Protein 9GIZ (pdb70)

Nearest PDB structures (foldseek):
  8s7z-assembly2_C  TM=9.845E-01  e=3.405E-65  metagenome
  8wdw-assembly2_B  TM=9.007E-01  e=4.351E-43  uncultured bacterium
  8xac-assembly1_C  TM=8.085E-01  e=4.305E-26  Pseudonocardia acaciae
  5h6t-assembly1_A  TM=8.087E-01  e=1.088E-25  Microbacterium sp. HM58-2
  4wj3-assembly2_D  TM=8.099E-01  e=4.637E-25  Pseudomonas aeruginosa PAO1

Structure (mmCIF, N/CA/C/O backbone):
data_9GIZ
#
_entry.id   9GIZ
#
_cell.length_a   69.873
_cell.length_b   108.335
_cell.length_c   114.218
_cell.angle_alpha   90.00
_cell.angle_beta   90.00
_cell.angle_gamma   90.00
#
_symmetry.space_group_name_H-M   'P 21 21 21'
#
loop_
_entity.id
_entity.type
_entity.pdbx_description
1 polymer UMG-SP-1
2 non-polymer GLYCEROL
3 non-polymer 'HEXAETHYLENE GLYCOL'
4 water water
#
loop_
_atom_site.group_PDB
_atom_site.id
_atom_site.type_symbol
_atom_site.label_atom_id
_atom_site.label_alt_id
_atom_site.label_comp_id
_atom_site.label_asym_id
_atom_site.label_entity_id
_atom_site.label_seq_id
_atom_site.pdbx_PDB_ins_code
_atom_site.Cartn_x
_atom_site.Cartn_y
_atom_site.Cartn_z
_atom_site.occupancy
_atom_site.B_iso_or_equiv
_atom_site.auth_seq_id
_atom_site.auth_comp_id
_atom_site.auth_asym_id
_atom_site.auth_atom_id
_atom_site.pdbx_PDB_model_num
ATOM 1 N N . ARG A 1 3 ? 51.444 14.973 14.033 1.00 57.24 3 ARG A N 1
ATOM 2 C CA . ARG A 1 3 ? 50.474 15.699 13.177 1.00 55.61 3 ARG A CA 1
ATOM 3 C C . ARG A 1 3 ? 50.511 17.182 13.564 1.00 49.09 3 ARG A C 1
ATOM 4 O O . ARG A 1 3 ? 51.388 17.640 14.293 1.00 49.64 3 ARG A O 1
ATOM 12 N N . GLU A 1 4 ? 49.589 17.949 12.983 1.00 40.98 4 GLU A N 1
ATOM 13 C CA . GLU A 1 4 ? 49.420 19.352 13.304 1.00 34.86 4 GLU A CA 1
ATOM 14 C C . GLU A 1 4 ? 48.861 19.450 14.714 1.00 33.35 4 GLU A C 1
ATOM 15 O O . GLU A 1 4 ? 48.248 18.505 15.196 1.00 32.96 4 GLU A O 1
ATOM 21 N N . PRO A 1 5 ? 49.011 20.595 15.408 1.00 31.99 5 PRO A N 1
ATOM 22 C CA . PRO A 1 5 ? 48.459 20.742 16.757 1.00 29.73 5 PRO A CA 1
ATOM 23 C C . PRO A 1 5 ? 46.928 20.695 16.784 1.00 27.92 5 PRO A C 1
ATOM 24 O O . PRO A 1 5 ? 46.280 20.893 15.759 1.00 28.09 5 PRO A O 1
ATOM 28 N N . THR A 1 6 ? 46.367 20.442 17.973 1.00 25.77 6 THR A N 1
ATOM 29 C CA . THR A 1 6 ? 44.928 20.438 18.175 1.00 25.69 6 THR A CA 1
ATOM 30 C C . THR A 1 6 ? 44.453 21.883 18.213 1.00 24.23 6 THR A C 1
ATOM 31 O O . THR A 1 6 ? 45.247 22.813 18.354 1.00 21.65 6 THR A O 1
ATOM 35 N N . ALA A 1 7 ? 43.136 22.043 18.147 1.00 23.89 7 ALA A N 1
ATOM 36 C CA . ALA A 1 7 ? 42.504 23.348 18.263 1.00 23.11 7 ALA A CA 1
ATOM 37 C C . ALA A 1 7 ? 42.800 23.986 19.620 1.00 22.23 7 ALA A C 1
ATOM 38 O O . ALA A 1 7 ? 43.143 25.160 19.695 1.00 23.10 7 ALA A O 1
ATOM 40 N N . LEU A 1 8 ? 42.610 23.246 20.716 1.00 21.10 8 LEU A N 1
ATOM 41 C CA . LEU A 1 8 ? 42.881 23.837 22.022 1.00 21.98 8 LEU A CA 1
ATOM 42 C C . LEU A 1 8 ? 44.370 24.186 22.155 1.00 21.39 8 LEU A C 1
ATOM 43 O O . LEU A 1 8 ? 44.694 25.180 22.788 1.00 22.64 8 LEU A O 1
ATOM 48 N N . ALA A 1 9 ? 45.269 23.392 21.557 1.00 24.29 9 ALA A N 1
ATOM 49 C CA . ALA A 1 9 ? 46.702 23.717 21.588 1.00 26.94 9 ALA A CA 1
ATOM 50 C C . ALA A 1 9 ? 46.961 25.021 20.825 1.00 27.31 9 ALA A C 1
ATOM 51 O O . ALA A 1 9 ? 47.648 25.908 21.335 1.00 26.16 9 ALA A O 1
ATOM 53 N N . THR A 1 10 ? 46.346 25.159 19.641 1.00 24.59 10 THR A N 1
ATOM 54 C CA . THR A 1 10 ? 46.447 26.379 18.855 1.00 25.63 10 THR A CA 1
ATOM 55 C C . THR A 1 10 ? 45.938 27.575 19.653 1.00 28.55 10 THR A C 1
ATOM 56 O O . THR A 1 10 ? 46.549 28.651 19.605 1.00 26.34 10 THR A O 1
ATOM 60 N N . ALA A 1 11 ? 44.791 27.414 20.342 1.00 29.80 11 ALA A N 1
ATOM 61 C CA . ALA A 1 11 ? 44.186 28.543 21.032 1.00 26.96 11 ALA A CA 1
ATOM 62 C C . ALA A 1 11 ? 45.071 29.011 22.184 1.00 25.86 11 ALA A C 1
ATOM 63 O O . ALA A 1 11 ? 45.172 30.215 22.425 1.00 25.48 11 ALA A O 1
ATOM 65 N N . ALA A 1 12 ? 45.667 28.065 22.915 1.00 27.01 12 ALA A N 1
ATOM 66 C CA . ALA A 1 12 ? 46.542 28.402 24.029 1.00 25.48 12 ALA A CA 1
ATOM 67 C C . ALA A 1 12 ? 47.820 29.067 23.528 1.00 27.21 12 ALA A C 1
ATOM 68 O O . ALA A 1 12 ? 48.378 29.927 24.198 1.00 27.96 12 ALA A O 1
ATOM 70 N N . ALA A 1 13 ? 48.290 28.674 22.339 1.00 30.17 13 ALA A N 1
ATOM 71 C CA . ALA A 1 13 ? 49.493 29.263 21.771 1.00 29.34 13 ALA A CA 1
ATOM 72 C C . ALA A 1 13 ? 49.245 30.708 21.341 1.00 31.28 13 ALA A C 1
ATOM 73 O O . ALA A 1 13 ? 50.150 31.546 21.452 1.00 28.42 13 ALA A O 1
ATOM 75 N N . ILE A 1 14 ? 48.031 30.980 20.827 1.00 26.64 14 ILE A N 1
ATOM 76 C CA . ILE A 1 14 ? 47.634 32.332 20.480 1.00 28.29 14 ILE A CA 1
ATOM 77 C C . ILE A 1 14 ? 47.492 33.167 21.753 1.00 28.74 14 ILE A C 1
ATOM 78 O O . ILE A 1 14 ? 47.991 34.285 21.808 1.00 28.51 14 ILE A O 1
ATOM 83 N N . ARG A 1 15 ? 46.826 32.622 22.778 1.00 29.20 15 ARG A N 1
ATOM 84 C CA . ARG A 1 15 ? 46.663 33.330 24.039 1.00 29.92 15 ARG A CA 1
ATOM 85 C C . ARG A 1 15 ? 48.008 33.647 24.698 1.00 31.38 15 ARG A C 1
ATOM 86 O O . ARG A 1 15 ? 48.152 34.712 25.298 1.00 32.12 15 ARG A O 1
ATOM 94 N N . SER A 1 16 ? 48.986 32.740 24.594 1.00 32.89 16 SER A N 1
ATOM 95 C CA . SER A 1 16 ? 50.268 32.907 25.264 1.00 34.47 16 SER A CA 1
ATOM 96 C C . SER A 1 16 ? 51.212 33.797 24.454 1.00 34.81 16 SER A C 1
ATOM 97 O O . SER A 1 16 ? 52.279 34.146 24.936 1.00 37.95 16 SER A O 1
ATOM 100 N N . GLY A 1 17 ? 50.849 34.129 23.216 1.00 33.94 17 GLY A N 1
ATOM 101 C CA . GLY A 1 17 ? 51.660 35.001 22.382 1.00 31.74 17 GLY A CA 1
ATOM 102 C C . GLY A 1 17 ? 52.706 34.254 21.564 1.00 32.03 17 GLY A C 1
ATOM 103 O O . GLY A 1 17 ? 53.546 34.899 20.934 1.00 31.10 17 GLY A O 1
ATOM 104 N N . ALA A 1 18 ? 52.630 32.914 21.549 1.00 32.56 18 ALA A N 1
ATOM 105 C CA . ALA A 1 18 ? 53.546 32.083 20.790 1.00 33.69 18 ALA A CA 1
ATOM 106 C C . ALA A 1 18 ? 53.251 32.173 19.297 1.00 37.30 18 ALA A C 1
ATOM 107 O O . ALA A 1 18 ? 54.116 31.860 18.482 1.00 37.21 18 ALA A O 1
ATOM 109 N N . THR A 1 19 ? 52.005 32.519 18.950 1.00 36.42 19 THR A N 1
ATOM 110 C CA . THR A 1 19 ? 51.628 32.757 17.566 1.00 31.66 19 THR A CA 1
ATOM 111 C C . THR A 1 19 ? 50.435 33.703 17.596 1.00 30.08 19 THR A C 1
ATOM 112 O O . THR A 1 19 ? 50.050 34.168 18.665 1.00 34.57 19 THR A O 1
ATOM 116 N N . THR A 1 20 ? 49.899 34.004 16.409 1.00 28.60 20 THR A N 1
ATOM 117 C CA . THR A 1 20 ? 48.735 34.849 16.234 1.00 30.52 20 THR A CA 1
ATOM 118 C C . THR A 1 20 ? 47.704 34.105 15.381 1.00 28.85 20 THR A C 1
ATOM 119 O O . THR A 1 20 ? 48.024 33.152 14.686 1.00 27.96 20 THR A O 1
ATOM 123 N N . ALA A 1 21 ? 46.468 34.588 15.409 1.00 26.11 21 ALA A N 1
ATOM 124 C CA . ALA A 1 21 ? 45.418 34.080 14.547 1.00 28.38 21 ALA A CA 1
ATOM 125 C C . ALA A 1 21 ? 45.801 34.260 13.084 1.00 28.61 21 ALA A C 1
ATOM 126 O O . ALA A 1 21 ? 45.598 33.354 12.287 1.00 29.62 21 ALA A O 1
ATOM 128 N N . ARG A 1 22 ? 46.361 35.432 12.747 1.00 30.99 22 ARG A N 1
ATOM 129 C CA . ARG A 1 22 ? 46.799 35.717 11.389 1.00 32.07 22 ARG A CA 1
ATOM 130 C C . ARG A 1 22 ? 47.801 34.665 10.918 1.00 29.06 22 ARG A C 1
ATOM 131 O O . ARG A 1 22 ? 47.685 34.144 9.807 1.00 29.89 22 ARG A O 1
ATOM 139 N N . ALA A 1 23 ? 48.799 34.361 11.753 1.00 30.77 23 ALA A N 1
ATOM 140 C CA . ALA A 1 23 ? 49.796 33.378 11.366 1.00 30.47 23 ALA A CA 1
ATOM 141 C C . ALA A 1 23 ? 49.139 32.016 11.145 1.00 29.51 23 ALA A C 1
ATOM 142 O O . ALA A 1 23 ? 49.441 31.310 10.178 1.00 30.43 23 ALA A O 1
ATOM 144 N N . GLU A 1 24 ? 48.252 31.624 12.068 1.00 29.12 24 GLU A N 1
ATOM 145 C CA . GLU A 1 24 ? 47.612 30.313 11.997 1.00 26.74 24 GLU A CA 1
ATOM 146 C C . GLU A 1 24 ? 46.759 30.180 10.743 1.00 23.28 24 GLU A C 1
ATOM 147 O O . GLU A 1 24 ? 46.724 29.107 10.150 1.00 25.02 24 GLU A O 1
ATOM 153 N N . THR A 1 25 ? 46.067 31.261 10.373 1.00 23.71 25 THR A N 1
ATOM 154 C CA . THR A 1 25 ? 45.245 31.288 9.179 1.00 27.09 25 THR A CA 1
ATOM 155 C C . THR A 1 25 ? 46.119 31.256 7.914 1.00 28.63 25 THR A C 1
ATOM 156 O O . THR A 1 25 ? 45.777 30.590 6.927 1.00 24.27 25 THR A O 1
ATOM 160 N N . GLU A 1 26 ? 47.259 31.959 7.959 1.00 29.15 26 GLU A N 1
ATOM 161 C CA . GLU A 1 26 ? 48.205 31.964 6.843 1.00 30.83 26 GLU A CA 1
ATOM 162 C C . GLU A 1 26 ? 48.745 30.554 6.618 1.00 26.55 26 GLU A C 1
ATOM 163 O O . GLU A 1 26 ? 48.771 30.064 5.483 1.00 25.28 26 GLU A O 1
ATOM 169 N N . ALA A 1 27 ? 49.119 29.899 7.722 1.00 25.54 27 ALA A N 1
ATOM 170 C CA . ALA A 1 27 ? 49.643 28.541 7.664 1.00 24.65 27 ALA A CA 1
ATOM 171 C C . ALA A 1 27 ? 48.609 27.552 7.133 1.00 25.89 27 ALA A C 1
ATOM 172 O O . ALA A 1 27 ? 48.950 26.645 6.370 1.00 25.63 27 ALA A O 1
ATOM 174 N N . ALA A 1 28 ? 47.347 27.684 7.578 1.00 25.28 28 ALA A N 1
ATOM 175 C CA . ALA A 1 28 ? 46.304 26.759 7.168 1.00 23.88 28 ALA A CA 1
ATOM 176 C C . ALA A 1 28 ? 46.020 26.923 5.673 1.00 23.50 28 ALA A C 1
ATOM 177 O O . ALA A 1 28 ? 45.833 25.930 4.975 1.00 23.24 28 ALA A O 1
ATOM 179 N N . ILE A 1 29 ? 45.997 28.175 5.198 1.00 25.60 29 ILE A N 1
ATOM 180 C CA . ILE A 1 29 ? 45.838 28.450 3.772 1.00 26.62 29 ILE A CA 1
ATOM 181 C C . ILE A 1 29 ? 46.946 27.742 2.995 1.00 27.36 29 ILE A C 1
ATOM 182 O O . ILE A 1 29 ? 46.678 27.061 2.011 1.00 28.07 29 ILE A O 1
ATOM 187 N N . ALA A 1 30 ? 48.185 27.863 3.483 1.00 28.10 30 ALA A N 1
ATOM 188 C CA . ALA A 1 30 ? 49.327 27.275 2.815 1.00 28.48 30 ALA A CA 1
ATOM 189 C C . ALA A 1 30 ? 49.179 25.758 2.757 1.00 28.44 30 ALA A C 1
ATOM 190 O O . ALA A 1 30 ? 49.443 25.159 1.724 1.00 28.45 30 ALA A O 1
ATOM 192 N N . ARG A 1 31 ? 48.752 25.132 3.869 1.00 29.20 31 ARG A N 1
ATOM 193 C CA . ARG A 1 31 ? 48.566 23.688 3.913 1.00 25.36 31 ARG A CA 1
ATOM 194 C C . ARG A 1 31 ? 47.493 23.246 2.929 1.00 26.55 31 ARG A C 1
ATOM 195 O O . ARG A 1 31 ? 47.644 22.210 2.281 1.00 25.89 31 ARG A O 1
ATOM 203 N N . ILE A 1 32 ? 46.405 24.018 2.824 1.00 26.59 32 ILE A N 1
ATOM 204 C CA . ILE A 1 32 ? 45.354 23.664 1.882 1.00 26.98 32 ILE A CA 1
ATOM 205 C C . ILE A 1 32 ? 45.906 23.758 0.456 1.00 28.02 32 ILE A C 1
ATOM 206 O O . ILE A 1 32 ? 45.701 22.846 -0.354 1.00 30.96 32 ILE A O 1
ATOM 211 N N . GLU A 1 33 ? 46.563 24.884 0.139 1.00 28.67 33 GLU A N 1
ATOM 212 C CA . GLU A 1 33 ? 47.127 25.102 -1.195 1.00 30.44 33 GLU A CA 1
ATOM 213 C C . GLU A 1 33 ? 48.182 24.046 -1.514 1.00 30.29 33 GLU A C 1
ATOM 214 O O . GLU A 1 33 ? 48.153 23.505 -2.601 1.00 30.18 33 GLU A O 1
ATOM 220 N N . ALA A 1 34 ? 49.037 23.713 -0.537 1.00 31.52 34 ALA A N 1
ATOM 221 C CA . ALA A 1 34 ? 50.020 22.641 -0.662 1.00 34.47 34 ALA A CA 1
ATOM 222 C C . ALA A 1 34 ? 49.402 21.329 -1.136 1.00 32.00 34 ALA A C 1
ATOM 223 O O . ALA A 1 34 ? 50.044 20.616 -1.889 1.00 32.04 34 ALA A O 1
ATOM 225 N N . LEU A 1 35 ? 48.179 20.999 -0.717 1.00 32.32 35 LEU A N 1
ATOM 226 C CA . LEU A 1 35 ? 47.609 19.696 -1.020 1.00 32.76 35 LEU A CA 1
ATOM 227 C C . LEU A 1 35 ? 46.669 19.733 -2.217 1.00 36.61 35 LEU A C 1
ATOM 228 O O . LEU A 1 35 ? 46.017 18.725 -2.487 1.00 37.01 35 LEU A O 1
ATOM 233 N N . ASP A 1 36 ? 46.656 20.843 -2.966 1.00 37.44 36 ASP A N 1
ATOM 234 C CA . ASP A 1 36 ? 45.719 20.994 -4.072 1.00 42.20 36 ASP A CA 1
ATOM 235 C C . ASP A 1 36 ? 45.889 19.868 -5.101 1.00 47.89 36 ASP A C 1
ATOM 236 O O . ASP A 1 36 ? 44.886 19.355 -5.611 1.00 49.76 36 ASP A O 1
ATOM 241 N N . GLY A 1 37 ? 47.135 19.445 -5.351 1.00 49.46 37 GLY A N 1
ATOM 242 C CA . GLY A 1 37 ? 47.372 18.259 -6.165 1.00 55.32 37 GLY A CA 1
ATOM 243 C C . GLY A 1 37 ? 46.434 17.109 -5.781 1.00 57.42 37 GLY A C 1
ATOM 244 O O . GLY A 1 37 ? 45.706 16.579 -6.611 1.00 61.96 37 GLY A O 1
ATOM 245 N N . ALA A 1 38 ? 46.497 16.682 -4.522 1.00 60.15 38 ALA A N 1
ATOM 246 C CA . ALA A 1 38 ? 45.858 15.409 -4.118 1.00 58.61 38 ALA A CA 1
ATOM 247 C C . ALA A 1 38 ? 44.505 15.495 -3.409 1.00 63.50 38 ALA A C 1
ATOM 248 O O . ALA A 1 38 ? 43.696 14.569 -3.613 1.00 58.58 38 ALA A O 1
ATOM 250 N N . ILE A 1 39 ? 44.293 16.477 -2.538 1.00 61.04 39 ILE A N 1
ATOM 251 C CA . ILE A 1 39 ? 43.017 16.485 -1.766 1.00 61.14 39 ILE A CA 1
ATOM 252 C C . ILE A 1 39 ? 42.254 17.777 -2.074 1.00 61.53 39 ILE A C 1
ATOM 253 O O . ILE A 1 39 ? 42.668 18.825 -1.563 1.00 76.01 39 ILE A O 1
ATOM 258 N N . ASN A 1 40 ? 41.188 17.706 -2.862 1.00 62.52 40 ASN A N 1
ATOM 259 C CA . ASN A 1 40 ? 40.387 18.941 -3.071 1.00 62.01 40 ASN A CA 1
ATOM 260 C C . ASN A 1 40 ? 39.172 18.920 -2.141 1.00 48.15 40 ASN A C 1
ATOM 261 O O . ASN A 1 40 ? 38.048 18.858 -2.658 1.00 51.82 40 ASN A O 1
ATOM 266 N N . ALA A 1 41 ? 39.383 18.952 -0.825 1.00 37.52 41 ALA A N 1
ATOM 267 C CA . ALA A 1 41 ? 38.199 18.890 0.018 1.00 31.30 41 ALA A CA 1
ATOM 268 C C . ALA A 1 41 ? 37.603 20.292 0.202 1.00 27.23 41 ALA A C 1
ATOM 269 O O . ALA A 1 41 ? 36.394 20.456 0.315 1.00 26.57 41 ALA A O 1
ATOM 271 N N . VAL A 1 42 ? 38.452 21.316 0.177 1.00 27.53 42 VAL A N 1
ATOM 272 C CA . VAL A 1 42 ? 37.995 22.680 0.386 1.00 26.85 42 VAL A CA 1
ATOM 273 C C . VAL A 1 42 ? 37.519 23.274 -0.940 1.00 27.08 42 VAL A C 1
ATOM 274 O O . VAL A 1 42 ? 38.292 23.894 -1.652 1.00 27.22 42 VAL A O 1
ATOM 278 N N . VAL A 1 43 ? 36.219 23.143 -1.212 1.00 27.46 43 VAL A N 1
ATOM 279 C CA . VAL A 1 43 ? 35.644 23.432 -2.511 1.00 24.91 43 VAL A CA 1
ATOM 280 C C . VAL A 1 43 ? 35.101 24.856 -2.537 1.00 25.74 43 VAL A C 1
ATOM 281 O O . VAL A 1 43 ? 34.848 25.370 -3.613 1.00 26.68 43 VAL A O 1
ATOM 285 N N . VAL A 1 44 ? 34.927 25.506 -1.374 1.00 26.11 44 VAL A N 1
ATOM 286 C CA . VAL A 1 44 ? 34.568 26.917 -1.347 1.00 26.93 44 VAL A CA 1
ATOM 287 C C . VAL A 1 44 ? 35.551 27.646 -0.430 1.00 29.00 44 VAL A C 1
ATOM 288 O O . VAL A 1 44 ? 35.664 27.298 0.753 1.00 34.02 44 VAL A O 1
ATOM 292 N N . ARG A 1 45 ? 36.291 28.607 -0.981 1.00 26.91 45 ARG A N 1
ATOM 293 C CA . ARG A 1 45 ? 37.384 29.228 -0.251 1.00 27.28 45 ARG A CA 1
ATOM 294 C C . ARG A 1 45 ? 37.064 30.696 0.024 1.00 27.01 45 ARG A C 1
ATOM 295 O O . ARG A 1 45 ? 36.548 31.405 -0.837 1.00 27.30 45 ARG A O 1
ATOM 303 N N . ASP A 1 46 ? 37.429 31.143 1.232 1.00 24.92 46 ASP A N 1
ATOM 304 C CA . ASP A 1 46 ? 37.088 32.471 1.697 1.00 24.99 46 ASP A CA 1
ATOM 305 C C . ASP A 1 46 ? 38.306 33.046 2.415 1.00 23.93 46 ASP A C 1
ATOM 306 O O . ASP A 1 46 ? 38.175 33.609 3.503 1.00 23.93 46 ASP A O 1
ATOM 311 N N . PHE A 1 47 ? 39.474 32.899 1.770 1.00 22.25 47 PHE A N 1
ATOM 312 C CA . PHE A 1 47 ? 40.762 33.127 2.413 1.00 24.64 47 PHE A CA 1
ATOM 313 C C . PHE A 1 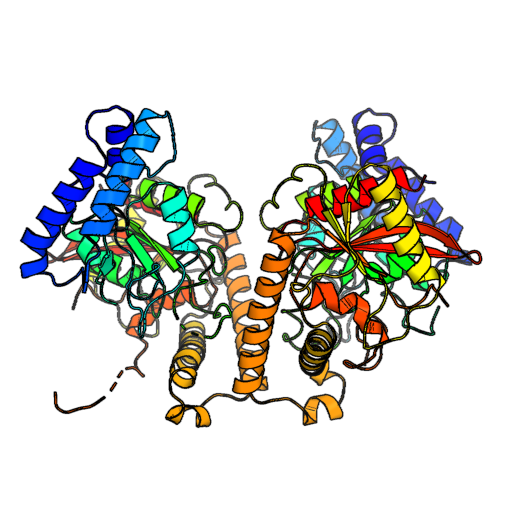47 ? 41.000 34.595 2.775 1.00 23.71 47 PHE A C 1
ATOM 314 O O . PHE A 1 47 ? 41.602 34.885 3.816 1.00 25.29 47 PHE A O 1
ATOM 322 N N . ASP A 1 48 ? 40.548 35.515 1.921 1.00 22.71 48 ASP A N 1
ATOM 323 C CA . ASP A 1 48 ? 40.789 36.937 2.146 1.00 24.87 48 ASP A CA 1
ATOM 324 C C . ASP A 1 48 ? 39.981 37.398 3.359 1.00 22.97 48 ASP A C 1
ATOM 325 O O . ASP A 1 48 ? 40.532 37.994 4.287 1.00 25.18 48 ASP A O 1
ATOM 330 N N . ARG A 1 49 ? 38.680 37.090 3.381 1.00 23.31 49 ARG A N 1
ATOM 331 C CA . ARG A 1 49 ? 37.846 37.488 4.506 1.00 22.93 49 ARG A CA 1
ATOM 332 C C . ARG A 1 49 ? 38.315 36.781 5.770 1.00 21.96 49 ARG A C 1
ATOM 333 O O . ARG A 1 49 ? 38.257 37.361 6.839 1.00 23.28 49 ARG A O 1
ATOM 341 N N . ALA A 1 50 ? 38.813 35.545 5.635 1.00 23.00 50 ALA A N 1
ATOM 342 C CA . ALA A 1 50 ? 39.318 34.808 6.778 1.00 23.69 50 ALA A CA 1
ATOM 343 C C . ALA A 1 50 ? 40.503 35.523 7.425 1.00 28.41 50 ALA A C 1
ATOM 344 O O . ALA A 1 50 ? 40.629 35.550 8.663 1.00 25.72 50 ALA A O 1
ATOM 346 N N . LEU A 1 51 ? 41.408 36.059 6.597 1.00 27.59 51 LEU A N 1
ATOM 347 C CA . LEU A 1 51 ? 42.574 36.737 7.149 1.00 28.21 51 LEU A CA 1
ATOM 348 C C . LEU A 1 51 ? 42.147 38.005 7.896 1.00 24.88 51 LEU A C 1
ATOM 349 O O . LEU A 1 51 ? 42.679 38.326 8.955 1.00 24.47 51 LEU A O 1
ATOM 354 N N . ALA A 1 52 ? 41.156 38.704 7.364 1.00 24.76 52 ALA A N 1
ATOM 355 C CA . ALA A 1 52 ? 40.602 39.868 8.043 1.00 27.70 52 ALA A CA 1
ATOM 356 C C . ALA A 1 52 ? 39.910 39.458 9.350 1.00 27.29 52 ALA A C 1
ATOM 357 O O . ALA A 1 52 ? 39.985 40.154 10.352 1.00 28.78 52 ALA A O 1
ATOM 359 N N . ALA A 1 53 ? 39.242 38.302 9.358 1.00 27.01 53 ALA A N 1
ATOM 360 C CA . ALA A 1 53 ? 38.618 37.816 10.586 1.00 25.14 53 ALA A CA 1
ATOM 361 C C . ALA A 1 53 ? 39.689 37.393 11.595 1.00 24.40 53 ALA A C 1
ATOM 362 O O . ALA A 1 53 ? 39.530 37.571 12.800 1.00 24.84 53 ALA A O 1
ATOM 364 N N . ALA A 1 54 ? 40.781 36.806 11.102 1.00 23.63 54 ALA A N 1
ATOM 365 C CA . ALA A 1 54 ? 41.928 36.499 11.939 1.00 26.97 54 ALA A CA 1
ATOM 366 C C . ALA A 1 54 ? 42.478 37.767 12.598 1.00 30.03 54 ALA A C 1
ATOM 367 O O . ALA A 1 54 ? 42.854 37.744 13.772 1.00 27.97 54 ALA A O 1
ATOM 369 N N . ASP A 1 55 ? 42.526 38.864 11.824 1.00 28.64 55 ASP A N 1
ATOM 370 C CA . ASP A 1 55 ? 42.946 40.151 12.350 1.00 30.69 55 ASP A CA 1
ATOM 371 C C . ASP A 1 55 ? 41.995 40.573 13.463 1.00 28.59 55 ASP A C 1
ATOM 372 O O . ASP A 1 55 ? 42.441 40.959 14.533 1.00 28.66 55 ASP A O 1
ATOM 377 N N . ALA A 1 56 ? 40.691 40.441 13.232 1.00 31.29 56 ALA A N 1
ATOM 378 C CA . ALA A 1 56 ? 39.701 40.728 14.262 1.00 29.01 56 ALA A CA 1
ATOM 379 C C . ALA A 1 56 ? 39.937 39.893 15.521 1.00 29.07 56 ALA A C 1
ATOM 380 O O . ALA A 1 56 ? 39.782 40.385 16.632 1.00 28.59 56 ALA A O 1
ATOM 382 N N . ALA A 1 57 ? 40.277 38.615 15.357 1.00 27.31 57 ALA A N 1
ATOM 383 C CA . ALA A 1 57 ? 40.459 37.734 16.496 1.00 26.70 57 ALA A CA 1
ATOM 384 C C . ALA A 1 57 ? 41.701 38.157 17.280 1.00 27.13 57 ALA A C 1
ATOM 385 O O . ALA A 1 57 ? 41.730 38.099 18.511 1.00 26.25 57 ALA A O 1
ATOM 387 N N . ASP A 1 58 ? 42.741 38.551 16.545 1.00 25.79 58 ASP A N 1
ATOM 388 C CA . ASP A 1 58 ? 43.958 39.039 17.176 1.00 29.40 58 ASP A CA 1
ATOM 389 C C . ASP A 1 58 ? 43.648 40.279 18.021 1.00 26.55 58 ASP A C 1
ATOM 390 O O . ASP A 1 58 ? 44.124 40.402 19.142 1.00 30.19 58 ASP A O 1
ATOM 395 N N . ALA A 1 59 ? 42.829 41.181 17.496 1.00 26.79 59 ALA A N 1
ATOM 396 C CA . ALA A 1 59 ? 42.415 42.351 18.255 1.00 28.55 59 ALA A CA 1
ATOM 397 C C . ALA A 1 59 ? 41.712 41.904 19.540 1.00 32.11 59 ALA A C 1
ATOM 398 O O . ALA A 1 59 ? 41.999 42.407 20.631 1.00 31.59 59 ALA A O 1
ATOM 400 N N . ARG A 1 60 ? 40.820 40.909 19.417 1.00 28.40 60 ARG A N 1
ATOM 401 C CA . ARG A 1 60 ? 40.093 40.407 20.574 1.00 26.10 60 ARG A CA 1
ATOM 402 C C . ARG A 1 60 ? 41.082 39.908 21.627 1.00 26.38 60 ARG A C 1
ATOM 403 O O . ARG A 1 60 ? 40.915 40.191 22.810 1.00 28.69 60 ARG A O 1
ATOM 411 N N . ILE A 1 61 ? 42.098 39.152 21.192 1.00 26.05 61 ILE A N 1
ATOM 412 C CA . ILE A 1 61 ? 43.095 38.598 22.094 1.00 27.67 61 ILE A CA 1
ATOM 413 C C . ILE A 1 61 ? 43.797 39.744 22.831 1.00 34.88 61 ILE A C 1
ATOM 414 O O . ILE A 1 61 ? 43.891 39.722 24.055 1.00 33.91 61 ILE A O 1
ATOM 419 N N . GLN A 1 62 ? 44.247 40.755 22.075 1.00 37.51 62 GLN A N 1
ATOM 420 C CA . GLN A 1 62 ? 44.907 41.924 22.640 1.00 39.18 62 GLN A CA 1
ATOM 421 C C . GLN A 1 62 ? 44.003 42.634 23.641 1.00 33.65 62 GLN A C 1
ATOM 422 O O . GLN A 1 62 ? 44.504 43.154 24.620 1.00 39.00 62 GLN A O 1
ATOM 428 N N . ALA A 1 63 ? 42.689 42.648 23.396 1.00 34.17 63 ALA A N 1
ATOM 429 C CA . ALA A 1 63 ? 41.741 43.268 24.302 1.00 34.30 63 ALA A CA 1
ATOM 430 C C . ALA A 1 63 ? 41.454 42.390 25.522 1.00 36.08 63 ALA A C 1
ATOM 431 O O . ALA A 1 63 ? 40.630 42.769 26.351 1.00 36.09 63 ALA A O 1
ATOM 433 N N . GLY A 1 64 ? 42.129 41.238 25.645 1.00 37.15 64 GLY A N 1
ATOM 434 C CA . GLY A 1 64 ? 42.023 40.399 26.832 1.00 35.62 64 GLY A CA 1
ATOM 435 C C . GLY A 1 64 ? 40.954 39.303 26.730 1.00 38.70 64 GLY A C 1
ATOM 436 O O . GLY A 1 64 ? 40.687 38.620 27.712 1.00 37.29 64 GLY A O 1
ATOM 437 N N . ASP A 1 65 ? 40.354 39.101 25.547 1.00 36.31 65 ASP A N 1
ATOM 438 C CA . ASP A 1 65 ? 39.318 38.085 25.367 1.00 35.21 65 ASP A CA 1
ATOM 439 C C . ASP A 1 65 ? 39.966 36.700 25.404 1.00 30.59 65 ASP A C 1
ATOM 440 O O . ASP A 1 65 ? 41.088 36.529 24.926 1.00 30.92 65 ASP A O 1
ATOM 445 N N . THR A 1 66 ? 39.276 35.712 25.982 1.00 31.92 66 THR A N 1
ATOM 446 C CA . THR A 1 66 ? 39.816 34.354 26.038 1.00 31.89 66 THR A CA 1
ATOM 447 C C . THR A 1 66 ? 38.781 33.335 25.562 1.00 29.13 66 THR A C 1
ATOM 448 O O . THR A 1 66 ? 38.812 32.193 26.008 1.00 28.76 66 THR A O 1
ATOM 452 N N . ALA A 1 67 ? 37.883 33.723 24.645 1.00 30.44 67 ALA A N 1
ATOM 453 C CA . ALA A 1 67 ? 36.948 32.766 24.074 1.00 27.94 67 ALA A CA 1
ATOM 454 C C . ALA A 1 67 ? 37.757 31.583 23.551 1.00 27.29 67 ALA A C 1
ATOM 455 O O . ALA A 1 67 ? 38.844 31.768 22.998 1.00 30.64 67 ALA A O 1
ATOM 457 N N . PRO A 1 68 ? 37.290 30.333 23.763 1.00 27.21 68 PRO A N 1
ATOM 458 C CA . PRO A 1 68 ? 38.182 29.172 23.698 1.00 28.97 68 PRO A CA 1
ATOM 459 C C . PRO A 1 68 ? 38.692 28.747 22.318 1.00 26.02 68 PRO A C 1
ATOM 460 O O . PRO A 1 68 ? 39.603 27.941 22.253 1.00 26.02 68 PRO A O 1
ATOM 464 N N . LEU A 1 69 ? 38.132 29.290 21.231 1.00 24.41 69 LEU A N 1
ATOM 465 C CA . LEU A 1 69 ? 38.612 28.953 19.894 1.00 27.38 69 LEU A CA 1
ATOM 466 C C . LEU A 1 69 ? 39.219 30.150 19.167 1.00 25.50 69 LEU A C 1
ATOM 467 O O . LEU A 1 69 ? 39.332 30.124 17.949 1.00 23.93 69 LEU A O 1
ATOM 472 N N . LEU A 1 70 ? 39.606 31.190 19.906 1.00 25.51 70 LEU A N 1
ATOM 473 C CA . LEU A 1 70 ? 40.040 32.430 19.294 1.00 27.51 70 LEU A CA 1
ATOM 474 C C . LEU A 1 70 ? 41.255 32.200 18.398 1.00 26.76 70 LEU A C 1
ATOM 475 O O . LEU A 1 70 ? 42.320 31.803 18.867 1.00 27.47 70 LEU A O 1
ATOM 480 N N . GLY A 1 71 ? 41.082 32.482 17.105 1.00 24.04 71 GLY A N 1
ATOM 481 C CA . GLY A 1 71 ? 42.163 32.397 16.140 1.00 25.01 71 GLY A CA 1
ATOM 482 C C . GLY A 1 71 ? 42.345 31.009 15.541 1.00 24.75 71 GLY A C 1
ATOM 483 O O . GLY A 1 71 ? 43.241 30.802 14.737 1.00 26.07 71 GLY A O 1
ATOM 484 N N . VAL A 1 72 ? 41.487 30.054 15.911 1.00 23.79 72 VAL A N 1
ATOM 485 C CA . VAL A 1 72 ? 41.651 28.689 15.427 1.00 23.40 72 VAL A CA 1
ATOM 486 C C . VAL A 1 72 ? 40.987 28.578 14.054 1.00 23.91 72 VAL A C 1
ATOM 487 O O . VAL A 1 72 ? 39.768 28.770 13.918 1.00 20.91 72 VAL A O 1
ATOM 491 N N . PRO A 1 73 ? 41.755 28.200 13.015 1.00 23.80 73 PRO A N 1
ATOM 492 C CA . PRO A 1 73 ? 41.197 28.022 11.678 1.00 24.99 73 PRO A CA 1
ATOM 493 C C . PRO A 1 73 ? 40.366 26.753 11.543 1.00 24.08 73 PRO A C 1
ATOM 494 O O . PRO A 1 73 ? 40.631 25.749 12.203 1.00 24.29 73 PRO A O 1
ATOM 498 N N . MET A 1 74 ? 39.379 26.787 10.648 1.00 23.43 74 MET A N 1
ATOM 499 C CA . MET A 1 74 ? 38.557 25.607 10.443 1.00 23.75 74 MET A CA 1
ATOM 500 C C . MET A 1 74 ? 37.811 25.729 9.134 1.00 19.80 74 MET A C 1
ATOM 501 O O . MET A 1 74 ? 37.739 26.812 8.568 1.00 18.90 74 MET A O 1
ATOM 506 N N . THR A 1 75 ? 37.263 24.597 8.688 1.00 19.78 75 THR A N 1
ATOM 507 C CA . THR A 1 75 ? 36.274 24.583 7.631 1.00 21.06 75 THR A CA 1
ATOM 508 C C . THR A 1 75 ? 34.996 23.928 8.142 1.00 20.62 75 THR A C 1
ATOM 509 O O . THR A 1 75 ? 34.983 23.327 9.205 1.00 19.74 75 THR A O 1
ATOM 513 N N . VAL A 1 76 ? 33.918 24.049 7.356 1.00 20.12 76 VAL A N 1
ATOM 514 C CA . VAL A 1 76 ? 32.648 23.423 7.703 1.00 20.30 76 VAL A CA 1
ATOM 515 C C . VAL A 1 76 ? 32.066 22.795 6.437 1.00 19.06 76 VAL A C 1
ATOM 516 O O . VAL A 1 76 ? 32.366 23.200 5.311 1.00 19.11 76 VAL A O 1
ATOM 520 N N . LYS A 1 77 ? 31.242 21.778 6.619 1.00 18.24 77 LYS A N 1
ATOM 521 C CA . LYS A 1 77 ? 30.609 21.101 5.503 1.00 19.04 77 LYS A CA 1
ATOM 522 C C . LYS A 1 77 ? 29.826 22.110 4.671 1.00 19.31 77 LYS A C 1
ATOM 523 O O . LYS A 1 77 ? 29.227 23.041 5.211 1.00 20.58 77 LYS A O 1
ATOM 529 N N . GLU A 1 78 ? 29.805 21.903 3.352 1.00 22.13 78 GLU A N 1
ATOM 530 C CA . GLU A 1 78 ? 29.246 22.882 2.428 1.00 25.93 78 GLU A CA 1
ATOM 531 C C . GLU A 1 78 ? 27.744 23.021 2.620 1.00 26.62 78 GLU A C 1
ATOM 532 O O . GLU A 1 78 ? 27.167 23.994 2.141 1.00 28.70 78 GLU A O 1
ATOM 538 N N . ALA A 1 79 ? 27.136 22.093 3.374 1.00 24.89 79 ALA A N 1
ATOM 539 C CA . ALA A 1 79 ? 25.703 22.111 3.637 1.00 24.86 79 ALA A CA 1
ATOM 540 C C . ALA A 1 79 ? 25.311 23.213 4.621 1.00 22.51 79 ALA A C 1
ATOM 541 O O . ALA A 1 79 ? 24.117 23.469 4.795 1.00 23.95 79 ALA A O 1
ATOM 543 N N . PHE A 1 80 ? 26.292 23.825 5.304 1.00 20.03 80 PHE A N 1
ATOM 544 C CA . PHE A 1 80 ? 26.009 24.898 6.258 1.00 19.99 80 PHE A CA 1
ATOM 545 C C . PHE A 1 80 ? 26.043 26.260 5.574 1.00 21.47 80 PHE A C 1
ATOM 546 O O . PHE A 1 80 ? 27.009 26.565 4.882 1.00 24.47 80 PHE A O 1
ATOM 554 N N . ASP A 1 81 ? 25.062 27.109 5.854 1.00 22.17 81 ASP A N 1
ATOM 555 C CA . ASP A 1 81 ? 25.137 28.520 5.475 1.00 24.51 81 ASP A CA 1
ATOM 556 C C . ASP A 1 81 ? 26.283 29.233 6.197 1.00 24.52 81 ASP A C 1
ATOM 557 O O . ASP A 1 81 ? 26.427 29.164 7.423 1.00 23.00 81 ASP A O 1
ATOM 562 N N . VAL A 1 82 ? 27.092 29.945 5.416 1.00 24.60 82 VAL A N 1
ATOM 563 C CA . VAL A 1 82 ? 28.066 30.890 5.944 1.00 23.94 82 VAL A CA 1
ATOM 564 C C . VAL A 1 82 ? 27.799 32.210 5.234 1.00 25.05 82 VAL A C 1
ATOM 565 O O . VAL A 1 82 ? 27.774 32.237 3.997 1.00 24.99 82 VAL A O 1
ATOM 569 N N . GLU A 1 83 ? 27.572 33.264 6.026 1.00 24.33 83 GLU A N 1
ATOM 570 C CA . GLU A 1 83 ? 27.250 34.593 5.528 1.00 28.02 83 GLU A CA 1
ATOM 571 C C . GLU A 1 83 ? 28.213 34.980 4.407 1.00 29.44 83 GLU A C 1
ATOM 572 O O . GLU A 1 83 ? 29.430 34.943 4.588 1.00 25.74 83 GLU A O 1
ATOM 578 N N . GLY A 1 84 ? 27.657 35.287 3.227 1.00 29.98 84 GLY A N 1
ATOM 579 C CA . GLY A 1 84 ? 28.444 35.803 2.120 1.00 28.67 84 GLY A CA 1
ATOM 580 C C . GLY A 1 84 ? 29.002 34.718 1.204 1.00 28.39 84 GLY A C 1
ATOM 581 O O . GLY A 1 84 ? 29.616 35.049 0.202 1.00 28.69 84 GLY A O 1
ATOM 582 N N . LEU A 1 85 ? 28.813 33.438 1.551 1.00 25.32 85 LEU A N 1
ATOM 583 C CA . LEU A 1 85 ? 29.196 32.335 0.692 1.00 26.50 85 LEU A CA 1
ATOM 584 C C . LEU A 1 85 ? 27.953 31.705 0.090 1.0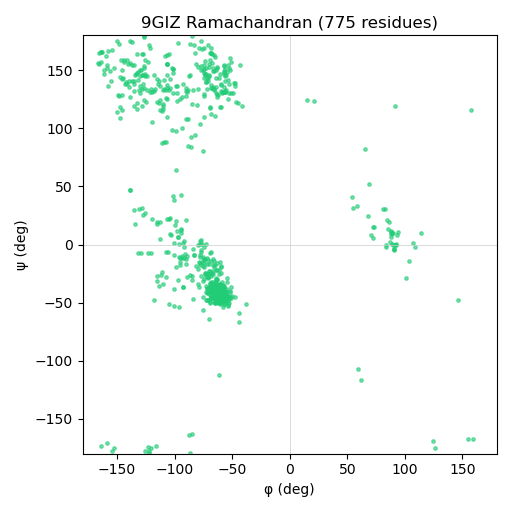0 28.13 85 LEU A C 1
ATOM 585 O O . LEU A 1 85 ? 26.850 31.878 0.605 1.00 27.87 85 LEU A O 1
ATOM 590 N N . PRO A 1 86 ? 28.096 31.037 -1.068 1.00 31.59 86 PRO A N 1
ATOM 591 C CA . PRO A 1 86 ? 26.964 30.423 -1.751 1.00 37.39 86 PRO A CA 1
ATOM 592 C C . PRO A 1 86 ? 26.297 29.318 -0.945 1.00 37.12 86 PRO A C 1
ATOM 593 O O . PRO A 1 86 ? 26.956 28.459 -0.370 1.00 33.03 86 PRO A O 1
ATOM 597 N N . THR A 1 87 ? 24.978 29.457 -0.858 1.00 43.59 87 THR A N 1
ATOM 598 C CA . THR A 1 87 ? 24.040 28.393 -0.536 1.00 46.75 87 THR A CA 1
ATOM 599 C C . THR A 1 87 ? 23.083 28.324 -1.727 1.00 47.98 87 THR A C 1
ATOM 600 O O . THR A 1 87 ? 22.654 29.363 -2.230 1.00 48.64 87 THR A O 1
ATOM 604 N N . HIS A 1 88 ? 22.838 27.125 -2.264 1.00 50.13 88 HIS A N 1
ATOM 605 C CA . HIS A 1 88 ? 22.017 27.054 -3.462 1.00 58.65 88 HIS A CA 1
ATOM 606 C C . HIS A 1 88 ? 20.550 27.216 -3.046 1.00 55.56 88 HIS A C 1
ATOM 607 O O . HIS A 1 88 ? 19.958 26.295 -2.472 1.00 50.12 88 HIS A O 1
ATOM 614 N N . TRP A 1 89 ? 20.034 28.438 -3.312 1.00 48.59 89 TRP A N 1
ATOM 615 C CA . TRP A 1 89 ? 18.692 28.911 -2.986 1.00 52.78 89 TRP A CA 1
ATOM 616 C C . TRP A 1 89 ? 17.768 28.855 -4.214 1.00 53.44 89 TRP A C 1
ATOM 617 O O . TRP A 1 89 ? 16.613 29.279 -4.129 1.00 49.13 89 TRP A O 1
ATOM 628 N N . GLY A 1 90 ? 18.276 28.381 -5.369 1.00 49.56 90 GLY A N 1
ATOM 629 C CA . GLY A 1 90 ? 17.455 28.199 -6.558 1.00 46.98 90 GLY A CA 1
ATOM 630 C C . GLY A 1 90 ? 17.382 29.434 -7.463 1.00 46.22 90 GLY A C 1
ATOM 631 O O . GLY A 1 90 ? 16.713 29.386 -8.499 1.00 42.53 90 GLY A O 1
ATOM 632 N N . PHE A 1 91 ? 18.066 30.536 -7.102 1.00 45.86 91 PHE A N 1
ATOM 633 C CA . PHE A 1 91 ? 18.086 31.718 -7.958 1.00 48.85 91 PHE A CA 1
ATOM 634 C C . PHE A 1 91 ? 18.965 31.424 -9.183 1.00 57.61 91 PHE A C 1
ATOM 635 O O . PHE A 1 91 ? 19.967 30.709 -9.091 1.0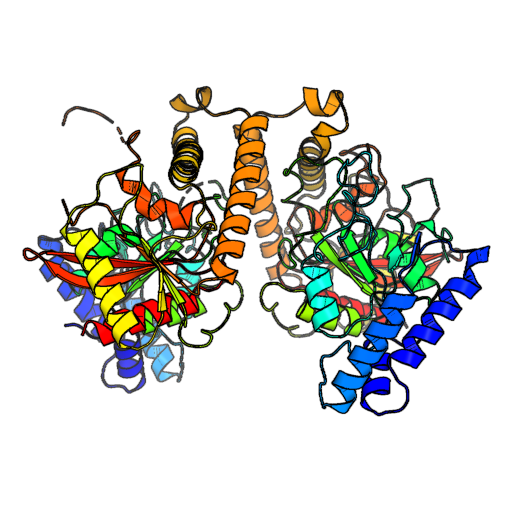0 50.90 91 PHE A O 1
ATOM 643 N N . ARG A 1 92 ? 18.342 31.988 -10.344 1.00 62.64 92 ARG A N 1
ATOM 644 C CA . ARG A 1 92 ? 18.996 31.766 -11.627 1.00 70.20 92 ARG A CA 1
ATOM 645 C C . ARG A 1 92 ? 19.972 32.918 -11.873 1.00 70.24 92 ARG A C 1
ATOM 646 O O . ARG A 1 92 ? 20.395 33.153 -13.000 1.00 75.01 92 ARG A O 1
ATOM 654 N N . GLN A 1 93 ? 20.444 33.696 -10.728 1.00 71.10 93 GLN A N 1
ATOM 655 C CA . GLN A 1 93 ? 21.365 34.813 -10.638 1.00 69.62 93 GLN A CA 1
ATOM 656 C C . GLN A 1 93 ? 22.332 34.495 -9.495 1.00 67.27 93 GLN A C 1
ATOM 657 O O . GLN A 1 93 ? 22.023 33.625 -8.687 1.00 68.92 93 GLN A O 1
ATOM 663 N N . HIS A 1 94 ? 23.476 35.196 -9.409 1.00 58.62 94 HIS A N 1
ATOM 664 C CA . HIS A 1 94 ? 24.501 34.890 -8.411 1.00 53.87 94 HIS A CA 1
ATOM 665 C C . HIS A 1 94 ? 24.084 35.382 -7.022 1.00 52.60 94 HIS A C 1
ATOM 666 O O . HIS A 1 94 ? 24.079 34.600 -6.067 1.00 47.88 94 HIS A O 1
ATOM 673 N N . ALA A 1 95 ? 23.792 36.689 -6.921 1.00 50.28 95 ALA A N 1
ATOM 674 C CA . ALA A 1 95 ? 23.586 37.359 -5.643 1.00 53.19 95 ALA A CA 1
ATOM 675 C C . ALA A 1 95 ? 22.445 36.716 -4.849 1.00 53.67 95 ALA A C 1
ATOM 676 O O . ALA A 1 95 ? 22.492 36.697 -3.621 1.00 57.64 95 ALA A O 1
ATOM 678 N N . GLY A 1 96 ? 21.426 36.177 -5.536 1.00 53.62 96 GLY A N 1
ATOM 679 C CA . GLY A 1 96 ? 20.310 35.527 -4.860 1.00 54.55 96 GLY A CA 1
ATOM 680 C C . GLY A 1 96 ? 20.722 34.306 -4.022 1.00 53.41 96 GLY A C 1
ATOM 681 O O . GLY A 1 96 ? 20.033 33.961 -3.061 1.00 47.42 96 GLY A O 1
ATOM 682 N N . ASN A 1 97 ? 21.844 33.653 -4.379 1.00 46.59 97 ASN A N 1
ATOM 683 C CA . ASN A 1 97 ? 22.247 32.387 -3.775 1.00 47.37 97 ASN A CA 1
ATOM 684 C C . ASN A 1 97 ? 23.318 32.580 -2.692 1.00 49.10 97 ASN A C 1
ATOM 685 O O . ASN A 1 97 ? 23.987 31.635 -2.290 1.00 56.93 97 ASN A O 1
ATOM 690 N N . ILE A 1 98 ? 23.490 33.813 -2.210 1.00 44.60 98 ILE A N 1
ATOM 691 C CA . ILE A 1 98 ? 24.509 34.123 -1.220 1.00 43.26 98 ILE A CA 1
ATOM 692 C C . ILE A 1 98 ? 23.839 34.129 0.144 1.00 42.50 98 ILE A C 1
ATOM 693 O O . ILE A 1 98 ? 22.897 34.887 0.357 1.00 37.86 98 ILE A O 1
ATOM 698 N N . ALA A 1 99 ? 24.341 33.306 1.071 1.00 40.40 99 ALA A N 1
ATOM 699 C CA . ALA A 1 99 ? 23.793 33.297 2.416 1.00 35.12 99 ALA A CA 1
ATOM 700 C C . ALA A 1 99 ? 23.909 34.697 3.000 1.00 33.00 99 ALA A C 1
ATOM 701 O O . ALA A 1 99 ? 24.976 35.299 2.939 1.00 28.96 99 ALA A O 1
ATOM 703 N N . THR A 1 100 ? 22.807 35.198 3.571 1.00 33.56 100 THR A N 1
ATOM 704 C CA . THR A 1 100 ? 22.797 36.498 4.224 1.00 35.18 100 THR A CA 1
ATOM 705 C C . THR A 1 100 ? 23.029 36.355 5.723 1.00 32.83 100 THR A C 1
ATOM 706 O O . THR A 1 100 ? 23.348 37.333 6.391 1.00 30.17 100 THR A O 1
ATOM 710 N N . SER A 1 101 ? 22.961 35.129 6.243 1.00 28.62 101 SER A N 1
ATOM 711 C CA . SER A 1 101 ? 23.387 34.924 7.618 1.00 29.91 101 SER A CA 1
ATOM 712 C C . SER A 1 101 ? 24.066 33.568 7.777 1.00 24.34 101 SER A C 1
ATOM 713 O O . SER A 1 101 ? 23.898 32.665 6.956 1.00 28.45 101 SER A O 1
ATOM 716 N N . ASP A 1 102 ? 24.867 33.470 8.833 1.00 24.03 102 ASP A N 1
ATOM 717 C CA . ASP A 1 102 ? 25.481 32.221 9.239 1.00 24.50 102 ASP A CA 1
ATOM 718 C C . ASP A 1 102 ? 24.417 31.277 9.794 1.00 24.69 102 ASP A C 1
ATOM 719 O O . ASP A 1 102 ? 23.520 31.706 10.517 1.00 25.95 102 ASP A O 1
ATOM 724 N N . ALA A 1 103 ? 24.582 29.973 9.538 1.00 25.96 103 ALA A N 1
ATOM 725 C CA . ALA A 1 103 ? 23.895 28.943 10.318 1.00 23.51 103 ALA A CA 1
ATOM 726 C C . ALA A 1 103 ? 24.196 29.150 11.796 1.00 22.53 103 ALA A C 1
ATOM 727 O O . ALA A 1 103 ? 25.292 29.576 12.150 1.00 22.34 103 ALA A O 1
ATOM 729 N N . GLU A 1 104 ? 23.243 28.808 12.667 1.00 23.10 104 GLU A N 1
ATOM 730 C CA . GLU A 1 104 ? 23.424 29.023 14.095 1.00 21.45 104 GLU A CA 1
ATOM 731 C C . GLU A 1 104 ? 24.740 28.408 14.589 1.00 19.82 104 GLU A C 1
ATOM 732 O O . GLU A 1 104 ? 25.454 29.023 15.380 1.00 19.60 104 GLU A O 1
ATOM 738 N N . ALA A 1 105 ? 25.065 27.181 14.160 1.00 20.45 105 ALA A N 1
ATOM 739 C CA . ALA A 1 105 ? 26.285 26.537 14.634 1.00 20.20 105 ALA A CA 1
ATOM 740 C C . ALA A 1 105 ? 27.535 27.322 14.213 1.00 21.68 105 ALA A C 1
ATOM 741 O O . ALA A 1 105 ? 28.491 27.472 14.978 1.00 21.22 105 ALA A O 1
ATOM 743 N N . VAL A 1 106 ? 27.528 27.823 12.976 1.00 22.58 106 VAL A N 1
ATOM 744 C CA . VAL A 1 106 ? 28.610 28.646 12.461 1.00 22.85 106 VAL A CA 1
ATOM 745 C C . VAL A 1 106 ? 28.668 29.972 13.219 1.00 24.30 106 VAL A C 1
ATOM 746 O O . VAL A 1 106 ? 29.765 30.479 13.500 1.00 23.59 106 VAL A O 1
ATOM 750 N N . ARG A 1 107 ? 27.495 30.542 13.522 1.00 20.19 107 ARG A N 1
ATOM 751 C CA . ARG A 1 107 ? 27.456 31.766 14.292 1.00 23.00 107 ARG A CA 1
ATOM 752 C C . ARG A 1 107 ? 28.176 31.551 15.625 1.00 25.11 107 ARG A C 1
ATOM 753 O O . ARG A 1 107 ? 28.975 32.387 16.066 1.00 26.50 107 ARG A O 1
ATOM 761 N N . ARG A 1 108 ? 27.885 30.420 16.274 1.00 22.88 108 ARG A N 1
ATOM 762 C CA . ARG A 1 108 ? 28.460 30.150 17.575 1.00 23.76 108 ARG A CA 1
ATOM 763 C C . ARG A 1 108 ? 29.967 29.952 17.462 1.00 23.31 108 ARG A C 1
ATOM 764 O O . ARG A 1 108 ? 30.713 30.407 18.314 1.00 22.55 108 ARG A O 1
ATOM 772 N N . LEU A 1 109 ? 30.411 29.239 16.419 1.00 21.83 109 LEU A N 1
ATOM 773 C CA . LEU A 1 109 ? 31.837 29.015 16.233 1.00 23.25 109 LEU A CA 1
ATOM 774 C C . LEU A 1 109 ? 32.569 30.348 16.057 1.00 22.67 109 LEU A C 1
ATOM 775 O O . LEU A 1 109 ? 33.585 30.591 16.689 1.00 23.70 109 LEU A O 1
ATOM 780 N N . LYS A 1 110 ? 32.050 31.213 15.194 1.00 22.30 110 LYS A N 1
ATOM 781 C CA . LYS A 1 110 ? 32.675 32.503 14.973 1.00 26.79 110 LYS A CA 1
ATOM 782 C C . LYS A 1 110 ? 32.663 33.351 16.242 1.00 27.97 110 LYS A C 1
ATOM 783 O O . LYS A 1 110 ? 33.666 33.987 16.548 1.00 27.13 110 LYS A O 1
ATOM 789 N N . ALA A 1 111 ? 31.550 33.348 16.991 1.00 29.64 111 ALA A N 1
ATOM 790 C CA . ALA A 1 111 ? 31.500 34.116 18.228 1.00 29.60 111 ALA A CA 1
ATOM 791 C C . ALA A 1 111 ? 32.574 33.632 19.202 1.00 32.29 111 ALA A C 1
ATOM 792 O O . ALA A 1 111 ? 33.174 34.438 19.923 1.00 31.01 111 ALA A O 1
ATOM 794 N N . ALA A 1 112 ? 32.837 32.314 19.214 1.00 28.29 112 ALA A N 1
ATOM 795 C CA . ALA A 1 112 ? 33.879 31.761 20.067 1.00 25.48 112 ALA A CA 1
ATOM 796 C C . ALA A 1 112 ? 35.284 32.005 19.499 1.00 23.73 112 ALA A C 1
ATOM 797 O O . ALA A 1 112 ? 36.270 31.629 20.122 1.00 26.58 112 ALA A O 1
ATOM 799 N N . GLY A 1 113 ? 35.380 32.580 18.303 1.00 25.28 113 GLY A N 1
ATOM 800 C CA . GLY A 1 113 ? 36.654 33.078 17.810 1.00 26.81 113 GLY A CA 1
ATOM 801 C C . GLY A 1 113 ? 37.247 32.247 16.670 1.00 25.65 113 GLY A C 1
ATOM 802 O O . GLY A 1 113 ? 38.318 32.581 16.164 1.00 25.02 113 GLY A O 1
ATOM 803 N N . ALA A 1 114 ? 36.578 31.160 16.276 1.00 22.19 114 ALA A N 1
ATOM 804 C CA . ALA A 1 114 ? 37.110 30.327 15.212 1.00 23.30 114 ALA A CA 1
ATOM 805 C C . ALA A 1 114 ? 37.095 31.111 13.899 1.00 21.62 114 ALA A C 1
ATOM 806 O O . ALA A 1 114 ? 36.251 31.975 13.689 1.00 22.89 114 ALA A O 1
ATOM 808 N N . ILE A 1 115 ? 38.022 30.755 13.014 1.00 22.12 115 ILE A N 1
ATOM 809 C CA . ILE A 1 115 ? 38.142 31.370 11.708 1.00 24.10 115 ILE A CA 1
ATOM 810 C C . ILE A 1 115 ? 37.724 30.354 10.652 1.00 20.72 115 ILE A C 1
ATOM 811 O O . ILE A 1 115 ? 38.403 29.364 10.455 1.00 20.74 115 ILE A O 1
ATOM 816 N N . ILE A 1 116 ? 36.654 30.671 9.924 1.00 22.27 116 ILE A N 1
ATOM 817 C CA . ILE A 1 116 ? 36.133 29.791 8.893 1.00 23.52 116 ILE A CA 1
ATOM 818 C C . ILE A 1 116 ? 36.818 30.136 7.573 1.00 22.86 116 ILE A C 1
ATOM 819 O O . ILE A 1 116 ? 36.475 31.147 6.953 1.00 23.09 116 ILE A O 1
ATOM 824 N N . LEU A 1 117 ? 37.701 29.250 7.122 1.00 23.33 117 LEU A N 1
ATOM 825 C CA . LEU A 1 117 ? 38.466 29.468 5.902 1.00 25.94 117 LEU A CA 1
ATOM 826 C C . LEU A 1 117 ? 37.628 29.152 4.667 1.00 24.69 117 LEU A C 1
ATOM 827 O O . LEU A 1 117 ? 37.943 29.628 3.575 1.00 27.75 117 LEU A O 1
ATOM 832 N N . GLY A 1 118 ? 36.565 28.354 4.841 1.00 22.18 118 GLY A N 1
ATOM 833 C CA . GLY A 1 118 ? 35.828 27.871 3.690 1.00 23.24 118 GLY A CA 1
ATOM 834 C C . GLY A 1 118 ? 35.014 26.624 4.022 1.00 22.71 118 GLY A C 1
ATOM 835 O O . GLY A 1 118 ? 34.858 26.287 5.182 1.00 23.79 118 GLY A O 1
ATOM 836 N N . LYS A 1 119 ? 34.518 25.947 2.988 1.00 25.17 119 LYS A N 1
ATOM 837 C CA . LYS A 1 119 ? 33.593 24.842 3.156 1.00 23.88 119 LYS A CA 1
ATOM 838 C C . LYS A 1 119 ? 34.118 23.630 2.394 1.00 24.27 119 LYS A C 1
ATOM 839 O O . LYS A 1 119 ? 34.719 23.791 1.330 1.00 21.76 119 LYS A O 1
ATOM 845 N N . THR A 1 120 ? 33.864 22.433 2.958 1.00 22.78 120 THR A N 1
ATOM 846 C CA . THR A 1 120 ? 34.325 21.166 2.420 1.00 21.84 120 THR A CA 1
ATOM 847 C C . THR A 1 120 ? 33.182 20.457 1.700 1.00 23.62 120 THR A C 1
ATOM 848 O O . THR A 1 120 ? 32.015 20.631 2.051 1.00 27.03 120 THR A O 1
ATOM 852 N N . ASN A 1 121 ? 33.548 19.641 0.701 1.00 24.15 121 ASN A N 1
ATOM 853 C CA . ASN A 1 121 ? 32.598 18.870 -0.078 1.00 27.71 121 ASN A CA 1
ATOM 854 C C . ASN A 1 121 ? 31.843 17.913 0.835 1.00 28.40 121 ASN A C 1
ATOM 855 O O . ASN A 1 121 ? 32.412 17.391 1.788 1.00 27.17 121 ASN A O 1
ATOM 860 N N . VAL A 1 122 ? 30.574 17.665 0.506 1.00 31.00 122 VAL A N 1
ATOM 861 C CA . VAL A 1 122 ? 29.822 16.638 1.206 1.00 35.29 122 VAL A CA 1
ATOM 862 C C . VAL A 1 122 ? 30.565 15.312 1.010 1.00 35.09 122 VAL A C 1
ATOM 863 O O . VAL A 1 122 ? 31.041 15.047 -0.095 1.00 33.41 122 VAL A O 1
ATOM 867 N N . PRO A 1 123 ? 30.697 14.448 2.049 1.00 36.42 123 PRO A N 1
ATOM 868 C CA . PRO A 1 123 ? 31.358 13.149 1.888 1.00 38.55 123 PRO A CA 1
ATOM 869 C C . PRO A 1 123 ? 30.848 12.382 0.665 1.00 39.77 123 PRO A C 1
ATOM 870 O O . PRO A 1 123 ? 29.663 12.408 0.365 1.00 35.86 123 PRO A O 1
ATOM 874 N N . LYS A 1 124 ? 31.754 11.734 -0.070 1.00 43.62 124 LYS A N 1
ATOM 875 C CA . LYS A 1 124 ? 31.349 10.947 -1.225 1.00 49.09 124 LYS A CA 1
ATOM 876 C C . LYS A 1 124 ? 30.701 9.638 -0.783 1.00 48.02 124 LYS A C 1
ATOM 877 O O . LYS A 1 124 ? 30.976 9.123 0.310 1.00 46.14 124 LYS A O 1
ATOM 883 N N . GLY A 1 125 ? 29.848 9.117 -1.673 1.00 42.47 125 GLY A N 1
ATOM 884 C CA . GLY A 1 125 ? 29.065 7.927 -1.405 1.00 45.02 125 GLY A CA 1
ATOM 885 C C . GLY A 1 125 ? 29.905 6.655 -1.337 1.00 44.94 125 GLY A C 1
ATOM 886 O O . GLY A 1 125 ? 31.072 6.627 -1.732 1.00 42.89 125 GLY A O 1
ATOM 887 N N . LEU A 1 126 ? 29.276 5.621 -0.777 1.00 54.33 126 LEU A N 1
ATOM 888 C CA . LEU A 1 126 ? 29.785 4.263 -0.790 1.00 61.88 126 LEU A CA 1
ATOM 889 C C . LEU A 1 126 ? 30.086 3.874 -2.236 1.00 65.18 126 LEU A C 1
ATOM 890 O O . LEU A 1 126 ? 29.218 3.993 -3.106 1.00 54.99 126 LEU A O 1
ATOM 895 N N . GLY A 1 127 ? 31.331 3.446 -2.485 1.00 66.58 127 GLY A N 1
ATOM 896 C CA . GLY A 1 127 ? 31.757 3.039 -3.814 1.00 65.74 127 GLY A CA 1
ATOM 897 C C . GLY A 1 127 ? 32.311 4.211 -4.625 1.00 68.12 127 GLY A C 1
ATOM 898 O O . GLY A 1 127 ? 32.537 4.060 -5.825 1.00 64.54 127 GLY A O 1
ATOM 899 N N . ASP A 1 128 ? 32.520 5.369 -3.972 1.00 67.97 128 ASP A N 1
ATOM 900 C CA . ASP A 1 128 ? 33.155 6.519 -4.604 1.00 70.91 128 ASP A CA 1
ATOM 901 C C . ASP A 1 128 ? 34.521 6.813 -3.983 1.00 66.45 128 ASP A C 1
ATOM 902 O O . ASP A 1 128 ? 35.154 7.798 -4.355 1.00 72.79 128 ASP A O 1
ATOM 907 N N . TRP A 1 129 ? 34.991 5.973 -3.052 1.00 64.07 129 TRP A N 1
ATOM 908 C CA . TRP A 1 129 ? 36.234 6.270 -2.352 1.00 66.86 129 TRP A CA 1
ATOM 909 C C . TRP A 1 129 ? 37.447 5.746 -3.137 1.00 63.41 129 TRP A C 1
ATOM 910 O O . TRP A 1 129 ? 37.274 4.755 -3.864 1.00 62.44 129 TRP A O 1
ATOM 921 N N . THR A 1 148 ? 45.798 10.009 2.789 1.00 63.89 148 THR A N 1
ATOM 922 C CA . THR A 1 148 ? 44.442 10.039 3.393 1.00 62.80 148 THR A CA 1
ATOM 923 C C . THR A 1 148 ? 43.538 9.091 2.616 1.00 61.35 148 THR A C 1
ATOM 924 O O . THR A 1 148 ? 43.398 9.248 1.408 1.00 57.52 148 THR A O 1
ATOM 928 N N . PRO A 1 149 ? 42.888 8.103 3.282 1.00 63.77 149 PRO A N 1
ATOM 929 C CA . PRO A 1 149 ? 41.853 7.291 2.642 1.00 59.62 149 PRO A CA 1
ATOM 930 C C . PRO A 1 149 ? 40.889 8.168 1.852 1.00 55.30 149 PRO A C 1
ATOM 931 O O . PRO A 1 149 ? 40.343 9.121 2.398 1.00 52.60 149 PRO A O 1
ATOM 935 N N . GLY A 1 150 ? 40.801 7.881 0.547 1.00 56.65 150 GLY A N 1
ATOM 936 C CA . GLY A 1 150 ? 39.755 8.404 -0.318 1.00 58.80 150 GLY A CA 1
ATOM 937 C C . GLY A 1 150 ? 40.117 9.740 -0.971 1.00 52.41 150 GLY A C 1
ATOM 938 O O . GLY A 1 150 ? 39.321 10.273 -1.740 1.00 47.71 150 GLY A O 1
ATOM 939 N N . GLY A 1 151 ? 41.318 10.259 -0.680 1.00 46.17 151 GLY A N 1
ATOM 940 C CA . GLY A 1 151 ? 41.677 11.626 -1.014 1.00 50.62 151 GLY A CA 1
ATOM 941 C C . GLY A 1 151 ? 40.720 12.615 -0.347 1.00 50.33 151 GLY A C 1
ATOM 942 O O . GLY A 1 151 ? 40.756 12.765 0.876 1.00 56.02 151 GLY A O 1
ATOM 943 N N . SER A 1 152 ? 39.842 13.214 -1.171 1.00 46.96 152 SER A N 1
ATOM 944 C CA . SER A 1 152 ? 38.906 14.257 -0.770 1.00 51.43 152 SER A CA 1
ATOM 945 C C . SER A 1 152 ? 37.577 13.661 -0.311 1.00 46.73 152 SER A C 1
ATOM 946 O O . SER A 1 152 ? 36.746 14.374 0.261 1.00 40.19 152 SER A O 1
ATOM 949 N N . SER A 1 153 ? 37.388 12.364 -0.594 1.00 47.21 153 SER A N 1
ATOM 950 C CA . SER A 1 153 ? 36.083 11.719 -0.530 1.00 48.19 153 SER A CA 1
ATOM 951 C C . SER A 1 153 ? 35.435 11.913 0.841 1.00 44.66 153 SER A C 1
ATOM 952 O O . SER A 1 153 ? 34.206 11.980 0.930 1.00 42.78 153 SER A O 1
ATOM 955 N N . GLY A 1 154 ? 36.273 11.975 1.891 1.00 38.81 154 GLY A N 1
ATOM 956 C CA . GLY A 1 154 ? 35.811 12.133 3.266 1.00 39.86 154 GLY A CA 1
ATOM 957 C C . GLY A 1 154 ? 35.327 13.552 3.594 1.00 34.58 154 GLY A C 1
ATOM 958 O O . GLY A 1 154 ? 34.609 13.743 4.592 1.00 33.87 154 GLY A O 1
ATOM 959 N N . GLY A 1 155 ? 35.681 14.524 2.738 1.00 29.44 155 GLY A N 1
ATOM 960 C CA . GLY A 1 155 ? 35.261 15.902 2.965 1.00 28.31 155 GLY A CA 1
ATOM 961 C C . GLY A 1 155 ? 35.835 16.451 4.282 1.00 22.72 155 GLY A C 1
ATOM 962 O O . GLY A 1 155 ? 37.042 16.569 4.408 1.00 23.09 155 GLY A O 1
ATOM 963 N N . SER A 1 156 ? 34.974 16.789 5.253 1.00 20.97 156 SER A N 1
ATOM 964 C CA . SER A 1 156 ? 35.420 17.234 6.574 1.00 19.82 156 SER A CA 1
ATOM 965 C C . SER A 1 156 ? 36.507 16.308 7.143 1.00 20.51 156 SER A C 1
ATOM 966 O O . SER A 1 156 ? 37.503 16.774 7.687 1.00 19.36 156 SER A O 1
ATOM 969 N N . ALA A 1 157 ? 36.304 14.988 7.040 1.00 20.28 157 ALA A N 1
ATOM 970 C CA . ALA A 1 157 ? 37.206 14.021 7.628 1.00 21.23 157 ALA A CA 1
ATOM 971 C C . ALA A 1 157 ? 38.567 14.040 6.924 1.00 20.97 157 ALA A C 1
ATOM 972 O O . ALA A 1 157 ? 39.597 13.864 7.561 1.00 22.53 157 ALA A O 1
ATOM 974 N N . ALA A 1 158 ? 38.569 14.304 5.620 1.00 21.77 158 ALA A N 1
ATOM 975 C CA . ALA A 1 158 ? 39.798 14.374 4.848 1.00 22.50 158 ALA A CA 1
ATOM 976 C C . ALA A 1 158 ? 40.570 15.643 5.195 1.00 23.46 158 ALA A C 1
ATOM 977 O O . ALA A 1 158 ? 41.790 15.624 5.332 1.00 23.96 158 ALA A O 1
ATOM 979 N N . ALA A 1 159 ? 39.848 16.759 5.341 1.00 24.23 159 ALA A N 1
ATOM 980 C CA . ALA A 1 159 ? 40.491 18.008 5.735 1.00 21.84 159 ALA A CA 1
ATOM 981 C C . ALA A 1 159 ? 41.181 17.852 7.089 1.00 24.23 159 ALA A C 1
ATOM 982 O O . ALA A 1 159 ? 42.258 18.429 7.302 1.00 22.61 159 ALA A O 1
ATOM 984 N N . LEU A 1 160 ? 40.554 17.089 8.004 1.00 21.52 160 LEU A N 1
ATOM 985 C CA . LEU A 1 160 ? 41.145 16.853 9.320 1.00 23.27 160 LEU A CA 1
ATOM 986 C C . LEU A 1 160 ? 42.347 15.903 9.218 1.00 23.75 160 LEU A C 1
ATOM 987 O O . LEU A 1 160 ? 43.393 16.131 9.838 1.00 26.82 160 LEU A O 1
ATOM 992 N N . ALA A 1 161 ? 42.156 14.800 8.491 1.00 23.91 161 ALA A N 1
ATOM 993 C CA . ALA A 1 161 ? 43.132 13.719 8.433 1.00 26.30 161 ALA A CA 1
ATOM 994 C C . ALA A 1 161 ? 44.405 14.201 7.747 1.00 25.21 161 ALA A C 1
ATOM 995 O O . ALA A 1 161 ? 45.483 13.851 8.186 1.00 24.23 161 ALA A O 1
ATOM 997 N N . SER A 1 162 ? 44.263 15.055 6.724 1.00 25.08 162 SER A N 1
ATOM 998 C CA . SER A 1 162 ? 45.403 15.592 5.994 1.00 23.71 162 SER A CA 1
ATOM 999 C C . SER A 1 162 ? 46.088 16.713 6.776 1.00 24.45 162 SER A C 1
ATOM 1000 O O . SER A 1 162 ? 47.150 17.170 6.382 1.00 22.52 162 SER A O 1
ATOM 1003 N N . GLY A 1 163 ? 45.476 17.205 7.861 1.00 23.93 163 GLY A N 1
ATOM 1004 C CA . GLY A 1 163 ? 46.117 18.227 8.675 1.00 23.39 163 GLY A CA 1
ATOM 1005 C C . GLY A 1 163 ? 45.839 19.655 8.210 1.00 21.93 163 GLY A C 1
ATOM 1006 O O . GLY A 1 163 ? 46.397 20.599 8.757 1.00 21.89 163 GLY A O 1
ATOM 1007 N N . MET A 1 164 ? 44.922 19.835 7.253 1.00 23.15 164 MET A N 1
ATOM 1008 C CA . MET A 1 164 ? 44.582 21.171 6.769 1.00 23.80 164 MET A CA 1
ATOM 1009 C C . MET A 1 164 ? 44.123 22.070 7.907 1.00 22.41 164 MET A C 1
ATOM 1010 O O . MET A 1 164 ? 44.538 23.225 8.000 1.00 20.59 164 MET A O 1
ATOM 1015 N N . VAL A 1 165 ? 43.211 21.551 8.735 1.00 21.98 165 VAL A N 1
ATOM 1016 C CA . VAL A 1 165 ? 42.639 22.332 9.817 1.00 22.40 165 VAL A CA 1
ATOM 1017 C C . VAL A 1 165 ? 42.422 21.388 10.985 1.00 22.60 165 VAL A C 1
ATOM 1018 O O . VAL A 1 165 ? 42.349 20.173 10.784 1.00 23.64 165 VAL A O 1
ATOM 1022 N N . PRO A 1 166 ? 42.345 21.903 12.229 1.00 19.70 166 PRO A N 1
ATOM 1023 C CA . PRO A 1 166 ? 42.076 21.054 13.381 1.00 21.46 166 PRO A CA 1
ATOM 1024 C C . PRO A 1 166 ? 40.604 20.874 13.779 1.00 23.67 166 PRO A C 1
ATOM 1025 O O . PRO A 1 166 ? 40.302 20.074 14.661 1.00 25.07 166 PRO A O 1
ATOM 1029 N N . LEU A 1 167 ? 39.698 21.637 13.149 1.00 23.23 167 LEU A N 1
ATOM 1030 C CA . LEU A 1 167 ? 38.292 21.593 13.516 1.00 26.15 167 LEU A CA 1
ATOM 1031 C C . LEU A 1 167 ? 37.454 21.494 12.253 1.00 22.74 167 LEU A C 1
ATOM 1032 O O . LEU A 1 167 ? 37.798 22.085 11.238 1.00 21.71 167 LEU A O 1
ATOM 1037 N N . GLU A 1 168 ? 36.345 20.791 12.410 1.00 22.16 168 GLU A N 1
ATOM 1038 C CA . GLU A 1 168 ? 35.380 20.678 11.303 1.00 21.56 168 GLU A CA 1
ATOM 1039 C C . GLU A 1 168 ? 33.982 20.554 11.914 1.00 19.98 168 GLU A C 1
ATOM 1040 O O . GLU A 1 168 ? 33.877 20.387 13.127 1.00 19.83 168 GLU A O 1
ATOM 1046 N N . LEU A 1 169 ? 32.974 20.592 11.069 1.00 20.80 169 LEU A N 1
ATOM 1047 C CA . LEU A 1 169 ? 31.577 20.586 11.474 1.00 18.86 169 LEU A CA 1
ATOM 1048 C C . LEU A 1 169 ? 30.808 19.841 10.399 1.00 20.56 169 LEU A C 1
ATOM 1049 O O . LEU A 1 169 ? 30.812 20.255 9.234 1.00 19.47 169 LEU A O 1
ATOM 1054 N N . GLY A 1 170 ? 30.184 18.736 10.799 1.00 21.37 170 GLY A N 1
ATOM 1055 C CA . GLY A 1 170 ? 29.448 17.896 9.872 1.00 20.81 170 GLY A CA 1
ATOM 1056 C C . GLY A 1 170 ? 28.003 17.739 10.324 1.00 20.10 170 GLY A C 1
ATOM 1057 O O . GLY A 1 170 ? 27.554 18.391 11.273 1.00 22.22 170 GLY A O 1
ATOM 1058 N N . SER A 1 171 ? 27.288 16.888 9.590 1.00 19.93 171 SER A N 1
ATOM 1059 C CA . SER A 1 171 ? 25.905 16.541 9.881 1.00 19.10 171 SER A CA 1
ATOM 1060 C C . SER A 1 171 ? 25.688 15.079 9.495 1.00 19.74 171 SER A C 1
ATOM 1061 O O . SER A 1 171 ? 26.378 14.542 8.615 1.00 21.65 171 SER A O 1
ATOM 1064 N N . ASP A 1 172 ? 24.768 14.416 10.202 1.00 18.83 172 ASP A N 1
ATOM 1065 C CA . ASP A 1 172 ? 24.750 12.961 10.187 1.00 19.21 172 ASP A CA 1
ATOM 1066 C C . ASP A 1 172 ? 23.332 12.481 10.384 1.00 19.56 172 ASP A C 1
ATOM 1067 O O . ASP A 1 172 ? 22.775 12.722 11.455 1.00 20.26 172 ASP A O 1
ATOM 1072 N N . ILE A 1 173 ? 22.784 11.850 9.336 1.00 19.59 173 ILE A N 1
ATOM 1073 C CA . ILE A 1 173 ? 21.510 11.161 9.425 1.00 19.36 173 ILE A CA 1
ATOM 1074 C C . ILE A 1 173 ? 21.684 9.651 9.213 1.00 20.22 173 ILE A C 1
ATOM 1075 O O . ILE A 1 173 ? 20.905 8.866 9.763 1.00 17.84 173 ILE A O 1
ATOM 1080 N N . GLY A 1 174 ? 22.668 9.243 8.389 1.00 21.27 174 GLY A N 1
ATOM 1081 C CA . GLY A 1 174 ? 22.994 7.835 8.162 1.00 20.49 174 GLY A CA 1
ATOM 1082 C C . GLY A 1 174 ? 24.498 7.582 8.200 1.00 19.74 174 GLY A C 1
ATOM 1083 O O . GLY A 1 174 ? 24.977 6.665 7.549 1.00 22.32 174 GLY A O 1
ATOM 1084 N N . GLY A 1 175 ? 25.232 8.386 8.982 1.00 19.45 175 GLY A N 1
ATOM 1085 C CA . GLY A 1 175 ? 26.637 8.157 9.263 1.00 18.79 175 GLY A CA 1
ATOM 1086 C C . GLY A 1 175 ? 27.610 9.196 8.717 1.00 20.28 175 GLY A C 1
ATOM 1087 O O . GLY A 1 175 ? 28.800 8.943 8.832 1.00 21.20 175 GLY A O 1
ATOM 1088 N N . SER A 1 176 ? 27.182 10.361 8.180 1.00 20.45 176 SER A N 1
ATOM 1089 C CA . SER A 1 176 ? 28.146 11.213 7.471 1.00 20.27 176 SER A CA 1
ATOM 1090 C C . SER A 1 176 ? 29.105 11.968 8.398 1.00 18.61 176 SER A C 1
ATOM 1091 O O . SER A 1 176 ? 29.955 12.696 7.903 1.00 20.59 176 SER A O 1
ATOM 1094 N N . ILE A 1 177 ? 28.971 11.840 9.724 1.00 18.64 177 ILE A N 1
ATOM 1095 C CA . ILE A 1 177 ? 30.035 12.242 10.645 1.00 17.70 177 ILE A CA 1
ATOM 1096 C C . ILE A 1 177 ? 30.867 11.014 11.020 1.00 18.82 177 ILE A C 1
ATOM 1097 O O . ILE A 1 177 ? 32.095 11.001 10.856 1.00 20.61 177 ILE A O 1
ATOM 1102 N N . ARG A 1 178 ? 30.187 9.965 11.499 1.00 20.47 178 ARG A N 1
ATOM 1103 C CA . ARG A 1 178 ? 30.849 8.829 12.128 1.00 20.70 178 ARG A CA 1
ATOM 1104 C C . ARG A 1 178 ? 31.684 8.037 11.113 1.00 21.12 178 ARG A C 1
ATOM 1105 O O . ARG A 1 178 ? 32.809 7.626 11.401 1.00 19.66 178 ARG A O 1
ATOM 1113 N N . ILE A 1 179 ? 31.099 7.759 9.940 1.00 20.78 179 ILE A N 1
ATOM 1114 C CA . ILE A 1 179 ? 31.695 6.797 9.044 1.00 19.87 179 ILE A CA 1
ATOM 1115 C C . ILE A 1 179 ? 32.912 7.421 8.361 1.00 20.97 179 ILE A C 1
ATOM 1116 O O . ILE A 1 179 ? 33.968 6.786 8.306 1.00 21.85 179 ILE A O 1
ATOM 1121 N N . PRO A 1 180 ? 32.867 8.679 7.841 1.00 19.49 180 PRO A N 1
ATOM 1122 C CA . PRO A 1 180 ? 34.093 9.305 7.331 1.00 18.49 180 PRO A CA 1
ATOM 1123 C C . PRO A 1 180 ? 35.190 9.391 8.402 1.00 19.94 180 PRO A C 1
ATOM 1124 O O . PRO A 1 180 ? 36.370 9.223 8.114 1.00 20.04 180 PRO A O 1
ATOM 1128 N N . ALA A 1 181 ? 34.803 9.634 9.665 1.00 19.42 181 ALA A N 1
ATOM 1129 C CA . ALA A 1 181 ? 35.783 9.724 10.721 1.00 20.52 181 ALA A CA 1
ATOM 1130 C C . ALA A 1 181 ? 36.492 8.374 10.894 1.00 20.95 181 ALA A C 1
ATOM 1131 O O . ALA A 1 181 ? 37.706 8.307 11.083 1.00 24.35 181 ALA A O 1
ATOM 1133 N N . HIS A 1 182 ? 35.704 7.301 10.846 1.00 20.57 182 HIS A N 1
ATOM 1134 C CA . HIS A 1 182 ? 36.195 5.932 10.886 1.00 22.37 182 HIS A CA 1
ATOM 1135 C C . HIS A 1 182 ? 37.088 5.601 9.681 1.00 22.10 182 HIS A C 1
ATOM 1136 O O . HIS A 1 182 ? 38.190 5.101 9.844 1.00 22.27 182 HIS A O 1
ATOM 1143 N N . PHE A 1 183 ? 36.614 5.891 8.467 1.00 23.90 183 PHE A N 1
ATOM 1144 C CA . PHE A 1 183 ? 37.399 5.670 7.258 1.00 24.60 183 PHE A CA 1
ATOM 1145 C C . PHE A 1 183 ? 38.738 6.405 7.280 1.00 25.33 183 PHE A C 1
ATOM 1146 O O . PHE A 1 183 ? 39.714 5.865 6.772 1.00 25.86 183 PHE A O 1
ATOM 1154 N N . CYS A 1 184 ? 38.781 7.620 7.861 1.00 28.77 184 CYS A N 1
ATOM 1155 C CA . CYS A 1 184 ? 39.900 8.544 7.698 1.00 25.29 184 CYS A CA 1
ATOM 1156 C C . CYS A 1 184 ? 40.776 8.639 8.945 1.00 25.01 184 CYS A C 1
ATOM 1157 O O . CYS A 1 184 ? 41.794 9.317 8.918 1.00 23.05 184 CYS A O 1
ATOM 1160 N N . GLY A 1 185 ? 40.370 8.005 10.051 1.00 24.15 185 GLY A N 1
ATOM 1161 C CA . GLY A 1 185 ? 41.193 7.962 11.249 1.00 22.12 185 GLY A CA 1
ATOM 1162 C C . GLY A 1 185 ? 41.101 9.234 12.093 1.00 19.90 185 GLY A C 1
ATOM 1163 O O . GLY A 1 185 ? 42.057 9.608 12.780 1.00 18.16 185 GLY A O 1
ATOM 1164 N N . VAL A 1 186 ? 39.957 9.915 12.074 1.00 20.19 186 VAL A N 1
ATOM 1165 C CA . VAL A 1 186 ? 39.806 11.100 12.912 1.00 20.12 186 VAL A CA 1
ATOM 1166 C C . VAL A 1 186 ? 38.627 10.876 13.860 1.00 21.84 186 VAL A C 1
ATOM 1167 O O . VAL A 1 186 ? 38.093 9.758 13.897 1.00 21.04 186 VAL A O 1
ATOM 1171 N N . TRP A 1 187 ? 38.273 11.925 14.643 1.00 21.72 187 TRP A N 1
ATOM 1172 C CA . TRP A 1 187 ? 37.243 11.841 15.664 1.00 20.15 187 TRP A CA 1
ATOM 1173 C C . TRP A 1 187 ? 35.978 12.571 15.230 1.00 20.89 187 TRP A C 1
ATOM 1174 O O . TRP A 1 187 ? 36.041 13.632 14.599 1.00 22.06 187 TRP A O 1
ATOM 1185 N N . GLY A 1 188 ? 34.821 12.039 15.650 1.00 20.60 188 GLY A N 1
ATOM 1186 C CA . GLY A 1 188 ? 33.557 12.719 15.413 1.00 19.64 188 GLY A CA 1
ATOM 1187 C C . GLY A 1 188 ? 32.567 12.461 16.545 1.00 20.60 188 GLY A C 1
ATOM 1188 O O . GLY A 1 188 ? 32.530 11.365 17.108 1.00 17.89 188 GLY A O 1
ATOM 1189 N N . LEU A 1 189 ? 31.765 13.480 16.859 1.00 19.61 189 LEU A N 1
ATOM 1190 C CA . LEU A 1 189 ? 30.618 13.334 17.737 1.00 19.03 189 LEU A CA 1
ATOM 1191 C C . LEU A 1 189 ? 29.338 13.480 16.918 1.00 19.41 189 LEU A C 1
ATOM 1192 O O . LEU A 1 189 ? 29.125 14.518 16.290 1.00 20.92 189 LEU A O 1
ATOM 1197 N N . LYS A 1 190 ? 28.508 12.434 16.949 1.00 18.23 190 LYS A N 1
ATOM 1198 C CA . LYS A 1 190 ? 27.110 12.500 16.576 1.00 18.73 190 LYS A CA 1
ATOM 1199 C C . LYS A 1 190 ? 26.362 12.757 17.880 1.00 18.92 190 LYS A C 1
ATOM 1200 O O . LYS A 1 190 ? 26.189 11.852 18.684 1.00 18.21 190 LYS A O 1
ATOM 1206 N N . PRO A 1 191 ? 25.949 14.014 18.171 1.00 17.96 191 PRO A N 1
ATOM 1207 C CA . PRO A 1 191 ? 25.414 14.335 19.490 1.00 17.35 191 PRO A CA 1
ATOM 1208 C C . PRO A 1 191 ? 24.040 13.724 19.723 1.00 18.53 191 PRO A C 1
ATOM 1209 O O . PRO A 1 191 ? 23.399 13.222 18.798 1.00 16.91 191 PRO A O 1
ATOM 1213 N N . SER A 1 192 ? 23.573 13.836 20.971 1.00 19.19 192 SER A N 1
ATOM 1214 C CA . SER A 1 192 ? 22.170 13.608 21.284 1.00 18.29 192 SER A CA 1
ATOM 1215 C C . SER A 1 192 ? 21.287 14.368 20.296 1.00 17.44 192 SER A C 1
ATOM 1216 O O . SER A 1 192 ? 21.574 15.508 19.958 1.00 15.40 192 SER A O 1
ATOM 1219 N N . TRP A 1 193 ? 20.198 13.732 19.850 1.00 17.67 193 TRP A N 1
ATOM 1220 C CA . TRP A 1 193 ? 19.185 14.417 19.063 1.00 20.29 193 TRP A CA 1
ATOM 1221 C C . TRP A 1 193 ? 18.793 15.719 19.764 1.00 19.52 193 TRP A C 1
ATOM 1222 O O . TRP A 1 193 ? 18.592 15.735 20.981 1.00 21.58 193 TRP A O 1
ATOM 1233 N N . GLY A 1 194 ? 18.799 16.816 18.996 1.00 20.38 194 GLY A N 1
ATOM 1234 C CA . GLY A 1 194 ? 18.342 18.121 19.460 1.00 19.87 194 GLY A CA 1
ATOM 1235 C C . GLY A 1 194 ? 19.392 18.921 20.226 1.00 19.94 194 GLY A C 1
ATOM 1236 O O . GLY A 1 194 ? 19.097 20.028 20.645 1.00 21.18 194 GLY A O 1
ATOM 1237 N N . ALA A 1 195 ? 20.597 18.384 20.447 1.00 19.99 195 ALA A N 1
ATOM 1238 C CA . ALA A 1 195 ? 21.572 19.060 21.295 1.00 20.60 195 ALA A CA 1
ATOM 1239 C C . ALA A 1 195 ? 22.059 20.363 20.662 1.00 20.31 195 ALA A C 1
ATOM 1240 O O . ALA A 1 195 ? 22.373 21.312 21.381 1.00 21.08 195 ALA A O 1
ATOM 1242 N N . ILE A 1 196 ? 22.173 20.376 19.331 1.00 20.32 196 ILE A N 1
ATOM 1243 C CA . ILE A 1 196 ? 22.715 21.506 18.593 1.00 20.76 196 ILE A CA 1
ATOM 1244 C C . ILE A 1 196 ? 21.699 21.886 17.520 1.00 20.05 196 ILE A C 1
ATOM 1245 O O . ILE A 1 196 ? 21.150 21.009 16.876 1.00 21.01 196 ILE A O 1
ATOM 1250 N N . SER A 1 197 ? 21.481 23.190 17.339 1.00 20.64 197 SER A N 1
ATOM 1251 C CA . SER A 1 197 ? 20.551 23.725 16.358 1.00 24.14 197 SER A CA 1
ATOM 1252 C C . SER A 1 197 ? 21.013 23.379 14.952 1.00 24.50 197 SER A C 1
ATOM 1253 O O . SER A 1 197 ? 22.179 23.524 14.620 1.00 24.38 197 SER A O 1
ATOM 1256 N N . SER A 1 198 ? 20.089 22.943 14.107 1.00 27.31 198 SER A N 1
ATOM 1257 C CA . SER A 1 198 ? 20.436 22.734 12.713 1.00 29.95 198 SER A CA 1
ATOM 1258 C C . SER A 1 198 ? 19.859 23.852 11.842 1.00 28.10 198 SER A C 1
ATOM 1259 O O . SER A 1 198 ? 19.734 23.697 10.636 1.00 28.64 198 SER A O 1
ATOM 1262 N N . HIS A 1 199 ? 19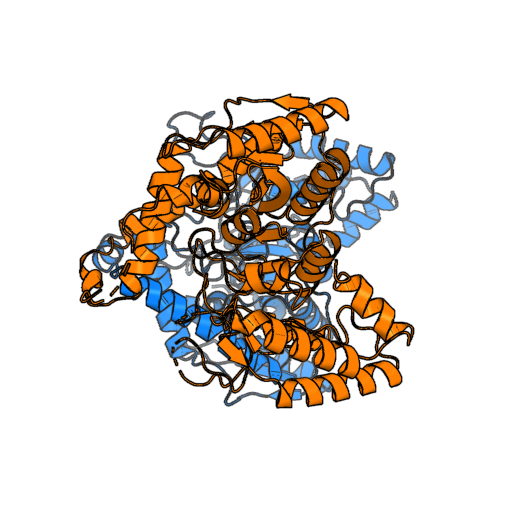.560 25.010 12.430 1.00 28.09 199 HIS A N 1
ATOM 1263 C CA . HIS A 1 199 ? 19.213 26.178 11.628 1.00 31.47 199 HIS A CA 1
ATOM 1264 C C . HIS A 1 199 ? 20.385 26.520 10.688 1.00 30.52 199 HIS A C 1
ATOM 1265 O O . HIS A 1 199 ? 21.536 26.580 11.120 1.00 24.11 199 HIS A O 1
ATOM 1272 N N . GLY A 1 200 ? 20.059 26.734 9.399 1.00 28.31 200 GLY A N 1
ATOM 1273 C CA . GLY A 1 200 ? 21.016 27.149 8.382 1.00 26.16 200 GLY A CA 1
ATOM 1274 C C . GLY A 1 200 ? 21.707 25.962 7.728 1.00 23.91 200 GLY A C 1
ATOM 1275 O O . GLY A 1 200 ? 22.680 26.128 7.009 1.00 23.39 200 GLY A O 1
ATOM 1276 N N . HIS A 1 201 ? 21.256 24.756 8.068 1.00 24.93 201 HIS A N 1
ATOM 1277 C CA . HIS A 1 201 ? 21.775 23.522 7.520 1.00 25.19 201 HIS A CA 1
ATOM 1278 C C . HIS A 1 201 ? 20.634 22.889 6.733 1.00 26.91 201 HIS A C 1
ATOM 1279 O O . HIS A 1 201 ? 19.515 22.899 7.218 1.00 27.54 201 HIS A O 1
ATOM 1286 N N . ARG A 1 202 ? 20.978 22.288 5.609 1.00 33.51 202 ARG A N 1
ATOM 1287 C CA . ARG A 1 202 ? 19.939 21.565 4.851 1.00 39.17 202 ARG A CA 1
ATOM 1288 C C . ARG A 1 202 ? 20.408 20.177 4.419 1.00 34.97 202 ARG A C 1
ATOM 1289 O O . ARG A 1 202 ? 21.481 20.086 3.819 1.00 32.77 202 ARG A O 1
ATOM 1297 N N . TYR A 1 203 ? 19.687 19.148 4.835 1.00 35.12 203 TYR A N 1
ATOM 1298 C CA . TYR A 1 203 ? 19.857 17.808 4.281 1.00 32.24 203 TYR A CA 1
ATOM 1299 C C . TYR A 1 203 ? 19.229 17.789 2.889 1.00 34.33 203 TYR A C 1
ATOM 1300 O O . TYR A 1 203 ? 18.004 17.820 2.781 1.00 34.60 203 TYR A O 1
ATOM 1309 N N . PRO A 1 204 ? 20.012 17.700 1.785 1.00 40.66 204 PRO A N 1
ATOM 1310 C CA . PRO A 1 204 ? 19.433 17.696 0.435 1.00 38.30 204 PRO A CA 1
ATOM 1311 C C . PRO A 1 204 ? 18.423 16.563 0.249 1.00 34.47 204 PRO A C 1
ATOM 1312 O O . PRO A 1 204 ? 18.621 15.447 0.720 1.00 35.60 204 PRO A O 1
ATOM 1316 N N . GLY A 1 205 ? 17.285 16.872 -0.369 1.00 28.85 205 GLY A N 1
ATOM 1317 C CA . GLY A 1 205 ? 16.337 15.846 -0.761 1.00 29.94 205 GLY A CA 1
ATOM 1318 C C . GLY A 1 205 ? 15.265 15.540 0.288 1.00 30.18 205 GLY A C 1
ATOM 1319 O O . GLY A 1 205 ? 14.411 14.689 0.021 1.00 27.67 205 GLY A O 1
ATOM 1320 N N . THR A 1 206 ? 15.287 16.214 1.455 1.00 27.63 206 THR A N 1
ATOM 1321 C CA . THR A 1 206 ? 14.380 15.868 2.546 1.00 27.73 206 THR A CA 1
ATOM 1322 C C . THR A 1 206 ? 13.151 16.785 2.548 1.00 27.41 206 THR A C 1
ATOM 1323 O O . THR A 1 206 ? 13.085 17.756 1.810 1.00 28.27 206 THR A O 1
ATOM 1327 N N . ASN A 1 207 ? 12.178 16.492 3.415 1.00 29.88 207 ASN A N 1
ATOM 1328 C CA . ASN A 1 207 ? 10.883 17.164 3.375 1.00 28.94 207 ASN A CA 1
ATOM 1329 C C . ASN A 1 207 ? 10.407 17.594 4.767 1.00 28.01 207 ASN A C 1
ATOM 1330 O O . ASN A 1 207 ? 9.213 17.799 4.967 1.00 26.75 207 ASN A O 1
ATOM 1335 N N . GLY A 1 208 ? 11.321 17.657 5.752 1.00 27.01 208 GLY A N 1
ATOM 1336 C CA . GLY A 1 208 ? 10.939 17.933 7.131 1.00 26.65 208 GLY A CA 1
ATOM 1337 C C . GLY A 1 208 ? 10.875 16.678 8.004 1.00 25.73 208 GLY A C 1
ATOM 1338 O O . GLY A 1 208 ? 11.092 16.761 9.207 1.00 25.26 208 GLY A O 1
ATOM 1339 N N . ALA A 1 209 ? 10.576 15.520 7.415 1.00 25.70 209 ALA A N 1
ATOM 1340 C CA . ALA A 1 209 ? 10.486 14.280 8.176 1.00 27.02 209 ALA A CA 1
ATOM 1341 C C . ALA A 1 209 ? 11.857 13.690 8.549 1.00 24.46 209 ALA A C 1
ATOM 1342 O O . ALA A 1 209 ? 11.902 12.655 9.211 1.00 21.96 209 ALA A O 1
ATOM 1344 N N . GLU A 1 210 ? 12.964 14.346 8.159 1.00 24.76 210 GLU A N 1
ATOM 1345 C CA . GLU A 1 210 ? 14.302 13.958 8.601 1.00 24.89 210 GLU A CA 1
ATOM 1346 C C . GLU A 1 210 ? 14.594 14.462 10.017 1.00 25.18 210 GLU A C 1
ATOM 1347 O O . GLU A 1 210 ? 15.585 14.063 10.644 1.00 24.27 210 GLU A O 1
ATOM 1353 N N . THR A 1 211 ? 13.762 15.392 10.474 1.00 22.07 211 THR A N 1
ATOM 1354 C CA . THR A 1 211 ? 13.938 16.113 11.719 1.00 26.86 211 THR A CA 1
ATOM 1355 C C . THR A 1 211 ? 14.086 15.177 12.920 1.00 25.12 211 THR A C 1
ATOM 1356 O O . THR A 1 211 ? 14.847 15.471 13.822 1.00 24.09 211 THR A O 1
ATOM 1360 N N . PRO A 1 212 ? 13.335 14.064 13.050 1.00 23.62 212 PRO A N 1
ATOM 1361 C CA . PRO A 1 212 ? 13.550 13.151 14.172 1.00 24.47 212 PRO A CA 1
ATOM 1362 C C . PRO A 1 212 ? 14.858 12.363 14.199 1.00 20.47 212 PRO A C 1
ATOM 1363 O O . PRO A 1 212 ? 15.077 11.637 15.169 1.00 19.95 212 PRO A O 1
ATOM 1367 N N . LEU A 1 213 ? 15.668 12.448 13.130 1.00 19.32 213 LEU A N 1
ATOM 1368 C CA . LEU A 1 213 ? 16.840 11.596 12.963 1.00 20.99 213 LEU A CA 1
ATOM 1369 C C . LEU A 1 213 ? 18.146 12.409 12.914 1.00 23.21 213 LEU A C 1
ATOM 1370 O O . LEU A 1 213 ? 19.146 12.016 13.544 1.00 23.54 213 LEU A O 1
ATOM 1375 N N . GLY A 1 214 ? 18.161 13.480 12.101 1.00 20.75 214 GLY A N 1
ATOM 1376 C CA . GLY A 1 214 ? 19.382 14.172 11.716 1.00 20.18 214 GLY A CA 1
ATOM 1377 C C . GLY A 1 214 ? 19.988 14.951 12.879 1.00 20.25 214 GLY A C 1
ATOM 1378 O O . GLY A 1 214 ? 19.260 15.509 13.702 1.00 20.54 214 GLY A O 1
ATOM 1379 N N . VAL A 1 215 ? 21.323 14.975 12.957 1.00 19.37 215 VAL A N 1
ATOM 1380 C CA . VAL A 1 215 ? 21.989 15.862 13.885 1.00 21.17 215 VAL A CA 1
ATOM 1381 C C . VAL A 1 215 ? 23.156 16.560 13.202 1.00 22.84 215 VAL A C 1
ATOM 1382 O O . VAL A 1 215 ? 23.780 16.031 12.274 1.00 22.49 215 VAL A O 1
ATOM 1386 N N . ILE A 1 216 ? 23.503 17.730 13.735 1.00 20.70 216 ILE A N 1
ATOM 1387 C CA . ILE A 1 216 ? 24.776 18.296 13.355 1.00 19.97 216 ILE A CA 1
ATOM 1388 C C . ILE A 1 216 ? 25.782 18.042 14.488 1.00 18.73 216 ILE A C 1
ATOM 1389 O O . ILE A 1 216 ? 25.414 17.889 15.659 1.00 17.47 216 ILE A O 1
ATOM 1394 N N . GLY A 1 217 ? 27.064 17.925 14.161 1.00 16.69 217 GLY A N 1
ATOM 1395 C CA . GLY A 1 217 ? 28.036 17.669 15.211 1.00 17.10 217 GLY A CA 1
ATOM 1396 C C . GLY A 1 217 ? 29.467 18.040 14.829 1.00 17.90 217 GLY A C 1
ATOM 1397 O O . GLY A 1 217 ? 29.821 18.161 13.652 1.00 18.14 217 GLY A O 1
ATOM 1398 N N . PRO A 1 218 ? 30.345 18.184 15.837 1.00 18.22 218 PRO A N 1
ATOM 1399 C CA . PRO A 1 218 ? 31.738 18.533 15.597 1.00 17.71 218 PRO A CA 1
ATOM 1400 C C . PRO A 1 218 ? 32.606 17.338 15.214 1.00 17.58 218 PRO A C 1
ATOM 1401 O O . PRO A 1 218 ? 32.306 16.189 15.537 1.00 18.04 218 PRO A O 1
ATOM 1405 N N . MET A 1 219 ? 33.692 17.638 14.511 1.00 17.07 219 MET A N 1
ATOM 1406 C CA . MET A 1 219 ? 34.719 16.675 14.135 1.00 18.31 219 MET A CA 1
ATOM 1407 C C . MET A 1 219 ? 36.073 17.315 14.431 1.00 19.15 219 MET A C 1
ATOM 1408 O O . MET A 1 219 ? 36.203 18.541 14.353 1.00 18.52 219 MET A O 1
ATOM 1413 N N . ALA A 1 220 ? 37.050 16.490 14.842 1.00 20.88 220 ALA A N 1
ATOM 1414 C CA . ALA A 1 220 ? 38.346 16.982 15.265 1.00 19.04 220 ALA A CA 1
ATOM 1415 C C . ALA A 1 220 ? 39.333 15.825 15.272 1.00 18.51 220 ALA A C 1
ATOM 1416 O O . ALA A 1 220 ? 39.002 14.728 14.817 1.00 22.28 220 ALA A O 1
ATOM 1418 N N . ARG A 1 221 ? 40.550 16.088 15.769 1.00 19.08 221 ARG A N 1
ATOM 1419 C CA . ARG A 1 221 ? 41.560 15.053 15.924 1.00 19.46 221 ARG A CA 1
ATOM 1420 C C . ARG A 1 221 ? 41.830 14.798 17.405 1.00 20.98 221 ARG A C 1
ATOM 1421 O O . ARG A 1 221 ? 42.827 14.189 17.753 1.00 22.35 221 ARG A O 1
ATOM 1429 N N . SER A 1 222 ? 40.898 15.202 18.272 1.00 21.80 222 SER A N 1
ATOM 1430 C CA . SER A 1 222 ? 41.124 15.250 19.704 1.00 20.96 222 SER A CA 1
ATOM 1431 C C . SER A 1 222 ? 39.789 15.203 20.440 1.00 22.45 222 SER A C 1
ATOM 1432 O O . SER A 1 222 ? 38.867 15.942 20.076 1.00 21.20 222 SER A O 1
ATOM 1435 N N . PRO A 1 223 ? 39.679 14.403 21.524 1.00 22.60 223 PRO A N 1
ATOM 1436 C CA . PRO A 1 223 ? 38.485 14.408 22.357 1.00 21.49 223 PRO A CA 1
ATOM 1437 C C . PRO A 1 223 ? 38.274 15.717 23.103 1.00 22.87 223 PRO A C 1
ATOM 1438 O O . PRO A 1 223 ? 37.133 16.148 23.245 1.00 22.89 223 PRO A O 1
ATOM 1442 N N . ASP A 1 224 ? 39.363 16.355 23.574 1.00 24.33 224 ASP A N 1
ATOM 1443 C CA . ASP A 1 224 ? 39.213 17.632 24.254 1.00 25.12 224 ASP A CA 1
ATOM 1444 C C . ASP A 1 224 ? 38.628 18.663 23.292 1.00 23.98 224 ASP A C 1
ATOM 1445 O O . ASP A 1 224 ? 37.865 19.537 23.711 1.00 20.58 224 ASP A O 1
ATOM 1450 N N . ASP A 1 225 ? 39.041 18.576 22.016 1.00 21.17 225 ASP A N 1
ATOM 1451 C CA . ASP A 1 225 ? 38.521 19.476 21.007 1.00 20.96 225 ASP A CA 1
ATOM 1452 C C . ASP A 1 225 ? 37.022 19.243 20.832 1.00 19.79 225 ASP A C 1
ATOM 1453 O O . ASP A 1 225 ? 36.267 20.188 20.760 1.00 17.84 225 ASP A O 1
ATOM 1458 N N . LEU A 1 226 ? 36.599 17.976 20.732 1.00 20.95 226 LEU A N 1
ATOM 1459 C CA . LEU A 1 226 ? 35.185 17.673 20.591 1.00 21.53 226 LEU A CA 1
ATOM 1460 C C . LEU A 1 226 ? 34.398 18.245 21.762 1.00 20.71 226 LEU A C 1
ATOM 1461 O O . LEU A 1 226 ? 33.321 18.793 21.550 1.00 18.55 226 LEU A O 1
ATOM 1466 N N . ALA A 1 227 ? 34.906 18.061 22.991 1.00 19.70 227 ALA A N 1
ATOM 1467 C CA . ALA A 1 227 ? 34.187 18.482 24.186 1.00 20.55 227 ALA A CA 1
ATOM 1468 C C . ALA A 1 227 ? 33.998 20.001 24.223 1.00 22.10 227 ALA A C 1
ATOM 1469 O O . ALA A 1 227 ? 32.916 20.481 24.559 1.00 20.85 227 ALA A O 1
ATOM 1471 N N . ALA A 1 228 ? 35.053 20.760 23.867 1.00 23.04 228 ALA A N 1
ATOM 1472 C CA . ALA A 1 228 ? 34.953 22.208 23.834 1.00 23.49 228 ALA A CA 1
ATOM 1473 C C . ALA A 1 228 ? 33.972 22.655 22.745 1.00 23.80 228 ALA A C 1
ATOM 1474 O O . ALA A 1 228 ? 33.217 23.600 22.944 1.00 20.90 228 ALA A O 1
ATOM 1476 N N . MET A 1 229 ? 34.014 22.002 21.570 1.00 22.55 229 MET A N 1
ATOM 1477 C CA . MET A 1 229 ? 33.094 22.339 20.508 1.00 21.85 229 MET A CA 1
ATOM 1478 C C . MET A 1 229 ? 31.665 22.102 20.976 1.00 21.87 229 MET A C 1
ATOM 1479 O O . MET A 1 229 ? 30.821 22.962 20.754 1.00 22.60 229 MET A O 1
ATOM 1484 N N . LEU A 1 230 ? 31.400 20.952 21.604 1.00 18.83 230 LEU A N 1
ATOM 1485 C CA . LEU A 1 230 ? 30.054 20.624 22.051 1.00 20.35 230 LEU A CA 1
ATOM 1486 C C . LEU A 1 230 ? 29.523 21.720 22.966 1.00 20.51 230 LEU A C 1
ATOM 1487 O O . LEU A 1 230 ? 28.373 22.155 22.797 1.00 19.05 230 LEU A O 1
ATOM 1492 N N . ASP A 1 231 ? 30.349 22.161 23.926 1.00 20.35 231 ASP A N 1
ATOM 1493 C CA . ASP A 1 231 ? 29.894 23.176 24.875 1.00 22.48 231 ASP A CA 1
ATOM 1494 C C . ASP A 1 231 ? 29.577 24.505 24.190 1.00 23.56 231 ASP A C 1
ATOM 1495 O O . ASP A 1 231 ? 28.698 25.201 24.655 1.00 22.78 231 ASP A O 1
ATOM 1500 N N . LEU A 1 232 ? 30.268 24.829 23.082 1.00 22.17 232 LEU A N 1
ATOM 1501 C CA . LEU A 1 232 ? 30.035 26.062 22.362 1.00 22.61 232 LEU A CA 1
ATOM 1502 C C . LEU A 1 232 ? 28.814 25.948 21.464 1.00 18.63 232 LEU A C 1
ATOM 1503 O O . LEU A 1 232 ? 28.165 26.948 21.194 1.00 17.56 232 LEU A O 1
ATOM 1508 N N . LEU A 1 233 ? 28.586 24.764 20.927 1.00 18.29 233 LEU A N 1
ATOM 1509 C CA . LEU A 1 233 ? 27.503 24.535 19.974 1.00 19.45 233 LEU A CA 1
ATOM 1510 C C . LEU A 1 233 ? 26.156 24.237 20.642 1.00 20.09 233 LEU A C 1
ATOM 1511 O O . LEU A 1 233 ? 25.117 24.430 20.021 1.00 20.69 233 LEU A O 1
ATOM 1516 N N . ALA A 1 234 ? 26.173 23.685 21.856 1.00 19.29 234 ALA A N 1
ATOM 1517 C CA . ALA A 1 234 ? 24.971 23.171 22.489 1.00 20.89 234 ALA A CA 1
ATOM 1518 C C . ALA A 1 234 ? 23.980 24.302 22.784 1.00 22.20 234 ALA A C 1
ATOM 1519 O O . ALA A 1 234 ? 24.355 25.343 23.331 1.00 20.47 234 ALA A O 1
ATOM 1521 N N . THR A 1 235 ? 22.712 24.066 22.427 1.00 19.69 235 THR A N 1
ATOM 1522 C CA . THR A 1 235 ? 21.643 25.024 22.670 1.00 21.90 235 THR A CA 1
ATOM 1523 C C . THR A 1 235 ? 21.520 25.286 24.167 1.00 22.16 235 THR A C 1
ATOM 1524 O O . THR A 1 235 ? 21.454 26.441 24.591 1.00 25.98 235 THR A O 1
ATOM 1528 N N . LEU A 1 236 ? 21.481 24.213 24.959 1.00 20.62 236 LEU A N 1
ATOM 1529 C CA . LEU A 1 236 ? 21.424 24.300 26.403 1.00 20.50 236 LEU A CA 1
ATOM 1530 C C . LEU A 1 236 ? 22.569 23.460 26.961 1.00 23.28 236 LEU A C 1
ATOM 1531 O O . LEU A 1 236 ? 23.028 22.526 26.304 1.00 22.76 236 LEU A O 1
ATOM 1536 N N . PRO A 1 237 ? 23.093 23.794 28.161 1.00 23.54 237 PRO A N 1
ATOM 1537 C CA . PRO A 1 237 ? 24.258 23.101 28.711 1.00 24.09 237 PRO A CA 1
ATOM 1538 C C . PRO A 1 237 ? 24.028 21.602 28.881 1.00 25.18 237 PRO A C 1
ATOM 1539 O O . PRO A 1 237 ? 23.026 21.165 29.458 1.00 24.92 237 PRO A O 1
ATOM 1543 N N . MET A 1 238 ? 25.006 20.831 28.384 1.00 22.55 238 MET A N 1
ATOM 1544 C CA . MET A 1 238 ? 24.968 19.381 28.409 1.00 22.40 238 MET A CA 1
ATOM 1545 C C . MET A 1 238 ? 25.552 18.903 29.735 1.00 22.14 238 MET A C 1
ATOM 1546 O O . MET A 1 238 ? 26.456 19.538 30.273 1.00 21.24 238 MET A O 1
ATOM 1551 N N . PRO A 1 239 ? 25.046 17.805 30.336 1.00 20.92 239 PRO A N 1
ATOM 1552 C CA . PRO A 1 239 ? 25.614 17.289 31.586 1.00 23.03 239 PRO A CA 1
ATOM 1553 C C . PRO A 1 239 ? 27.118 17.056 31.470 1.00 22.66 239 PRO A C 1
ATOM 1554 O O . PRO A 1 239 ? 27.606 16.591 30.442 1.00 21.70 239 PRO A O 1
ATOM 1558 N N . ARG A 1 240 ? 27.836 17.361 32.551 1.00 23.99 240 ARG A N 1
ATOM 1559 C CA . ARG A 1 240 ? 29.271 17.146 32.636 1.00 25.86 240 ARG A CA 1
ATOM 1560 C C . ARG A 1 240 ? 29.561 15.650 32.645 1.00 26.29 240 ARG A C 1
ATOM 1561 O O . ARG A 1 240 ? 28.716 14.855 33.049 1.00 24.75 240 ARG A O 1
ATOM 1569 N N . ALA A 1 241 ? 30.773 15.283 32.235 1.00 26.08 241 ALA A N 1
ATOM 1570 C CA . ALA A 1 241 ? 31.219 13.903 32.335 1.00 30.56 241 ALA A CA 1
ATOM 1571 C C . ALA A 1 241 ? 31.112 13.441 33.789 1.00 33.91 241 ALA A C 1
ATOM 1572 O O . ALA A 1 241 ? 31.508 14.152 34.698 1.00 36.82 241 ALA A O 1
ATOM 1574 N N . SER A 1 242 ? 30.510 12.276 34.006 1.00 33.79 242 SER A N 1
ATOM 1575 C CA . SER A 1 242 ? 30.466 11.688 35.334 1.00 38.54 242 SER A CA 1
ATOM 1576 C C . SER A 1 242 ? 31.723 10.844 35.548 1.00 37.64 242 SER A C 1
ATOM 1577 O O . SER A 1 242 ? 32.710 10.986 34.833 1.00 41.15 242 SER A O 1
ATOM 1580 N N . ARG A 1 243 ? 31.690 9.980 36.553 1.00 40.44 243 ARG A N 1
ATOM 1581 C CA . ARG A 1 243 ? 32.770 9.045 36.824 1.00 43.39 243 ARG A CA 1
ATOM 1582 C C . ARG A 1 243 ? 33.164 8.241 35.580 1.00 38.97 243 ARG A C 1
ATOM 1583 O O . ARG A 1 243 ? 32.355 8.038 34.676 1.00 34.18 243 ARG A O 1
ATOM 1591 N N . PRO A 1 244 ? 34.381 7.651 35.565 1.00 36.37 244 PRO A N 1
ATOM 1592 C CA . PRO A 1 244 ? 34.752 6.686 34.523 1.00 36.23 244 PRO A CA 1
ATOM 1593 C C . PRO A 1 244 ? 33.720 5.566 34.429 1.00 31.90 244 PRO A C 1
ATOM 1594 O O . PRO A 1 244 ? 33.010 5.295 35.394 1.00 32.72 244 PRO A O 1
ATOM 1598 N N . PRO A 1 245 ? 33.572 4.910 33.261 1.00 30.92 245 PRO A N 1
ATOM 1599 C CA . PRO A 1 245 ? 32.639 3.796 33.128 1.00 29.85 245 PRO A CA 1
ATOM 1600 C C . PRO A 1 245 ? 33.110 2.612 33.978 1.00 31.95 245 PRO A C 1
ATOM 1601 O O . PRO A 1 245 ? 34.307 2.419 34.154 1.00 30.77 245 PRO A O 1
ATOM 1605 N N . ARG A 1 246 ? 32.155 1.824 34.473 1.00 32.13 246 ARG A N 1
ATOM 1606 C CA . ARG A 1 246 ? 32.443 0.612 35.218 1.00 35.29 246 ARG A CA 1
ATOM 1607 C C . ARG A 1 246 ? 32.029 -0.624 34.435 1.00 35.40 246 ARG A C 1
ATOM 1608 O O . ARG A 1 246 ? 32.570 -1.696 34.665 1.00 36.05 246 ARG A O 1
ATOM 1616 N N . ARG A 1 247 ? 31.053 -0.480 33.540 1.00 34.26 247 ARG A N 1
ATOM 1617 C CA . ARG A 1 247 ? 30.609 -1.610 32.744 1.00 31.08 247 ARG A CA 1
ATOM 1618 C C . ARG A 1 247 ? 30.274 -1.147 31.332 1.00 28.61 247 ARG A C 1
ATOM 1619 O O . ARG A 1 247 ? 29.646 -0.104 31.139 1.00 27.54 247 ARG A O 1
ATOM 1627 N N . VAL A 1 248 ? 30.679 -1.953 30.354 1.00 26.07 248 VAL A N 1
ATOM 1628 C CA . VAL A 1 248 ? 30.485 -1.631 28.954 1.00 25.03 248 VAL A CA 1
ATOM 1629 C C . VAL A 1 248 ? 29.981 -2.865 28.218 1.00 25.37 248 VAL A C 1
ATOM 1630 O O . VAL A 1 248 ? 30.440 -3.975 28.480 1.00 26.14 248 VAL A O 1
ATOM 1634 N N . LEU A 1 249 ? 29.005 -2.658 27.328 1.00 22.99 249 LEU A N 1
ATOM 1635 C CA . LEU A 1 249 ? 28.599 -3.687 26.397 1.00 22.12 249 LEU A CA 1
ATOM 1636 C C . LEU A 1 249 ? 29.377 -3.493 25.104 1.00 22.14 249 LEU A C 1
ATOM 1637 O O . LEU A 1 249 ? 29.408 -2.389 24.552 1.00 21.54 249 LEU A O 1
ATOM 1642 N N . ALA A 1 250 ? 30.038 -4.563 24.657 1.00 21.97 250 ALA A N 1
ATOM 1643 C CA . ALA A 1 250 ? 30.703 -4.601 23.368 1.00 24.27 250 ALA A CA 1
ATOM 1644 C C . ALA A 1 250 ? 29.884 -5.474 22.429 1.00 26.27 250 ALA A C 1
ATOM 1645 O O . ALA A 1 250 ? 29.575 -6.623 22.760 1.00 31.08 250 ALA A O 1
ATOM 1647 N N . ILE A 1 251 ? 29.509 -4.923 21.266 1.00 25.62 251 ILE A N 1
ATOM 1648 C CA . ILE A 1 251 ? 28.810 -5.697 20.261 1.00 27.31 251 ILE A CA 1
ATOM 1649 C C . ILE A 1 251 ? 29.590 -5.633 18.960 1.00 25.18 251 ILE A C 1
ATOM 1650 O O . ILE A 1 251 ? 30.212 -4.616 18.687 1.00 23.34 251 ILE A O 1
ATOM 1655 N N . THR A 1 252 ? 29.569 -6.743 18.192 1.00 25.64 252 THR A N 1
ATOM 1656 C CA . THR A 1 252 ? 30.378 -6.829 16.979 1.00 25.97 252 THR A CA 1
ATOM 1657 C C . THR A 1 252 ? 29.545 -7.262 15.782 1.00 24.46 252 THR A C 1
ATOM 1658 O O . THR A 1 252 ? 30.047 -7.222 14.664 1.00 26.53 252 THR A O 1
ATOM 1662 N N . ASP A 1 253 ? 28.294 -7.645 16.005 1.00 24.40 253 ASP A N 1
ATOM 1663 C CA . ASP A 1 253 ? 27.464 -8.193 14.951 1.00 28.00 253 ASP A CA 1
ATOM 1664 C C . ASP A 1 253 ? 26.126 -7.463 14.941 1.00 25.49 253 ASP A C 1
ATOM 1665 O O . ASP A 1 253 ? 25.529 -7.243 15.989 1.00 26.31 253 ASP A O 1
ATOM 1670 N N . HIS A 1 254 ? 25.665 -7.118 13.738 1.00 24.71 254 HIS A N 1
ATOM 1671 C CA . HIS A 1 254 ? 24.359 -6.529 13.540 1.00 25.69 254 HIS A CA 1
ATOM 1672 C C . HIS A 1 254 ? 23.570 -7.436 12.607 1.00 25.17 254 HIS A C 1
ATOM 1673 O O . HIS A 1 254 ? 24.071 -7.843 11.575 1.00 23.63 254 HIS A O 1
ATOM 1680 N N . PRO A 1 255 ? 22.302 -7.749 12.921 1.00 24.84 255 PRO A N 1
ATOM 1681 C CA . PRO A 1 255 ? 21.536 -8.691 12.100 1.00 25.71 255 PRO A CA 1
ATOM 1682 C C . PRO A 1 255 ? 21.350 -8.290 10.641 1.00 25.83 255 PRO A C 1
ATOM 1683 O O . PRO A 1 255 ? 21.031 -9.137 9.826 1.00 24.22 255 PRO A O 1
ATOM 1687 N N . ALA A 1 256 ? 21.513 -7.006 10.297 1.00 24.58 256 ALA A N 1
ATOM 1688 C CA . ALA A 1 256 ? 21.152 -6.561 8.963 1.00 24.38 256 ALA A CA 1
ATOM 1689 C C . ALA A 1 256 ? 22.319 -6.618 7.985 1.00 24.37 256 ALA A C 1
ATOM 1690 O O . ALA A 1 256 ? 22.116 -6.393 6.802 1.00 26.01 256 ALA A O 1
ATOM 1692 N N . ILE A 1 257 ? 23.539 -6.821 8.474 1.00 25.27 257 ILE A N 1
ATOM 1693 C CA . ILE A 1 257 ? 24.696 -6.778 7.603 1.00 26.85 257 ILE A CA 1
ATOM 1694 C C . ILE A 1 257 ? 25.831 -7.589 8.230 1.00 30.16 257 ILE A C 1
ATOM 1695 O O . ILE A 1 257 ? 25.970 -7.637 9.453 1.00 28.07 257 ILE A O 1
ATOM 1700 N N . ARG A 1 258 ? 26.679 -8.175 7.374 1.00 30.90 258 ARG A N 1
ATOM 1701 C CA . ARG A 1 258 ? 27.906 -8.791 7.853 1.00 32.93 258 ARG A CA 1
ATOM 1702 C C . ARG A 1 258 ? 28.969 -7.714 8.097 1.00 27.49 258 ARG A C 1
ATOM 1703 O O . ARG A 1 258 ? 29.221 -6.874 7.254 1.00 29.57 258 ARG A O 1
ATOM 1711 N N . THR A 1 259 ? 29.639 -7.778 9.240 1.00 26.24 259 THR A N 1
ATOM 1712 C CA . THR A 1 259 ? 30.689 -6.833 9.574 1.00 26.55 259 THR A CA 1
ATOM 1713 C C . THR A 1 259 ? 32.048 -7.458 9.276 1.00 27.30 259 THR A C 1
ATOM 1714 O O . THR A 1 259 ? 32.294 -8.597 9.638 1.00 26.75 259 THR A O 1
ATOM 1718 N N . SER A 1 260 ? 32.958 -6.695 8.674 1.00 29.46 260 SER A N 1
ATOM 1719 C CA . SER A 1 260 ? 34.272 -7.216 8.332 1.00 31.69 260 SER A CA 1
ATOM 1720 C C . SER A 1 260 ? 35.030 -7.597 9.596 1.00 33.01 260 SER A C 1
ATOM 1721 O O . SER A 1 260 ? 34.804 -7.014 10.666 1.00 33.00 260 SER A O 1
ATOM 1724 N N . ALA A 1 261 ? 35.953 -8.560 9.463 1.00 33.35 261 ALA A N 1
ATOM 1725 C CA . ALA A 1 261 ? 36.721 -9.029 10.608 1.00 31.17 261 ALA A CA 1
ATOM 1726 C C . ALA A 1 261 ? 37.474 -7.864 11.234 1.00 28.33 261 ALA A C 1
ATOM 1727 O O . ALA A 1 261 ? 37.648 -7.795 12.456 1.00 26.79 261 ALA A O 1
ATOM 1729 N N . VAL A 1 262 ? 37.979 -6.967 10.385 1.00 29.50 262 VAL A N 1
ATOM 1730 C CA . VAL A 1 262 ? 38.829 -5.910 10.897 1.00 31.06 262 VAL A CA 1
ATOM 1731 C C . VAL A 1 262 ? 38.022 -4.968 11.796 1.00 27.08 262 VAL A C 1
ATOM 1732 O O . VAL A 1 262 ? 38.531 -4.531 12.834 1.00 24.72 262 VAL A O 1
ATOM 1736 N N . CYS A 1 263 ? 36.782 -4.652 11.407 1.00 26.08 263 CYS A N 1
ATOM 1737 C CA . CYS A 1 263 ? 35.936 -3.784 12.227 1.00 25.71 263 CYS A CA 1
ATOM 1738 C C . CYS A 1 263 ? 35.569 -4.489 13.528 1.00 25.70 263 CYS A C 1
ATOM 1739 O O . CYS A 1 263 ? 35.661 -3.891 14.597 1.00 25.30 263 CYS A O 1
ATOM 1742 N N . ARG A 1 264 ? 35.261 -5.791 13.439 1.00 26.72 264 ARG A N 1
ATOM 1743 C CA . ARG A 1 264 ? 35.002 -6.596 14.626 1.00 28.95 264 ARG A CA 1
ATOM 1744 C C . ARG A 1 264 ? 36.221 -6.589 15.550 1.00 27.61 264 ARG A C 1
ATOM 1745 O O . ARG A 1 264 ? 36.092 -6.412 16.756 1.00 25.53 264 ARG A O 1
ATOM 1753 N N . ASP A 1 265 ? 37.409 -6.820 14.982 1.00 31.00 265 ASP A N 1
ATOM 1754 C CA . ASP A 1 265 ? 38.637 -6.899 15.766 1.00 29.76 265 ASP A CA 1
ATOM 1755 C C . ASP A 1 265 ? 38.902 -5.578 16.477 1.00 26.72 265 ASP A C 1
ATOM 1756 O O . ASP A 1 265 ? 39.458 -5.581 17.556 1.00 25.55 265 ASP A O 1
ATOM 1761 N N . ALA A 1 266 ? 38.561 -4.446 15.851 1.00 27.68 266 ALA A N 1
ATOM 1762 C CA . ALA A 1 266 ? 38.773 -3.142 16.460 1.00 30.10 266 ALA A CA 1
ATOM 1763 C C . ALA A 1 266 ? 37.970 -3.014 17.753 1.00 29.23 266 ALA A C 1
ATOM 1764 O O . ALA A 1 266 ? 38.482 -2.493 18.750 1.00 27.65 266 ALA A O 1
ATOM 1766 N N . VAL A 1 267 ? 36.709 -3.469 17.714 1.00 26.30 267 VAL A N 1
ATOM 1767 C CA . VAL A 1 267 ? 35.866 -3.465 18.891 1.00 25.88 267 VAL A CA 1
ATOM 1768 C C . VAL A 1 267 ? 36.507 -4.368 19.944 1.00 26.40 267 VAL A C 1
ATOM 1769 O O . VAL A 1 267 ? 36.588 -3.986 21.105 1.00 26.76 267 VAL A O 1
ATOM 1773 N N . ASP A 1 268 ? 36.911 -5.580 19.536 1.00 26.74 268 ASP A N 1
ATOM 1774 C CA . ASP A 1 268 ? 37.582 -6.533 20.414 1.00 28.89 268 ASP A CA 1
ATOM 1775 C C . ASP A 1 268 ? 38.830 -5.923 21.039 1.00 26.78 268 ASP A C 1
ATOM 1776 O O . ASP A 1 268 ? 39.049 -6.072 22.242 1.00 27.74 268 ASP A O 1
ATOM 1781 N N . THR A 1 269 ? 39.615 -5.184 20.251 1.00 26.40 269 THR A N 1
ATOM 1782 C CA . THR A 1 269 ? 40.802 -4.533 20.794 1.00 29.87 269 THR A CA 1
ATOM 1783 C C . THR A 1 269 ? 40.433 -3.545 21.904 1.00 29.25 269 THR A C 1
ATOM 1784 O O . THR A 1 269 ? 41.083 -3.468 22.956 1.00 26.91 269 THR A O 1
ATOM 1788 N N . ALA A 1 270 ? 39.419 -2.721 21.626 1.00 28.14 270 ALA A N 1
ATOM 1789 C CA . ALA A 1 270 ? 38.946 -1.741 22.583 1.00 27.16 270 ALA A CA 1
ATOM 1790 C C . ALA A 1 270 ? 38.402 -2.441 23.833 1.00 24.13 270 ALA A C 1
ATOM 1791 O O . ALA A 1 270 ? 38.663 -2.010 24.951 1.00 22.79 270 ALA A O 1
ATOM 1793 N N . ALA A 1 271 ? 37.641 -3.519 23.641 1.00 25.84 271 ALA A N 1
ATOM 1794 C CA . ALA A 1 271 ? 37.069 -4.263 24.755 1.00 28.02 271 ALA A CA 1
ATOM 1795 C C . ALA A 1 271 ? 38.176 -4.794 25.677 1.00 30.62 271 ALA A C 1
ATOM 1796 O O . ALA A 1 271 ? 38.101 -4.684 26.902 1.00 26.99 271 ALA A O 1
ATOM 1798 N N . GLU A 1 272 ? 39.220 -5.357 25.065 1.00 33.33 272 GLU A N 1
ATOM 1799 C CA . GLU A 1 272 ? 40.308 -5.970 25.818 1.00 37.01 272 GLU A CA 1
ATOM 1800 C C . GLU A 1 272 ? 41.074 -4.895 26.585 1.00 32.15 272 GLU A C 1
ATOM 1801 O O . GLU A 1 272 ? 41.437 -5.095 27.738 1.00 32.29 272 GLU A O 1
ATOM 1807 N N . ALA A 1 273 ? 41.285 -3.739 25.950 1.00 30.12 273 ALA A N 1
ATOM 1808 C CA . ALA A 1 273 ? 41.944 -2.630 26.624 1.00 29.63 273 ALA A CA 1
ATOM 1809 C C . ALA A 1 273 ? 41.138 -2.191 27.846 1.00 31.88 273 ALA A C 1
ATOM 1810 O O . ALA A 1 273 ? 41.702 -1.946 28.919 1.00 30.28 273 ALA A O 1
ATOM 1812 N N . LEU A 1 274 ? 39.807 -2.117 27.703 1.00 30.32 274 LEU A N 1
ATOM 1813 C CA . LEU A 1 274 ? 38.995 -1.643 28.808 1.00 28.55 274 LEU A CA 1
ATOM 1814 C C . LEU A 1 274 ? 39.034 -2.661 29.941 1.00 29.81 274 LEU A C 1
ATOM 1815 O O . LEU A 1 274 ? 39.209 -2.276 31.088 1.00 32.28 274 LEU A O 1
ATOM 1820 N N . ALA A 1 275 ? 38.867 -3.939 29.586 1.00 29.82 275 ALA A N 1
ATOM 1821 C CA . ALA A 1 275 ? 38.884 -5.030 30.540 1.00 33.15 275 ALA A CA 1
ATOM 1822 C C . ALA A 1 275 ? 40.193 -5.003 31.324 1.00 37.41 275 ALA A C 1
ATOM 1823 O O . ALA A 1 275 ? 40.176 -5.063 32.556 1.00 40.62 275 ALA A O 1
ATOM 1825 N N . GLY A 1 276 ? 41.309 -4.843 30.599 1.00 35.16 276 GLY A N 1
ATOM 1826 C CA . GLY A 1 276 ? 42.628 -4.798 31.207 1.00 36.56 276 GLY A CA 1
ATOM 1827 C C . GLY A 1 276 ? 42.796 -3.614 32.157 1.00 41.33 276 GLY A C 1
ATOM 1828 O O . GLY A 1 276 ? 43.666 -3.644 33.024 1.00 41.15 276 GLY A O 1
ATOM 1829 N N . ALA A 1 277 ? 41.975 -2.563 32.005 1.00 40.93 277 ALA A N 1
ATOM 1830 C CA . ALA A 1 277 ? 42.026 -1.459 32.948 1.00 36.74 277 ALA A CA 1
ATOM 1831 C C . ALA A 1 277 ? 40.987 -1.647 34.048 1.00 33.92 277 ALA A C 1
ATOM 1832 O O . ALA A 1 277 ? 40.714 -0.715 34.785 1.00 37.69 277 ALA A O 1
ATOM 1834 N N . GLY A 1 278 ? 40.409 -2.849 34.152 1.00 31.12 278 GLY A N 1
ATOM 1835 C CA . GLY A 1 278 ? 39.511 -3.180 35.243 1.00 33.51 278 GLY A CA 1
ATOM 1836 C C . GLY A 1 278 ? 38.053 -2.769 35.002 1.00 37.03 278 GLY A C 1
ATOM 1837 O O . GLY A 1 278 ? 37.254 -2.789 35.926 1.00 35.40 278 GLY A O 1
ATOM 1838 N N . ILE A 1 279 ? 37.686 -2.411 33.767 1.00 35.59 279 ILE A N 1
ATOM 1839 C CA . ILE A 1 279 ? 36.298 -2.143 33.438 1.00 33.06 279 ILE A CA 1
ATOM 1840 C C . ILE A 1 279 ? 35.648 -3.441 32.983 1.00 31.03 279 ILE A C 1
ATOM 1841 O O . ILE A 1 279 ? 36.194 -4.157 32.152 1.00 32.16 279 ILE A O 1
ATOM 1846 N N . GLU A 1 280 ? 34.469 -3.750 33.522 1.00 30.01 280 GLU A N 1
ATOM 1847 C CA . GLU A 1 280 ? 33.783 -4.969 33.128 1.00 32.90 280 GLU A CA 1
ATOM 1848 C C . GLU A 1 280 ? 33.190 -4.799 31.734 1.00 30.85 280 GLU A C 1
ATOM 1849 O O . GLU A 1 280 ? 32.467 -3.850 31.480 1.00 30.96 280 GLU A O 1
ATOM 1855 N N . VAL A 1 281 ? 33.494 -5.739 30.845 1.00 28.80 281 VAL A N 1
ATOM 1856 C CA . VAL A 1 281 ? 32.965 -5.745 29.498 1.00 28.41 281 VAL A CA 1
ATOM 1857 C C . VAL A 1 281 ? 32.051 -6.949 29.360 1.00 29.63 281 VAL A C 1
ATOM 1858 O O . VAL A 1 281 ? 32.500 -8.060 29.597 1.00 26.70 281 VAL A O 1
ATOM 1862 N N . ILE A 1 282 ? 30.779 -6.716 29.012 1.00 27.94 282 ILE A N 1
ATOM 1863 C CA . ILE A 1 282 ? 29.857 -7.794 28.696 1.00 28.46 282 ILE A CA 1
ATOM 1864 C C . ILE A 1 282 ? 29.620 -7.829 27.186 1.00 29.03 282 ILE A C 1
ATOM 1865 O O . ILE A 1 282 ? 29.912 -6.862 26.487 1.00 28.00 282 ILE A O 1
ATOM 1870 N N . ARG A 1 283 ? 29.084 -8.955 26.702 1.00 23.65 283 ARG A N 1
ATOM 1871 C CA . ARG A 1 283 ? 28.906 -9.191 25.287 1.00 28.77 283 ARG A CA 1
ATOM 1872 C C . ARG A 1 283 ? 27.442 -9.420 24.944 1.00 29.37 283 ARG A C 1
ATOM 1873 O O . ARG A 1 283 ? 27.077 -9.495 23.765 1.00 28.79 283 ARG A O 1
ATOM 1881 N N . SER A 1 284 ? 26.623 -9.517 25.981 1.00 26.87 284 SER A N 1
ATOM 1882 C CA . SER A 1 284 ? 25.175 -9.707 25.768 1.00 28.95 284 SER A CA 1
ATOM 1883 C C . SER A 1 284 ? 24.409 -9.268 27.014 1.00 27.27 284 SER A C 1
ATOM 1884 O O . SER A 1 284 ? 24.989 -9.281 28.102 1.00 26.14 284 SER A O 1
ATOM 1887 N N . THR A 1 285 ? 23.158 -8.885 26.818 1.00 27.29 285 THR A N 1
ATOM 1888 C CA . THR A 1 285 ? 22.302 -8.488 27.941 1.00 26.74 285 THR A CA 1
ATOM 1889 C C . THR A 1 285 ? 20.880 -8.561 27.488 1.00 28.78 285 THR A C 1
ATOM 1890 O O . THR A 1 285 ? 20.615 -8.259 26.319 1.00 29.53 285 THR A O 1
ATOM 1894 N N . ASP A 1 286 ? 20.001 -8.919 28.408 1.00 31.53 286 ASP A N 1
ATOM 1895 C CA . ASP A 1 286 ? 18.551 -8.955 28.127 1.00 30.99 286 ASP A CA 1
ATOM 1896 C C . ASP A 1 286 ? 18.028 -7.557 27.795 1.00 29.74 286 ASP A C 1
ATOM 1897 O O . ASP A 1 286 ? 16.941 -7.482 27.214 1.00 28.73 286 ASP A O 1
ATOM 1902 N N . LEU A 1 287 ? 18.789 -6.498 28.097 1.00 27.57 287 LEU A N 1
ATOM 1903 C CA . LEU A 1 287 ? 18.225 -5.158 27.965 1.00 25.12 287 LEU A CA 1
ATOM 1904 C C . LEU A 1 287 ? 18.596 -4.514 26.623 1.00 25.58 287 LEU A C 1
ATOM 1905 O O . LEU A 1 287 ? 18.244 -3.370 26.362 1.00 24.68 287 LEU A O 1
ATOM 1910 N N . LEU A 1 288 ? 19.339 -5.207 25.768 1.00 24.42 288 LEU A N 1
ATOM 1911 C CA . LEU A 1 288 ? 19.705 -4.646 24.476 1.00 24.64 288 LEU A CA 1
ATOM 1912 C C . LEU A 1 288 ? 18.465 -4.554 23.594 1.00 23.95 288 LEU A C 1
ATOM 1913 O O . LEU A 1 288 ? 17.861 -5.570 23.302 1.00 20.70 288 LEU A O 1
ATOM 1918 N N . PRO A 1 289 ? 18.012 -3.358 23.153 1.00 22.62 289 PRO A N 1
ATOM 1919 C CA . PRO A 1 289 ? 16.849 -3.296 22.271 1.00 25.18 289 PRO A CA 1
ATOM 1920 C C . PRO A 1 289 ? 17.083 -4.124 21.010 1.00 24.67 289 PRO A C 1
ATOM 1921 O O . PRO A 1 289 ? 18.213 -4.325 20.582 1.00 25.39 289 PRO A O 1
ATOM 1925 N N . ASP A 1 290 ? 15.985 -4.572 20.416 1.00 24.11 290 ASP A N 1
ATOM 1926 C CA . ASP A 1 290 ? 16.029 -5.414 19.237 1.00 23.34 290 ASP A CA 1
ATOM 1927 C C . ASP A 1 290 ? 16.560 -4.599 18.064 1.00 22.57 290 ASP A C 1
ATOM 1928 O O . ASP A 1 290 ? 15.869 -3.727 17.556 1.00 21.36 290 ASP A O 1
ATOM 1933 N N . LEU A 1 291 ? 17.756 -4.937 17.592 1.00 23.18 291 LEU A N 1
ATOM 1934 C CA . LEU A 1 291 ? 18.435 -4.132 16.589 1.00 24.25 291 LEU A CA 1
ATOM 1935 C C . LEU A 1 291 ? 17.811 -4.336 15.211 1.00 24.29 291 LEU A C 1
ATOM 1936 O O . LEU A 1 291 ? 17.873 -3.432 14.383 1.00 22.96 291 LEU A O 1
ATOM 1941 N N . ALA A 1 292 ? 17.278 -5.536 14.944 1.00 23.10 292 ALA A N 1
ATOM 1942 C CA . ALA A 1 292 ? 16.625 -5.826 13.672 1.00 23.36 292 ALA A CA 1
ATOM 1943 C C . ALA A 1 292 ? 15.382 -4.953 13.511 1.00 24.17 292 ALA A C 1
ATOM 1944 O O . ALA A 1 292 ? 15.207 -4.292 12.495 1.00 24.58 292 ALA A O 1
ATOM 1946 N N . ARG A 1 293 ? 14.531 -4.920 14.544 1.00 24.32 293 ARG A N 1
ATOM 1947 C CA . ARG A 1 293 ? 13.294 -4.160 14.496 1.00 26.13 293 ARG A CA 1
ATOM 1948 C C . ARG A 1 293 ? 13.617 -2.664 14.426 1.00 24.14 293 ARG A C 1
ATOM 1949 O O . ARG A 1 293 ? 12.993 -1.919 13.671 1.00 23.43 293 ARG A O 1
ATOM 1957 N N . GLN A 1 294 ? 14.588 -2.248 15.227 1.00 21.38 294 GLN A N 1
ATOM 1958 C CA . GLN A 1 294 ? 15.026 -0.871 15.233 1.00 21.50 294 GLN A CA 1
ATOM 1959 C C . GLN A 1 294 ? 15.518 -0.463 13.845 1.00 21.99 294 GLN A C 1
ATOM 1960 O O . GLN A 1 294 ? 15.215 0.633 13.402 1.00 21.70 294 GLN A O 1
ATOM 1966 N N . HIS A 1 295 ? 16.315 -1.317 13.177 1.00 21.17 295 HIS A N 1
ATOM 1967 C CA . HIS A 1 295 ? 16.857 -1.013 11.865 1.00 20.23 295 HIS A CA 1
ATOM 1968 C C . HIS A 1 295 ? 15.757 -0.893 10.809 1.00 22.46 295 HIS A C 1
ATOM 1969 O O . HIS A 1 295 ? 15.823 -0.036 9.921 1.00 22.17 295 HIS A O 1
ATOM 1976 N N . HIS A 1 296 ? 14.731 -1.733 10.944 1.00 22.59 296 HIS A N 1
ATOM 1977 C CA . HIS A 1 296 ? 13.571 -1.667 10.073 1.00 23.98 296 HIS A CA 1
ATOM 1978 C C . HIS A 1 296 ? 12.822 -0.356 10.307 1.00 22.57 296 HIS A C 1
ATOM 1979 O O . HIS A 1 296 ? 12.487 0.325 9.353 1.00 20.92 296 HIS A O 1
ATOM 1986 N N . ALA A 1 297 ? 12.590 0.013 11.568 1.00 20.34 297 ALA A N 1
ATOM 1987 C CA . ALA A 1 297 ? 11.877 1.244 11.881 1.00 22.74 297 ALA A CA 1
ATOM 1988 C C . ALA A 1 297 ? 12.674 2.471 11.401 1.00 23.13 297 ALA A C 1
ATOM 1989 O O . ALA A 1 297 ? 12.102 3.412 10.856 1.00 21.90 297 ALA A O 1
ATOM 1991 N N . TYR A 1 298 ? 14.005 2.438 11.541 1.00 21.67 298 TYR A N 1
ATOM 1992 C CA . TYR A 1 298 ? 14.870 3.492 11.012 1.00 21.29 298 TYR A CA 1
ATOM 1993 C C . TYR A 1 298 ? 14.683 3.664 9.500 1.00 21.96 298 TYR A C 1
ATOM 1994 O O . TYR A 1 298 ? 14.517 4.794 9.017 1.00 21.37 298 TYR A O 1
ATOM 2003 N N . GLY A 1 299 ? 14.720 2.546 8.754 1.00 20.52 299 GLY A N 1
ATOM 2004 C CA . GLY A 1 299 ? 14.533 2.549 7.305 1.00 20.32 299 GLY A CA 1
ATOM 2005 C C . GLY A 1 299 ? 13.175 3.127 6.907 1.00 24.12 299 GLY A C 1
ATOM 2006 O O . GLY A 1 299 ? 13.060 3.913 5.962 1.00 25.14 299 GLY A O 1
ATOM 2007 N N . GLN A 1 300 ? 12.131 2.742 7.643 1.00 23.14 300 GLN A N 1
ATOM 2008 C CA . GLN A 1 300 ? 10.805 3.284 7.397 1.00 24.57 300 GLN A CA 1
ATOM 2009 C C . GLN A 1 300 ? 10.833 4.808 7.516 1.00 23.89 300 GLN A C 1
ATOM 2010 O O . GLN A 1 300 ? 10.372 5.515 6.629 1.00 23.28 300 GLN A O 1
ATOM 2016 N N . MET A 1 301 ? 11.381 5.333 8.611 1.00 23.94 301 MET A N 1
ATOM 2017 C CA . MET A 1 301 ? 11.402 6.781 8.796 1.00 24.82 301 MET A CA 1
ATOM 2018 C C . MET A 1 301 ? 12.222 7.466 7.698 1.00 23.18 301 MET A C 1
ATOM 2019 O O . MET A 1 301 ? 11.797 8.510 7.200 1.00 23.82 301 MET A O 1
ATOM 2024 N N . LEU A 1 302 ? 13.370 6.891 7.337 1.00 20.32 302 LEU A N 1
ATOM 2025 C CA . LEU A 1 302 ? 14.168 7.429 6.244 1.00 23.31 302 LEU A CA 1
ATOM 2026 C C . LEU A 1 302 ? 13.386 7.431 4.925 1.00 22.78 302 LEU A C 1
ATOM 2027 O O . LEU A 1 302 ? 13.586 8.310 4.093 1.00 26.19 302 LEU A O 1
ATOM 2032 N N . SER A 1 303 ? 12.516 6.445 4.707 1.00 23.83 303 SER A N 1
ATOM 2033 C CA . SER A 1 303 ? 11.787 6.332 3.453 1.00 22.87 303 SER A CA 1
ATOM 2034 C C . SER A 1 303 ? 10.755 7.446 3.322 1.00 24.65 303 SER A C 1
ATOM 2035 O O . SER A 1 303 ? 10.355 7.780 2.210 1.00 28.43 303 SER A O 1
ATOM 2038 N N . VAL A 1 304 ? 10.338 8.020 4.453 1.00 23.71 304 VAL A N 1
ATOM 2039 C CA . VAL A 1 304 ? 9.476 9.191 4.444 1.00 26.01 304 VAL A CA 1
ATOM 2040 C C . VAL A 1 304 ? 10.290 10.474 4.286 1.00 25.62 304 VAL A C 1
ATOM 2041 O O . VAL A 1 304 ? 9.932 11.325 3.484 1.00 26.53 304 VAL A O 1
ATOM 2045 N N . ALA A 1 305 ? 11.374 10.610 5.058 1.00 24.57 305 ALA A N 1
ATOM 2046 C CA . ALA A 1 305 ? 12.238 11.784 5.017 1.00 26.06 305 ALA A CA 1
ATOM 2047 C C . ALA A 1 305 ? 12.689 12.104 3.591 1.00 26.03 305 ALA A C 1
ATOM 2048 O O . ALA A 1 305 ? 12.854 13.273 3.242 1.00 25.64 305 ALA A O 1
ATOM 2050 N N . PHE A 1 306 ? 12.999 11.059 2.816 1.00 23.67 306 PHE A N 1
ATOM 2051 C CA . PHE A 1 306 ? 13.583 11.233 1.498 1.00 23.69 306 PHE A CA 1
ATOM 2052 C C . PHE A 1 306 ? 12.562 10.932 0.400 1.00 23.02 306 PHE A C 1
ATOM 2053 O O . PHE A 1 306 ? 12.943 10.714 -0.730 1.00 22.72 306 PHE A O 1
ATOM 2061 N N . ALA A 1 307 ? 11.267 11.001 0.701 1.00 26.61 307 ALA A N 1
ATOM 2062 C CA . ALA A 1 307 ? 10.222 10.658 -0.255 1.00 28.18 307 ALA A CA 1
ATOM 2063 C C . ALA A 1 307 ? 10.164 11.625 -1.448 1.00 31.63 307 ALA A C 1
ATOM 2064 O O . ALA A 1 307 ? 9.644 11.264 -2.510 1.00 33.55 307 ALA A O 1
ATOM 2066 N N . ARG A 1 308 ? 10.739 12.822 -1.310 1.00 31.42 308 ARG A N 1
ATOM 2067 C CA . ARG A 1 308 ? 10.777 13.760 -2.419 1.00 34.93 308 ARG A CA 1
ATOM 2068 C C . ARG A 1 308 ? 11.711 13.260 -3.512 1.00 41.04 308 ARG A C 1
ATOM 2069 O O . ARG A 1 308 ? 11.587 13.695 -4.648 1.00 44.53 308 ARG A O 1
ATOM 2077 N N . SER A 1 309 ? 12.655 12.384 -3.160 1.00 42.35 309 SER A N 1
ATOM 2078 C CA . SER A 1 309 ? 13.733 12.048 -4.069 1.00 45.19 309 SER A CA 1
ATOM 2079 C C . SER A 1 309 ? 13.241 11.137 -5.191 1.00 52.05 309 SER A C 1
ATOM 2080 O O . SER A 1 309 ? 13.716 11.231 -6.318 1.00 52.26 309 SER A O 1
ATOM 2083 N N . ASP A 1 310 ? 12.222 10.326 -4.909 1.00 54.48 310 ASP A N 1
ATOM 2084 C CA . ASP A 1 310 ? 11.982 9.123 -5.684 1.00 56.01 310 ASP A CA 1
ATOM 2085 C C . ASP A 1 310 ? 10.476 8.884 -5.778 1.00 51.83 310 ASP A C 1
ATOM 2086 O O . ASP A 1 310 ? 9.792 8.864 -4.757 1.00 45.92 310 ASP A O 1
ATOM 2091 N N . PRO A 1 311 ? 9.897 8.683 -6.991 1.00 47.20 311 PRO A N 1
ATOM 2092 C CA . PRO A 1 311 ? 8.481 8.330 -7.135 1.00 40.65 311 PRO A CA 1
ATOM 2093 C C . PRO A 1 311 ? 8.030 7.104 -6.346 1.00 35.34 311 PRO A C 1
ATOM 2094 O O . PRO A 1 311 ? 6.851 6.968 -6.028 1.00 37.94 311 PRO A O 1
ATOM 2098 N N . THR A 1 312 ? 8.957 6.167 -6.122 1.00 33.85 312 THR A N 1
ATOM 2099 C CA . THR A 1 312 ? 8.659 4.929 -5.420 1.00 33.09 312 THR A CA 1
ATOM 2100 C C . THR A 1 312 ? 8.416 5.230 -3.946 1.00 30.81 312 THR A C 1
ATOM 2101 O O . THR A 1 312 ? 7.505 4.674 -3.324 1.00 35.10 312 THR A O 1
ATOM 2105 N N . LEU A 1 313 ? 9.243 6.112 -3.391 1.00 28.45 313 LEU A N 1
ATOM 2106 C CA . LEU A 1 313 ? 9.097 6.498 -1.998 1.00 31.25 313 LEU A CA 1
ATOM 2107 C C . LEU A 1 313 ? 7.855 7.367 -1.851 1.00 28.14 313 LEU A C 1
ATOM 2108 O O . LEU A 1 313 ? 7.103 7.194 -0.894 1.00 30.63 313 LEU A O 1
ATOM 2113 N N . HIS A 1 314 ? 7.625 8.238 -2.843 1.00 28.05 314 HIS A N 1
ATOM 2114 C CA . HIS A 1 314 ? 6.424 9.061 -2.893 1.00 29.40 314 HIS A CA 1
ATOM 2115 C C . HIS A 1 314 ? 5.183 8.166 -2.874 1.00 27.02 314 HIS A C 1
ATOM 2116 O O . HIS A 1 314 ? 4.279 8.371 -2.069 1.00 27.91 314 HIS A O 1
ATOM 2123 N N . ALA A 1 315 ? 5.191 7.113 -3.685 1.00 30.59 315 ALA A N 1
ATOM 2124 C CA . ALA A 1 315 ? 4.034 6.228 -3.793 1.00 33.80 315 ALA A CA 1
ATOM 2125 C C . ALA A 1 315 ? 3.806 5.468 -2.486 1.00 34.14 315 ALA A C 1
ATOM 2126 O O . ALA A 1 315 ? 2.680 5.134 -2.140 1.00 36.91 315 ALA A O 1
ATOM 2128 N N . SER A 1 316 ? 4.879 5.164 -1.761 1.00 36.27 316 SER A N 1
ATOM 2129 C CA . SER A 1 316 ? 4.744 4.280 -0.618 1.00 37.37 316 SER A CA 1
ATOM 2130 C C . SER A 1 316 ? 4.671 5.077 0.684 1.00 33.12 316 SER A C 1
ATOM 2131 O O . SER A 1 316 ? 4.898 4.520 1.746 1.00 31.16 316 SER A O 1
ATOM 2134 N N . LEU A 1 317 ? 4.324 6.375 0.632 1.00 31.76 317 LEU A N 1
ATOM 2135 C CA . LEU A 1 317 ? 4.150 7.147 1.855 1.00 28.41 317 LEU A CA 1
ATOM 2136 C C . LEU A 1 317 ? 3.055 6.537 2.719 1.00 28.31 317 LEU A C 1
ATOM 2137 O O . LEU A 1 317 ? 2.005 6.162 2.209 1.00 32.69 317 LEU A O 1
ATOM 2142 N N . PRO A 1 318 ? 3.252 6.433 4.052 1.00 24.96 318 PRO A N 1
ATOM 2143 C CA . PRO A 1 318 ? 2.194 5.948 4.925 1.00 24.43 318 PRO A CA 1
ATOM 2144 C C . PRO A 1 318 ? 1.154 7.030 5.172 1.00 26.50 318 PRO A C 1
ATOM 2145 O O . PRO A 1 318 ? 1.331 8.183 4.766 1.00 24.04 318 PRO A O 1
ATOM 2149 N N . ASN A 1 319 ? 0.085 6.652 5.882 1.00 27.70 319 ASN A N 1
ATOM 2150 C CA . ASN A 1 319 ? -0.888 7.632 6.326 1.00 28.67 319 ASN A CA 1
ATOM 2151 C C . ASN A 1 319 ? -0.381 8.272 7.619 1.00 29.10 319 ASN A C 1
ATOM 2152 O O . ASN A 1 319 ? 0.624 7.853 8.201 1.00 29.75 319 ASN A O 1
ATOM 2157 N N . LEU A 1 320 ? -1.090 9.316 8.056 1.00 27.88 320 LEU A N 1
ATOM 2158 C CA . LEU A 1 320 ? -0.647 10.120 9.174 1.00 28.94 320 LEU A CA 1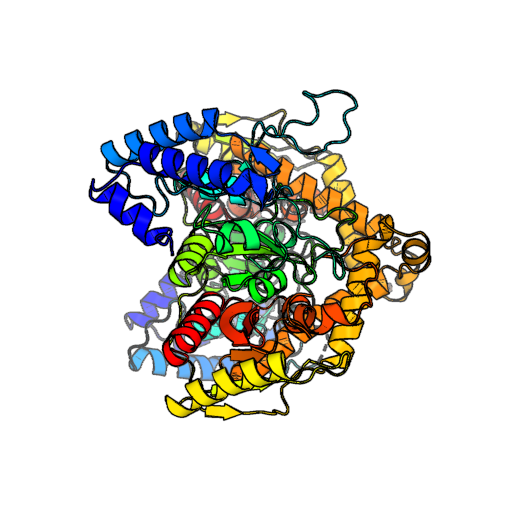
ATOM 2159 C C . LEU A 1 320 ? -0.634 9.285 10.446 1.00 29.57 320 LEU A C 1
ATOM 2160 O O . LEU A 1 320 ? 0.315 9.373 11.223 1.00 27.05 320 LEU A O 1
ATOM 2165 N N . LEU A 1 321 ? -1.703 8.507 10.676 1.00 29.72 321 LEU A N 1
ATOM 2166 C CA . LEU A 1 321 ? -1.790 7.697 11.885 1.00 30.78 321 LEU A CA 1
ATOM 2167 C C . LEU A 1 321 ? -0.582 6.765 11.996 1.00 28.08 321 LEU A C 1
ATOM 2168 O O . LEU A 1 321 ? -0.073 6.539 13.096 1.00 26.76 321 LEU A O 1
ATOM 2173 N N . THR A 1 322 ? -0.189 6.138 10.876 1.00 26.27 322 THR A N 1
ATOM 2174 C CA . THR A 1 322 ? 0.979 5.271 10.864 1.00 25.44 322 THR A CA 1
ATOM 2175 C C . THR A 1 322 ? 2.233 6.087 11.211 1.00 27.07 322 THR A C 1
ATOM 2176 O O . THR A 1 322 ? 3.033 5.682 12.051 1.00 25.38 322 THR A O 1
ATOM 2180 N N . TRP A 1 323 ? 2.404 7.254 10.575 1.00 27.41 323 TRP A N 1
ATOM 2181 C CA . TRP A 1 323 ? 3.536 8.120 10.877 1.00 24.71 323 TRP A CA 1
ATOM 2182 C C . TRP A 1 323 ? 3.618 8.417 12.376 1.00 26.48 323 TRP A C 1
ATOM 2183 O O . TRP A 1 323 ? 4.681 8.272 12.997 1.00 28.85 323 TRP A O 1
ATOM 2194 N N . LEU A 1 324 ? 2.487 8.807 12.969 1.00 26.40 324 LEU A N 1
ATOM 2195 C CA . LEU A 1 324 ? 2.475 9.191 14.368 1.00 27.04 324 LEU A CA 1
ATOM 2196 C C . LEU A 1 324 ? 2.787 7.989 15.247 1.00 26.99 324 LEU A C 1
ATOM 2197 O O . LEU A 1 324 ? 3.427 8.115 16.280 1.00 24.56 324 LEU A O 1
ATOM 2202 N N . SER A 1 325 ? 2.322 6.816 14.826 1.00 25.67 325 SER A N 1
ATOM 2203 C CA . SER A 1 325 ? 2.630 5.580 15.513 1.00 28.60 325 SER A CA 1
ATOM 2204 C C . SER A 1 325 ? 4.131 5.268 15.431 1.00 25.79 325 SER A C 1
ATOM 2205 O O . SER A 1 325 ? 4.704 4.822 16.408 1.00 24.85 325 SER A O 1
ATOM 2208 N N . TRP A 1 326 ? 4.792 5.540 14.299 1.00 25.27 326 TRP A N 1
ATOM 2209 C CA . TRP A 1 326 ? 6.234 5.355 14.192 1.00 24.32 326 TRP A CA 1
ATOM 2210 C C . TRP A 1 326 ? 6.989 6.267 15.147 1.00 25.14 326 TRP A C 1
ATOM 2211 O O . TRP A 1 326 ? 8.005 5.866 15.712 1.00 24.95 326 TRP A O 1
ATOM 2222 N N . GLN A 1 327 ? 6.485 7.483 15.343 1.00 25.81 327 GLN A N 1
ATOM 2223 C CA . GLN A 1 327 ? 7.129 8.415 16.252 1.00 28.07 327 GLN A CA 1
ATOM 2224 C C . GLN A 1 327 ? 6.984 7.965 17.704 1.00 28.12 327 GLN A C 1
ATOM 2225 O O . GLN A 1 327 ? 7.908 8.139 18.516 1.00 26.36 327 GLN A O 1
ATOM 2231 N N . ASP A 1 328 ? 5.818 7.409 18.045 1.00 24.18 328 ASP A N 1
ATOM 2232 C CA . ASP A 1 328 ? 5.643 6.834 19.366 1.00 24.99 328 ASP A CA 1
ATOM 2233 C C . ASP A 1 328 ? 6.599 5.664 19.591 1.00 25.34 328 ASP A C 1
ATOM 2234 O O . ASP A 1 328 ? 7.132 5.507 20.686 1.00 24.54 328 ASP A O 1
ATOM 2239 N N . ALA A 1 329 ? 6.785 4.801 18.585 1.00 26.18 329 ALA A N 1
ATOM 2240 C CA . ALA A 1 329 ? 7.670 3.666 18.771 1.00 25.39 329 ALA A CA 1
ATOM 2241 C C . ALA A 1 329 ? 9.107 4.158 18.945 1.00 25.17 329 ALA A C 1
ATOM 2242 O O . ALA A 1 329 ? 9.868 3.532 19.674 1.00 27.32 329 ALA A O 1
ATOM 2244 N N . GLN A 1 330 ? 9.484 5.241 18.255 1.00 23.04 330 GLN A N 1
ATOM 2245 C CA . GLN A 1 330 ? 10.821 5.804 18.396 1.00 24.38 330 GLN A CA 1
ATOM 2246 C C . GLN A 1 330 ? 11.029 6.277 19.835 1.00 24.05 330 GLN A C 1
ATOM 2247 O O . GLN A 1 330 ? 12.034 5.960 20.442 1.00 24.72 330 GLN A O 1
ATOM 2253 N N . ALA A 1 331 ? 10.060 7.008 20.387 1.00 25.51 331 ALA A N 1
ATOM 2254 C CA . ALA A 1 331 ? 10.110 7.437 21.778 1.00 25.81 331 ALA A CA 1
ATOM 2255 C C . ALA A 1 331 ? 10.263 6.249 22.736 1.00 25.93 331 ALA A C 1
ATOM 2256 O O . ALA A 1 331 ? 11.043 6.327 23.698 1.00 27.39 331 ALA A O 1
ATOM 2258 N N . ARG A 1 332 ? 9.503 5.168 22.508 1.00 24.81 332 ARG A N 1
ATOM 2259 C CA . ARG A 1 332 ? 9.637 3.975 23.338 1.00 26.92 332 ARG A CA 1
ATOM 2260 C C . ARG A 1 332 ? 11.049 3.376 23.234 1.00 23.95 332 ARG A C 1
ATOM 2261 O O . ARG A 1 332 ? 11.609 2.919 24.229 1.00 22.35 332 ARG A O 1
ATOM 2269 N N . ASN A 1 333 ? 11.608 3.344 22.014 1.00 23.24 333 ASN A N 1
ATOM 2270 C CA . ASN A 1 333 ? 12.953 2.831 21.771 1.00 23.09 333 ASN A CA 1
ATOM 2271 C C . ASN A 1 333 ? 13.964 3.601 22.628 1.00 21.73 333 ASN A C 1
ATOM 2272 O O . ASN A 1 333 ? 14.805 3.011 23.297 1.00 22.95 333 ASN A O 1
ATOM 2277 N N . THR A 1 334 ? 13.879 4.930 22.612 1.00 21.49 334 THR A N 1
ATOM 2278 C CA . THR A 1 334 ? 14.801 5.750 23.374 1.00 19.76 334 THR A CA 1
ATOM 2279 C C . THR A 1 334 ? 14.762 5.318 24.839 1.00 23.17 334 THR A C 1
ATOM 2280 O O . THR A 1 334 ? 15.811 5.206 25.476 1.00 19.22 334 THR A O 1
ATOM 2284 N N . ARG A 1 335 ? 13.551 5.075 25.379 1.00 25.08 335 ARG A N 1
ATOM 2285 C CA . ARG A 1 335 ? 13.419 4.709 26.784 1.00 27.73 335 ARG A CA 1
ATOM 2286 C C . ARG A 1 335 ? 13.989 3.304 27.033 1.00 24.14 335 ARG A C 1
ATOM 2287 O O . ARG A 1 335 ? 14.560 3.056 28.089 1.00 22.43 335 ARG A O 1
ATOM 2295 N N . ALA A 1 336 ? 13.806 2.390 26.084 1.00 19.93 336 ALA A N 1
ATOM 2296 C CA . ALA A 1 336 ? 14.407 1.065 26.172 1.00 23.02 336 ALA A CA 1
ATOM 2297 C C . ALA A 1 336 ? 15.933 1.177 26.254 1.00 23.61 336 ALA A C 1
ATOM 2298 O O . ALA A 1 336 ? 16.549 0.501 27.082 1.00 23.70 336 ALA A O 1
ATOM 2300 N N . TRP A 1 337 ? 16.536 2.079 25.453 1.00 22.52 337 TRP A N 1
ATOM 2301 C CA . TRP A 1 337 ? 17.968 2.326 25.570 1.00 22.07 337 TRP A CA 1
ATOM 2302 C C . TRP A 1 337 ? 18.300 2.866 26.967 1.00 23.77 337 TRP A C 1
ATOM 2303 O O . TRP A 1 337 ? 19.304 2.493 27.579 1.00 23.14 337 TRP A O 1
ATOM 2314 N N . GLY A 1 338 ? 17.438 3.733 27.496 1.00 23.52 338 GLY A N 1
ATOM 2315 C CA . GLY A 1 338 ? 17.665 4.306 28.818 1.00 23.15 338 GLY A CA 1
ATOM 2316 C C . GLY A 1 338 ? 17.732 3.210 29.884 1.00 24.48 338 GLY A C 1
ATOM 2317 O O . GLY A 1 338 ? 18.564 3.278 30.783 1.00 23.77 338 GLY A O 1
ATOM 2318 N N . ARG A 1 339 ? 16.869 2.192 29.752 1.00 22.87 339 ARG A N 1
ATOM 2319 C CA . ARG A 1 339 ? 16.868 1.076 30.691 1.00 26.25 339 ARG A CA 1
ATOM 2320 C C . ARG A 1 339 ? 18.173 0.299 30.561 1.00 22.75 339 ARG A C 1
ATOM 2321 O O . ARG A 1 339 ? 18.810 0.014 31.563 1.00 25.29 339 ARG A O 1
ATOM 2329 N N . LEU A 1 340 ? 18.615 0.018 29.332 1.00 22.63 340 LEU A N 1
ATOM 2330 C CA . LEU A 1 340 ? 19.939 -0.574 29.151 1.00 21.23 340 LEU A CA 1
ATOM 2331 C C . LEU A 1 340 ? 21.012 0.240 29.880 1.00 20.61 340 LEU A C 1
ATOM 2332 O O . LEU A 1 340 ? 21.929 -0.313 30.493 1.00 22.97 340 LEU A O 1
ATOM 2337 N N . PHE A 1 341 ? 20.925 1.558 29.826 1.00 20.45 341 PHE A N 1
ATOM 2338 C CA . PHE A 1 341 ? 21.976 2.395 30.391 1.00 22.92 341 PHE A CA 1
ATOM 2339 C C . PHE A 1 341 ? 21.846 2.523 31.914 1.00 25.45 341 PHE A C 1
ATOM 2340 O O . PHE A 1 341 ? 22.661 3.194 32.537 1.00 24.34 341 PHE A O 1
ATOM 2348 N N . GLY A 1 342 ? 20.827 1.894 32.513 1.00 27.40 342 GLY A N 1
ATOM 2349 C CA . GLY A 1 342 ? 20.821 1.684 33.950 1.00 29.97 342 GLY A CA 1
ATOM 2350 C C . GLY A 1 342 ? 21.770 0.554 34.370 1.00 31.40 342 GLY A C 1
ATOM 2351 O O . GLY A 1 342 ? 22.114 0.438 35.541 1.00 33.90 342 GLY A O 1
ATOM 2352 N N . GLU A 1 343 ? 22.214 -0.269 33.417 1.00 30.43 343 GLU A N 1
ATOM 2353 C CA . GLU A 1 343 ? 23.085 -1.387 33.750 1.00 33.33 343 GLU A CA 1
ATOM 2354 C C . GLU A 1 343 ? 24.475 -1.256 33.137 1.00 29.58 343 GLU A C 1
ATOM 2355 O O . GLU A 1 343 ? 25.401 -1.863 33.665 1.00 30.54 343 GLU A O 1
ATOM 2361 N N . VAL A 1 344 ? 24.612 -0.554 32.001 1.00 26.14 344 VAL A N 1
ATOM 2362 C CA . VAL A 1 344 ? 25.920 -0.320 31.398 1.00 25.20 344 VAL A CA 1
ATOM 2363 C C . VAL A 1 344 ? 26.111 1.183 31.200 1.00 23.45 344 VAL A C 1
ATOM 2364 O O . VAL A 1 344 ? 25.147 1.937 31.169 1.00 24.10 344 VAL A O 1
ATOM 2368 N N . ASP A 1 345 ? 27.373 1.594 31.088 1.00 22.91 345 ASP A N 1
ATOM 2369 C CA . ASP A 1 345 ? 27.747 2.997 31.010 1.00 25.17 345 ASP A CA 1
ATOM 2370 C C . ASP A 1 345 ? 27.982 3.436 29.572 1.00 22.99 345 ASP A C 1
ATOM 2371 O O . ASP A 1 345 ? 28.001 4.630 29.296 1.00 23.11 345 ASP A O 1
ATOM 2376 N N . ALA A 1 346 ? 28.209 2.464 28.698 1.00 20.44 346 ALA A N 1
ATOM 2377 C CA . ALA A 1 346 ? 28.508 2.708 27.307 1.00 21.70 346 ALA A CA 1
ATOM 2378 C C . ALA A 1 346 ? 28.373 1.402 26.532 1.00 21.51 346 ALA A C 1
ATOM 2379 O O . ALA A 1 346 ? 28.512 0.317 27.087 1.00 22.21 346 ALA A O 1
ATOM 2381 N N . VAL A 1 347 ? 28.125 1.563 25.235 1.00 21.15 347 VAL A N 1
ATOM 2382 C CA . VAL A 1 347 ? 28.126 0.501 24.258 1.00 18.57 347 VAL A CA 1
ATOM 2383 C C . VAL A 1 347 ? 29.230 0.838 23.269 1.00 20.24 347 VAL A C 1
ATOM 2384 O O . VAL A 1 347 ? 29.341 1.988 22.840 1.00 19.82 347 VAL A O 1
ATOM 2388 N N . ILE A 1 348 ? 30.078 -0.144 22.953 1.00 21.12 348 ILE A N 1
ATOM 2389 C CA . ILE A 1 348 ? 31.074 0.009 21.913 1.00 21.24 348 ILE A CA 1
ATOM 2390 C C . ILE A 1 348 ? 30.708 -0.923 20.768 1.00 20.10 348 ILE A C 1
ATOM 2391 O O . ILE A 1 348 ? 30.277 -2.047 20.979 1.00 20.14 348 ILE A O 1
ATOM 2396 N N . ALA A 1 349 ? 30.821 -0.403 19.548 1.00 20.51 349 ALA A N 1
ATOM 2397 C CA . ALA A 1 349 ? 30.355 -1.093 18.360 1.00 18.54 349 ALA A CA 1
ATOM 2398 C C . ALA A 1 349 ? 31.141 -0.612 17.160 1.00 18.73 349 ALA A C 1
ATOM 2399 O O . ALA A 1 349 ? 31.832 0.415 17.238 1.00 19.52 349 ALA A O 1
ATOM 2401 N N . PRO A 1 350 ? 31.037 -1.324 16.014 1.00 20.02 350 PRO A N 1
ATOM 2402 C CA . PRO A 1 350 ? 31.631 -0.852 14.760 1.00 21.76 350 PRO A CA 1
ATOM 2403 C C . PRO A 1 350 ? 30.938 0.440 14.346 1.00 21.06 350 PRO A C 1
ATOM 2404 O O . PRO A 1 350 ? 29.742 0.599 14.610 1.00 23.08 350 PRO A O 1
ATOM 2408 N N . PRO A 1 351 ? 31.666 1.407 13.762 1.00 21.68 351 PRO A N 1
ATOM 2409 C CA . PRO A 1 351 ? 31.055 2.584 13.117 1.00 21.39 351 PRO A CA 1
ATOM 2410 C C . PRO A 1 351 ? 30.337 2.251 11.817 1.00 21.01 351 PRO A C 1
ATOM 2411 O O . PRO A 1 351 ? 29.420 2.951 11.399 1.00 23.18 351 PRO A O 1
ATOM 2415 N N . ALA A 1 352 ? 30.825 1.183 11.178 1.00 22.70 352 ALA A N 1
ATOM 2416 C CA . ALA A 1 352 ? 30.423 0.752 9.847 1.00 24.09 352 ALA A CA 1
ATOM 2417 C C . ALA A 1 352 ? 30.891 -0.689 9.640 1.00 24.82 352 ALA A C 1
ATOM 2418 O O . ALA A 1 352 ? 31.750 -1.181 10.373 1.00 24.17 352 ALA A O 1
ATOM 2420 N N . ALA A 1 353 ? 30.358 -1.336 8.601 1.00 26.50 353 ALA A N 1
ATOM 2421 C CA . ALA A 1 353 ? 30.622 -2.749 8.370 1.00 28.88 353 ALA A CA 1
ATOM 2422 C C . ALA A 1 353 ? 32.000 -2.961 7.755 1.00 29.92 353 ALA A C 1
ATOM 2423 O O . ALA A 1 353 ? 32.511 -4.082 7.804 1.00 32.09 353 ALA A O 1
ATOM 2425 N N . THR A 1 354 ? 32.596 -1.897 7.190 1.00 26.10 354 THR A N 1
ATOM 2426 C CA . THR A 1 354 ? 33.875 -2.029 6.509 1.00 27.88 354 THR A CA 1
ATOM 2427 C C . THR A 1 354 ? 34.785 -0.867 6.879 1.00 29.66 354 THR A C 1
ATOM 2428 O O . THR A 1 354 ? 34.383 0.069 7.572 1.00 25.73 354 THR A O 1
ATOM 2432 N N . GLN A 1 355 ? 36.021 -0.973 6.388 1.00 29.63 355 GLN A N 1
ATOM 2433 C CA . GLN A 1 355 ? 36.902 0.171 6.264 1.00 31.89 355 GLN A CA 1
ATOM 2434 C C . GLN A 1 355 ? 36.631 0.864 4.929 1.00 33.63 355 GLN A C 1
ATOM 2435 O O . GLN A 1 355 ? 35.734 0.459 4.190 1.00 32.60 355 GLN A O 1
ATOM 2441 N N . ALA A 1 356 ? 37.376 1.942 4.655 1.00 33.69 356 ALA A N 1
ATOM 2442 C CA . ALA A 1 356 ? 37.280 2.640 3.387 1.00 39.83 356 ALA A CA 1
ATOM 2443 C C . ALA A 1 356 ? 37.568 1.655 2.252 1.00 45.24 356 ALA A C 1
ATOM 2444 O O . ALA A 1 356 ? 38.395 0.763 2.405 1.00 42.32 356 ALA A O 1
ATOM 2446 N N . PHE A 1 357 ? 36.925 1.837 1.095 1.00 50.25 357 PHE A N 1
ATOM 2447 C CA . PHE A 1 357 ? 37.230 1.040 -0.091 1.00 58.61 357 PHE A CA 1
ATOM 2448 C C . PHE A 1 357 ? 36.858 -0.436 0.162 1.00 52.74 357 PHE A C 1
ATOM 2449 O O . PHE A 1 357 ? 35.656 -0.760 0.343 1.00 51.86 357 PHE A O 1
ATOM 2457 N N . LEU A 1 369 ? 18.891 9.985 -5.550 1.00 62.81 369 LEU A N 1
ATOM 2458 C CA . LEU A 1 369 ? 18.603 9.676 -4.119 1.00 60.67 369 LEU A CA 1
ATOM 2459 C C . LEU A 1 369 ? 19.913 9.411 -3.368 1.00 55.78 369 LEU A C 1
ATOM 2460 O O . LEU A 1 369 ? 20.709 8.547 -3.749 1.00 55.24 369 LEU A O 1
ATOM 2465 N N . ASP A 1 370 ? 20.143 10.182 -2.297 1.00 48.25 370 ASP A N 1
ATOM 2466 C CA . ASP A 1 370 ? 21.386 10.082 -1.547 1.00 45.50 370 ASP A CA 1
ATOM 2467 C C . ASP A 1 370 ? 21.208 10.353 -0.052 1.00 39.17 370 ASP A C 1
ATOM 2468 O O . ASP A 1 370 ? 21.095 11.501 0.378 1.00 37.36 370 ASP A O 1
ATOM 2473 N N . ILE A 1 371 ? 21.319 9.280 0.741 1.00 31.64 371 ILE A N 1
ATOM 2474 C CA . ILE A 1 371 ? 21.127 9.316 2.184 1.00 28.95 371 ILE A CA 1
ATOM 2475 C C . ILE A 1 371 ? 22.490 9.089 2.821 1.00 27.16 371 ILE A C 1
ATOM 2476 O O . ILE A 1 371 ? 22.857 7.944 3.050 1.00 22.64 371 ILE A O 1
ATOM 2481 N N . ASP A 1 372 ? 23.260 10.169 3.031 1.00 26.33 372 ASP A N 1
ATOM 2482 C CA . ASP A 1 372 ? 24.583 10.053 3.628 1.00 25.80 372 ASP A CA 1
ATOM 2483 C C . ASP A 1 372 ? 25.416 9.039 2.836 1.00 27.48 372 ASP A C 1
ATOM 2484 O O . ASP A 1 372 ? 26.193 8.248 3.389 1.00 26.31 372 ASP A O 1
ATOM 2489 N N . GLY A 1 373 ? 25.295 9.090 1.508 1.00 28.35 373 GLY A N 1
ATOM 2490 C CA . GLY A 1 373 ? 26.175 8.290 0.670 1.00 29.67 373 GLY A CA 1
ATOM 2491 C C . GLY A 1 373 ? 25.498 7.047 0.087 1.00 32.58 373 GLY A C 1
ATOM 2492 O O . GLY A 1 373 ? 26.045 6.457 -0.839 1.00 34.74 373 GLY A O 1
ATOM 2493 N N . VAL A 1 374 ? 24.326 6.648 0.600 1.00 30.02 374 VAL A N 1
ATOM 2494 C CA . VAL A 1 374 ? 23.650 5.479 0.053 1.00 31.60 374 VAL A CA 1
ATOM 2495 C C . VAL A 1 374 ? 22.407 5.907 -0.737 1.00 31.84 374 VAL A C 1
ATOM 2496 O O . VAL A 1 374 ? 21.895 7.020 -0.611 1.00 27.80 374 VAL A O 1
ATOM 2500 N N . ALA A 1 375 ? 21.939 4.982 -1.569 1.00 34.54 375 ALA A N 1
ATOM 2501 C CA . ALA A 1 375 ? 20.938 5.252 -2.586 1.00 36.78 375 ALA A CA 1
ATOM 2502 C C . ALA A 1 375 ? 19.559 4.784 -2.132 1.00 38.15 375 ALA A C 1
ATOM 2503 O O . ALA A 1 375 ? 18.567 5.061 -2.795 1.00 50.29 375 ALA A O 1
ATOM 2505 N N . SER A 1 376 ? 19.482 4.064 -1.013 1.00 33.23 376 SER A N 1
ATOM 2506 C CA . SER A 1 376 ? 18.217 3.488 -0.581 1.00 33.02 376 SER A CA 1
ATOM 2507 C C . SER A 1 376 ? 18.048 3.731 0.913 1.00 28.44 376 SER A C 1
ATOM 2508 O O . SER A 1 376 ? 19.006 3.527 1.639 1.00 25.59 376 SER A O 1
ATOM 2511 N N . PRO A 1 377 ? 16.835 4.060 1.418 1.00 27.92 377 PRO A N 1
ATOM 2512 C CA . PRO A 1 377 ? 16.606 4.145 2.865 1.00 26.66 377 PRO A CA 1
ATOM 2513 C C . PRO A 1 377 ? 16.754 2.825 3.625 1.00 26.94 377 PRO A C 1
ATOM 2514 O O . PRO A 1 377 ? 16.939 2.821 4.845 1.00 28.63 377 PRO A O 1
ATOM 2518 N N . TYR A 1 378 ? 16.710 1.709 2.891 1.00 28.41 378 TYR A N 1
ATOM 2519 C CA . TYR A 1 378 ? 16.777 0.380 3.481 1.00 30.11 378 TYR A CA 1
ATOM 2520 C C . TYR A 1 378 ? 18.160 -0.240 3.280 1.00 31.47 378 TYR A C 1
ATOM 2521 O O . TYR A 1 378 ? 18.338 -1.415 3.583 1.00 29.32 378 TYR A O 1
ATOM 2530 N N . ASP A 1 379 ? 19.139 0.532 2.792 1.00 30.63 379 ASP A N 1
ATOM 2531 C CA . ASP A 1 379 ? 20.490 0.017 2.622 1.00 31.59 379 ASP A CA 1
ATOM 2532 C C . ASP A 1 379 ? 21.057 -0.515 3.951 1.00 30.87 379 ASP A C 1
ATOM 2533 O O . ASP A 1 379 ? 20.997 0.146 5.002 1.00 26.64 379 ASP A O 1
ATOM 2538 N N . ALA A 1 380 ? 21.612 -1.737 3.903 1.00 28.43 380 ALA A N 1
ATOM 2539 C CA . ALA A 1 380 ? 22.187 -2.387 5.080 1.00 27.85 380 ALA A CA 1
ATOM 2540 C C . ALA A 1 380 ? 23.404 -1.633 5.637 1.00 25.49 380 ALA A C 1
ATOM 2541 O O . ALA A 1 380 ? 23.807 -1.854 6.780 1.00 25.31 380 ALA A O 1
ATOM 2543 N N . HIS A 1 381 ? 24.061 -0.817 4.804 1.00 25.40 381 HIS A N 1
ATOM 2544 C CA . HIS A 1 381 ? 25.247 -0.095 5.214 1.00 25.97 381 HIS A CA 1
ATOM 2545 C C . HIS A 1 381 ? 24.937 0.983 6.256 1.00 25.58 381 HIS A C 1
ATOM 2546 O O . HIS A 1 381 ? 25.863 1.507 6.861 1.00 23.16 381 HIS A O 1
ATOM 2553 N N . LEU A 1 382 ? 23.654 1.322 6.439 1.00 24.05 382 LEU A N 1
ATOM 2554 C CA . LEU A 1 382 ? 23.233 2.247 7.477 1.00 26.40 382 LEU A CA 1
ATOM 2555 C C . LEU A 1 382 ? 23.032 1.573 8.838 1.00 25.26 382 LEU A C 1
ATOM 2556 O O . LEU A 1 382 ? 22.739 2.256 9.814 1.00 23.32 382 LEU A O 1
ATOM 2561 N N . ALA A 1 383 ? 23.173 0.245 8.903 1.00 23.08 383 ALA A N 1
ATOM 2562 C CA . ALA A 1 383 ? 22.782 -0.493 10.091 1.00 23.07 383 ALA A CA 1
ATOM 2563 C C . ALA A 1 383 ? 23.458 0.080 11.338 1.00 20.79 383 ALA A C 1
ATOM 2564 O O . ALA A 1 383 ? 22.796 0.350 12.345 1.00 22.41 383 ALA A O 1
ATOM 2566 N N . TRP A 1 384 ? 24.783 0.222 11.267 1.00 18.47 384 TRP A N 1
ATOM 2567 C CA . TRP A 1 384 ? 25.559 0.607 12.436 1.00 20.78 384 TRP A CA 1
ATOM 2568 C C . TRP A 1 384 ? 25.306 2.076 12.801 1.00 20.85 384 TRP A C 1
ATOM 2569 O O . TRP A 1 384 ? 25.400 2.420 13.980 1.00 22.70 384 TRP A O 1
ATOM 2580 N N . ALA A 1 385 ? 24.960 2.909 11.808 1.00 20.84 385 ALA A N 1
ATOM 2581 C CA . ALA A 1 385 ? 24.616 4.310 12.034 1.00 20.89 385 ALA A CA 1
ATOM 2582 C C . ALA A 1 385 ? 23.297 4.402 12.813 1.00 20.23 385 ALA A C 1
ATOM 2583 O O . ALA A 1 385 ? 23.179 5.191 13.744 1.00 18.98 385 ALA A O 1
ATOM 2585 N N . GLY A 1 386 ? 22.346 3.528 12.455 1.00 18.92 386 GLY A N 1
ATOM 2586 C CA . GLY A 1 386 ? 20.999 3.556 12.995 1.00 19.85 386 GLY A CA 1
ATOM 2587 C C . GLY A 1 386 ? 20.913 3.200 14.471 1.00 21.07 386 GLY A C 1
ATOM 2588 O O . GLY A 1 386 ? 19.957 3.584 15.129 1.00 21.70 386 GLY A O 1
ATOM 2589 N N . VAL A 1 387 ? 21.889 2.448 14.988 1.00 22.12 387 VAL A N 1
ATOM 2590 C CA . VAL A 1 387 ? 21.835 2.013 16.373 1.00 21.33 387 VAL A CA 1
ATOM 2591 C C . VAL A 1 387 ? 21.659 3.200 17.322 1.00 20.26 387 VAL A C 1
ATOM 2592 O O . VAL A 1 387 ? 20.851 3.143 18.254 1.00 17.65 387 VAL A O 1
ATOM 2596 N N . ALA A 1 388 ? 22.427 4.269 17.081 1.00 21.16 388 ALA A N 1
ATOM 2597 C CA . ALA A 1 388 ? 22.363 5.487 17.872 1.00 19.32 388 ALA A CA 1
ATOM 2598 C C . ALA A 1 388 ? 21.387 6.488 17.252 1.00 18.10 388 ALA A C 1
ATOM 2599 O O . ALA A 1 388 ? 20.741 7.235 17.975 1.00 19.04 388 ALA A O 1
ATOM 2601 N N . THR A 1 389 ? 21.320 6.564 15.922 1.00 18.01 389 THR A N 1
ATOM 2602 C CA . THR A 1 389 ? 20.523 7.598 15.277 1.00 18.77 389 THR A CA 1
ATOM 2603 C C . THR A 1 389 ? 19.036 7.452 15.625 1.00 17.65 389 THR A C 1
ATOM 2604 O O . THR A 1 389 ? 18.380 8.431 15.950 1.00 16.71 389 THR A O 1
ATOM 2608 N N . TYR A 1 390 ? 18.482 6.240 15.515 1.00 17.47 390 TYR A N 1
ATOM 2609 C CA . TYR A 1 390 ? 17.043 6.081 15.652 1.00 18.03 390 TYR A CA 1
ATOM 2610 C C . TYR A 1 390 ? 16.606 6.550 17.037 1.00 18.78 390 TYR A C 1
ATOM 2611 O O . TYR A 1 390 ? 15.709 7.387 17.131 1.00 18.29 390 TYR A O 1
ATOM 2620 N N . PRO A 1 391 ? 17.229 6.093 18.157 1.00 18.83 391 PRO A N 1
ATOM 2621 C CA . PRO A 1 391 ? 16.847 6.572 19.492 1.00 18.50 391 PRO A CA 1
ATOM 2622 C C . PRO A 1 391 ? 17.297 7.978 19.859 1.00 19.30 391 PRO A C 1
ATOM 2623 O O . PRO A 1 391 ? 16.837 8.531 20.875 1.00 17.54 391 PRO A O 1
ATOM 2627 N N . GLY A 1 392 ? 18.211 8.539 19.052 1.00 18.34 392 GLY A N 1
ATOM 2628 C CA . GLY A 1 392 ? 18.695 9.878 19.306 1.00 17.64 392 GLY A CA 1
ATOM 2629 C C . GLY A 1 392 ? 19.865 9.905 20.288 1.00 17.91 392 GLY A C 1
ATOM 2630 O O . GLY A 1 392 ? 20.149 10.951 20.850 1.00 20.00 392 GLY A O 1
ATOM 2631 N N . LEU A 1 393 ? 20.562 8.776 20.482 1.00 18.57 393 LEU A N 1
ATOM 2632 C CA . LEU A 1 393 ? 21.661 8.710 21.445 1.00 17.09 393 LEU A CA 1
ATOM 2633 C C . LEU A 1 393 ? 22.917 9.368 20.894 1.00 18.08 393 LEU A C 1
ATOM 2634 O O . LEU A 1 393 ? 23.190 9.307 19.696 1.00 18.91 393 LEU A O 1
ATOM 2639 N N . PRO A 1 394 ? 23.792 9.877 21.785 1.00 17.23 394 PRO A N 1
ATOM 2640 C CA . PRO A 1 394 ? 25.110 10.357 21.387 1.00 17.60 394 PRO A CA 1
ATOM 2641 C C . PRO A 1 394 ? 26.026 9.179 21.056 1.00 18.82 394 PRO A C 1
ATOM 2642 O O . PRO A 1 394 ? 25.903 8.113 21.647 1.00 16.40 394 PRO A O 1
ATOM 2646 N N . ALA A 1 395 ? 26.916 9.409 20.080 1.00 19.04 395 ALA A N 1
ATOM 2647 C CA . ALA A 1 395 ? 27.902 8.439 19.643 1.00 20.32 395 ALA A CA 1
ATOM 2648 C C . ALA A 1 395 ? 29.160 9.162 19.169 1.00 19.57 395 ALA A C 1
ATOM 2649 O O . ALA A 1 395 ? 29.091 10.090 18.363 1.00 17.42 395 ALA A O 1
ATOM 2651 N N . VAL A 1 396 ? 30.304 8.737 19.718 1.00 19.96 396 VAL A N 1
ATOM 2652 C CA . VAL A 1 396 ? 31.611 9.239 19.325 1.00 19.73 396 VAL A CA 1
ATOM 2653 C C . VAL A 1 396 ? 32.348 8.141 18.576 1.00 19.70 396 VAL A C 1
ATOM 2654 O O . VAL A 1 396 ? 32.389 6.991 19.007 1.00 18.86 396 VAL A O 1
ATOM 2658 N N . VAL A 1 397 ? 32.940 8.508 17.444 1.00 20.87 397 VAL A N 1
ATOM 2659 C CA . VAL A 1 397 ? 33.845 7.618 16.752 1.00 20.29 397 VAL A CA 1
ATOM 2660 C C . VAL A 1 397 ? 35.277 8.046 17.070 1.00 21.13 397 VAL A C 1
ATOM 2661 O O . VAL A 1 397 ? 35.620 9.230 16.974 1.00 21.12 397 VAL A O 1
ATOM 2665 N N . VAL A 1 398 ? 36.091 7.052 17.466 1.00 21.49 398 VAL A N 1
ATOM 2666 C CA . VAL A 1 398 ? 37.466 7.234 17.911 1.00 21.42 398 VAL A CA 1
ATOM 2667 C C . VAL A 1 398 ? 38.358 6.305 17.085 1.00 21.07 398 VAL A C 1
ATOM 2668 O O . VAL A 1 398 ? 38.038 5.128 16.923 1.00 22.09 398 VAL A O 1
ATOM 2672 N N . PRO A 1 399 ? 39.509 6.784 16.563 1.00 22.68 399 PRO A N 1
ATOM 2673 C CA . PRO A 1 399 ? 40.470 5.924 15.862 1.00 23.34 399 PRO A CA 1
ATOM 2674 C C . PRO A 1 399 ? 41.112 4.962 16.854 1.00 23.18 399 PRO A C 1
ATOM 2675 O O . PRO A 1 399 ? 41.437 5.354 17.964 1.00 26.43 399 PRO A O 1
ATOM 2679 N N . VAL A 1 400 ? 41.262 3.694 16.487 1.00 27.60 400 VAL A N 1
ATOM 2680 C CA . VAL A 1 400 ? 41.928 2.753 17.376 1.00 31.09 400 VAL A CA 1
ATOM 2681 C C . VAL A 1 400 ? 43.051 2.026 16.634 1.00 35.46 400 VAL A C 1
ATOM 2682 O O . VAL A 1 400 ? 43.405 0.926 17.006 1.00 49.66 400 VAL A O 1
ATOM 2686 N N . GLY A 1 401 ? 43.616 2.615 15.592 1.00 36.71 401 GLY A N 1
ATOM 2687 C CA . GLY A 1 401 ? 44.760 2.009 14.929 1.00 37.56 401 GLY A CA 1
ATOM 2688 C C . GLY A 1 401 ? 44.499 1.824 13.439 1.00 41.21 401 GLY A C 1
ATOM 2689 O O . GLY A 1 401 ? 43.533 2.373 12.893 1.00 36.95 401 GLY A O 1
ATOM 2690 N N . THR A 1 402 ? 45.391 1.073 12.788 1.00 39.60 402 THR A N 1
ATOM 2691 C CA . THR A 1 402 ? 45.279 0.818 11.363 1.00 40.74 402 THR A CA 1
ATOM 2692 C C . THR A 1 402 ? 45.377 -0.686 11.147 1.00 39.82 402 THR A C 1
ATOM 2693 O O . THR A 1 402 ? 46.050 -1.385 11.889 1.00 39.69 402 THR A O 1
ATOM 2697 N N . ALA A 1 403 ? 44.655 -1.176 10.148 1.00 40.33 403 ALA A N 1
ATOM 2698 C CA . ALA A 1 403 ? 44.725 -2.558 9.721 1.00 40.79 403 ALA A CA 1
ATOM 2699 C C . ALA A 1 403 ? 44.673 -2.549 8.206 1.00 42.96 403 ALA A C 1
ATOM 2700 O O . ALA A 1 403 ? 43.981 -1.718 7.616 1.00 39.02 403 ALA A O 1
ATOM 2702 N N . ASN A 1 404 ? 45.465 -3.424 7.582 1.00 43.59 404 ASN A N 1
ATOM 2703 C CA . ASN A 1 404 ? 45.547 -3.488 6.134 1.00 42.83 404 ASN A CA 1
ATOM 2704 C C . ASN A 1 404 ? 45.914 -2.125 5.556 1.00 37.40 404 ASN A C 1
ATOM 2705 O O . ASN A 1 404 ? 45.511 -1.801 4.448 1.00 39.87 404 ASN A O 1
ATOM 2710 N N . GLY A 1 405 ? 46.689 -1.336 6.297 1.00 37.33 405 GLY A N 1
ATOM 2711 C CA . GLY A 1 405 ? 47.131 -0.042 5.814 1.00 38.64 405 GLY A CA 1
ATOM 2712 C C . GLY A 1 405 ? 46.020 1.010 5.781 1.00 39.46 405 GLY A C 1
ATOM 2713 O O . GLY A 1 405 ? 46.194 2.051 5.145 1.00 40.30 405 GLY A O 1
ATOM 2714 N N . LEU A 1 406 ? 44.889 0.761 6.465 1.00 35.52 406 LEU A N 1
ATOM 2715 C CA . LEU A 1 406 ? 43.791 1.726 6.490 1.00 32.44 406 LEU A CA 1
ATOM 2716 C C . LEU A 1 406 ? 43.362 1.967 7.939 1.00 31.62 406 LEU A C 1
ATOM 2717 O O . LEU A 1 406 ? 43.398 1.056 8.781 1.00 27.38 406 LEU A O 1
ATOM 2722 N N . PRO A 1 407 ? 42.858 3.181 8.260 1.00 28.00 407 PRO A N 1
ATOM 2723 C CA . PRO A 1 407 ? 42.305 3.444 9.588 1.00 27.18 407 PRO A CA 1
ATOM 2724 C C . PRO A 1 407 ? 41.169 2.490 9.947 1.00 22.96 407 PRO A C 1
ATOM 2725 O O . PRO A 1 407 ? 40.417 2.029 9.076 1.00 22.30 407 PRO A O 1
ATOM 2729 N N . VAL A 1 408 ? 41.049 2.222 11.246 1.00 22.15 408 VAL A N 1
ATOM 2730 C CA . VAL A 1 408 ? 39.857 1.577 11.768 1.00 24.20 408 VAL A CA 1
ATOM 2731 C C . VAL A 1 408 ? 39.525 2.218 13.105 1.00 23.68 408 VAL A C 1
ATOM 2732 O O . VAL A 1 408 ? 40.433 2.454 13.899 1.00 20.99 408 VAL A O 1
ATOM 2736 N N . GLY A 1 409 ? 38.228 2.471 13.336 1.00 25.01 409 GLY A N 1
ATOM 2737 C CA . GLY A 1 409 ? 37.771 3.074 14.579 1.00 25.69 409 GLY A CA 1
ATOM 2738 C C . GLY A 1 409 ? 36.694 2.251 15.286 1.00 23.26 409 GLY A C 1
ATOM 2739 O O . GLY A 1 409 ? 36.293 1.186 14.826 1.00 23.80 409 GLY A O 1
ATOM 2740 N N . VAL A 1 410 ? 36.218 2.799 16.413 1.00 22.81 410 VAL A N 1
ATOM 2741 C CA . VAL A 1 410 ? 35.119 2.251 17.190 1.00 22.33 410 VAL A CA 1
ATOM 2742 C C . VAL A 1 410 ? 34.130 3.382 17.490 1.00 21.87 410 VAL A C 1
ATOM 2743 O O . VAL A 1 410 ? 34.522 4.530 17.630 1.00 21.39 410 VAL A O 1
ATOM 2747 N N . GLN A 1 411 ? 32.843 3.056 17.580 1.00 23.35 411 GLN A N 1
ATOM 2748 C CA . GLN A 1 411 ? 31.852 4.013 18.026 1.00 23.84 411 GLN A CA 1
ATOM 2749 C C . GLN A 1 411 ? 31.475 3.679 19.464 1.00 20.76 411 GLN A C 1
ATOM 2750 O O . GLN A 1 411 ? 31.293 2.521 19.826 1.00 23.38 411 GLN A O 1
ATOM 2756 N N . VAL A 1 412 ? 31.433 4.736 20.269 1.00 19.22 412 VAL A N 1
ATOM 2757 C CA . VAL A 1 412 ? 31.062 4.681 21.664 1.00 21.10 412 VAL A CA 1
ATOM 2758 C C . VAL A 1 412 ? 29.713 5.378 21.832 1.00 21.02 412 VAL A C 1
ATOM 2759 O O . VAL A 1 412 ? 29.614 6.593 21.614 1.00 22.51 412 VAL A O 1
ATOM 2763 N N . ILE A 1 413 ? 28.695 4.605 22.225 1.00 19.44 413 ILE A N 1
ATOM 2764 C CA . ILE A 1 413 ? 27.338 5.098 22.399 1.00 19.26 413 ILE A CA 1
ATOM 2765 C C . ILE A 1 413 ? 27.024 5.181 23.890 1.00 19.60 413 ILE A C 1
ATOM 2766 O O . ILE A 1 413 ? 27.313 4.231 24.614 1.00 20.00 413 ILE A O 1
ATOM 2771 N N . THR A 1 414 ? 26.453 6.310 24.335 1.00 18.81 414 THR A N 1
ATOM 2772 C CA . THR A 1 414 ? 26.025 6.459 25.716 1.00 19.20 414 THR A CA 1
ATOM 2773 C C . THR A 1 414 ? 24.562 6.880 25.730 1.00 18.20 414 THR A C 1
ATOM 2774 O O . THR A 1 414 ? 23.952 7.039 24.687 1.00 18.47 414 THR A O 1
ATOM 2778 N N . ASP A 1 415 ? 24.017 7.056 26.934 1.00 18.98 415 ASP A N 1
ATOM 2779 C CA . ASP A 1 415 ? 22.622 7.397 27.114 1.00 19.71 415 ASP A CA 1
ATOM 2780 C C . ASP A 1 415 ? 22.367 8.816 26.609 1.00 19.06 415 ASP A C 1
ATOM 2781 O O . ASP A 1 415 ? 23.289 9.625 26.427 1.00 18.03 415 ASP A O 1
ATOM 2786 N N . PHE A 1 416 ? 21.080 9.104 26.430 1.00 20.19 416 PHE A N 1
ATOM 2787 C CA . PHE A 1 416 ? 20.620 10.394 25.938 1.00 19.78 416 PHE A CA 1
ATOM 2788 C C . PHE A 1 416 ? 21.166 11.481 26.845 1.00 19.46 416 PHE A C 1
ATOM 2789 O O . PHE A 1 416 ? 21.120 11.354 28.061 1.00 20.69 416 PHE A O 1
ATOM 2797 N N . HIS A 1 417 ? 21.740 12.514 26.231 1.00 19.33 417 HIS A N 1
ATOM 2798 C CA . HIS A 1 417 ? 22.340 13.647 26.911 1.00 19.94 417 HIS A CA 1
ATOM 2799 C C . HIS A 1 417 ? 23.647 13.307 27.627 1.00 20.93 417 HIS A C 1
ATOM 2800 O O . HIS A 1 417 ? 24.188 14.171 28.307 1.00 20.59 417 HIS A O 1
ATOM 2807 N N . ARG A 1 418 ? 24.201 12.107 27.440 1.00 19.96 418 ARG A N 1
ATOM 2808 C CA . ARG A 1 418 ? 25.471 11.766 28.066 1.00 20.57 418 ARG A CA 1
ATOM 2809 C C . ARG A 1 418 ? 26.598 11.875 27.050 1.00 20.33 418 ARG A C 1
ATOM 2810 O O . ARG A 1 418 ? 27.544 11.075 27.056 1.00 18.87 418 ARG A O 1
ATOM 2818 N N . ASP A 1 419 ? 26.522 12.937 26.242 1.00 19.06 419 ASP A N 1
ATOM 2819 C CA . ASP A 1 419 ? 27.492 13.216 25.198 1.00 18.98 419 ASP A CA 1
ATOM 2820 C C . ASP A 1 419 ? 28.901 13.298 25.762 1.00 20.61 419 ASP A C 1
ATOM 2821 O O . ASP A 1 419 ? 29.824 12.762 25.166 1.00 24.46 419 ASP A O 1
ATOM 2826 N N . HIS A 1 420 ? 29.072 13.994 26.886 1.00 20.92 420 HIS A N 1
ATOM 2827 C CA . HIS A 1 420 ? 30.392 14.210 27.462 1.00 21.89 420 HIS A CA 1
ATOM 2828 C C . HIS A 1 420 ? 31.012 12.882 27.911 1.00 22.08 420 HIS A C 1
ATOM 2829 O O . HIS A 1 420 ? 32.228 1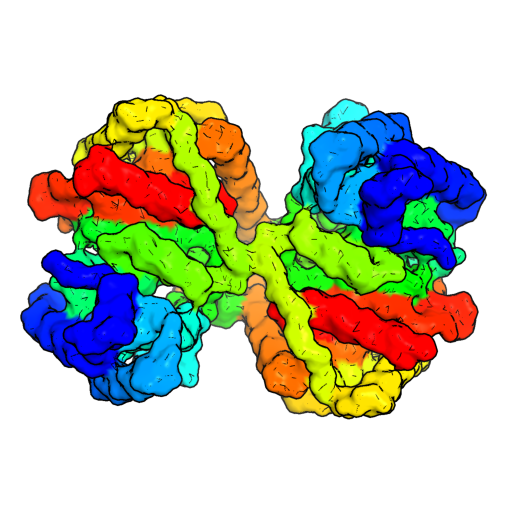2.710 27.816 1.00 22.09 420 HIS A O 1
ATOM 2836 N N . ASP A 1 421 ? 30.173 11.959 28.400 1.00 24.30 421 ASP A N 1
ATOM 2837 C CA . ASP A 1 421 ? 30.603 10.613 28.753 1.00 24.98 421 ASP A CA 1
ATOM 2838 C C . ASP A 1 421 ? 31.026 9.827 27.516 1.00 23.72 421 ASP A C 1
ATOM 2839 O O . ASP A 1 421 ? 31.949 9.019 27.599 1.00 24.41 421 ASP A O 1
ATOM 2844 N N . ALA A 1 422 ? 30.359 10.035 26.375 1.00 20.72 422 ALA A N 1
ATOM 2845 C CA . ALA A 1 422 ? 30.738 9.316 25.162 1.00 21.45 422 ALA A CA 1
ATOM 2846 C C . ALA A 1 422 ? 32.147 9.734 24.763 1.00 20.43 422 ALA A C 1
ATOM 2847 O O . ALA A 1 422 ? 32.980 8.897 24.409 1.00 19.29 422 ALA A O 1
ATOM 2849 N N . ILE A 1 423 ? 32.401 11.041 24.862 1.00 19.99 423 ILE A N 1
ATOM 2850 C CA . ILE A 1 423 ? 33.681 11.602 24.504 1.00 20.69 423 ILE A CA 1
ATOM 2851 C C . ILE A 1 423 ? 34.754 11.104 25.478 1.00 21.84 423 ILE A C 1
ATOM 2852 O O . ILE A 1 423 ? 35.838 10.756 25.038 1.00 22.59 423 ILE A O 1
ATOM 2857 N N . ALA A 1 424 ? 34.463 11.106 26.780 1.00 19.87 424 ALA A N 1
ATOM 2858 C CA . ALA A 1 424 ? 35.426 10.713 27.796 1.00 21.07 424 ALA A CA 1
ATOM 2859 C C . ALA A 1 424 ? 35.767 9.230 27.681 1.00 23.13 424 ALA A C 1
ATOM 2860 O O . ALA A 1 424 ? 36.927 8.867 27.847 1.00 23.00 424 ALA A O 1
ATOM 2862 N N . THR A 1 425 ? 34.761 8.394 27.399 1.00 23.15 425 THR A N 1
ATOM 2863 C CA . THR A 1 425 ? 34.964 6.970 27.294 1.00 21.63 425 THR A CA 1
ATOM 2864 C C . THR A 1 425 ? 35.745 6.675 26.016 1.00 24.74 425 THR A C 1
ATOM 2865 O O . THR A 1 425 ? 36.642 5.823 26.033 1.00 26.10 425 THR A O 1
ATOM 2869 N N . ALA A 1 426 ? 35.399 7.375 24.917 1.00 21.84 426 ALA A N 1
ATOM 2870 C CA . ALA A 1 426 ? 36.181 7.303 23.696 1.00 22.02 426 ALA A CA 1
ATOM 2871 C C . ALA A 1 426 ? 37.641 7.659 23.974 1.00 24.57 426 ALA A C 1
ATOM 2872 O O . ALA A 1 426 ? 38.534 7.009 23.431 1.00 26.65 426 ALA A O 1
ATOM 2874 N N . ALA A 1 427 ? 37.863 8.725 24.740 1.00 24.85 427 ALA A N 1
ATOM 2875 C CA . ALA A 1 427 ? 39.211 9.191 25.049 1.00 25.07 427 ALA A CA 1
ATOM 2876 C C . ALA A 1 427 ? 39.970 8.141 25.849 1.00 25.72 427 ALA A C 1
ATOM 2877 O O . ALA A 1 427 ? 41.149 7.873 25.580 1.00 24.11 427 ALA A O 1
ATOM 2879 N N . LEU A 1 428 ? 39.278 7.516 26.806 1.00 24.57 428 LEU A N 1
ATOM 2880 C CA . LEU A 1 428 ? 39.894 6.468 27.600 1.00 24.71 428 LEU A CA 1
ATOM 2881 C C . LEU A 1 428 ? 40.314 5.302 26.697 1.00 25.72 428 LEU A C 1
ATOM 2882 O O . LEU A 1 428 ? 41.422 4.784 26.825 1.00 23.60 428 LEU A O 1
ATOM 2887 N N . ILE A 1 429 ? 39.423 4.885 25.783 1.00 25.19 429 ILE A N 1
ATOM 2888 C CA . ILE A 1 429 ? 39.715 3.814 24.851 1.00 24.96 429 ILE A CA 1
ATOM 2889 C C . ILE A 1 429 ? 40.983 4.144 24.056 1.00 28.62 429 ILE A C 1
ATOM 2890 O O . ILE A 1 429 ? 41.863 3.289 23.858 1.00 30.01 429 ILE A O 1
ATOM 2895 N N . HIS A 1 430 ? 41.067 5.381 23.587 1.00 25.80 430 HIS A N 1
ATOM 2896 C CA . HIS A 1 430 ? 42.188 5.802 22.764 1.00 28.16 430 HIS A CA 1
ATOM 2897 C C . HIS A 1 430 ? 43.501 5.726 23.539 1.00 29.99 430 HIS A C 1
ATOM 2898 O O . HIS A 1 430 ? 44.477 5.179 23.019 1.00 29.57 430 HIS A O 1
ATOM 2905 N N . ARG A 1 431 ? 43.496 6.259 24.769 1.00 29.52 431 ARG A N 1
ATOM 2906 C CA . ARG A 1 431 ? 44.663 6.226 25.636 1.00 34.19 431 ARG A CA 1
ATOM 2907 C C . ARG A 1 431 ? 45.078 4.777 25.880 1.00 32.86 431 ARG A C 1
ATOM 2908 O O . ARG A 1 431 ? 46.252 4.466 25.783 1.00 32.07 431 ARG A O 1
ATOM 2916 N N . LEU A 1 432 ? 44.118 3.902 26.190 1.00 33.33 432 LEU A N 1
ATOM 2917 C CA . LEU A 1 432 ? 44.418 2.517 26.502 1.00 33.68 432 LEU A CA 1
ATOM 2918 C C . LEU A 1 432 ? 44.871 1.726 25.277 1.00 37.63 432 LEU A C 1
ATOM 2919 O O . LEU A 1 432 ? 45.568 0.740 25.453 1.00 38.18 432 LEU A O 1
ATOM 2924 N N . THR A 1 433 ? 44.489 2.104 24.054 1.00 39.18 433 THR A N 1
ATOM 2925 C CA . THR A 1 433 ? 44.918 1.329 22.896 1.00 42.24 433 THR A CA 1
ATOM 2926 C C . THR A 1 433 ? 46.181 1.942 22.299 1.00 48.84 433 THR A C 1
ATOM 2927 O O . THR A 1 433 ? 46.580 1.545 21.219 1.00 50.12 433 THR A O 1
ATOM 2931 N N . GLU A 1 434 ? 46.836 2.863 23.015 1.00 57.07 434 GLU A N 1
ATOM 2932 C CA . GLU A 1 434 ? 48.247 3.152 22.772 1.00 64.62 434 GLU A CA 1
ATOM 2933 C C . GLU A 1 434 ? 49.111 2.201 23.625 1.00 65.90 434 GLU A C 1
ATOM 2934 O O . GLU A 1 434 ? 49.239 2.470 24.844 1.00 59.37 434 GLU A O 1
ATOM 2940 N N . ARG B 1 3 ? -4.210 34.113 52.718 1.00 71.94 3 ARG B N 1
ATOM 2941 C CA . ARG B 1 3 ? -2.870 34.697 52.446 1.00 74.75 3 ARG B CA 1
ATOM 2942 C C . ARG B 1 3 ? -1.766 33.688 52.770 1.00 66.23 3 ARG B C 1
ATOM 2943 O O . ARG B 1 3 ? -0.695 34.095 53.208 1.00 70.33 3 ARG B O 1
ATOM 2951 N N . GLU B 1 4 ? -1.999 32.392 52.506 1.00 56.26 4 GLU B N 1
ATOM 2952 C CA . GLU B 1 4 ? -1.094 31.325 52.918 1.00 57.25 4 GLU B CA 1
ATOM 2953 C C . GLU B 1 4 ? 0.313 31.570 52.375 1.00 54.54 4 GLU B C 1
ATOM 2954 O O . GLU B 1 4 ? 0.468 32.170 51.319 1.00 56.11 4 GLU B O 1
ATOM 2960 N N . PRO B 1 5 ? 1.377 31.106 53.067 1.00 55.37 5 PRO B N 1
ATOM 2961 C CA . PRO B 1 5 ? 2.747 31.349 52.609 1.00 58.81 5 PRO B CA 1
ATOM 2962 C C . PRO B 1 5 ? 3.076 30.646 51.289 1.00 51.82 5 PRO B C 1
ATOM 2963 O O . PRO B 1 5 ? 2.377 29.721 50.877 1.00 51.94 5 PRO B O 1
ATOM 2967 N N . THR B 1 6 ? 4.155 31.108 50.646 1.00 48.93 6 THR B N 1
ATOM 2968 C CA . THR B 1 6 ? 4.625 30.542 49.393 1.00 53.09 6 THR B CA 1
ATOM 2969 C C . THR B 1 6 ? 5.293 29.197 49.665 1.00 57.03 6 THR B C 1
ATOM 2970 O O . THR B 1 6 ? 5.582 28.852 50.816 1.00 49.85 6 THR B O 1
ATOM 2974 N N . ALA B 1 7 ? 5.568 28.472 48.573 1.00 55.44 7 ALA B N 1
ATOM 2975 C CA . ALA B 1 7 ? 6.289 27.209 48.631 1.00 49.92 7 ALA B CA 1
ATOM 2976 C C . ALA B 1 7 ? 7.682 27.400 49.219 1.00 49.33 7 ALA B C 1
ATOM 2977 O O . ALA B 1 7 ? 8.065 26.657 50.133 1.00 47.08 7 ALA B O 1
ATOM 2979 N N . LEU B 1 8 ? 8.438 28.373 48.685 1.00 43.91 8 LEU B N 1
ATOM 2980 C CA . LEU B 1 8 ? 9.780 28.607 49.182 1.00 40.86 8 LEU B CA 1
ATOM 2981 C C . LEU B 1 8 ? 9.726 29.008 50.658 1.00 43.65 8 LEU B C 1
ATOM 2982 O O . LEU B 1 8 ? 10.618 28.637 51.416 1.00 45.69 8 LEU B O 1
ATOM 2987 N N . ALA B 1 9 ? 8.701 29.771 51.067 1.00 42.05 9 ALA B N 1
ATOM 2988 C CA . ALA B 1 9 ? 8.582 30.190 52.459 1.00 44.96 9 ALA B CA 1
ATOM 2989 C C . ALA B 1 9 ? 8.312 28.978 53.345 1.00 42.50 9 ALA B C 1
ATOM 2990 O O . ALA B 1 9 ? 8.960 28.828 54.367 1.00 45.19 9 ALA B O 1
ATOM 2992 N N . THR B 1 10 ? 7.399 28.096 52.924 1.00 43.60 10 THR B N 1
ATOM 2993 C CA . THR B 1 10 ? 7.110 26.868 53.648 1.00 45.08 10 THR B CA 1
ATOM 2994 C C . THR B 1 10 ? 8.370 26.015 53.756 1.00 54.67 10 THR B C 1
ATOM 2995 O O . THR B 1 10 ? 8.611 25.428 54.811 1.00 64.48 10 THR B O 1
ATOM 2999 N N . ALA B 1 11 ? 9.160 25.933 52.677 1.00 56.53 11 ALA B N 1
ATOM 3000 C CA . ALA B 1 11 ? 10.343 25.080 52.664 1.00 54.60 11 ALA B CA 1
ATOM 3001 C C . ALA B 1 11 ? 11.367 25.581 53.673 1.00 53.78 11 ALA B C 1
ATOM 3002 O O . ALA B 1 11 ? 11.975 24.775 54.377 1.00 51.16 11 ALA B O 1
ATOM 3004 N N . ALA B 1 12 ? 11.575 26.905 53.696 1.00 52.67 12 ALA B N 1
ATOM 3005 C CA . ALA B 1 12 ? 12.579 27.491 54.570 1.00 52.95 12 ALA B CA 1
ATOM 3006 C C . ALA B 1 12 ? 12.115 27.399 56.026 1.00 61.07 12 ALA B C 1
ATOM 3007 O O . ALA B 1 12 ? 12.944 27.298 56.923 1.00 71.25 12 ALA B O 1
ATOM 3009 N N . ALA B 1 13 ? 10.794 27.406 56.259 1.00 59.46 13 ALA B N 1
ATOM 3010 C CA . ALA B 1 13 ? 10.255 27.293 57.609 1.00 63.51 13 ALA B CA 1
ATOM 3011 C C . ALA B 1 13 ? 10.427 25.871 58.145 1.00 62.79 13 ALA B C 1
ATOM 3012 O O . ALA B 1 13 ? 10.647 25.688 59.344 1.00 59.97 13 ALA B O 1
ATOM 3014 N N . ILE B 1 14 ? 10.301 24.871 57.263 1.00 57.12 14 ILE B N 1
ATOM 3015 C CA . ILE B 1 14 ? 10.544 23.484 57.631 1.00 61.21 14 ILE B CA 1
ATOM 3016 C C . ILE B 1 14 ? 12.037 23.304 57.906 1.00 62.75 14 ILE B C 1
ATOM 3017 O O . ILE B 1 14 ? 12.406 22.689 58.902 1.00 74.43 14 ILE B O 1
ATOM 3022 N N . ARG B 1 15 ? 12.889 23.870 57.045 1.00 62.28 15 ARG B N 1
ATOM 3023 C CA . ARG B 1 15 ? 14.331 23.753 57.207 1.00 66.42 15 ARG B CA 1
ATOM 3024 C C . ARG B 1 15 ? 14.790 24.411 58.508 1.00 72.07 15 ARG B C 1
ATOM 3025 O O . ARG B 1 15 ? 15.713 23.916 59.143 1.00 82.25 15 ARG B O 1
ATOM 3033 N N . SER B 1 16 ? 14.170 25.532 58.896 1.00 72.97 16 SER B N 1
ATOM 3034 C CA . SER B 1 16 ? 14.598 26.283 60.069 1.00 69.77 16 SER B CA 1
ATOM 3035 C C . SER B 1 16 ? 14.006 25.696 61.349 1.00 71.90 16 SER B C 1
ATOM 3036 O O . SER B 1 16 ? 14.370 26.130 62.435 1.00 76.68 16 SER B O 1
ATOM 3039 N N . GLY B 1 17 ? 13.065 24.749 61.225 1.00 67.86 17 GLY B N 1
ATOM 3040 C CA . GLY B 1 17 ? 12.467 24.102 62.379 1.00 64.05 17 GLY B CA 1
ATOM 3041 C C . GLY B 1 17 ? 11.247 24.854 62.914 1.00 72.80 17 GLY B C 1
ATOM 3042 O O . GLY B 1 17 ? 10.757 24.524 63.990 1.00 77.25 17 GLY B O 1
ATOM 3043 N N . ALA B 1 18 ? 10.746 25.842 62.155 1.00 69.77 18 ALA B N 1
ATOM 3044 C CA . ALA B 1 18 ? 9.561 26.595 62.537 1.00 62.94 18 ALA B CA 1
ATOM 3045 C C . ALA B 1 18 ? 8.300 25.751 62.362 1.00 65.77 18 ALA B C 1
ATOM 3046 O O . ALA B 1 18 ? 7.282 26.026 63.001 1.00 61.54 18 ALA B O 1
ATOM 3048 N N . THR B 1 19 ? 8.366 24.754 61.467 1.00 62.05 19 THR B N 1
ATOM 3049 C CA . THR B 1 19 ? 7.304 23.771 61.316 1.00 60.35 19 THR B CA 1
ATOM 3050 C C . THR B 1 19 ? 7.927 22.476 60.793 1.00 56.06 19 THR B C 1
ATOM 3051 O O . THR B 1 19 ? 9.147 22.387 60.705 1.00 52.23 19 THR B O 1
ATOM 3055 N N . THR B 1 20 ? 7.077 21.483 60.493 1.00 55.20 20 THR B N 1
ATOM 3056 C CA . THR B 1 20 ? 7.491 20.203 59.938 1.00 54.44 20 THR B CA 1
ATOM 3057 C C . THR B 1 20 ? 6.668 19.908 58.679 1.00 54.69 20 THR B C 1
ATOM 3058 O O . THR B 1 20 ? 5.597 20.483 58.462 1.00 48.97 20 THR B O 1
ATOM 3062 N N . ALA B 1 21 ? 7.159 18.955 57.885 1.00 49.09 21 ALA B N 1
ATOM 3063 C CA . ALA B 1 21 ? 6.435 18.446 56.735 1.00 53.26 21 ALA B CA 1
ATOM 3064 C C . ALA B 1 21 ? 5.091 17.871 57.159 1.00 52.42 21 ALA B C 1
ATOM 3065 O O . ALA B 1 21 ? 4.086 18.121 56.492 1.00 48.27 21 ALA B O 1
ATOM 3067 N N . ARG B 1 22 ? 5.100 17.086 58.253 1.00 54.99 22 ARG B N 1
ATOM 3068 C CA . ARG B 1 22 ? 3.895 16.459 58.776 1.00 54.56 22 ARG B CA 1
ATOM 3069 C C . ARG B 1 22 ? 2.855 17.529 59.110 1.00 53.23 22 ARG B C 1
ATOM 3070 O O . ARG B 1 22 ? 1.683 17.366 58.779 1.00 56.51 22 ARG B O 1
ATOM 3078 N N . ALA B 1 23 ? 3.268 18.607 59.783 1.00 49.53 23 ALA B N 1
ATOM 3079 C CA . ALA B 1 23 ? 2.323 19.660 60.136 1.00 59.52 23 ALA B CA 1
ATOM 3080 C C . ALA B 1 23 ? 1.719 20.269 58.867 1.00 53.80 23 ALA B C 1
ATOM 3081 O O . ALA B 1 23 ? 0.504 20.467 58.779 1.00 52.22 23 ALA B O 1
ATOM 3083 N N . GLU B 1 24 ? 2.584 20.557 57.886 1.00 52.09 24 GLU B N 1
ATOM 3084 C CA . GLU B 1 24 ? 2.158 21.209 56.658 1.00 50.15 24 GLU B CA 1
ATOM 3085 C C . GLU B 1 24 ? 1.179 20.333 55.889 1.00 49.44 24 GLU B C 1
ATOM 3086 O O . GLU B 1 24 ? 0.196 20.849 55.363 1.00 53.72 24 GLU B O 1
ATOM 3092 N N . THR B 1 25 ? 1.437 19.019 55.866 1.00 50.74 25 THR B N 1
ATOM 3093 C CA . THR B 1 25 ? 0.562 18.065 55.203 1.00 50.02 25 THR B CA 1
ATOM 3094 C C . THR B 1 25 ? -0.776 17.937 55.946 1.00 56.95 25 THR B C 1
ATOM 3095 O O . THR B 1 25 ? -1.836 17.825 55.319 1.00 56.24 25 THR B O 1
ATOM 3099 N N . GLU B 1 26 ? -0.722 17.943 57.286 1.00 64.28 26 GLU B N 1
ATOM 3100 C CA . GLU B 1 26 ? -1.921 17.855 58.110 1.00 64.46 26 GLU B CA 1
ATOM 3101 C C . GLU B 1 26 ? -2.797 19.079 57.855 1.00 56.64 26 GLU B C 1
ATOM 3102 O O . GLU B 1 26 ? -3.998 18.947 57.619 1.00 50.27 26 GLU B O 1
ATOM 3108 N N . ALA B 1 27 ? -2.169 20.262 57.884 1.00 50.94 27 ALA B N 1
ATOM 3109 C CA . ALA B 1 27 ? -2.869 21.522 57.688 1.00 52.14 27 ALA B CA 1
ATOM 3110 C C . ALA B 1 27 ? -3.507 21.590 56.296 1.00 56.16 27 ALA B C 1
ATOM 3111 O O . ALA B 1 27 ? -4.639 22.056 56.153 1.00 60.72 27 ALA B O 1
ATOM 3113 N N . ALA B 1 28 ? -2.772 21.136 55.270 1.00 54.19 28 ALA B N 1
ATOM 3114 C CA . ALA B 1 28 ? -3.271 21.205 53.907 1.00 51.31 28 ALA B CA 1
ATOM 3115 C C . ALA B 1 28 ? -4.457 20.260 53.732 1.00 53.37 28 ALA B C 1
ATOM 3116 O O . ALA B 1 28 ? -5.430 20.623 53.074 1.00 50.66 28 ALA B O 1
ATOM 3118 N N . ILE B 1 29 ? -4.362 19.047 54.305 1.00 51.14 29 ILE B N 1
ATOM 3119 C CA . ILE B 1 29 ? -5.475 18.105 54.297 1.00 54.77 29 ILE B CA 1
ATOM 3120 C C . ILE B 1 29 ? -6.706 18.769 54.924 1.00 50.78 29 ILE B C 1
ATOM 3121 O O . ILE B 1 29 ? -7.802 18.697 54.375 1.00 51.45 29 ILE B O 1
ATOM 3126 N N . ALA B 1 30 ? -6.513 19.444 56.063 1.00 49.79 30 ALA B N 1
ATOM 3127 C CA . ALA B 1 30 ? -7.609 20.089 56.771 1.00 53.35 30 ALA B CA 1
ATOM 3128 C C . ALA B 1 30 ? -8.272 21.137 55.875 1.00 54.62 30 ALA B C 1
ATOM 3129 O O . ALA B 1 30 ? -9.501 21.181 55.770 1.00 50.08 30 ALA B O 1
ATOM 3131 N N . ARG B 1 31 ? -7.439 21.954 55.206 1.00 57.25 31 ARG B N 1
ATOM 3132 C CA . ARG B 1 31 ? -7.930 23.007 54.324 1.00 52.99 31 ARG B CA 1
ATOM 3133 C C . ARG B 1 31 ? -8.713 22.406 53.164 1.00 51.47 31 ARG B C 1
ATOM 3134 O O . ARG B 1 31 ? -9.729 22.952 52.769 1.00 53.56 31 ARG B O 1
ATOM 3142 N N . ILE B 1 32 ? -8.246 21.283 52.624 1.00 50.03 32 ILE B N 1
ATOM 3143 C CA . ILE B 1 32 ? -8.931 20.641 51.516 1.00 52.72 32 ILE B CA 1
ATOM 3144 C C . ILE B 1 32 ? -10.288 20.132 51.991 1.00 58.99 32 ILE B C 1
ATOM 3145 O O . ILE B 1 32 ? -11.296 20.368 51.326 1.00 65.59 32 ILE B O 1
ATOM 3150 N N . GLU B 1 33 ? -10.307 19.414 53.124 1.00 69.14 33 GLU B N 1
ATOM 3151 C CA . GLU B 1 33 ? -11.548 18.871 53.673 1.00 67.71 33 GLU B CA 1
ATOM 3152 C C . GLU B 1 33 ? -12.510 20.006 54.030 1.00 57.46 33 GLU B C 1
ATOM 3153 O O . GLU B 1 33 ? -13.686 19.929 53.692 1.00 60.27 33 GLU B O 1
ATOM 3159 N N . ALA B 1 34 ? -11.984 21.073 54.645 1.00 55.89 34 ALA B N 1
ATOM 3160 C CA . ALA B 1 34 ? -12.752 22.271 54.949 1.00 60.97 34 ALA B CA 1
ATOM 3161 C C . ALA B 1 34 ? -13.386 22.870 53.685 1.00 65.42 34 ALA B C 1
ATOM 3162 O O . ALA B 1 34 ? -14.564 23.219 53.679 1.00 64.29 34 ALA B O 1
ATOM 3164 N N . LEU B 1 35 ? -12.584 23.041 52.620 1.00 68.16 35 LEU B N 1
ATOM 3165 C CA . LEU B 1 35 ? -12.897 24.004 51.564 1.00 62.10 35 LEU B CA 1
ATOM 3166 C C . LEU B 1 35 ? -13.338 23.286 50.293 1.00 64.52 35 LEU B C 1
ATOM 3167 O O . LEU B 1 35 ? -14.091 23.832 49.485 1.00 71.88 35 LEU B O 1
ATOM 3172 N N . ASP B 1 36 ? -12.849 22.055 50.107 1.00 77.14 36 ASP B N 1
ATOM 3173 C CA . ASP B 1 36 ? -13.130 21.291 48.902 1.00 76.99 36 ASP B CA 1
ATOM 3174 C C . ASP B 1 36 ? -14.573 20.785 48.949 1.00 83.07 36 ASP B C 1
ATOM 3175 O O . ASP B 1 36 ? -15.129 20.434 47.910 1.00 84.17 36 ASP B O 1
ATOM 3180 N N . GLY B 1 37 ? -15.184 20.753 50.147 1.00 76.27 37 GLY B N 1
ATOM 3181 C CA . GLY B 1 37 ? -16.631 20.654 50.265 1.00 71.22 37 GLY B CA 1
ATOM 3182 C C . GLY B 1 37 ? -17.337 21.477 49.188 1.00 74.00 37 GLY B C 1
ATOM 3183 O O . GLY B 1 37 ? -18.155 20.941 48.444 1.00 85.35 37 GLY B O 1
ATOM 3184 N N . ALA B 1 38 ? -16.958 22.760 49.065 1.00 72.72 38 ALA B N 1
ATOM 3185 C CA . ALA B 1 38 ? -17.591 23.697 48.145 1.00 69.23 38 ALA B CA 1
ATOM 3186 C C . ALA B 1 38 ? -16.835 23.854 46.816 1.00 69.17 38 ALA B C 1
ATOM 3187 O O . ALA B 1 38 ? -17.443 24.203 45.806 1.00 60.92 38 ALA B O 1
ATOM 3189 N N . ILE B 1 39 ? -15.512 23.701 46.849 1.00 65.14 39 ILE B N 1
ATOM 3190 C CA . ILE B 1 39 ? -14.696 23.754 45.605 1.00 60.15 39 ILE B CA 1
ATOM 3191 C C . ILE B 1 39 ? -14.301 22.306 45.345 1.00 63.66 39 ILE B C 1
ATOM 3192 O O . ILE B 1 39 ? -13.563 21.834 46.131 1.00 64.71 39 ILE B O 1
ATOM 3197 N N . ASN B 1 40 ? -14.808 21.610 44.338 1.00 62.05 40 ASN B N 1
ATOM 3198 C CA . ASN B 1 40 ? -14.343 20.198 44.198 1.00 57.98 40 ASN B CA 1
ATOM 3199 C C . ASN B 1 40 ? -13.079 20.177 43.329 1.00 53.09 40 ASN B C 1
ATOM 3200 O O . ASN B 1 40 ? -13.210 19.972 42.113 1.00 47.18 40 ASN B O 1
ATOM 3205 N N . ALA B 1 41 ? -11.913 20.397 43.937 1.00 46.24 41 ALA B N 1
ATOM 3206 C CA . ALA B 1 41 ? -10.651 20.459 43.164 1.00 46.59 41 ALA B CA 1
ATOM 3207 C C . ALA B 1 41 ? -9.890 19.143 43.278 1.00 47.86 41 ALA B C 1
ATOM 3208 O O . ALA B 1 41 ? -9.559 18.558 42.244 1.00 42.67 41 ALA B O 1
ATOM 3210 N N . VAL B 1 42 ? -9.663 18.684 44.505 1.00 48.90 42 VAL B N 1
ATOM 3211 C CA . VAL B 1 42 ? -8.877 17.478 44.737 1.00 47.92 42 VAL B CA 1
ATOM 3212 C C . VAL B 1 42 ? -9.740 16.226 44.563 1.00 46.23 42 VAL B C 1
ATOM 3213 O O . VAL B 1 42 ? -10.363 15.765 45.514 1.00 48.08 42 VAL B O 1
ATOM 3217 N N . VAL B 1 43 ? -9.716 15.663 43.350 1.00 44.33 43 VAL B N 1
ATOM 3218 C CA . VAL B 1 43 ? -10.605 14.592 42.928 1.00 50.28 43 VAL B CA 1
ATOM 3219 C C . VAL B 1 43 ? -9.991 13.217 43.230 1.00 49.86 43 VAL B C 1
ATOM 3220 O O . VAL B 1 43 ? -10.690 12.211 43.167 1.00 47.18 43 VAL B O 1
ATOM 3224 N N . VAL B 1 44 ? -8.681 13.167 43.490 1.00 47.18 44 VAL B N 1
ATOM 3225 C CA . VAL B 1 44 ? -7.993 11.939 43.846 1.00 47.85 44 VAL B CA 1
ATOM 3226 C C . VAL B 1 44 ? -7.137 12.276 45.058 1.00 43.82 44 VAL B C 1
ATOM 3227 O O . VAL B 1 44 ? -6.235 13.098 44.993 1.00 42.73 44 VAL B O 1
ATOM 3231 N N . ARG B 1 45 ? -7.443 11.631 46.181 1.00 44.61 45 ARG B N 1
ATOM 3232 C CA . ARG B 1 45 ? -6.794 11.924 47.441 1.00 45.17 45 ARG B CA 1
ATOM 3233 C C . ARG B 1 45 ? -5.893 10.748 47.801 1.00 47.59 45 ARG B C 1
ATOM 3234 O O . ARG B 1 45 ? -6.233 9.585 47.580 1.00 48.15 45 ARG B O 1
ATOM 3242 N N . ASP B 1 46 ? -4.731 11.082 48.351 1.00 46.15 46 ASP B N 1
ATOM 3243 C CA . ASP B 1 46 ? -3.712 10.107 48.671 1.00 47.40 46 ASP B CA 1
ATOM 3244 C C . ASP B 1 46 ? -3.144 10.491 50.030 1.00 44.41 46 ASP B C 1
ATOM 3245 O O . ASP B 1 46 ? -1.935 10.508 50.209 1.00 43.18 46 ASP B O 1
ATOM 3250 N N . PHE B 1 47 ? -4.048 10.783 50.976 1.00 50.71 47 PHE B N 1
ATOM 3251 C CA . PHE B 1 47 ? -3.710 11.485 52.207 1.00 55.02 47 PHE B CA 1
ATOM 3252 C C . PHE B 1 47 ? -2.879 10.609 53.139 1.00 54.15 47 PHE B C 1
ATOM 3253 O O . PHE B 1 47 ? -1.988 11.127 53.803 1.00 52.08 47 PHE B O 1
ATOM 3261 N N . ASP B 1 48 ? -3.176 9.304 53.199 1.00 54.77 48 ASP B N 1
ATOM 3262 C CA . ASP B 1 48 ? -2.459 8.427 54.110 1.00 59.95 48 ASP B CA 1
ATOM 3263 C C . ASP B 1 48 ? -1.019 8.269 53.638 1.00 55.12 48 ASP B C 1
ATOM 3264 O O . ASP B 1 48 ? -0.104 8.494 54.431 1.00 63.53 48 ASP B O 1
ATOM 3269 N N . ARG B 1 49 ? -0.837 7.961 52.357 1.00 48.67 49 ARG B N 1
ATOM 3270 C CA . ARG B 1 49 ? 0.528 7.793 51.805 1.00 49.50 49 ARG B CA 1
ATOM 3271 C C . ARG B 1 49 ? 1.271 9.124 51.914 1.00 50.38 49 ARG B C 1
ATOM 3272 O O . ARG B 1 49 ? 2.478 9.101 52.193 1.00 51.71 49 ARG B O 1
ATOM 3280 N N . ALA B 1 50 ? 0.557 10.238 51.739 1.00 49.61 50 ALA B N 1
ATOM 3281 C CA . ALA B 1 50 ? 1.169 11.556 51.818 1.00 46.97 50 ALA B CA 1
ATOM 3282 C C . ALA B 1 50 ? 1.732 11.829 53.212 1.00 48.98 50 ALA B C 1
ATOM 3283 O O . ALA B 1 50 ? 2.824 12.402 53.344 1.00 47.65 50 ALA B O 1
ATOM 3285 N N . LEU B 1 51 ? 0.964 11.464 54.253 1.00 52.19 51 LEU B N 1
ATOM 3286 C CA . LEU B 1 51 ? 1.400 11.714 55.621 1.00 55.85 51 LEU B CA 1
ATOM 3287 C C . LEU B 1 51 ? 2.659 10.904 55.927 1.00 47.90 51 LEU B C 1
ATOM 3288 O O . LEU B 1 51 ? 3.594 11.403 56.551 1.00 41.92 51 LEU B O 1
ATOM 3293 N N . ALA B 1 52 ? 2.694 9.666 55.428 1.00 49.56 52 ALA B N 1
ATOM 3294 C CA . ALA B 1 52 ? 3.866 8.825 55.592 1.00 50.07 52 ALA B CA 1
ATOM 3295 C C . ALA B 1 52 ? 5.055 9.420 54.840 1.00 49.68 52 ALA B C 1
ATOM 3296 O O . ALA B 1 52 ? 6.182 9.373 55.325 1.00 45.55 52 ALA B O 1
ATOM 3298 N N . ALA B 1 53 ? 4.811 9.987 53.651 1.00 52.38 53 ALA B N 1
ATOM 3299 C CA . ALA B 1 53 ? 5.887 10.605 52.894 1.00 48.57 53 ALA B CA 1
ATOM 3300 C C . ALA B 1 53 ? 6.365 11.879 53.590 1.00 46.70 53 ALA B C 1
ATOM 3301 O O . ALA B 1 53 ? 7.554 12.183 53.580 1.00 43.56 53 ALA B O 1
ATOM 3303 N N . ALA B 1 54 ? 5.432 12.634 54.182 1.00 52.92 54 ALA B N 1
ATOM 3304 C CA . ALA B 1 54 ? 5.783 13.783 55.008 1.00 57.22 54 ALA B CA 1
ATOM 3305 C C . ALA B 1 54 ? 6.710 13.358 56.151 1.00 60.00 54 ALA B C 1
ATOM 3306 O O . ALA B 1 54 ? 7.674 14.059 56.472 1.00 57.45 54 ALA B O 1
ATOM 3308 N N . ASP B 1 55 ? 6.401 12.196 56.730 1.00 60.26 55 ASP B N 1
ATOM 3309 C CA . ASP B 1 55 ? 7.241 11.661 57.831 1.00 59.89 55 ASP B CA 1
ATOM 3310 C C . ASP B 1 55 ? 8.626 11.377 57.255 1.00 55.46 55 ASP B C 1
ATOM 3311 O O . ASP B 1 55 ? 9.618 11.790 57.865 1.00 60.06 55 ASP B O 1
ATOM 3316 N N . ALA B 1 56 ? 8.677 10.726 56.100 1.00 56.61 56 ALA B N 1
ATOM 3317 C CA . ALA B 1 56 ? 9.952 10.455 55.450 1.00 58.77 56 ALA B CA 1
ATOM 3318 C C . ALA B 1 56 ? 10.743 11.743 55.212 1.00 59.57 56 ALA B C 1
ATOM 3319 O O . ALA B 1 56 ? 11.966 11.769 55.364 1.00 56.72 56 ALA B O 1
ATOM 3321 N N . ALA B 1 57 ? 10.049 12.807 54.784 1.00 60.98 57 ALA B N 1
ATOM 3322 C CA . ALA B 1 57 ? 10.709 14.065 54.472 1.00 57.34 57 ALA B CA 1
ATOM 3323 C C . ALA B 1 57 ? 11.260 14.678 55.754 1.00 52.20 57 ALA B C 1
ATOM 3324 O O . ALA B 1 57 ? 12.325 15.278 55.743 1.00 52.69 57 ALA B O 1
ATOM 3326 N N . ASP B 1 58 ? 10.498 14.555 56.847 1.00 58.24 58 ASP B N 1
ATOM 3327 C CA . ASP B 1 58 ? 10.943 15.065 58.134 1.00 64.04 58 ASP B CA 1
ATOM 3328 C C . ASP B 1 58 ? 12.229 14.360 58.553 1.00 67.46 58 ASP B C 1
ATOM 3329 O O . ASP B 1 58 ? 13.166 15.006 59.018 1.00 71.75 58 ASP B O 1
ATOM 3334 N N . ALA B 1 59 ? 12.281 13.040 58.363 1.00 75.73 59 ALA B N 1
ATOM 3335 C CA . ALA B 1 59 ? 13.495 12.295 58.652 1.00 78.57 59 ALA B CA 1
ATOM 3336 C C . ALA B 1 59 ? 14.655 12.866 57.831 1.00 77.92 59 ALA B C 1
ATOM 3337 O O . ALA B 1 59 ? 15.735 13.129 58.370 1.00 74.55 59 ALA B O 1
ATOM 3339 N N . ARG B 1 60 ? 14.407 13.103 56.534 1.00 79.19 60 ARG B N 1
ATOM 3340 C CA . ARG B 1 60 ? 15.425 13.654 55.653 1.00 81.15 60 ARG B CA 1
ATOM 3341 C C . ARG B 1 60 ? 15.936 14.984 56.212 1.00 79.01 60 ARG B C 1
ATOM 3342 O O . ARG B 1 60 ? 17.142 15.219 56.232 1.00 79.86 60 ARG B O 1
ATOM 3350 N N . ILE B 1 61 ? 15.011 15.851 56.647 1.00 77.83 61 ILE B N 1
ATOM 3351 C CA . ILE B 1 61 ? 15.351 17.155 57.194 1.00 82.40 61 ILE B CA 1
ATOM 3352 C C . ILE B 1 61 ? 16.290 16.976 58.383 1.00 77.54 61 ILE B C 1
ATOM 3353 O O . ILE B 1 61 ? 17.350 17.596 58.434 1.00 63.80 61 ILE B O 1
ATOM 3358 N N . GLN B 1 62 ? 15.894 16.108 59.323 1.00 80.13 62 GLN B N 1
ATOM 3359 C CA . GLN B 1 62 ? 16.701 15.875 60.510 1.00 85.92 62 GLN B CA 1
ATOM 3360 C C . GLN B 1 62 ? 18.055 15.274 60.150 1.00 82.15 62 GLN B C 1
ATOM 3361 O O . GLN B 1 62 ? 19.016 15.535 60.852 1.00 86.20 62 GLN B O 1
ATOM 3367 N N . ALA B 1 63 ? 18.142 14.514 59.053 1.00 81.02 63 ALA B N 1
ATOM 3368 C CA . ALA B 1 63 ? 19.417 13.985 58.588 1.00 76.70 63 ALA B CA 1
ATOM 3369 C C . ALA B 1 63 ? 20.251 15.049 57.868 1.00 71.55 63 ALA B C 1
ATOM 3370 O O . ALA B 1 63 ? 21.307 14.726 57.334 1.00 71.36 63 ALA B O 1
ATOM 3372 N N . GLY B 1 64 ? 19.771 16.299 57.818 1.00 73.27 64 GLY B N 1
ATOM 3373 C CA . GLY B 1 64 ? 20.545 17.417 57.297 1.00 74.85 64 GLY B CA 1
ATOM 3374 C C . GLY B 1 64 ? 20.294 17.705 55.813 1.00 77.32 64 GLY B C 1
ATOM 3375 O O . GLY B 1 64 ? 21.021 18.496 55.216 1.00 73.26 64 GLY B O 1
ATOM 3376 N N . ASP B 1 65 ? 19.266 17.086 55.217 1.00 79.85 65 ASP B N 1
ATOM 3377 C CA . ASP B 1 65 ? 19.027 17.221 53.786 1.00 83.75 65 ASP B CA 1
ATOM 3378 C C . ASP B 1 65 ? 18.466 18.614 53.491 1.00 84.92 65 ASP B C 1
ATOM 3379 O O . ASP B 1 65 ? 17.698 19.155 54.279 1.00 87.73 65 ASP B O 1
ATOM 3384 N N . THR B 1 66 ? 18.840 19.164 52.327 1.00 85.48 66 THR B N 1
ATOM 3385 C CA . THR B 1 66 ? 18.663 20.573 52.019 1.00 82.51 66 THR B CA 1
ATOM 3386 C C . THR B 1 66 ? 17.953 20.782 50.674 1.00 85.41 66 THR B C 1
ATOM 3387 O O . THR B 1 66 ? 18.187 21.788 50.006 1.00 82.94 66 THR B O 1
ATOM 3391 N N . ALA B 1 67 ? 17.064 19.858 50.287 1.00 79.45 67 ALA B N 1
ATOM 3392 C CA . ALA B 1 67 ? 16.437 19.891 48.971 1.00 72.49 67 ALA B CA 1
ATOM 3393 C C . ALA B 1 67 ? 15.377 20.990 48.932 1.00 66.96 67 ALA B C 1
ATOM 3394 O O . ALA B 1 67 ? 14.690 21.205 49.926 1.00 69.33 67 ALA B O 1
ATOM 3396 N N . PRO B 1 68 ? 15.195 21.710 47.796 1.00 57.42 68 PRO B N 1
ATOM 3397 C CA . PRO B 1 68 ? 14.503 23.001 47.816 1.00 54.01 68 PRO B CA 1
ATOM 3398 C C . PRO B 1 68 ? 12.997 23.007 48.085 1.00 46.89 68 PRO B C 1
ATOM 3399 O O . PRO B 1 68 ? 12.462 24.056 48.420 1.00 44.85 68 PRO B O 1
ATOM 3403 N N . LEU B 1 69 ? 12.323 21.858 47.950 1.00 49.19 69 LEU B N 1
ATOM 3404 C CA . LEU B 1 69 ? 10.895 21.750 48.215 1.00 47.44 69 LEU B CA 1
ATOM 3405 C C . LEU B 1 69 ? 10.600 20.741 49.335 1.00 51.15 69 LEU B C 1
ATOM 3406 O O . LEU B 1 69 ? 9.482 20.223 49.439 1.00 45.28 69 LEU B O 1
ATOM 3411 N N . LEU B 1 70 ? 11.591 20.454 50.189 1.00 54.16 70 LEU B N 1
ATOM 3412 C CA . LEU B 1 70 ? 11.435 19.411 51.196 1.00 51.31 70 LEU B CA 1
ATOM 3413 C C . LEU B 1 70 ? 10.276 19.738 52.136 1.00 44.15 70 LEU B C 1
ATOM 3414 O O . LEU B 1 70 ? 10.299 20.740 52.851 1.00 40.07 70 LEU B O 1
ATOM 3419 N N . GLY B 1 71 ? 9.274 18.857 52.139 1.00 49.60 71 GLY B N 1
ATOM 3420 C CA . GLY B 1 71 ? 8.172 18.973 53.080 1.00 55.81 71 GLY B CA 1
ATOM 3421 C C . GLY B 1 71 ? 7.014 19.807 52.532 1.00 54.76 71 GLY B C 1
ATOM 3422 O O . GLY B 1 71 ? 5.974 19.883 53.183 1.00 53.91 71 GLY B O 1
ATOM 3423 N N . VAL B 1 72 ? 7.164 20.382 51.327 1.00 54.64 72 VAL B N 1
ATOM 3424 C CA . VAL B 1 72 ? 6.151 21.269 50.777 1.00 45.95 72 VAL B CA 1
ATOM 3425 C C . VAL B 1 72 ? 5.032 20.426 50.170 1.00 45.96 72 VAL B C 1
ATOM 3426 O O . VAL B 1 72 ? 5.246 19.632 49.245 1.00 43.81 72 VAL B O 1
ATOM 3430 N N . PRO B 1 73 ? 3.789 20.589 50.674 1.00 38.44 73 PRO B N 1
ATOM 3431 C CA . PRO B 1 73 ? 2.650 19.854 50.136 1.00 39.75 73 PRO B CA 1
ATOM 3432 C C . PRO B 1 73 ? 2.200 20.427 48.795 1.00 33.96 73 PRO B C 1
ATOM 3433 O O . PRO B 1 73 ? 2.336 21.605 48.549 1.00 34.33 73 PRO B O 1
ATOM 3437 N N . MET B 1 74 ? 1.643 19.582 47.930 1.00 35.42 74 MET B N 1
ATOM 3438 C CA . MET B 1 74 ? 1.175 20.060 46.647 1.00 35.57 74 MET B CA 1
ATOM 3439 C C . MET B 1 74 ? 0.265 19.007 46.057 1.00 35.12 74 MET B C 1
ATOM 3440 O O . MET B 1 74 ? 0.233 17.866 46.526 1.00 34.58 74 MET B O 1
ATOM 3445 N N . THR B 1 75 ? -0.467 19.427 45.026 1.00 30.01 75 THR B N 1
ATOM 3446 C CA . THR B 1 75 ? -1.191 18.500 44.175 1.00 32.32 75 THR B CA 1
ATOM 3447 C C . THR B 1 75 ? -0.715 18.677 42.735 1.00 31.25 75 THR B C 1
ATOM 3448 O O . THR B 1 75 ? -0.003 19.631 42.416 1.00 28.76 75 THR B O 1
ATOM 3452 N N . VAL B 1 76 ? -1.161 17.767 41.857 1.00 32.15 76 VAL B N 1
ATOM 3453 C CA . VAL B 1 76 ? -0.837 17.845 40.440 1.00 29.09 76 VAL B CA 1
ATOM 3454 C C . VAL B 1 76 ? -2.093 17.487 39.653 1.00 33.35 76 VAL B C 1
ATOM 3455 O O . VAL B 1 76 ? -3.002 16.808 40.150 1.00 31.98 76 VAL B O 1
ATOM 3459 N N . LYS B 1 77 ? -2.159 17.967 38.409 1.00 29.78 77 LYS B N 1
ATOM 3460 C CA . LYS B 1 77 ? -3.290 17.669 37.549 1.00 29.43 77 LYS B CA 1
ATOM 3461 C C . LYS B 1 77 ? -3.467 16.151 37.444 1.00 33.14 77 LYS B C 1
ATOM 3462 O O . LYS B 1 77 ? -2.493 15.414 37.389 1.00 34.15 77 LYS B O 1
ATOM 3468 N N . GLU B 1 78 ? -4.718 15.706 37.332 1.00 35.30 78 GLU B N 1
ATOM 3469 C CA . GLU B 1 78 ? -5.057 14.292 37.373 1.00 38.93 78 GLU B CA 1
ATOM 3470 C C . GLU B 1 78 ? -4.478 13.560 36.159 1.00 39.70 78 GLU B C 1
ATOM 3471 O O . GLU B 1 78 ? -4.413 12.332 36.161 1.00 41.25 78 GLU B O 1
ATOM 3477 N N . ALA B 1 79 ? -4.031 14.306 35.140 1.00 35.22 79 ALA B N 1
ATOM 3478 C CA . ALA B 1 79 ? -3.515 13.703 33.921 1.00 33.22 79 ALA B CA 1
ATOM 3479 C C . ALA B 1 79 ? -2.092 13.181 34.109 1.00 36.35 79 ALA B C 1
ATOM 3480 O O . ALA B 1 79 ? -1.585 12.483 33.224 1.00 36.27 79 ALA B O 1
ATOM 3482 N N . PHE B 1 80 ? -1.462 13.494 35.255 1.00 31.40 80 PHE B N 1
ATOM 3483 C CA . PHE B 1 80 ? -0.131 12.996 35.548 1.00 33.77 80 PHE B CA 1
ATOM 3484 C C . PHE B 1 80 ? -0.226 11.652 36.261 1.00 38.36 80 PHE B C 1
ATOM 3485 O O . PHE B 1 80 ? -0.960 11.519 37.244 1.00 34.86 80 PHE B O 1
ATOM 3493 N N . ASP B 1 81 ? 0.550 10.667 35.779 1.00 37.77 81 ASP B N 1
ATOM 3494 C CA . ASP B 1 81 ? 0.719 9.426 36.513 1.00 35.74 81 ASP B CA 1
ATOM 3495 C C . ASP B 1 81 ? 1.404 9.698 37.842 1.00 34.77 81 ASP B C 1
ATOM 3496 O O . ASP B 1 81 ? 2.438 10.345 37.914 1.00 32.54 81 ASP B O 1
ATOM 3501 N N . VAL B 1 82 ? 0.763 9.213 38.897 1.00 35.96 82 VAL B N 1
ATOM 3502 C CA . VAL B 1 82 ? 1.376 9.100 40.202 1.00 42.56 82 VAL B CA 1
ATOM 3503 C C . VAL B 1 82 ? 1.218 7.629 40.585 1.00 45.11 82 VAL B C 1
ATOM 3504 O O . VAL B 1 82 ? 0.097 7.112 40.550 1.00 39.29 82 VAL B O 1
ATOM 3508 N N . GLU B 1 83 ? 2.357 6.977 40.851 1.00 45.86 83 GLU B N 1
ATOM 3509 C CA . GLU B 1 83 ? 2.425 5.556 41.183 1.00 51.00 83 GLU B CA 1
ATOM 3510 C C . GLU B 1 83 ? 1.289 5.170 42.140 1.00 47.23 83 GLU B C 1
ATOM 3511 O O . GLU B 1 83 ? 1.199 5.694 43.247 1.00 42.54 83 GLU B O 1
ATOM 3517 N N . GLY B 1 84 ? 0.417 4.254 41.702 1.00 47.74 84 GLY B N 1
ATOM 3518 C CA . GLY B 1 84 ? -0.598 3.678 42.576 1.00 51.36 84 GLY B CA 1
ATOM 3519 C C . GLY B 1 84 ? -1.921 4.451 42.569 1.00 50.86 84 GLY B C 1
ATOM 3520 O O . GLY B 1 84 ? -2.868 4.020 43.210 1.00 46.74 84 GLY B O 1
ATOM 3521 N N . LEU B 1 85 ? -1.992 5.586 41.856 1.00 49.33 85 LEU B N 1
ATOM 3522 C CA . LEU B 1 85 ? -3.236 6.324 41.714 1.00 44.67 85 LEU B CA 1
ATOM 3523 C C . LEU B 1 85 ? -3.772 6.129 40.302 1.00 45.15 85 LEU B C 1
ATOM 3524 O O . LEU B 1 85 ? -3.012 5.842 39.378 1.00 51.47 85 LEU B O 1
ATOM 3529 N N . PRO B 1 86 ? -5.099 6.270 40.105 1.00 41.24 86 PRO B N 1
ATOM 3530 C CA . PRO B 1 86 ? -5.689 6.185 38.765 1.00 41.33 86 PRO B CA 1
ATOM 3531 C C . PRO B 1 86 ? -5.362 7.369 37.853 1.00 39.80 86 PRO B C 1
ATOM 3532 O O . PRO B 1 86 ? -5.256 8.487 38.340 1.00 39.58 86 PRO B O 1
ATOM 3536 N N . THR B 1 87 ? -5.226 7.110 36.545 1.00 38.96 87 THR B N 1
ATOM 3537 C CA . THR B 1 87 ? -5.175 8.155 35.529 1.00 44.03 87 THR B CA 1
ATOM 3538 C C . THR B 1 87 ? -6.152 7.777 34.418 1.00 45.45 87 THR B C 1
ATOM 3539 O O . THR B 1 87 ? -6.107 6.637 33.974 1.00 44.58 87 THR B O 1
ATOM 3543 N N . HIS B 1 88 ? -7.006 8.713 33.955 1.00 51.20 88 HIS B N 1
ATOM 3544 C CA . HIS B 1 88 ? -7.798 8.513 32.739 1.00 55.60 88 HIS B CA 1
ATOM 3545 C C . HIS B 1 88 ? -6.910 8.667 31.496 1.00 57.00 88 HIS B C 1
ATOM 3546 O O . HIS B 1 88 ? -6.396 9.804 31.296 1.00 52.77 88 HIS B O 1
ATOM 3553 N N . ASN B 1 97 ? -7.652 3.278 35.629 1.00 69.71 97 ASN B N 1
ATOM 3554 C CA . ASN B 1 97 ? -6.354 2.659 35.243 1.00 64.67 97 ASN B CA 1
ATOM 3555 C C . ASN B 1 97 ? -5.245 3.138 36.180 1.00 56.94 97 ASN B C 1
ATOM 3556 O O . ASN B 1 97 ? -4.955 4.329 36.181 1.00 58.31 97 ASN B O 1
ATOM 3561 N N . ILE B 1 98 ? -4.603 2.211 36.911 1.00 48.02 98 ILE B N 1
ATOM 3562 C CA . ILE B 1 98 ? -3.681 2.542 37.985 1.00 49.78 98 ILE B CA 1
ATOM 3563 C C . ILE B 1 98 ? -2.263 2.675 37.434 1.00 49.05 98 ILE B C 1
ATOM 3564 O O . ILE B 1 98 ? -1.761 1.772 36.780 1.00 49.41 98 ILE B O 1
ATOM 3569 N N . ALA B 1 99 ? -1.618 3.803 37.744 1.00 47.96 99 ALA B N 1
ATOM 3570 C CA . ALA B 1 99 ? -0.265 4.076 37.298 1.00 45.77 99 ALA B CA 1
ATOM 3571 C C . ALA B 1 99 ? 0.714 3.189 38.058 1.00 45.79 99 ALA B C 1
ATOM 3572 O O . ALA B 1 99 ? 0.644 3.114 39.283 1.00 43.30 99 ALA B O 1
ATOM 3574 N N . THR B 1 100 ? 1.644 2.568 37.320 1.00 44.64 100 THR B N 1
ATOM 3575 C CA . THR B 1 100 ? 2.667 1.715 37.912 1.00 45.71 100 THR B CA 1
ATOM 3576 C C . THR B 1 100 ? 3.964 2.490 38.125 1.00 44.34 100 THR B C 1
ATOM 3577 O O . THR B 1 100 ? 4.878 2.018 38.796 1.00 41.03 100 THR B O 1
ATOM 3581 N N . SER B 1 101 ? 4.059 3.703 3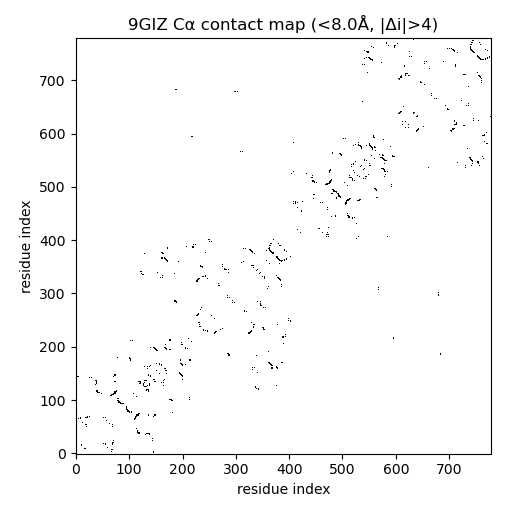7.571 1.00 42.44 101 SER B N 1
ATOM 3582 C CA . SER B 1 101 ? 5.182 4.572 37.895 1.00 39.35 101 SER B CA 1
ATOM 3583 C C . SER B 1 101 ? 4.741 6.035 37.883 1.00 41.38 101 SER B C 1
ATOM 3584 O O . SER B 1 101 ? 3.707 6.366 37.297 1.00 40.22 101 SER B O 1
ATOM 3587 N N . ASP B 1 102 ? 5.522 6.880 38.567 1.00 37.09 102 ASP B N 1
ATOM 3588 C CA . ASP B 1 102 ? 5.356 8.323 38.547 1.00 38.93 102 ASP B CA 1
ATOM 3589 C C . ASP B 1 102 ? 5.767 8.883 37.185 1.00 39.03 102 ASP B C 1
ATOM 3590 O O . ASP B 1 102 ? 6.765 8.457 36.609 1.00 36.39 102 ASP B O 1
ATOM 3595 N N . ALA B 1 103 ? 5.013 9.875 36.698 1.00 36.40 103 ALA B N 1
ATOM 3596 C CA . ALA B 1 103 ? 5.495 10.754 35.642 1.00 36.08 103 ALA B CA 1
ATOM 3597 C C . ALA B 1 103 ? 6.855 11.354 35.992 1.00 30.10 103 ALA B C 1
ATOM 3598 O O . ALA B 1 103 ? 7.153 11.640 37.152 1.00 29.31 103 ALA B O 1
ATOM 3600 N N . GLU B 1 104 ? 7.651 11.628 34.957 1.00 29.90 104 GLU B N 1
ATOM 3601 C CA . GLU B 1 104 ? 8.959 12.237 35.142 1.00 31.79 104 GLU B CA 1
ATOM 3602 C C . GLU B 1 104 ? 8.864 13.501 35.998 1.00 31.26 104 GLU B C 1
ATOM 3603 O O . GLU B 1 104 ? 9.690 13.728 36.889 1.00 31.04 104 GLU B O 1
ATOM 3609 N N . ALA B 1 105 ? 7.889 14.364 35.710 1.00 30.08 105 ALA B N 1
ATOM 3610 C CA . ALA B 1 105 ? 7.782 15.623 36.438 1.00 32.94 105 ALA B CA 1
ATOM 3611 C C . ALA B 1 105 ? 7.484 15.382 37.922 1.00 30.83 105 ALA B C 1
ATOM 3612 O O . ALA B 1 105 ? 8.049 16.039 38.796 1.00 28.41 105 ALA B O 1
ATOM 3614 N N . VAL B 1 106 ? 6.614 14.404 38.191 1.00 32.44 106 VAL B N 1
ATOM 3615 C CA . VAL B 1 106 ? 6.299 13.993 39.549 1.00 36.40 106 VAL B CA 1
ATOM 3616 C C . VAL B 1 106 ? 7.535 13.393 40.225 1.00 36.40 106 VAL B C 1
ATOM 3617 O O . VAL B 1 106 ? 7.773 13.645 41.399 1.00 38.27 106 VAL B O 1
ATOM 3621 N N . ARG B 1 107 ? 8.306 12.588 39.480 1.00 37.42 107 ARG B N 1
ATOM 3622 C CA . ARG B 1 107 ? 9.542 12.027 40.000 1.00 36.00 107 ARG B CA 1
ATOM 3623 C C . ARG B 1 107 ? 10.455 13.157 40.464 1.00 32.28 107 ARG B C 1
ATOM 3624 O O . ARG B 1 107 ? 11.034 13.101 41.546 1.00 37.29 107 ARG B O 1
ATOM 3632 N N . ARG B 1 108 ? 10.593 14.193 39.642 1.00 30.63 108 ARG B N 1
ATOM 3633 C CA . ARG B 1 108 ? 11.498 15.281 39.959 1.00 29.50 108 ARG B CA 1
ATOM 3634 C C . ARG B 1 108 ? 10.990 16.060 41.168 1.00 32.22 108 ARG B C 1
ATOM 3635 O O . ARG B 1 108 ? 11.764 16.490 42.008 1.00 34.46 108 ARG B O 1
ATOM 3643 N N . LEU B 1 109 ? 9.678 16.272 41.249 1.00 36.11 109 LEU B N 1
ATOM 3644 C CA . LEU B 1 109 ? 9.122 17.002 42.383 1.00 37.51 109 LEU B CA 1
ATOM 3645 C C . LEU B 1 109 ? 9.370 16.231 43.684 1.00 37.83 109 LEU B C 1
ATOM 3646 O O . LEU B 1 109 ? 9.812 16.807 44.666 1.00 32.00 109 LEU B O 1
ATOM 3651 N N . LYS B 1 110 ? 9.107 14.920 43.680 1.00 43.86 110 LYS B N 1
ATOM 3652 C CA . LYS B 1 110 ? 9.375 14.100 44.855 1.00 43.71 110 LYS B CA 1
ATOM 3653 C C . LYS B 1 110 ? 10.865 14.100 45.198 1.00 45.39 110 LYS B C 1
ATOM 3654 O O . LYS B 1 110 ? 11.215 14.195 46.364 1.00 46.18 110 LYS B O 1
ATOM 3660 N N . ALA B 1 111 ? 11.750 14.003 44.196 1.00 44.67 111 ALA B N 1
ATOM 3661 C CA . ALA B 1 111 ? 13.179 14.020 44.476 1.00 45.26 111 ALA B CA 1
ATOM 3662 C C . ALA B 1 111 ? 13.575 15.332 45.148 1.00 42.74 111 ALA B C 1
ATOM 3663 O O . ALA B 1 111 ? 14.466 15.343 45.986 1.00 47.14 111 ALA B O 1
ATOM 3665 N N . ALA B 1 112 ? 12.923 16.439 44.781 1.00 41.12 112 ALA B N 1
ATOM 3666 C CA . ALA B 1 112 ? 13.182 17.721 45.434 1.00 40.28 112 ALA B CA 1
ATOM 3667 C C . ALA B 1 112 ? 12.506 17.812 46.807 1.00 40.88 112 ALA B C 1
ATOM 3668 O O . ALA B 1 112 ? 12.703 18.796 47.504 1.00 41.63 112 ALA B O 1
ATOM 3670 N N . GLY B 1 113 ? 11.683 16.823 47.184 1.00 41.98 113 GLY B N 1
ATOM 3671 C CA . GLY B 1 113 ? 11.173 16.726 48.549 1.00 42.88 113 GLY B CA 1
ATOM 3672 C C . GLY B 1 113 ? 9.690 17.085 48.692 1.00 46.90 113 GLY B C 1
ATOM 3673 O O . GLY B 1 113 ? 9.148 17.070 49.792 1.00 48.27 113 GLY B O 1
ATOM 3674 N N . ALA B 1 114 ? 9.015 17.411 47.588 1.00 46.29 114 ALA B N 1
ATOM 3675 C CA . ALA B 1 114 ? 7.627 17.835 47.676 1.00 44.17 114 ALA B CA 1
ATOM 3676 C C . ALA B 1 114 ? 6.757 16.645 48.050 1.00 43.28 114 ALA B C 1
ATOM 3677 O O . ALA B 1 114 ? 7.088 15.527 47.661 1.00 40.76 114 ALA B O 1
ATOM 3679 N N . ILE B 1 115 ? 5.614 16.915 48.708 1.00 38.87 115 ILE B N 1
ATOM 3680 C CA . ILE B 1 115 ? 4.658 15.878 49.054 1.00 39.26 115 ILE B CA 1
ATOM 3681 C C . ILE B 1 115 ? 3.401 16.040 48.209 1.00 40.70 115 ILE B C 1
ATOM 3682 O O . ILE B 1 115 ? 2.674 17.020 48.352 1.00 46.19 115 ILE B O 1
ATOM 3687 N N . ILE B 1 116 ? 3.112 15.009 47.415 1.00 36.52 116 ILE B N 1
ATOM 3688 C CA . ILE B 1 116 ? 1.962 14.964 46.539 1.00 40.46 116 ILE B CA 1
ATOM 3689 C C . ILE B 1 116 ? 0.780 14.400 47.319 1.00 42.63 116 ILE B C 1
ATOM 3690 O O . ILE B 1 116 ? 0.718 13.196 47.549 1.00 41.67 116 ILE B O 1
ATOM 3695 N N . LEU B 1 117 ? -0.182 15.271 47.639 1.00 42.13 117 LEU B N 1
ATOM 3696 C CA . LEU B 1 117 ? -1.328 14.913 48.457 1.00 42.27 117 LEU B CA 1
ATOM 3697 C C . LEU B 1 117 ? -2.385 14.211 47.613 1.00 46.22 117 LEU B C 1
ATOM 3698 O O . LEU B 1 117 ? -3.280 13.542 48.138 1.00 46.43 117 LEU B O 1
ATOM 3703 N N . GLY B 1 118 ? -2.295 14.384 46.291 1.00 39.19 118 GLY B N 1
ATOM 3704 C CA . GLY B 1 118 ? -3.335 13.894 45.409 1.00 38.15 118 GLY B CA 1
ATOM 3705 C C . GLY B 1 118 ? -3.348 14.709 44.127 1.00 37.03 118 GLY B C 1
ATOM 3706 O O . GLY B 1 118 ? -2.412 15.450 43.842 1.00 38.51 118 GLY B O 1
ATOM 3707 N N . LYS B 1 119 ? -4.417 14.528 43.357 1.00 38.45 119 LYS B N 1
ATOM 3708 C CA . LYS B 1 119 ? -4.510 15.057 42.013 1.00 39.02 119 LYS B CA 1
ATOM 3709 C C . LYS B 1 119 ? -5.791 15.886 41.902 1.00 39.26 119 LYS B C 1
ATOM 3710 O O . LYS B 1 119 ? -6.799 15.540 42.515 1.00 40.08 119 LYS B O 1
ATOM 3716 N N . THR B 1 120 ? -5.727 16.974 41.114 1.00 34.43 120 THR B N 1
ATOM 3717 C CA . THR B 1 120 ? -6.830 17.902 40.899 1.00 34.12 120 THR B CA 1
ATOM 3718 C C . THR B 1 120 ? -7.490 17.613 39.556 1.00 34.19 120 THR B C 1
ATOM 3719 O O . THR B 1 120 ? -6.850 17.132 38.624 1.00 34.61 120 THR B O 1
ATOM 3723 N N . ASN B 1 121 ? -8.788 17.906 39.465 1.00 33.92 121 ASN B N 1
ATOM 3724 C CA . ASN B 1 121 ? -9.564 17.547 38.289 1.00 40.74 121 ASN B CA 1
ATOM 3725 C C . ASN B 1 121 ? -9.121 18.427 37.127 1.00 40.92 121 ASN B C 1
ATOM 3726 O O . ASN B 1 121 ? -8.607 19.529 37.332 1.00 37.04 121 ASN B O 1
ATOM 3731 N N . VAL B 1 122 ? -9.330 17.936 35.903 1.00 42.38 122 VAL B N 1
ATOM 3732 C CA . VAL B 1 122 ? -8.888 18.671 34.730 1.00 49.68 122 VAL B CA 1
ATOM 3733 C C . VAL B 1 122 ? -9.727 19.949 34.638 1.00 52.78 122 VAL B C 1
ATOM 3734 O O . VAL B 1 122 ? -10.938 19.882 34.823 1.00 46.32 122 VAL B O 1
ATOM 3738 N N . PRO B 1 123 ? -9.108 21.133 34.355 1.00 56.78 123 PRO B N 1
ATOM 3739 C CA . PRO B 1 123 ? -9.839 22.405 34.260 1.00 51.73 123 PRO B CA 1
ATOM 3740 C C . PRO B 1 123 ? -11.160 22.331 33.510 1.00 52.65 123 PRO B C 1
ATOM 3741 O O . PRO B 1 123 ? -11.136 21.656 32.465 1.00 49.24 123 PRO B O 1
ATOM 3745 N N . GLY B 1 154 ? -10.521 25.213 36.300 1.00 73.09 154 GLY B N 1
ATOM 3746 C CA . GLY B 1 154 ? -9.109 25.005 36.688 1.00 69.00 154 GLY B CA 1
ATOM 3747 C C . GLY B 1 154 ? -8.994 24.393 38.080 1.00 64.33 154 GLY B C 1
ATOM 3748 O O . GLY B 1 154 ? -8.877 25.115 39.066 1.00 69.62 154 GLY B O 1
ATOM 3749 N N . GLY B 1 155 ? -9.009 23.054 38.147 1.00 51.40 155 GLY B N 1
ATOM 3750 C CA . GLY B 1 155 ? -8.618 22.320 39.338 1.00 42.86 155 GLY B CA 1
ATOM 3751 C C . GLY B 1 155 ? -7.349 22.869 39.986 1.00 37.23 155 GLY B C 1
ATOM 3752 O O . GLY B 1 155 ? -7.422 23.405 41.075 1.00 43.23 155 GLY B O 1
ATOM 3753 N N . SER B 1 156 ? -6.194 22.753 39.318 1.00 33.78 156 SER B N 1
ATOM 3754 C CA . SER B 1 156 ? -4.943 23.241 39.876 1.00 33.69 156 SER B CA 1
ATOM 3755 C C . SER B 1 156 ? -5.059 24.696 40.357 1.00 33.44 156 SER B C 1
ATOM 3756 O O . SER B 1 156 ? -4.576 25.067 41.427 1.00 31.12 156 SER B O 1
ATOM 3759 N N . ALA B 1 157 ? -5.656 25.548 39.523 1.00 32.22 157 ALA B N 1
ATOM 3760 C CA . ALA B 1 157 ? -5.704 26.983 39.794 1.00 32.22 157 ALA B CA 1
ATOM 3761 C C . ALA B 1 157 ? -6.618 27.249 40.990 1.00 33.10 157 ALA B C 1
ATOM 3762 O O . ALA B 1 157 ? -6.348 28.156 41.777 1.00 33.45 157 ALA B O 1
ATOM 3764 N N . ALA B 1 158 ? -7.672 26.428 41.126 1.00 34.54 158 ALA B N 1
ATOM 3765 C CA . ALA B 1 158 ? -8.622 26.545 42.221 1.00 38.09 158 ALA B CA 1
ATOM 3766 C C . ALA B 1 158 ? -7.957 26.136 43.528 1.00 41.04 158 ALA B C 1
ATOM 3767 O O . ALA B 1 158 ? -8.099 26.812 44.542 1.00 41.59 158 ALA B O 1
ATOM 3769 N N . ALA B 1 159 ? -7.192 25.042 43.488 1.00 38.63 159 ALA B N 1
ATOM 3770 C CA . ALA B 1 159 ? -6.478 24.583 44.666 1.00 37.98 159 ALA B CA 1
ATOM 3771 C C . ALA B 1 159 ? -5.512 25.650 45.158 1.00 34.38 159 ALA B C 1
ATOM 3772 O O . ALA B 1 159 ? -5.334 25.796 46.366 1.00 35.79 159 ALA B O 1
ATOM 3774 N N . LEU B 1 160 ? -4.860 26.356 44.226 1.00 32.49 160 LEU B N 1
ATOM 3775 C CA . LEU B 1 160 ? -3.921 27.415 44.585 1.00 32.70 160 LEU B CA 1
ATOM 3776 C C . LEU B 1 160 ? -4.655 28.643 45.142 1.00 32.40 160 LEU B C 1
ATOM 3777 O O . LEU B 1 160 ? -4.234 29.248 46.131 1.00 34.70 160 LEU B O 1
ATOM 3782 N N . ALA B 1 161 ? -5.704 29.055 44.430 1.00 31.55 161 ALA B N 1
ATOM 3783 C CA . ALA B 1 161 ? -6.411 30.291 44.734 1.00 38.55 161 ALA B CA 1
ATOM 3784 C C . ALA B 1 161 ? -7.099 30.175 46.095 1.00 39.52 161 ALA B C 1
ATOM 3785 O O . ALA B 1 161 ? -7.086 31.122 46.868 1.00 37.23 161 ALA B O 1
ATOM 3787 N N . SER B 1 162 ? -7.659 28.990 46.383 1.00 44.00 162 SER B N 1
ATOM 3788 C CA . SER B 1 162 ? -8.344 28.723 47.640 1.00 43.16 162 SER B CA 1
ATOM 3789 C C . SER B 1 162 ? -7.362 28.536 48.797 1.00 44.07 162 SER B C 1
ATOM 3790 O O . SER B 1 162 ? -7.779 28.507 49.946 1.00 52.90 162 SER B O 1
ATOM 3793 N N . GLY B 1 163 ? -6.063 28.418 48.511 1.00 42.15 163 GLY B N 1
ATOM 3794 C CA . GLY B 1 163 ? -5.057 28.365 49.560 1.00 42.24 163 GLY B CA 1
ATOM 3795 C C . GLY B 1 163 ? -4.717 26.934 49.997 1.00 38.96 163 GLY B C 1
ATOM 3796 O O . GLY B 1 163 ? -3.832 26.750 50.832 1.00 39.00 163 GLY B O 1
ATOM 3797 N N . MET B 1 164 ? -5.350 25.925 49.378 1.00 38.93 164 MET B N 1
ATOM 3798 C CA . MET B 1 164 ? -5.164 24.535 49.767 1.00 38.68 164 MET B CA 1
ATOM 3799 C C . MET B 1 164 ? -3.689 24.143 49.734 1.00 40.35 164 MET B C 1
ATOM 3800 O O . MET B 1 164 ? -3.196 23.525 50.675 1.00 41.50 164 MET B O 1
ATOM 3805 N N . VAL B 1 165 ? -2.999 24.464 48.631 1.00 39.82 165 VAL B N 1
ATOM 3806 C CA . VAL B 1 165 ? -1.592 24.131 48.505 1.00 38.36 165 VAL B CA 1
ATOM 3807 C C . VAL B 1 165 ? -0.889 25.297 47.831 1.00 38.09 165 VAL B C 1
ATOM 3808 O O . VAL B 1 165 ? -1.539 26.091 47.162 1.00 37.65 165 VAL B O 1
ATOM 3812 N N . PRO B 1 166 ? 0.430 25.464 48.054 1.00 35.71 166 PRO B N 1
ATOM 3813 C CA . PRO B 1 166 ? 1.198 26.524 47.388 1.00 37.47 166 PRO B CA 1
ATOM 3814 C C . PRO B 1 166 ? 1.837 26.210 46.026 1.00 38.01 166 PRO B C 1
ATOM 3815 O O . PRO B 1 166 ? 2.373 27.105 45.364 1.00 37.09 166 PRO B O 1
ATOM 3819 N N . LEU B 1 167 ? 1.813 24.945 45.639 1.00 38.59 167 LEU B N 1
ATOM 3820 C CA . LEU B 1 167 ? 2.430 24.553 44.353 1.00 39.38 167 LEU B CA 1
ATOM 3821 C C . LEU B 1 167 ? 1.464 23.661 43.586 1.00 33.37 167 LEU B C 1
ATOM 3822 O O . LEU B 1 167 ? 0.698 22.922 44.215 1.00 37.88 167 LEU B O 1
ATOM 3827 N N . GLU B 1 168 ? 1.514 23.754 42.275 1.00 29.87 168 GLU B N 1
ATOM 3828 C CA . GLU B 1 168 ? 0.697 22.845 41.450 1.00 30.66 168 GLU B CA 1
ATOM 3829 C C . GLU B 1 168 ? 1.421 22.603 40.120 1.00 26.67 168 GLU B C 1
ATOM 3830 O O . GLU B 1 168 ? 2.457 23.215 39.877 1.00 24.70 168 GLU B O 1
ATOM 3836 N N . LEU B 1 169 ? 0.855 21.725 39.314 1.00 29.60 169 LEU B N 1
ATOM 3837 C CA . LEU B 1 169 ? 1.509 21.326 38.056 1.00 30.14 169 LEU B CA 1
ATOM 3838 C C . LEU B 1 169 ? 0.417 21.070 37.029 1.00 28.14 169 LEU B C 1
ATOM 3839 O O . LEU B 1 169 ? -0.380 20.152 37.218 1.00 28.70 169 LEU B O 1
ATOM 3844 N N . GLY B 1 170 ? 0.415 21.884 35.994 1.00 27.04 170 GLY B N 1
ATOM 3845 C CA . GLY B 1 170 ? -0.589 21.783 34.952 1.00 28.55 170 GLY B CA 1
ATOM 3846 C C . GLY B 1 170 ? 0.062 21.411 33.625 1.00 27.23 170 GLY B C 1
ATOM 3847 O O . GLY B 1 170 ? 1.244 21.102 33.598 1.00 30.43 170 GLY B O 1
ATOM 3848 N N . SER B 1 171 ? -0.772 21.437 32.590 1.00 25.63 171 SER B N 1
ATOM 3849 C CA . SER B 1 171 ? -0.346 21.097 31.223 1.00 26.68 171 SER B CA 1
ATOM 3850 C C . SER B 1 171 ? -1.128 21.989 30.256 1.00 26.90 171 SER B C 1
ATOM 3851 O O . SER B 1 171 ? -2.295 22.269 30.550 1.00 28.32 171 SER B O 1
ATOM 3854 N N . ASP B 1 172 ? -0.476 22.424 29.173 1.00 30.39 172 ASP B N 1
ATOM 3855 C CA . ASP B 1 172 ? -1.115 23.348 28.197 1.00 34.31 172 ASP B CA 1
ATOM 3856 C C . ASP B 1 172 ? -1.907 22.537 27.168 1.00 40.19 172 ASP B C 1
ATOM 3857 O O . ASP B 1 172 ? -1.344 22.220 26.097 1.00 46.36 172 ASP B O 1
ATOM 3862 N N . ILE B 1 173 ? -3.139 22.190 27.517 1.00 51.02 173 ILE B N 1
ATOM 3863 C CA . ILE B 1 173 ? -4.080 21.540 26.560 1.00 55.26 173 ILE B CA 1
ATOM 3864 C C . ILE B 1 173 ? -5.128 22.623 26.259 1.00 52.38 173 ILE B C 1
ATOM 3865 O O . ILE B 1 173 ? -6.127 22.696 27.000 1.00 55.70 173 ILE B O 1
ATOM 3870 N N . GLY B 1 174 ? -4.877 23.469 25.262 1.00 44.81 174 GLY B N 1
ATOM 3871 C CA . GLY B 1 174 ? -5.788 24.589 24.974 1.00 40.53 174 GLY B CA 1
ATOM 3872 C C . GLY B 1 174 ? -5.769 25.644 26.066 1.00 37.84 174 GLY B C 1
ATOM 3873 O O . GLY B 1 174 ? -6.856 25.980 26.547 1.00 38.26 174 GLY B O 1
ATOM 3874 N N . GLY B 1 175 ? -4.596 26.148 26.447 1.00 34.29 175 GLY B N 1
ATOM 3875 C CA . GLY B 1 175 ? -4.459 27.217 27.463 1.00 31.97 175 GLY B CA 1
ATOM 3876 C C . GLY B 1 175 ? -4.832 26.779 28.868 1.00 31.35 175 GLY B C 1
ATOM 3877 O O . GLY B 1 175 ? -5.148 27.661 29.672 1.00 27.90 175 GLY B O 1
ATOM 3878 N N . SER B 1 176 ? -4.746 25.477 29.161 1.00 29.27 176 SER B N 1
ATOM 3879 C CA . SER B 1 176 ? -5.191 24.934 30.477 1.00 29.02 176 SER B CA 1
ATOM 3880 C C . SER B 1 176 ? -4.253 25.287 31.644 1.00 23.73 176 SER B C 1
ATOM 3881 O O . SER B 1 176 ? -4.555 24.878 32.755 1.00 24.97 176 SER B O 1
ATOM 3884 N N . ILE B 1 177 ? -3.171 26.020 31.405 1.00 23.79 177 ILE B N 1
ATOM 3885 C CA . ILE B 1 177 ? -2.357 26.549 32.537 1.00 26.13 177 ILE B CA 1
ATOM 3886 C C . ILE B 1 177 ? -2.661 28.048 32.663 1.00 25.68 177 ILE B C 1
ATOM 3887 O O . ILE B 1 177 ? -3.065 28.485 33.742 1.00 24.05 177 ILE B O 1
ATOM 3892 N N . ARG B 1 178 ? -2.555 28.776 31.557 1.00 24.00 178 ARG B N 1
ATOM 3893 C CA . ARG B 1 178 ? -2.633 30.231 31.595 1.00 22.48 178 ARG B CA 1
ATOM 3894 C C . ARG B 1 178 ? -4.056 30.719 31.852 1.00 23.80 178 ARG B C 1
ATOM 3895 O O . ARG B 1 178 ? -4.221 31.663 32.620 1.00 22.27 178 ARG B O 1
ATOM 3903 N N . ILE B 1 179 ? -5.065 30.091 31.229 1.00 22.46 179 ILE B N 1
ATOM 3904 C CA . ILE B 1 179 ? -6.407 30.634 31.310 1.00 25.04 179 ILE B CA 1
ATOM 3905 C C . ILE B 1 179 ? -6.962 30.422 32.723 1.00 26.72 179 ILE B C 1
ATOM 3906 O O . ILE B 1 179 ? -7.449 31.370 33.332 1.00 24.66 179 ILE B O 1
ATOM 3911 N N . PRO B 1 180 ? -6.860 29.217 33.322 1.00 26.04 180 PRO B N 1
ATOM 3912 C CA . PRO B 1 180 ? -7.231 29.050 34.726 1.00 26.45 180 PRO B CA 1
ATOM 3913 C C . PRO B 1 180 ? -6.488 29.974 35.682 1.00 26.61 180 PRO B C 1
ATOM 3914 O O . PRO B 1 180 ? -7.068 30.484 36.640 1.00 25.14 180 PRO B O 1
ATOM 3918 N N . ALA B 1 181 ? -5.195 30.197 35.428 1.00 25.37 181 ALA B N 1
ATOM 3919 C CA . ALA B 1 181 ? -4.418 31.063 36.291 1.00 27.07 181 ALA B CA 1
ATOM 3920 C C . ALA B 1 181 ? -4.981 32.489 36.254 1.00 27.01 181 ALA B C 1
ATOM 3921 O O . ALA B 1 181 ? -5.092 33.166 37.284 1.00 27.30 181 ALA B O 1
ATOM 3923 N N . HIS B 1 182 ? -5.335 32.924 35.050 1.00 25.87 182 HIS B N 1
ATOM 3924 C CA . HIS B 1 182 ? -5.944 34.223 34.809 1.00 26.34 182 HIS B CA 1
ATOM 3925 C C . HIS B 1 182 ? -7.321 34.303 35.473 1.00 26.45 182 HIS B C 1
ATOM 3926 O O . HIS B 1 182 ? -7.588 35.255 36.193 1.00 27.51 182 HIS B O 1
ATOM 3933 N N . PHE B 1 183 ? -8.175 33.299 35.234 1.00 27.05 183 PHE B N 1
ATOM 3934 C CA . PHE B 1 183 ? -9.502 33.245 35.829 1.00 28.18 183 PHE B CA 1
ATOM 3935 C C . PHE B 1 183 ? -9.468 33.297 37.356 1.00 28.74 183 PHE B C 1
ATOM 3936 O O . PHE B 1 183 ? -10.361 33.908 37.949 1.00 28.39 183 PHE B O 1
ATOM 3944 N N . CYS B 1 184 ? -8.451 32.678 37.975 1.00 26.71 184 CYS B N 1
ATOM 3945 C CA . CYS B 1 184 ? -8.442 32.407 39.404 1.00 26.94 184 CYS B CA 1
ATOM 3946 C C . CYS B 1 184 ? -7.482 33.300 40.177 1.00 27.43 184 CYS B C 1
ATOM 3947 O O . CYS B 1 184 ? -7.459 33.234 41.399 1.00 30.14 184 CYS B O 1
ATOM 3950 N N . GLY B 1 185 ? -6.680 34.122 39.490 1.00 26.60 185 GLY B N 1
ATOM 3951 C CA . GLY B 1 185 ? -5.825 35.078 40.170 1.00 27.66 185 GLY B CA 1
ATOM 3952 C C . GLY B 1 185 ? -4.521 34.465 40.669 1.00 31.79 185 GLY B C 1
ATOM 3953 O O . GLY B 1 185 ? -3.938 34.929 41.650 1.00 30.96 185 GLY B O 1
ATOM 3954 N N . VAL B 1 186 ? -4.012 33.446 39.973 1.00 33.95 186 VAL B N 1
ATOM 3955 C CA . VAL B 1 186 ? -2.751 32.859 40.402 1.00 33.05 186 VAL B CA 1
ATOM 3956 C C . VAL B 1 186 ? -1.756 32.963 39.245 1.00 31.96 186 VAL B C 1
ATOM 3957 O O . VAL B 1 186 ? -2.071 33.555 38.213 1.00 32.63 186 VAL B O 1
ATOM 3961 N N . TRP B 1 187 ? -0.549 32.427 39.455 1.00 30.64 187 TRP B N 1
ATOM 3962 C CA . TRP B 1 187 ? 0.542 32.498 38.493 1.00 27.96 187 TRP B CA 1
ATOM 3963 C C . TRP B 1 187 ? 0.728 31.171 37.778 1.00 27.26 187 TRP B C 1
ATOM 3964 O O . TRP B 1 187 ? 0.618 30.112 38.388 1.00 26.04 187 TRP B O 1
ATOM 3975 N N . GLY B 1 188 ? 1.053 31.245 36.487 1.00 25.79 188 GLY B N 1
ATOM 3976 C CA . GLY B 1 188 ? 1.330 30.049 35.701 1.00 25.43 188 GLY B CA 1
ATOM 3977 C C . GLY B 1 188 ? 2.411 30.303 34.655 1.00 24.28 188 GLY B C 1
ATOM 3978 O O . GLY B 1 188 ? 2.480 31.396 34.093 1.00 25.95 188 GLY B O 1
ATOM 3979 N N . LEU B 1 189 ? 3.273 29.299 34.444 1.00 23.76 189 LEU B N 1
ATOM 3980 C CA . LEU B 1 189 ? 4.260 29.296 33.375 1.00 22.49 189 LEU B CA 1
ATOM 3981 C C . LEU B 1 189 ? 3.879 28.213 32.377 1.00 20.12 189 LEU B C 1
ATOM 3982 O O . LEU B 1 189 ? 3.774 27.056 32.743 1.00 25.38 189 LEU B O 1
ATOM 3987 N N . LYS B 1 190 ? 3.726 28.633 31.125 1.00 20.21 190 LYS B N 1
ATOM 3988 C CA . LYS B 1 190 ? 3.581 27.701 29.989 1.00 21.83 190 LYS B CA 1
ATOM 3989 C C . LYS B 1 190 ? 4.998 27.761 29.393 1.00 22.16 190 LYS B C 1
ATOM 3990 O O . LYS B 1 190 ? 5.303 28.723 28.692 1.00 21.63 190 LYS B O 1
ATOM 3996 N N . PRO B 1 191 ? 5.881 26.796 29.688 1.00 20.65 191 PRO B N 1
ATOM 3997 C CA . PRO B 1 191 ? 7.293 26.887 29.301 1.00 21.29 191 PRO B CA 1
ATOM 3998 C C . PRO B 1 191 ? 7.514 26.799 27.793 1.00 19.57 191 PRO B C 1
ATOM 3999 O O . PRO B 1 191 ? 6.612 26.431 27.046 1.00 20.94 191 PRO B O 1
ATOM 4003 N N . SER B 1 192 ? 8.746 27.101 27.370 1.00 20.73 192 SER B N 1
ATOM 4004 C CA . SER B 1 192 ? 9.219 26.771 26.032 1.00 19.94 192 SER B CA 1
ATOM 4005 C C . SER B 1 192 ? 8.881 25.321 25.692 1.00 20.15 192 SER B C 1
ATOM 4006 O O . SER B 1 192 ? 9.052 24.431 26.527 1.00 20.45 192 SER B O 1
ATOM 4009 N N . TRP B 1 193 ? 8.394 25.079 24.469 1.00 21.60 193 TRP B N 1
ATOM 4010 C CA . TRP B 1 193 ? 8.150 23.720 24.020 1.00 23.23 193 TRP B CA 1
ATOM 4011 C C . TRP B 1 193 ? 9.413 22.867 24.209 1.00 24.14 193 TRP B C 1
ATOM 4012 O O . TRP B 1 193 ? 10.507 23.304 23.865 1.00 21.47 193 TRP B O 1
ATOM 4023 N N . GLY B 1 194 ? 9.266 21.689 24.828 1.00 25.99 194 GLY B N 1
ATOM 4024 C CA . GLY B 1 194 ? 10.358 20.732 24.998 1.00 25.48 194 GLY B CA 1
ATOM 4025 C C . GLY B 1 194 ? 11.257 21.013 26.208 1.00 24.47 194 GLY B C 1
ATOM 4026 O O . GLY B 1 194 ? 12.221 20.291 26.432 1.00 25.55 194 GLY B O 1
ATOM 4027 N N . ALA B 1 195 ? 10.990 22.071 26.984 1.00 21.63 195 ALA B N 1
ATOM 4028 C CA . ALA B 1 195 ? 11.859 22.405 28.096 1.00 23.12 195 ALA B CA 1
ATOM 4029 C C . ALA B 1 195 ? 11.770 21.369 29.219 1.00 24.78 195 ALA B C 1
ATOM 4030 O O . ALA B 1 195 ? 12.741 21.153 29.936 1.00 28.40 195 ALA B O 1
ATOM 4032 N N . ILE B 1 196 ? 10.578 20.791 29.397 1.00 25.95 196 ILE B N 1
ATOM 4033 C CA . ILE B 1 196 ? 10.264 19.901 30.499 1.00 25.56 196 ILE B CA 1
ATOM 4034 C C . ILE B 1 196 ? 9.663 18.640 29.894 1.00 24.97 196 ILE B C 1
ATOM 4035 O O . ILE B 1 196 ? 8.824 18.727 29.006 1.00 24.87 196 ILE B O 1
ATOM 4040 N N . SER B 1 197 ? 10.128 17.470 30.351 1.00 25.79 197 SER B N 1
ATOM 4041 C CA . SER B 1 197 ? 9.637 16.204 29.834 1.00 24.39 197 SER B CA 1
ATOM 4042 C C . SER B 1 197 ? 8.186 16.020 30.256 1.00 25.23 197 SER B C 1
ATOM 4043 O O . SER B 1 197 ? 7.821 16.250 31.405 1.00 26.32 197 SER B O 1
ATOM 4046 N N . SER B 1 198 ? 7.349 15.607 29.308 1.00 27.34 198 SER B N 1
ATOM 4047 C CA . SER B 1 198 ? 5.973 15.324 29.635 1.00 29.24 198 SER B CA 1
ATOM 4048 C C . SER B 1 198 ? 5.745 13.809 29.710 1.00 30.32 198 SER B C 1
ATOM 4049 O O . SER B 1 198 ? 4.610 13.361 29.646 1.00 31.05 198 SER B O 1
ATOM 4052 N N . HIS B 1 199 ? 6.805 13.021 29.936 1.00 31.72 199 HIS B N 1
ATOM 4053 C CA . HIS B 1 199 ? 6.625 11.584 30.114 1.00 32.52 199 HIS B CA 1
ATOM 4054 C C . HIS B 1 199 ? 5.761 11.276 31.347 1.00 32.68 199 HIS B C 1
ATOM 4055 O O . HIS B 1 199 ? 6.042 11.751 32.442 1.00 28.66 199 HIS B O 1
ATOM 4062 N N . GLY B 1 200 ? 4.725 10.449 31.165 1.00 34.32 200 GLY B N 1
ATOM 4063 C CA . GLY B 1 200 ? 3.842 10.045 32.253 1.00 37.42 200 GLY B CA 1
ATOM 4064 C C . GLY B 1 200 ? 2.617 10.953 32.379 1.00 36.09 200 GLY B C 1
ATOM 4065 O O . GLY B 1 200 ? 1.755 10.742 33.248 1.00 34.88 200 GLY B O 1
ATOM 4066 N N . HIS B 1 201 ? 2.544 11.959 31.499 1.00 34.74 201 HIS B N 1
ATOM 4067 C CA . HIS B 1 201 ? 1.382 12.828 31.393 1.00 35.58 201 HIS B CA 1
ATOM 4068 C C . HIS B 1 201 ? 0.626 12.411 30.142 1.00 35.80 201 HIS B C 1
ATOM 4069 O O . HIS B 1 201 ? 1.224 12.256 29.094 1.00 40.75 201 HIS B O 1
ATOM 4076 N N . ARG B 1 202 ? -0.684 12.245 30.247 1.00 43.44 202 ARG B N 1
ATOM 4077 C CA . ARG B 1 202 ? -1.434 11.712 29.127 1.00 54.26 202 ARG B CA 1
ATOM 4078 C C . ARG B 1 202 ? -1.960 12.892 28.285 1.00 48.01 202 ARG B C 1
ATOM 4079 O O . ARG B 1 202 ? -2.962 13.479 28.720 1.00 48.17 202 ARG B O 1
ATOM 4087 N N . ASN B 1 207 ? 0.466 7.654 22.574 1.00 68.31 207 ASN B N 1
ATOM 4088 C CA . ASN B 1 207 ? 0.987 6.502 23.360 1.00 70.48 207 ASN B CA 1
ATOM 4089 C C . ASN B 1 207 ? 2.494 6.713 23.500 1.00 69.86 207 ASN B C 1
ATOM 4090 O O . ASN B 1 207 ? 3.257 5.762 23.271 1.00 63.50 207 ASN B O 1
ATOM 4095 N N . GLY B 1 208 ? 2.977 7.936 23.783 1.00 64.50 208 GLY B N 1
ATOM 4096 C CA . GLY B 1 208 ? 4.432 8.042 24.042 1.00 63.60 208 GLY B CA 1
ATOM 4097 C C . GLY B 1 208 ? 5.205 9.284 23.622 1.00 60.80 208 GLY B C 1
ATOM 4098 O O . GLY B 1 208 ? 6.029 9.742 24.436 1.00 59.57 208 GLY B O 1
ATOM 4099 N N . ALA B 1 209 ? 5.048 9.782 22.400 1.00 51.16 209 ALA B N 1
ATOM 4100 C CA . ALA B 1 209 ? 5.914 10.898 21.946 1.00 51.26 209 ALA B CA 1
ATOM 4101 C C . ALA B 1 209 ? 5.419 12.263 22.439 1.00 50.26 209 ALA B C 1
ATOM 4102 O O . ALA B 1 209 ? 4.274 12.376 22.918 1.00 48.56 209 ALA B O 1
ATOM 4104 N N . GLU B 1 210 ? 6.284 13.276 22.358 1.00 50.20 210 GLU B N 1
ATOM 4105 C CA . GLU B 1 210 ? 5.855 14.650 22.717 1.00 48.96 210 GLU B CA 1
ATOM 4106 C C . GLU B 1 210 ? 4.972 15.172 21.581 1.00 48.60 210 GLU B C 1
ATOM 4107 O O . GLU B 1 210 ? 5.219 14.797 20.422 1.00 52.18 210 GLU B O 1
ATOM 4113 N N . THR B 1 211 ? 3.998 16.010 21.908 1.00 46.94 211 THR B N 1
ATOM 4114 C CA . THR B 1 211 ? 3.074 16.554 20.923 1.00 41.72 211 THR B CA 1
ATOM 4115 C C . THR B 1 211 ? 3.502 17.987 20.594 1.00 40.67 211 THR B C 1
ATOM 4116 O O . THR B 1 211 ? 4.125 18.665 21.413 1.00 37.47 211 THR B O 1
ATOM 4120 N N . PRO B 1 212 ? 3.300 18.471 19.351 1.00 40.03 212 PRO B N 1
ATOM 4121 C CA . PRO B 1 212 ? 3.894 19.751 18.946 1.00 40.74 212 PRO B CA 1
ATOM 4122 C C . PRO B 1 212 ? 3.344 21.030 19.588 1.00 38.01 212 PRO B C 1
ATOM 4123 O O . PRO B 1 212 ? 3.922 22.093 19.387 1.00 27.49 212 PRO B O 1
ATOM 4127 N N . LEU B 1 213 ? 2.249 20.905 20.363 1.00 37.26 213 LEU B N 1
ATOM 4128 C CA . LEU B 1 213 ? 1.629 22.032 21.051 1.00 43.75 213 LEU B CA 1
ATOM 4129 C C . LEU B 1 213 ? 1.741 21.908 22.576 1.00 43.07 213 LEU B C 1
ATOM 4130 O O . LEU B 1 213 ? 1.951 22.910 23.274 1.00 51.50 213 LEU B O 1
ATOM 4135 N N . GLY B 1 214 ? 1.660 20.672 23.081 1.00 40.38 214 GLY B N 1
ATOM 4136 C CA . GLY B 1 214 ? 1.518 20.399 24.505 1.00 38.12 214 GLY B CA 1
ATOM 4137 C C . GLY B 1 214 ? 2.813 20.673 25.265 1.00 38.06 214 GLY B C 1
ATOM 4138 O O . GLY B 1 214 ? 3.904 20.387 24.772 1.00 36.55 214 GLY B O 1
ATOM 4139 N N . VAL B 1 215 ? 2.681 21.261 26.459 1.00 30.46 215 VAL B N 1
ATOM 4140 C CA . VAL B 1 215 ? 3.785 21.371 27.389 1.00 29.59 215 VAL B CA 1
ATOM 4141 C C . VAL B 1 215 ? 3.192 21.131 28.762 1.00 30.99 215 VAL B C 1
ATOM 4142 O O . VAL B 1 215 ? 2.001 21.356 28.977 1.00 30.31 215 VAL B O 1
ATOM 4146 N N . ILE B 1 216 ? 4.048 20.753 29.706 1.00 27.99 216 ILE B N 1
ATOM 4147 C CA . ILE B 1 216 ? 3.628 20.770 31.086 1.00 28.48 216 ILE B CA 1
ATOM 4148 C C . ILE B 1 216 ? 4.314 21.963 31.764 1.00 29.44 216 ILE B C 1
ATOM 4149 O O . ILE B 1 216 ? 5.357 22.450 31.328 1.00 25.73 216 ILE B O 1
ATOM 4154 N N . GLY B 1 217 ? 3.730 22.483 32.840 1.00 27.26 217 GLY B N 1
ATOM 4155 C CA . GLY B 1 217 ? 4.329 23.656 33.457 1.00 27.93 217 GLY B CA 1
ATOM 4156 C C . GLY B 1 217 ? 3.816 23.932 34.862 1.00 24.54 217 GLY B C 1
ATOM 4157 O O . GLY B 1 217 ? 2.749 23.481 35.254 1.00 25.12 217 GLY B O 1
ATOM 4158 N N . PRO B 1 218 ? 4.606 24.661 35.665 1.00 22.80 218 PRO B N 1
ATOM 4159 C CA . PRO B 1 218 ? 4.271 24.917 37.063 1.00 24.32 218 PRO B CA 1
ATOM 4160 C C . PRO B 1 218 ? 3.245 26.034 37.237 1.00 27.56 218 PRO B C 1
ATOM 4161 O O . PRO B 1 218 ? 3.136 26.953 36.411 1.00 25.76 218 PRO B O 1
ATOM 4165 N N . MET B 1 219 ? 2.511 25.922 38.341 1.00 27.53 219 MET B N 1
ATOM 4166 C CA . MET B 1 219 ? 1.572 26.940 38.774 1.00 27.50 219 MET B CA 1
ATOM 4167 C C . MET B 1 219 ? 1.834 27.196 40.253 1.00 30.59 219 MET B C 1
ATOM 4168 O O . MET B 1 219 ? 2.223 26.278 40.980 1.00 31.59 219 MET B O 1
ATOM 4173 N N . ALA B 1 220 ? 1.733 28.470 40.656 1.00 28.64 220 ALA B N 1
ATOM 4174 C CA . ALA B 1 220 ? 2.015 28.871 42.023 1.00 30.77 220 ALA B CA 1
ATOM 4175 C C . ALA B 1 220 ? 1.328 30.204 42.311 1.00 32.51 220 ALA B C 1
ATOM 4176 O O . ALA B 1 220 ? 0.527 30.661 41.488 1.00 28.25 220 ALA B O 1
ATOM 4178 N N . ARG B 1 221 ? 1.642 30.800 43.469 1.00 31.71 221 ARG B N 1
ATOM 4179 C CA . ARG B 1 221 ? 1.107 32.105 43.841 1.00 33.11 221 ARG B CA 1
ATOM 4180 C C . ARG B 1 221 ? 2.254 33.107 43.925 1.00 34.77 221 ARG B C 1
ATOM 4181 O O . ARG B 1 221 ? 2.085 34.197 44.465 1.00 33.60 221 ARG B O 1
ATOM 4189 N N . SER B 1 222 ? 3.397 32.761 43.318 1.00 34.46 222 SER B N 1
ATOM 4190 C CA . SER B 1 222 ? 4.623 33.524 43.442 1.00 32.79 222 SER B CA 1
ATOM 4191 C C . SER B 1 222 ? 5.521 33.283 42.231 1.00 33.87 222 SER B C 1
ATOM 4192 O O . SER B 1 222 ? 5.661 32.142 41.783 1.00 29.11 222 SER B O 1
ATOM 4195 N N . PRO B 1 223 ? 6.205 34.326 41.703 1.00 31.21 223 PRO B N 1
ATOM 4196 C CA . PRO B 1 223 ? 7.169 34.145 40.620 1.00 31.39 223 PRO B CA 1
ATOM 4197 C C . PRO B 1 223 ? 8.419 33.380 41.057 1.00 35.42 223 PRO B C 1
ATOM 4198 O O . PRO B 1 223 ? 8.979 32.627 40.274 1.00 29.83 223 PRO B O 1
ATOM 4202 N N . ASP B 1 224 ? 8.874 33.581 42.294 1.00 35.75 224 ASP B N 1
ATOM 4203 C CA . ASP B 1 224 ? 10.032 32.841 42.787 1.00 38.64 224 ASP B CA 1
ATOM 4204 C C . ASP B 1 224 ? 9.697 31.364 42.852 1.00 35.40 224 ASP B C 1
ATOM 4205 O O . ASP B 1 224 ? 10.564 30.535 42.608 1.00 34.02 224 ASP B O 1
ATOM 4210 N N . ASP B 1 225 ? 8.440 31.057 43.186 1.00 33.44 225 ASP B N 1
ATOM 4211 C CA . ASP B 1 225 ? 8.001 29.676 43.200 1.00 34.18 225 ASP B CA 1
ATOM 4212 C C . ASP B 1 225 ? 8.050 29.094 41.780 1.00 35.86 225 ASP B C 1
ATOM 4213 O O . ASP B 1 225 ? 8.500 27.961 41.597 1.00 32.83 225 ASP B O 1
ATOM 4218 N N . LEU B 1 226 ? 7.549 29.840 40.787 1.00 32.39 226 LEU B N 1
ATOM 4219 C CA . LEU B 1 226 ? 7.576 29.391 39.400 1.00 27.84 226 LEU B CA 1
ATOM 4220 C C . LEU B 1 226 ? 9.010 29.106 38.963 1.00 27.05 226 LEU B C 1
ATOM 4221 O O . LEU B 1 226 ? 9.251 28.089 38.317 1.00 27.72 226 LEU B O 1
ATOM 4226 N N . ALA B 1 227 ? 9.924 30.037 39.281 1.00 26.11 227 ALA B N 1
ATOM 4227 C CA . ALA B 1 227 ? 11.305 29.937 38.842 1.00 30.68 227 ALA B CA 1
ATOM 4228 C C . ALA B 1 227 ? 11.981 28.700 39.436 1.00 30.50 227 ALA B C 1
ATOM 4229 O O . ALA B 1 227 ? 12.713 28.015 38.723 1.00 28.79 227 ALA B O 1
ATOM 4231 N N . ALA B 1 228 ? 11.738 28.411 40.720 1.00 29.58 228 ALA B N 1
ATOM 4232 C CA . ALA B 1 228 ? 12.351 27.258 41.363 1.00 31.35 228 ALA B CA 1
ATOM 4233 C C . ALA B 1 228 ? 11.779 25.974 40.761 1.00 32.17 228 ALA B C 1
ATOM 4234 O O . ALA B 1 228 ? 12.510 25.007 40.551 1.00 31.15 228 ALA B O 1
ATOM 4236 N N . MET B 1 229 ? 10.466 25.957 40.494 1.00 28.00 229 MET B N 1
ATOM 4237 C CA . MET B 1 229 ? 9.884 24.787 39.861 1.00 32.92 229 MET B CA 1
ATOM 4238 C C . MET B 1 229 ? 10.522 24.550 38.488 1.00 30.63 229 MET B C 1
ATOM 4239 O O . MET B 1 229 ? 10.873 23.422 38.179 1.00 32.00 229 MET B O 1
ATOM 4244 N N . LEU B 1 230 ? 10.677 25.609 37.687 1.00 30.18 230 LEU B N 1
ATOM 4245 C CA . LEU B 1 230 ? 11.238 25.484 36.353 1.00 27.94 230 LEU B CA 1
ATOM 4246 C C . LEU B 1 230 ? 12.622 24.829 36.430 1.00 28.15 230 LEU B C 1
ATOM 4247 O O . LEU B 1 230 ? 12.921 23.917 35.669 1.00 25.75 230 LEU B O 1
ATOM 4252 N N . ASP B 1 231 ? 13.469 25.312 37.342 1.00 28.01 231 ASP B N 1
ATOM 4253 C CA . ASP B 1 231 ? 14.830 24.810 37.467 1.00 28.06 231 ASP B CA 1
ATOM 4254 C C . ASP B 1 231 ? 14.869 23.347 37.895 1.00 29.03 231 ASP B C 1
ATOM 4255 O O . ASP B 1 231 ? 15.774 22.642 37.488 1.00 29.32 231 ASP B O 1
ATOM 4260 N N . LEU B 1 232 ? 13.870 22.876 38.642 1.00 28.69 232 LEU B N 1
ATOM 4261 C CA . LEU B 1 232 ? 13.773 21.490 39.070 1.00 31.68 232 LEU B CA 1
ATOM 4262 C C . LEU B 1 232 ? 13.265 20.619 37.944 1.00 27.81 232 LEU B C 1
ATOM 4263 O O . LEU B 1 232 ? 13.618 19.447 37.896 1.00 27.83 232 LEU B O 1
ATOM 4268 N N . LEU B 1 233 ? 12.347 21.170 37.141 1.00 24.59 233 LEU B N 1
ATOM 4269 C CA . LEU B 1 233 ? 11.673 20.394 36.120 1.00 25.03 233 LEU B CA 1
ATOM 4270 C C . LEU B 1 233 ? 12.432 20.342 34.793 1.00 23.28 233 LEU B C 1
ATOM 4271 O O . LEU B 1 233 ? 12.194 19.432 33.998 1.00 27.00 233 LEU B O 1
ATOM 4276 N N . ALA B 1 234 ? 13.257 21.344 34.508 1.00 21.33 234 ALA B N 1
ATOM 4277 C CA . ALA B 1 234 ? 13.848 21.488 33.180 1.00 23.67 234 ALA B CA 1
ATOM 4278 C C . ALA B 1 234 ? 14.807 20.333 32.883 1.00 23.56 234 ALA B C 1
ATOM 4279 O O . ALA B 1 234 ? 15.617 19.985 33.726 1.00 24.96 234 ALA B O 1
ATOM 4281 N N . THR B 1 235 ? 14.707 19.747 31.683 1.00 23.23 235 THR B N 1
ATOM 4282 C CA . THR B 1 235 ? 15.592 18.661 31.278 1.00 22.53 235 THR B CA 1
ATOM 4283 C C . THR B 1 235 ? 17.052 19.129 31.271 1.00 22.17 235 THR B C 1
ATOM 4284 O O . THR B 1 235 ? 17.913 18.445 31.792 1.00 23.27 235 THR B O 1
ATOM 4288 N N . LEU B 1 236 ? 17.328 20.299 30.695 1.00 22.21 236 LEU B N 1
ATOM 4289 C CA . LEU B 1 236 ? 18.649 20.905 30.692 1.00 21.40 236 LEU B CA 1
ATOM 4290 C C . LEU B 1 236 ? 18.517 22.325 31.236 1.00 22.68 236 LEU B C 1
ATOM 4291 O O . LEU B 1 236 ? 17.439 22.903 31.158 1.00 22.61 236 LEU B O 1
ATOM 4296 N N . PRO B 1 237 ? 19.580 22.906 31.835 1.00 24.07 237 PRO B N 1
ATOM 4297 C CA . PRO B 1 237 ? 19.478 24.220 32.470 1.00 24.02 237 PRO B CA 1
ATOM 4298 C C . PRO B 1 237 ? 19.035 25.312 31.498 1.00 26.01 237 PRO B C 1
ATOM 4299 O O . PRO B 1 237 ? 19.597 25.471 30.411 1.00 28.30 237 PRO B O 1
ATOM 4303 N N . MET B 1 238 ? 18.019 26.070 31.927 1.00 25.24 238 MET B N 1
ATOM 4304 C CA . MET B 1 238 ? 17.402 27.120 31.129 1.00 25.58 238 MET B CA 1
ATOM 4305 C C . MET B 1 238 ? 18.182 28.422 31.310 1.00 23.56 238 MET B C 1
ATOM 4306 O O . MET B 1 238 ? 18.693 28.683 32.388 1.00 24.51 238 MET B O 1
ATOM 4311 N N . PRO B 1 239 ? 18.306 29.281 30.282 1.00 24.28 239 PRO B N 1
ATOM 4312 C CA . PRO B 1 239 ? 19.064 30.524 30.426 1.00 27.47 239 PRO B CA 1
ATOM 4313 C C . PRO B 1 239 ? 18.538 31.374 31.580 1.00 29.12 239 PRO B C 1
ATOM 4314 O O . PRO B 1 239 ? 17.331 31.471 31.783 1.00 25.82 239 PRO B O 1
ATOM 4318 N N . ARG B 1 240 ? 19.460 32.001 32.316 1.00 30.53 240 ARG B N 1
ATOM 4319 C CA . ARG B 1 240 ? 19.108 32.836 33.455 1.00 32.80 240 ARG B CA 1
ATOM 4320 C C . ARG B 1 240 ? 18.507 34.131 32.931 1.00 29.32 240 ARG B C 1
ATOM 4321 O O . ARG B 1 240 ? 18.739 34.514 31.790 1.00 30.99 240 ARG B O 1
ATOM 4329 N N . ALA B 1 241 ? 17.732 34.803 33.774 1.00 32.39 241 ALA B N 1
ATOM 4330 C CA . ALA B 1 241 ? 17.166 36.086 33.400 1.00 40.01 241 ALA B CA 1
ATOM 4331 C C . ALA B 1 241 ? 18.296 37.040 33.010 1.00 44.33 241 ALA B C 1
ATOM 4332 O O . ALA B 1 241 ? 19.291 37.150 33.718 1.00 46.40 241 ALA B O 1
ATOM 4334 N N . SER B 1 242 ? 18.149 37.696 31.856 1.00 45.33 242 SER B N 1
ATOM 4335 C CA . SER B 1 242 ? 19.069 38.733 31.443 1.00 50.88 242 SER B CA 1
ATOM 4336 C C . SER B 1 242 ? 18.642 40.064 32.062 1.00 53.43 242 SER B C 1
ATOM 4337 O O . SER B 1 242 ? 17.877 40.105 33.028 1.00 49.58 242 SER B O 1
ATOM 4340 N N . ARG B 1 243 ? 19.165 41.165 31.520 1.00 59.57 243 ARG B N 1
ATOM 4341 C CA . ARG B 1 243 ? 18.788 42.499 31.958 1.00 60.38 243 ARG B CA 1
ATOM 4342 C C . ARG B 1 243 ? 17.272 42.685 31.972 1.00 54.14 243 ARG B C 1
ATOM 4343 O O . ARG B 1 243 ? 16.548 42.033 31.220 1.00 43.65 243 ARG B O 1
ATOM 4351 N N . PRO B 1 244 ? 16.740 43.644 32.769 1.00 50.96 244 PRO B N 1
ATOM 4352 C CA . PRO B 1 244 ? 15.343 44.052 32.645 1.00 45.06 244 PRO B CA 1
ATOM 4353 C C . PRO B 1 244 ? 15.049 44.412 31.194 1.00 40.45 244 PRO B C 1
ATOM 4354 O O . PRO B 1 244 ? 15.949 44.801 30.453 1.00 38.51 244 PRO B O 1
ATOM 4358 N N . PRO B 1 245 ? 13.789 44.265 30.732 1.00 33.47 245 PRO B N 1
ATOM 4359 C CA . PRO B 1 245 ? 13.444 44.584 29.349 1.00 33.83 245 PRO B CA 1
ATOM 4360 C C . PRO B 1 245 ? 13.604 46.079 29.098 1.00 36.22 245 PRO B C 1
ATOM 4361 O O . PRO B 1 245 ? 13.405 46.867 30.005 1.00 35.43 245 PRO B O 1
ATOM 4365 N N . ARG B 1 246 ? 13.942 46.450 27.865 1.00 37.15 246 ARG B N 1
ATOM 4366 C CA . ARG B 1 246 ? 14.056 47.846 27.482 1.00 41.25 246 ARG B CA 1
ATOM 4367 C C . ARG B 1 246 ? 12.948 48.227 26.511 1.00 38.92 246 ARG B C 1
ATOM 4368 O O . ARG B 1 246 ? 12.598 49.399 26.404 1.00 40.91 246 ARG B O 1
ATOM 4376 N N . ARG B 1 247 ? 12.410 47.233 25.810 1.00 36.40 247 ARG B N 1
ATOM 4377 C CA . ARG B 1 247 ? 11.302 47.501 24.862 1.00 35.55 247 ARG B CA 1
ATOM 4378 C C . ARG B 1 247 ? 10.291 46.348 24.916 1.00 33.33 247 ARG B C 1
ATOM 4379 O O . ARG B 1 247 ? 10.716 45.188 24.999 1.00 30.33 247 ARG B O 1
ATOM 4387 N N . VAL B 1 248 ? 9.012 46.687 24.859 1.00 29.59 248 VAL B N 1
ATOM 4388 C CA . VAL B 1 248 ? 7.940 45.710 24.952 1.00 28.44 248 VAL B CA 1
ATOM 4389 C C . VAL B 1 248 ? 6.867 46.032 23.921 1.00 29.47 248 VAL B C 1
ATOM 4390 O O . VAL B 1 248 ? 6.568 47.206 23.695 1.00 31.80 248 VAL B O 1
ATOM 4394 N N . LEU B 1 249 ? 6.306 44.987 23.299 1.00 25.28 249 LEU B N 1
ATOM 4395 C CA . LEU B 1 249 ? 5.116 45.127 22.482 1.00 24.46 249 LEU B CA 1
ATOM 4396 C C . LEU B 1 249 ? 3.911 44.798 23.340 1.00 25.63 249 LEU B C 1
ATOM 4397 O O . LEU B 1 249 ? 3.873 43.738 23.969 1.00 26.93 249 LEU B O 1
ATOM 4402 N N . ALA B 1 250 ? 2.952 45.732 23.395 1.00 24.71 250 ALA B N 1
ATOM 4403 C CA . ALA B 1 250 ? 1.673 45.484 24.054 1.00 24.97 250 ALA B CA 1
ATOM 4404 C C . ALA B 1 250 ? 0.600 45.336 22.988 1.00 24.94 250 ALA B C 1
ATOM 4405 O O . ALA B 1 250 ? 0.499 46.184 22.122 1.00 26.47 250 ALA B O 1
ATOM 4407 N N . ILE B 1 251 ? -0.157 44.232 23.007 1.00 27.07 251 ILE B N 1
ATOM 4408 C CA . ILE B 1 251 ? -1.279 44.066 22.094 1.00 27.42 251 ILE B CA 1
ATOM 4409 C C . ILE B 1 251 ? -2.540 43.763 22.897 1.00 28.85 251 ILE B C 1
ATOM 4410 O O . ILE B 1 251 ? -2.466 43.143 23.957 1.00 25.73 251 ILE B O 1
ATOM 4415 N N . THR B 1 252 ? -3.687 44.242 22.397 1.00 27.65 252 THR B N 1
ATOM 4416 C CA . THR B 1 252 ? -4.943 44.153 23.122 1.00 28.53 252 THR B CA 1
ATOM 4417 C C . THR B 1 252 ? -6.058 43.610 22.235 1.00 27.29 252 THR B C 1
ATOM 4418 O O . THR B 1 252 ? -7.135 43.347 22.752 1.00 28.32 252 THR B O 1
ATOM 4422 N N . ASP B 1 253 ? -5.802 43.432 20.933 1.00 26.21 253 ASP B N 1
ATOM 4423 C CA . ASP B 1 253 ? -6.822 43.005 19.994 1.00 29.89 253 ASP B CA 1
ATOM 4424 C C . ASP B 1 253 ? -6.295 41.825 19.177 1.00 29.89 253 ASP B C 1
ATOM 4425 O O . ASP B 1 253 ? -5.177 41.852 18.684 1.00 29.25 253 ASP B O 1
ATOM 4430 N N . HIS B 1 254 ? -7.102 40.769 19.098 1.00 27.38 254 HIS B N 1
ATOM 4431 C CA . HIS B 1 254 ? -6.775 39.589 18.323 1.00 26.76 254 HIS B CA 1
ATOM 4432 C C . HIS B 1 254 ? -7.858 39.410 17.263 1.00 27.87 254 HIS B C 1
ATOM 4433 O O . HIS B 1 254 ? -9.044 39.460 17.569 1.00 27.80 254 HIS B O 1
ATOM 4440 N N . PRO B 1 255 ? -7.487 39.193 15.989 1.00 27.01 255 PRO B N 1
ATOM 4441 C CA . PRO B 1 255 ? -8.483 39.131 14.921 1.00 29.38 255 PRO B CA 1
ATOM 4442 C C . PRO B 1 255 ? -9.539 38.037 15.072 1.00 29.15 255 PRO B C 1
ATOM 4443 O O . PRO B 1 255 ? -10.573 38.110 14.439 1.00 30.28 255 PRO B O 1
ATOM 4447 N N . ALA B 1 256 ? -9.289 37.014 15.890 1.00 27.30 256 ALA B N 1
ATOM 4448 C CA . ALA B 1 256 ? -10.146 35.847 15.893 1.00 27.76 256 ALA B CA 1
ATOM 4449 C C . ALA B 1 256 ? -11.246 35.951 16.946 1.00 28.32 256 ALA B C 1
ATOM 4450 O O . ALA B 1 256 ? -12.067 35.064 17.041 1.00 30.66 256 ALA B O 1
ATOM 4452 N N . ILE B 1 257 ? -11.187 36.942 17.833 1.00 28.68 257 ILE B N 1
ATOM 4453 C CA . ILE B 1 257 ? -12.154 37.040 18.916 1.00 27.67 257 ILE B CA 1
ATOM 4454 C C . ILE B 1 257 ? -12.136 38.460 19.471 1.00 30.72 257 ILE B C 1
ATOM 4455 O O . ILE B 1 257 ? -11.107 39.126 19.466 1.00 33.29 257 ILE B O 1
ATOM 4460 N N . ARG B 1 258 ? -13.277 38.907 19.985 1.00 30.17 258 ARG B N 1
ATOM 4461 C CA . ARG B 1 258 ? -13.352 40.199 20.632 1.00 36.74 258 ARG B CA 1
ATOM 4462 C C . ARG B 1 258 ? -12.894 40.049 22.080 1.00 31.21 258 ARG B C 1
ATOM 4463 O O . ARG B 1 258 ? -13.334 39.140 22.761 1.00 28.76 258 ARG B O 1
ATOM 4471 N N . THR B 1 259 ? -12.023 40.950 22.543 1.00 27.22 259 THR B N 1
ATOM 4472 C CA . THR B 1 259 ? -11.548 40.916 23.912 1.00 27.57 259 THR B CA 1
ATOM 4473 C C . THR B 1 259 ? -12.334 41.905 24.779 1.00 27.62 259 THR B C 1
ATOM 4474 O O . THR B 1 259 ? -12.494 43.057 24.400 1.00 24.64 259 THR B O 1
ATOM 4478 N N . SER B 1 260 ? -12.721 41.481 25.980 1.00 26.98 260 SER B N 1
ATOM 4479 C CA . SER B 1 260 ? -13.449 42.337 26.901 1.00 29.65 260 SER B CA 1
ATOM 4480 C C . SER B 1 260 ? -12.601 43.529 27.309 1.00 29.62 260 SER B C 1
ATOM 4481 O O . SER B 1 260 ? -11.372 43.463 27.333 1.00 29.49 260 SER B O 1
ATOM 4484 N N . ALA B 1 261 ? -13.278 44.631 27.647 1.00 24.59 261 ALA B N 1
ATOM 4485 C CA . ALA B 1 261 ? -12.582 45.851 28.019 1.00 22.84 261 ALA B CA 1
ATOM 4486 C C . ALA B 1 261 ? -11.721 45.607 29.246 1.00 22.10 261 ALA B C 1
ATOM 4487 O O . ALA B 1 261 ? -10.661 46.196 29.380 1.00 22.08 261 ALA B O 1
ATOM 4489 N N . VAL B 1 262 ? -12.184 44.738 30.153 1.00 23.74 262 VAL B N 1
ATOM 4490 C CA . VAL B 1 262 ? -11.456 44.511 31.383 1.00 26.03 262 VAL B CA 1
ATOM 4491 C C . VAL B 1 262 ? -10.092 43.892 31.063 1.00 25.83 262 VAL B C 1
ATOM 4492 O O . VAL B 1 262 ? -9.074 44.302 31.627 1.00 25.23 262 VAL B O 1
ATOM 4496 N N . CYS B 1 263 ? -10.080 42.907 30.154 1.00 24.77 263 CYS B N 1
ATOM 4497 C CA . CYS B 1 263 ? -8.826 42.250 29.803 1.00 25.05 263 CYS B CA 1
ATOM 4498 C C . CYS B 1 263 ? -7.923 43.234 29.062 1.00 24.48 263 CYS B C 1
ATOM 4499 O O . CYS B 1 263 ? -6.737 43.309 29.355 1.00 23.16 263 CYS B O 1
ATOM 4502 N N . ARG B 1 264 ? -8.500 44.018 28.145 1.00 27.41 264 ARG B N 1
ATOM 4503 C CA . ARG B 1 264 ? -7.734 45.032 27.427 1.00 27.64 264 ARG B CA 1
ATOM 4504 C C . ARG B 1 264 ? -7.151 46.044 28.405 1.00 25.54 264 ARG B C 1
ATOM 4505 O O . ARG B 1 264 ? -5.974 46.382 28.297 1.00 22.33 264 ARG B O 1
ATOM 4513 N N . ASP B 1 265 ? -7.979 46.529 29.349 1.00 28.01 265 ASP B N 1
ATOM 4514 C CA . ASP B 1 265 ? -7.528 47.549 30.289 1.00 27.78 265 ASP B CA 1
ATOM 4515 C C . ASP B 1 265 ? -6.373 47.016 31.130 1.00 26.26 265 ASP B C 1
ATOM 4516 O O . ASP B 1 265 ? -5.491 47.776 31.506 1.00 28.80 265 ASP B O 1
ATOM 4521 N N . ALA B 1 266 ? -6.404 45.717 31.466 1.00 27.19 266 ALA B N 1
ATOM 4522 C CA . ALA B 1 266 ? -5.340 45.126 32.264 1.00 27.16 266 ALA B CA 1
ATOM 4523 C C . ALA B 1 266 ? -3.985 45.214 31.550 1.00 26.03 266 ALA B C 1
ATOM 4524 O O . ALA B 1 266 ? -2.960 45.527 32.165 1.00 24.22 266 ALA B O 1
ATOM 4526 N N . VAL B 1 267 ? -3.991 44.909 30.243 1.00 25.08 267 VAL B N 1
ATOM 4527 C CA . VAL B 1 267 ? -2.776 45.009 29.451 1.00 24.87 267 VAL B CA 1
ATOM 4528 C C . VAL B 1 267 ? -2.329 46.476 29.423 1.00 26.87 267 VAL B C 1
ATOM 4529 O O . VAL B 1 267 ? -1.153 46.777 29.585 1.00 25.01 267 VAL B O 1
ATOM 4533 N N . ASP B 1 268 ? -3.281 47.384 29.187 1.00 28.85 268 ASP B N 1
ATOM 4534 C CA . ASP B 1 268 ? -2.985 48.816 29.154 1.00 32.74 268 ASP B CA 1
ATOM 4535 C C . ASP B 1 268 ? -2.396 49.270 30.483 1.00 28.55 268 ASP B C 1
ATOM 4536 O O . ASP B 1 268 ? -1.421 50.005 30.497 1.00 32.83 268 ASP B O 1
ATOM 4541 N N . THR B 1 269 ? -2.949 48.796 31.596 1.00 28.01 269 THR B N 1
ATOM 4542 C CA . THR B 1 269 ? -2.416 49.147 32.907 1.00 29.54 269 THR B CA 1
ATOM 4543 C C . THR B 1 269 ? -0.959 48.710 33.045 1.00 33.64 269 THR B C 1
ATOM 4544 O O . THR B 1 269 ? -0.114 49.460 33.560 1.00 30.59 269 THR B O 1
ATOM 4548 N N . ALA B 1 270 ? -0.685 47.470 32.626 1.00 29.55 270 ALA B N 1
ATOM 4549 C CA . ALA B 1 270 ? 0.666 46.941 32.688 1.00 30.01 270 ALA B CA 1
ATOM 4550 C C . ALA B 1 270 ? 1.594 47.745 31.783 1.00 27.34 270 ALA B C 1
ATOM 4551 O O . ALA B 1 270 ? 2.716 48.056 32.177 1.00 31.49 270 ALA B O 1
ATOM 4553 N N . ALA B 1 271 ? 1.128 48.074 30.575 1.00 27.40 271 ALA B N 1
ATOM 4554 C CA . ALA B 1 271 ? 1.932 48.820 29.621 1.00 30.73 271 ALA B CA 1
ATOM 4555 C C . ALA B 1 271 ? 2.336 50.178 30.213 1.00 37.79 271 ALA B C 1
ATOM 4556 O O . ALA B 1 271 ? 3.485 50.615 30.104 1.00 37.65 271 ALA B O 1
ATOM 4558 N N . GLU B 1 272 ? 1.367 50.848 30.839 1.00 36.48 272 GLU B N 1
ATOM 4559 C CA . GLU B 1 272 ? 1.582 52.183 31.373 1.00 41.64 272 GLU B CA 1
ATOM 4560 C C . GLU B 1 272 ? 2.561 52.119 32.542 1.00 37.71 272 GLU B C 1
ATOM 4561 O O . GLU B 1 272 ? 3.418 52.985 32.671 1.00 34.19 272 GLU B O 1
ATOM 4567 N N . ALA B 1 273 ? 2.431 51.087 33.386 1.00 36.35 273 ALA B N 1
ATOM 4568 C CA . ALA B 1 273 ? 3.346 50.897 34.498 1.00 36.62 273 ALA B CA 1
ATOM 4569 C C . ALA B 1 273 ? 4.768 50.701 33.966 1.00 41.62 273 ALA B C 1
ATOM 4570 O O . ALA B 1 273 ? 5.723 51.251 34.513 1.00 42.65 273 ALA B O 1
ATOM 4572 N N . LEU B 1 274 ? 4.915 49.943 32.875 1.00 37.87 274 LEU B N 1
ATOM 4573 C CA . LEU B 1 274 ? 6.247 49.676 32.356 1.00 38.54 274 LEU B CA 1
ATOM 4574 C C . LEU B 1 274 ? 6.830 50.966 31.787 1.00 38.45 274 LEU B C 1
ATOM 4575 O O . LEU B 1 274 ? 7.979 51.282 32.046 1.00 35.92 274 LEU B O 1
ATOM 4580 N N . ALA B 1 275 ? 6.024 51.680 30.995 1.00 38.35 275 ALA B N 1
ATOM 4581 C CA . ALA B 1 275 ? 6.393 52.971 30.431 1.00 39.83 275 ALA B CA 1
ATOM 4582 C C . ALA B 1 275 ? 6.868 53.918 31.537 1.00 42.43 275 ALA B C 1
ATOM 4583 O O . ALA B 1 275 ? 7.942 54.490 31.437 1.00 41.02 275 ALA B O 1
ATOM 4585 N N . GLY B 1 276 ? 6.102 53.988 32.629 1.00 44.74 276 GLY B N 1
ATOM 4586 C CA . GLY B 1 276 ? 6.428 54.811 33.775 1.00 46.78 276 GLY B CA 1
ATOM 4587 C C . GLY B 1 276 ? 7.749 54.426 34.437 1.00 52.17 276 GLY B C 1
ATOM 4588 O O . GLY B 1 276 ? 8.342 55.240 35.138 1.00 53.47 276 GLY B O 1
ATOM 4589 N N . ALA B 1 277 ? 8.212 53.189 34.236 1.00 45.63 277 ALA B N 1
ATOM 4590 C CA . ALA B 1 277 ? 9.502 52.783 34.764 1.00 38.61 277 ALA B CA 1
ATOM 4591 C C . ALA B 1 277 ? 10.590 52.968 33.710 1.00 37.19 277 ALA B C 1
ATOM 4592 O O . ALA B 1 277 ? 11.707 52.510 33.898 1.00 42.34 277 ALA B O 1
ATOM 4594 N N . GLY B 1 278 ? 10.258 53.634 32.599 1.00 37.58 278 GLY B N 1
ATOM 4595 C CA . GLY B 1 278 ? 11.240 53.980 31.586 1.00 38.95 278 GLY B CA 1
ATOM 4596 C C . GLY B 1 278 ? 11.444 52.899 30.523 1.00 43.76 278 GLY B C 1
ATOM 4597 O O . GLY B 1 278 ? 12.371 53.003 29.724 1.00 41.88 278 GLY B O 1
ATOM 4598 N N . ILE B 1 279 ? 10.574 51.886 30.467 1.00 39.21 279 ILE B N 1
ATOM 4599 C CA . ILE B 1 279 ? 10.620 50.905 29.392 1.00 35.77 279 ILE B CA 1
ATOM 4600 C C . ILE B 1 279 ? 9.773 51.392 28.213 1.00 35.56 279 ILE B C 1
ATOM 4601 O O . ILE B 1 279 ? 8.630 51.806 28.387 1.00 37.39 279 ILE B O 1
ATOM 4606 N N . GLU B 1 280 ? 10.327 51.319 26.999 1.00 31.29 280 GLU B N 1
ATOM 4607 C CA . GLU B 1 280 ? 9.606 51.732 25.811 1.00 29.87 280 GLU B CA 1
ATOM 4608 C C . GLU B 1 280 ? 8.552 50.677 25.471 1.00 32.70 280 GLU B C 1
ATOM 4609 O O . GLU B 1 280 ? 8.860 49.489 25.381 1.00 30.31 280 GLU B O 1
ATOM 4615 N N . VAL B 1 281 ? 7.315 51.117 25.268 1.00 30.48 281 VAL B N 1
ATOM 4616 C CA . VAL B 1 281 ? 6.231 50.226 24.906 1.00 31.91 281 VAL B CA 1
ATOM 4617 C C . VAL B 1 281 ? 5.773 50.603 23.506 1.00 33.16 281 VAL B C 1
ATOM 4618 O O . VAL B 1 281 ? 5.421 51.747 23.279 1.00 42.05 281 VAL B O 1
ATOM 4622 N N . ILE B 1 282 ? 5.805 49.660 22.562 1.00 30.37 282 ILE B N 1
ATOM 4623 C CA . ILE B 1 282 ? 5.215 49.877 21.248 1.00 30.78 282 ILE B CA 1
ATOM 4624 C C . ILE B 1 282 ? 3.892 49.112 21.153 1.00 31.58 282 ILE B C 1
ATOM 4625 O O . ILE B 1 282 ? 3.635 48.203 21.955 1.00 29.53 282 ILE B O 1
ATOM 4630 N N . ARG B 1 283 ? 3.070 49.473 20.159 1.00 29.76 283 ARG B N 1
ATOM 4631 C CA . ARG B 1 283 ? 1.732 48.911 20.019 1.00 32.40 283 ARG B CA 1
ATOM 4632 C C . ARG B 1 283 ? 1.552 48.255 18.666 1.00 33.11 283 ARG B C 1
ATOM 4633 O O . ARG B 1 283 ? 0.539 47.620 18.407 1.00 36.68 283 ARG B O 1
ATOM 4641 N N . SER B 1 284 ? 2.550 48.441 17.813 1.00 34.37 284 SER B N 1
ATOM 4642 C CA . SER B 1 284 ? 2.511 47.852 16.459 1.00 36.31 284 SER B CA 1
ATOM 4643 C C . SER B 1 284 ? 3.943 47.628 15.965 1.00 35.80 284 SER B C 1
ATOM 4644 O O . SER B 1 284 ? 4.837 48.358 16.404 1.00 35.19 284 SER B O 1
ATOM 4647 N N . THR B 1 285 ? 4.134 46.637 15.100 1.00 34.91 285 THR B N 1
ATOM 4648 C CA . THR B 1 285 ? 5.455 46.388 14.505 1.00 34.40 285 THR B CA 1
ATOM 4649 C C . THR B 1 285 ? 5.234 45.600 13.253 1.00 38.30 285 THR B C 1
ATOM 4650 O O . THR B 1 285 ? 4.265 44.830 13.200 1.00 44.48 285 THR B O 1
ATOM 4654 N N . ASP B 1 286 ? 6.131 45.756 12.298 1.00 35.66 286 ASP B N 1
ATOM 4655 C CA . ASP B 1 286 ? 6.041 44.980 11.044 1.00 41.98 286 ASP B CA 1
ATOM 4656 C C . ASP B 1 286 ? 6.468 43.539 11.307 1.00 35.97 286 ASP B C 1
ATOM 4657 O O . ASP B 1 286 ? 6.227 42.692 10.445 1.00 35.57 286 ASP B O 1
ATOM 4662 N N . LEU B 1 287 ? 7.084 43.277 12.458 1.00 37.72 287 LEU B N 1
ATOM 4663 C CA . LEU B 1 287 ? 7.630 41.944 12.673 1.00 36.01 287 LEU B CA 1
ATOM 4664 C C . LEU B 1 287 ? 6.621 41.030 13.375 1.00 34.94 287 LEU B C 1
ATOM 4665 O O . LEU B 1 287 ? 6.881 39.846 13.535 1.00 34.00 287 LEU B O 1
ATOM 4670 N N . LEU B 1 288 ? 5.442 41.555 13.730 1.00 35.34 288 LEU B N 1
ATOM 4671 C CA . LEU B 1 288 ? 4.425 40.746 14.373 1.00 29.54 288 LEU B CA 1
ATOM 4672 C C . LEU B 1 288 ? 3.889 39.740 13.368 1.00 31.50 288 LEU B C 1
ATOM 4673 O O . LEU B 1 288 ? 3.316 40.127 12.354 1.00 31.62 288 LEU B O 1
ATOM 4678 N N . PRO B 1 289 ? 4.021 38.411 13.597 1.00 28.47 289 PRO B N 1
ATOM 4679 C CA . PRO B 1 289 ? 3.414 37.448 12.689 1.00 27.22 289 PRO B CA 1
ATOM 4680 C C . PRO B 1 289 ? 1.915 37.682 12.564 1.00 27.57 289 PRO B C 1
ATOM 4681 O O . PRO B 1 289 ? 1.268 38.234 13.458 1.00 29.99 289 PRO B O 1
ATOM 4685 N N . ASP B 1 290 ? 1.375 37.267 11.425 1.00 27.85 290 ASP B N 1
ATOM 4686 C CA . ASP B 1 290 ? -0.046 37.357 11.157 1.00 27.78 290 ASP B CA 1
ATOM 4687 C C . ASP B 1 290 ? -0.810 36.452 12.120 1.00 26.62 290 ASP B C 1
ATOM 4688 O O . ASP B 1 290 ? -0.751 35.227 12.014 1.00 24.74 290 ASP B O 1
ATOM 4693 N N . LEU B 1 291 ? -1.563 37.060 13.045 1.00 24.71 291 LEU B N 1
ATOM 4694 C CA . LEU B 1 291 ? -2.142 36.291 14.135 1.00 24.72 291 LEU B CA 1
ATOM 4695 C C . LEU B 1 291 ? -3.362 35.508 13.672 1.00 23.35 291 LEU B C 1
ATOM 4696 O O . LEU B 1 291 ? -3.707 34.501 14.291 1.00 23.21 291 LEU B O 1
ATOM 4701 N N . ALA B 1 292 ? -4.040 36.008 12.635 1.00 24.15 292 ALA B N 1
ATOM 4702 C CA . ALA B 1 292 ? -5.208 35.342 12.083 1.00 27.16 292 ALA B CA 1
ATOM 4703 C C . ALA B 1 292 ? -4.786 33.997 11.494 1.00 25.20 292 ALA B C 1
ATOM 4704 O O . ALA B 1 292 ? -5.356 32.960 11.840 1.00 23.85 292 ALA B O 1
ATOM 4706 N N . ARG B 1 293 ? -3.742 34.023 10.655 1.00 27.52 293 ARG B N 1
ATOM 4707 C CA . ARG B 1 293 ? -3.253 32.805 10.028 1.00 28.80 293 ARG B CA 1
ATOM 4708 C C . ARG B 1 293 ? -2.661 31.864 11.068 1.00 27.21 293 ARG B C 1
ATOM 4709 O O . ARG B 1 293 ? -2.868 30.651 11.019 1.00 25.14 293 ARG B O 1
ATOM 4717 N N . GLN B 1 294 ? -1.917 32.437 12.019 1.00 25.87 294 GLN B N 1
ATOM 4718 C CA . GLN B 1 294 ? -1.341 31.646 13.092 1.00 23.66 294 GLN B CA 1
ATOM 4719 C C . GLN B 1 294 ? -2.446 30.913 13.843 1.00 22.08 294 GLN B C 1
ATOM 4720 O O . GLN B 1 294 ? -2.281 29.740 14.149 1.00 20.55 294 GLN B O 1
ATOM 4726 N N . HIS B 1 295 ? -3.559 31.604 14.140 1.00 22.98 295 HIS B N 1
ATOM 4727 C CA . HIS B 1 295 ? -4.636 31.008 14.924 1.00 23.82 295 HIS B CA 1
ATOM 4728 C C . HIS B 1 295 ? -5.330 29.899 14.135 1.00 25.31 295 HIS B C 1
ATOM 4729 O O . HIS B 1 295 ? -5.713 28.870 14.696 1.00 25.33 295 HIS B O 1
ATOM 4736 N N . HIS B 1 296 ? -5.470 30.104 12.829 1.00 26.12 296 HIS B N 1
ATOM 4737 C CA . HIS B 1 296 ? -6.007 29.074 11.952 1.00 29.16 296 HIS B CA 1
ATOM 4738 C C . HIS B 1 296 ? -5.112 27.826 11.977 1.00 26.97 296 HIS B C 1
ATOM 4739 O O . HIS B 1 296 ? -5.597 26.707 12.162 1.00 26.71 296 HIS B O 1
ATOM 4746 N N . ALA B 1 297 ? -3.801 28.021 11.797 1.00 26.22 297 ALA B N 1
ATOM 4747 C CA . ALA B 1 297 ? -2.861 26.908 11.790 1.00 24.40 297 ALA B CA 1
ATOM 4748 C C . ALA B 1 297 ? -2.862 26.189 13.145 1.00 23.04 297 ALA B C 1
ATOM 4749 O O . ALA B 1 297 ? -2.824 24.959 13.230 1.00 26.56 297 ALA B O 1
ATOM 4751 N N . TYR B 1 298 ? -2.930 26.949 14.234 1.00 22.17 298 TYR B N 1
ATOM 4752 C CA . TYR B 1 298 ? -3.017 26.374 15.579 1.00 22.91 298 TYR B CA 1
ATOM 4753 C C . TYR B 1 298 ? -4.241 25.467 15.716 1.00 25.39 298 TYR B C 1
ATOM 4754 O O . TYR B 1 298 ? -4.131 24.359 16.232 1.00 24.86 298 TYR B O 1
ATOM 4763 N N . GLY B 1 299 ? -5.417 25.946 15.270 1.00 24.91 299 GLY B N 1
ATOM 4764 C CA . GLY B 1 299 ? -6.643 25.172 15.353 1.00 24.63 299 GLY B CA 1
ATOM 4765 C C . GLY B 1 299 ? -6.557 23.881 14.543 1.00 25.55 299 GLY B C 1
ATOM 4766 O O . GLY B 1 299 ? -6.999 22.837 15.021 1.00 28.28 299 GLY B O 1
ATOM 4767 N N . GLN B 1 300 ? -5.977 23.953 13.336 1.00 24.85 300 GLN B N 1
ATOM 4768 C CA . GLN B 1 300 ? -5.736 22.746 12.557 1.00 29.80 300 GLN B CA 1
ATOM 4769 C C . GLN B 1 300 ? -4.952 21.722 13.380 1.00 30.93 300 GLN B C 1
ATOM 4770 O O . GLN B 1 300 ? -5.388 20.584 13.568 1.00 30.26 300 GLN B O 1
ATOM 4776 N N . MET B 1 301 ? -3.813 22.144 13.943 1.00 31.05 301 MET B N 1
ATOM 4777 C CA . MET B 1 301 ? -2.956 21.205 14.656 1.00 34.01 301 MET B CA 1
ATOM 4778 C C . MET B 1 301 ? -3.654 20.674 15.905 1.00 34.23 301 MET B C 1
ATOM 4779 O O . MET B 1 301 ? -3.548 19.497 16.231 1.00 33.02 301 MET B O 1
ATOM 4784 N N . LEU B 1 302 ? -4.355 21.550 16.617 1.00 33.76 302 LEU B N 1
ATOM 4785 C CA . LEU B 1 302 ? -5.099 21.161 17.802 1.00 37.22 302 LEU B CA 1
ATOM 4786 C C . LEU B 1 302 ? -6.165 20.122 17.448 1.00 36.52 302 LEU B C 1
ATOM 4787 O O . LEU B 1 302 ? -6.465 19.248 18.260 1.00 37.50 302 LEU B O 1
ATOM 4792 N N . SER B 1 303 ? -6.781 20.241 16.263 1.00 33.20 303 SER B N 1
ATOM 4793 C CA . SER B 1 303 ? -7.877 19.349 15.917 1.00 34.66 303 SER B CA 1
ATOM 4794 C C . SER B 1 303 ? -7.338 17.962 15.586 1.00 33.25 303 SER B C 1
ATOM 4795 O O . SER B 1 303 ? -8.036 16.969 15.786 1.00 37.75 303 SER B O 1
ATOM 4798 N N . VAL B 1 304 ? -6.072 17.884 15.151 1.00 31.95 304 VAL B N 1
ATOM 4799 C CA . VAL B 1 304 ? -5.420 16.602 14.934 1.00 29.82 304 VAL B CA 1
ATOM 4800 C C . VAL B 1 304 ? -5.322 15.845 16.256 1.00 33.79 304 VAL B C 1
ATOM 4801 O O . VAL B 1 304 ? -5.640 14.651 16.301 1.00 35.30 304 VAL B O 1
ATOM 4805 N N . ALA B 1 305 ? -4.855 16.515 17.317 1.00 33.14 305 ALA B N 1
ATOM 4806 C CA . ALA B 1 305 ? -4.727 15.878 18.618 1.00 35.15 305 ALA B CA 1
ATOM 4807 C C . ALA B 1 305 ? -6.059 15.269 19.064 1.00 38.90 305 ALA B C 1
ATOM 4808 O O . ALA B 1 305 ? -6.075 14.210 19.687 1.00 40.55 305 ALA B O 1
ATOM 4810 N N . PHE B 1 306 ? -7.167 15.948 18.783 1.00 40.59 306 PHE B N 1
ATOM 4811 C CA . PHE B 1 306 ? -8.438 15.485 19.314 1.00 42.77 306 PHE B CA 1
ATOM 4812 C C . PHE B 1 306 ? -9.089 14.494 18.353 1.00 37.00 306 PHE B C 1
ATOM 4813 O O . PHE B 1 306 ? -9.766 13.573 18.803 1.00 36.20 306 PHE B O 1
ATOM 4821 N N . ALA B 1 307 ? -8.792 14.613 17.057 1.00 34.56 307 ALA B N 1
ATOM 4822 C CA . ALA B 1 307 ? -9.263 13.635 16.086 1.00 36.77 307 ALA B CA 1
ATOM 4823 C C . ALA B 1 307 ? -8.581 12.293 16.338 1.00 42.41 307 ALA B C 1
ATOM 4824 O O . ALA B 1 307 ? -9.212 11.245 16.204 1.00 35.75 307 ALA B O 1
ATOM 4826 N N . ARG B 1 308 ? -7.286 12.341 16.705 1.00 43.86 308 ARG B N 1
ATOM 4827 C CA . ARG B 1 308 ? -6.496 11.135 16.902 1.00 45.92 308 ARG B CA 1
ATOM 4828 C C . ARG B 1 308 ? -7.000 10.395 18.138 1.00 46.31 308 ARG B C 1
ATOM 4829 O O . ARG B 1 308 ? -6.891 9.175 18.237 1.00 43.96 308 ARG B O 1
ATOM 4837 N N . SER B 1 309 ? -7.574 11.164 19.067 1.00 51.15 309 SER B N 1
ATOM 4838 C CA . SER B 1 309 ? -8.004 10.659 20.356 1.00 54.49 309 SER B CA 1
ATOM 4839 C C . SER B 1 309 ? -9.249 9.778 20.243 1.00 53.35 309 SER B C 1
ATOM 4840 O O . SER B 1 309 ? -9.541 9.054 21.187 1.00 48.97 309 SER B O 1
ATOM 4843 N N . ASP B 1 310 ? -9.980 9.839 19.119 1.00 52.32 310 ASP B N 1
ATOM 4844 C CA . ASP B 1 310 ? -11.202 9.066 18.947 1.00 49.65 310 ASP B CA 1
ATOM 4845 C C . ASP B 1 310 ? -11.216 8.416 17.564 1.00 43.71 310 ASP B C 1
ATOM 4846 O O . ASP B 1 310 ? -11.286 9.125 16.576 1.00 40.94 310 ASP B O 1
ATOM 4851 N N . PRO B 1 311 ? -11.267 7.063 17.467 1.00 49.88 311 PRO B N 1
ATOM 4852 C CA . PRO B 1 311 ? -11.174 6.366 16.183 1.00 51.44 311 PRO B CA 1
ATOM 4853 C C . PRO B 1 311 ? -12.247 6.713 15.159 1.00 55.23 311 PRO B C 1
ATOM 4854 O O . PRO B 1 311 ? -12.014 6.547 13.966 1.00 50.11 311 PRO B O 1
ATOM 4858 N N . THR B 1 312 ? -13.408 7.189 15.634 1.00 53.06 312 THR B N 1
ATOM 4859 C CA . THR B 1 312 ? -14.506 7.541 14.754 1.00 50.24 312 THR B CA 1
ATOM 4860 C C . THR B 1 312 ? -14.103 8.745 13.901 1.00 54.28 312 THR B C 1
ATOM 4861 O O . THR B 1 312 ? -14.596 8.891 12.788 1.00 51.62 312 THR B O 1
ATOM 4865 N N . LEU B 1 313 ? -13.163 9.579 14.390 1.00 56.08 313 LEU B N 1
ATOM 4866 C CA . LEU B 1 313 ? -12.752 10.772 13.654 1.00 50.23 313 LEU B CA 1
ATOM 4867 C C . LEU B 1 313 ? -11.482 10.511 12.842 1.00 48.65 313 LEU B C 1
ATOM 4868 O O . LEU B 1 313 ? -10.946 11.448 12.258 1.00 44.61 313 LEU B O 1
ATOM 4873 N N . HIS B 1 314 ? -11.004 9.256 12.801 1.00 52.87 314 HIS B N 1
ATOM 4874 C CA . HIS B 1 314 ? -9.746 8.912 12.144 1.00 51.92 314 HIS B CA 1
ATOM 4875 C C . HIS B 1 314 ? -9.820 9.187 10.643 1.00 55.40 314 HIS B C 1
ATOM 4876 O O . HIS B 1 314 ? -8.822 9.551 10.032 1.00 55.08 314 HIS B O 1
ATOM 4883 N N . ALA B 1 315 ? -11.014 9.066 10.058 1.00 56.51 315 ALA B N 1
ATOM 4884 C CA . ALA B 1 315 ? -11.236 9.371 8.654 1.00 55.57 315 ALA B CA 1
ATOM 4885 C C . ALA B 1 315 ? -10.965 10.840 8.349 1.00 56.31 315 ALA B C 1
ATOM 4886 O O . ALA B 1 315 ? -10.561 11.164 7.241 1.00 65.28 315 ALA B O 1
ATOM 4888 N N . SER B 1 316 ? -11.182 11.741 9.315 1.00 58.34 316 SER B N 1
ATOM 4889 C CA . SER B 1 316 ? -11.108 13.164 9.025 1.00 54.42 316 SER B CA 1
ATOM 4890 C C . SER B 1 316 ? -9.707 13.745 9.257 1.00 49.11 316 SER B C 1
ATOM 4891 O O . SER B 1 316 ? -9.513 14.946 9.112 1.00 52.54 316 SER B O 1
ATOM 4894 N N . LEU B 1 317 ? -8.727 12.906 9.616 1.00 45.48 317 LEU B N 1
ATOM 4895 C CA . LEU B 1 317 ? -7.361 13.383 9.784 1.00 43.06 317 LEU B CA 1
ATOM 4896 C C . LEU B 1 317 ? -6.829 13.872 8.438 1.00 38.13 317 LEU B C 1
ATOM 4897 O O . LEU B 1 317 ? -7.149 13.306 7.394 1.00 36.84 317 LEU B O 1
ATOM 4902 N N . PRO B 1 318 ? -5.904 14.857 8.403 1.00 34.24 318 PRO B N 1
ATOM 4903 C CA . PRO B 1 318 ? -5.209 15.185 7.164 1.00 29.82 318 PRO B CA 1
ATOM 4904 C C . PRO B 1 318 ? -4.273 14.059 6.758 1.00 30.22 318 PRO B C 1
ATOM 4905 O O . PRO B 1 318 ? -3.929 13.193 7.560 1.00 28.56 318 PRO B O 1
ATOM 4909 N N . ASN B 1 319 ? -3.837 14.108 5.499 1.00 29.68 319 ASN B N 1
ATOM 4910 C CA . ASN B 1 319 ? -2.852 13.168 5.019 1.00 29.93 319 ASN B CA 1
ATOM 4911 C C . ASN B 1 319 ? -1.470 13.613 5.505 1.00 29.89 319 ASN B C 1
ATOM 4912 O O . ASN B 1 319 ? -1.289 14.699 6.065 1.00 28.62 319 ASN B O 1
ATOM 4917 N N . LEU B 1 320 ? -0.493 12.726 5.327 1.00 28.76 320 LEU B N 1
ATOM 4918 C CA . LEU B 1 320 ? 0.831 12.934 5.884 1.00 27.85 320 LEU B CA 1
ATOM 4919 C C . LEU B 1 320 ? 1.481 14.165 5.261 1.00 26.53 320 LEU B C 1
ATOM 4920 O O . LEU B 1 320 ? 2.109 14.970 5.964 1.00 25.71 320 LEU B O 1
ATOM 4925 N N . LEU B 1 321 ? 1.356 14.305 3.941 1.00 23.24 321 LEU B N 1
ATOM 4926 C CA . LEU B 1 321 ? 1.991 15.431 3.280 1.00 26.64 321 LEU B CA 1
ATOM 4927 C C . LEU B 1 321 ? 1.437 16.771 3.778 1.00 24.09 321 LEU B C 1
ATOM 4928 O O . LEU B 1 321 ? 2.194 17.722 3.917 1.00 23.16 321 LEU B O 1
ATOM 4933 N N . THR B 1 322 ? 0.136 16.839 4.071 1.00 24.26 322 THR B N 1
ATOM 4934 C CA . THR B 1 322 ? -0.442 18.034 4.669 1.00 27.15 322 THR B CA 1
ATOM 4935 C C . THR B 1 322 ? 0.182 18.276 6.053 1.00 27.72 322 THR B C 1
ATOM 4936 O O . THR B 1 322 ? 0.588 19.389 6.393 1.00 25.65 322 THR B O 1
ATOM 4940 N N . TRP B 1 323 ? 0.248 17.215 6.859 1.00 26.61 323 TRP B N 1
ATOM 4941 C CA . TRP B 1 323 ? 0.820 17.312 8.186 1.00 28.75 323 TRP B CA 1
ATOM 4942 C C . TRP B 1 323 ? 2.244 17.855 8.106 1.00 27.62 323 TRP B C 1
ATOM 4943 O O . TRP B 1 323 ? 2.597 18.745 8.863 1.00 27.03 323 TRP B O 1
ATOM 4954 N N . LEU B 1 324 ? 3.060 17.332 7.191 1.00 26.38 324 LEU B N 1
ATOM 4955 C CA . LEU B 1 324 ? 4.446 17.775 7.088 1.00 26.69 324 LEU B CA 1
ATOM 4956 C C . LEU B 1 324 ? 4.513 19.243 6.678 1.00 25.84 324 LEU B C 1
ATOM 4957 O O . LEU B 1 324 ? 5.367 19.983 7.180 1.00 24.44 324 LEU B O 1
ATOM 4962 N N . SER B 1 325 ? 3.597 19.681 5.802 1.00 25.09 325 SER B N 1
ATOM 4963 C CA . SER B 1 325 ? 3.540 21.100 5.486 1.00 25.57 325 SER B CA 1
ATOM 4964 C C . SER B 1 325 ? 3.150 21.940 6.715 1.00 23.94 325 SER B C 1
ATOM 4965 O O . SER B 1 325 ? 3.723 23.007 6.924 1.00 24.40 325 SER B O 1
ATOM 4968 N N . TRP B 1 326 ? 2.238 21.448 7.565 1.00 23.27 326 TRP B N 1
ATOM 4969 C CA . TRP B 1 326 ? 1.853 22.175 8.771 1.00 24.28 326 TRP B CA 1
ATOM 4970 C C . TRP B 1 326 ? 3.027 22.313 9.734 1.00 25.56 326 TRP B C 1
ATOM 4971 O O . TRP B 1 326 ? 3.188 23.358 10.371 1.00 23.64 326 TRP B O 1
ATOM 4982 N N . GLN B 1 327 ? 3.857 21.262 9.818 1.00 26.50 327 GLN B N 1
ATOM 4983 C CA . GLN B 1 327 ? 5.002 21.311 10.715 1.00 27.90 327 GLN B CA 1
ATOM 4984 C C . GLN B 1 327 ? 6.039 22.305 10.200 1.00 27.22 327 GLN B C 1
ATOM 4985 O O . GLN B 1 327 ? 6.638 23.035 10.984 1.00 27.84 327 GLN B O 1
ATOM 4991 N N . ASP B 1 328 ? 6.239 22.351 8.880 1.00 26.37 328 ASP B N 1
ATOM 4992 C CA . ASP B 1 328 ? 7.136 23.352 8.331 1.00 27.35 328 ASP B CA 1
ATOM 4993 C C . ASP B 1 328 ? 6.645 24.766 8.654 1.00 24.05 328 ASP B C 1
ATOM 4994 O O . ASP B 1 328 ? 7.451 25.650 8.951 1.00 25.05 328 ASP B O 1
ATOM 4999 N N . ALA B 1 329 ? 5.328 25.015 8.525 1.00 24.51 329 ALA B N 1
ATOM 5000 C CA . ALA B 1 329 ? 4.842 26.366 8.750 1.00 22.65 329 ALA B CA 1
ATOM 5001 C C . ALA B 1 329 ? 4.999 26.745 10.222 1.00 20.75 329 ALA B C 1
ATOM 5002 O O . ALA B 1 329 ? 5.261 27.905 10.523 1.00 22.17 329 ALA B O 1
ATOM 5004 N N . GLN B 1 330 ? 4.835 25.775 11.122 1.00 21.92 330 GLN B N 1
ATOM 5005 C CA . GLN B 1 330 ? 5.013 26.013 12.548 1.00 23.45 330 GLN B CA 1
ATOM 5006 C C . GLN B 1 330 ? 6.457 26.432 12.808 1.00 23.05 330 GLN B C 1
ATOM 5007 O O . GLN B 1 330 ? 6.704 27.431 13.474 1.00 25.94 330 GLN B O 1
ATOM 5013 N N . ALA B 1 331 ? 7.415 25.688 12.244 1.00 24.62 331 ALA B N 1
ATOM 5014 C CA . ALA B 1 331 ? 8.824 26.018 12.382 1.00 24.31 331 ALA B CA 1
ATOM 5015 C C . ALA B 1 331 ? 9.122 27.432 11.880 1.00 26.23 331 ALA B C 1
ATOM 5016 O O . ALA B 1 331 ? 9.894 28.157 12.509 1.00 22.98 331 ALA B O 1
ATOM 5018 N N . ARG B 1 332 ? 8.548 27.818 10.734 1.00 24.89 332 ARG B N 1
ATOM 5019 C CA . ARG B 1 332 ? 8.761 29.152 10.199 1.00 26.98 332 ARG B CA 1
ATOM 5020 C C . ARG B 1 332 ? 8.206 30.218 11.142 1.00 25.35 332 ARG B C 1
ATOM 5021 O O . ARG B 1 332 ? 8.820 31.265 11.323 1.00 22.13 332 ARG B O 1
ATOM 5029 N N . ASN B 1 333 ? 7.026 29.946 11.714 1.00 25.63 333 ASN B N 1
ATOM 5030 C CA . ASN B 1 333 ? 6.380 30.843 12.659 1.00 23.17 333 ASN B CA 1
ATOM 5031 C C . ASN B 1 333 ? 7.317 31.098 13.848 1.00 22.75 333 ASN B C 1
ATOM 5032 O O . ASN B 1 333 ? 7.531 32.242 14.252 1.00 22.27 333 ASN B O 1
ATOM 5037 N N . THR B 1 334 ? 7.895 30.038 14.408 1.00 22.45 334 THR B N 1
ATOM 5038 C CA . THR B 1 334 ? 8.801 30.183 15.541 1.00 23.56 334 THR B CA 1
ATOM 5039 C C . THR B 1 334 ? 9.915 31.160 15.175 1.00 23.27 334 THR B C 1
ATOM 5040 O O . THR B 1 334 ? 10.261 32.028 15.979 1.00 21.68 334 THR B O 1
ATOM 5044 N N . ARG B 1 335 ? 10.461 31.029 13.961 1.00 23.12 335 ARG B N 1
ATOM 5045 C CA . ARG B 1 335 ? 11.581 31.866 13.549 1.00 27.48 335 ARG B CA 1
ATOM 5046 C C . ARG B 1 335 ? 11.133 33.319 13.357 1.00 27.69 335 ARG B C 1
ATOM 5047 O O . ARG B 1 335 ? 11.879 34.246 13.675 1.00 28.65 335 ARG B O 1
ATOM 5055 N N . ALA B 1 336 ? 9.914 33.507 12.838 1.00 26.56 336 ALA B N 1
ATOM 5056 C CA . ALA B 1 336 ? 9.336 34.827 12.710 1.00 25.81 336 ALA B CA 1
ATOM 5057 C C . ALA B 1 336 ? 9.226 35.481 14.082 1.00 24.35 336 ALA B C 1
ATOM 5058 O O . ALA B 1 336 ? 9.539 36.654 14.216 1.00 24.39 336 ALA B O 1
ATOM 5060 N N . TRP B 1 337 ? 8.778 34.735 15.101 1.00 22.86 337 TRP B N 1
ATOM 5061 C CA . TRP B 1 337 ? 8.719 35.275 16.452 1.00 22.27 337 TRP B CA 1
ATOM 5062 C C . TRP B 1 337 ? 10.128 35.628 16.931 1.00 23.42 337 TRP B C 1
ATOM 5063 O O . TRP B 1 337 ? 10.330 36.658 17.569 1.00 24.68 337 TRP B O 1
ATOM 5074 N N . GLY B 1 338 ? 11.117 34.795 16.597 1.00 25.60 338 GLY B N 1
ATOM 5075 C CA . GLY B 1 338 ? 12.501 35.073 16.972 1.00 26.36 338 GLY B CA 1
ATOM 5076 C C . GLY B 1 338 ? 12.959 36.426 16.411 1.00 25.20 338 GLY B C 1
ATOM 5077 O O . GLY B 1 338 ? 13.615 37.194 17.099 1.00 23.57 338 GLY B O 1
ATOM 5078 N N . ARG B 1 339 ? 12.566 36.724 15.172 1.00 26.18 339 ARG B N 1
ATOM 5079 C CA . ARG B 1 339 ? 12.898 37.993 14.544 1.00 28.73 339 ARG B CA 1
ATOM 5080 C C . ARG B 1 339 ? 12.231 39.135 15.301 1.00 29.36 339 ARG B C 1
ATOM 5081 O O . ARG B 1 339 ? 12.888 40.116 15.619 1.00 28.68 339 ARG B O 1
ATOM 5089 N N . LEU B 1 340 ? 10.956 38.981 15.665 1.00 27.07 340 LEU B N 1
ATOM 5090 C CA . LEU B 1 340 ? 10.288 39.986 16.475 1.00 26.05 340 LEU B CA 1
ATOM 5091 C C . LEU B 1 340 ? 11.077 40.237 17.754 1.00 25.77 340 LEU B C 1
ATOM 5092 O O . LEU B 1 340 ? 11.206 41.383 18.190 1.00 27.25 340 LEU B O 1
ATOM 5097 N N . PHE B 1 341 ? 11.599 39.173 18.356 1.00 24.03 341 PHE B N 1
ATOM 5098 C CA . PHE B 1 341 ? 12.290 39.297 19.625 1.00 24.95 341 PHE B CA 1
ATOM 5099 C C . PHE B 1 341 ? 13.710 39.850 19.451 1.00 27.39 341 PHE B C 1
ATOM 5100 O O . PHE B 1 341 ? 14.426 40.011 20.428 1.00 24.21 341 PHE B O 1
ATOM 5108 N N . GLY B 1 342 ? 14.118 40.147 18.217 1.00 30.43 342 GLY B N 1
ATOM 5109 C CA . GLY B 1 342 ? 15.310 40.944 17.987 1.00 32.23 342 GLY B CA 1
ATOM 5110 C C . GLY B 1 342 ? 15.048 42.429 18.209 1.00 31.28 342 GLY B C 1
ATOM 5111 O O . GLY B 1 342 ? 15.992 43.183 18.362 1.00 32.36 342 GLY B O 1
ATOM 5112 N N . GLU B 1 343 ? 13.768 42.825 18.248 1.00 34.05 343 GLU B N 1
ATOM 5113 C CA . GLU B 1 343 ? 13.373 44.215 18.404 1.00 36.42 343 GLU B CA 1
ATOM 5114 C C . GLU B 1 343 ? 12.747 44.465 19.780 1.00 34.19 343 GLU B C 1
ATOM 5115 O O . GLU B 1 343 ? 12.866 45.573 20.293 1.00 29.47 343 GLU B O 1
ATOM 5121 N N . VAL B 1 344 ? 12.021 43.478 20.341 1.00 29.98 344 VAL B N 1
ATOM 5122 C CA . VAL B 1 344 ? 11.411 43.634 21.654 1.00 27.38 344 VAL B CA 1
ATOM 5123 C C . VAL B 1 344 ? 11.892 42.518 22.568 1.00 26.13 344 VAL B C 1
ATOM 5124 O O . VAL B 1 344 ? 12.325 41.460 22.104 1.00 28.27 344 VAL B O 1
ATOM 5128 N N . ASP B 1 345 ? 11.810 42.785 23.867 1.00 25.24 345 ASP B N 1
ATOM 5129 C CA . ASP B 1 345 ? 12.247 41.865 24.897 1.00 27.89 345 ASP B CA 1
ATOM 5130 C C . ASP B 1 345 ? 11.091 41.021 25.439 1.00 28.53 345 ASP B C 1
ATOM 5131 O O . ASP B 1 345 ? 11.324 40.006 26.082 1.00 28.73 345 ASP B O 1
ATOM 5136 N N . ALA B 1 346 ? 9.855 41.458 25.202 1.00 25.07 346 ALA B N 1
ATOM 5137 C CA . ALA B 1 346 ? 8.686 40.754 25.685 1.00 24.39 346 ALA B CA 1
ATOM 5138 C C . ALA B 1 346 ? 7.458 41.295 24.972 1.00 27.30 346 ALA B C 1
ATOM 5139 O O . ALA B 1 346 ? 7.443 42.445 24.497 1.00 23.45 346 ALA B O 1
ATOM 5141 N N . VAL B 1 347 ? 6.439 40.442 24.923 1.00 24.35 347 VAL B N 1
ATOM 5142 C CA . VAL B 1 347 ? 5.129 40.812 24.431 1.00 25.80 347 VAL B CA 1
ATOM 5143 C C . VAL B 1 347 ? 4.170 40.647 25.601 1.00 25.34 347 VAL B C 1
ATOM 5144 O O . VAL B 1 347 ? 4.223 39.629 26.297 1.00 23.61 347 VAL B O 1
ATOM 5148 N N . ILE B 1 348 ? 3.315 41.653 25.816 1.00 25.04 348 ILE B N 1
ATOM 5149 C CA . ILE B 1 348 ? 2.286 41.543 26.828 1.00 24.20 348 ILE B CA 1
ATOM 5150 C C . ILE B 1 348 ? 0.926 41.552 26.133 1.00 23.89 348 ILE B C 1
ATOM 5151 O O . ILE B 1 348 ? 0.708 42.275 25.149 1.00 22.61 348 ILE B O 1
ATOM 5156 N N . ALA B 1 349 ? 0.031 40.678 26.618 1.00 20.42 349 ALA B N 1
ATOM 5157 C CA . ALA B 1 349 ? -1.227 40.444 25.944 1.00 20.93 349 ALA B CA 1
ATOM 5158 C C . ALA B 1 349 ? -2.229 39.873 26.924 1.00 21.17 349 ALA B C 1
ATOM 5159 O O . ALA B 1 349 ? -1.858 39.446 28.020 1.00 20.44 349 ALA B O 1
ATOM 5161 N N . PRO B 1 350 ? -3.522 39.853 26.543 1.00 19.88 350 PRO B N 1
ATOM 5162 C CA . PRO B 1 350 ? -4.544 39.150 27.311 1.00 22.16 350 PRO B CA 1
ATOM 5163 C C . PRO B 1 350 ? -4.216 37.662 27.361 1.00 21.61 350 PRO B C 1
ATOM 5164 O O . PRO B 1 350 ? -3.666 37.130 26.397 1.00 23.14 350 PRO B O 1
ATOM 5168 N N . PRO B 1 351 ? -4.480 36.988 28.501 1.00 19.95 351 PRO B N 1
ATOM 5169 C CA . PRO B 1 351 ? -4.456 35.527 28.574 1.00 19.69 351 PRO B CA 1
ATOM 5170 C C . PRO B 1 351 ? -5.646 34.873 27.885 1.00 21.24 351 PRO B C 1
ATOM 5171 O O . PRO B 1 351 ? -5.581 33.707 27.479 1.00 21.68 351 PRO B O 1
ATOM 5175 N N . ALA B 1 352 ? -6.750 35.625 27.830 1.00 20.56 352 ALA B N 1
ATOM 5176 C CA . ALA B 1 352 ? -8.042 35.185 27.338 1.00 22.06 352 ALA B CA 1
ATOM 5177 C C . ALA B 1 352 ? -8.932 36.408 27.096 1.00 25.04 352 ALA B C 1
ATOM 5178 O O . ALA B 1 352 ? -8.650 37.507 27.580 1.00 23.86 352 ALA B O 1
ATOM 5180 N N . ALA B 1 353 ? -10.019 36.197 26.357 1.00 26.52 353 ALA B N 1
ATOM 5181 C CA . ALA B 1 353 ? -10.894 37.273 25.927 1.00 27.95 353 ALA B CA 1
ATOM 5182 C C . ALA B 1 353 ? -11.774 37.778 27.071 1.00 29.64 353 ALA B C 1
ATOM 5183 O O . ALA B 1 353 ? -12.323 38.878 26.963 1.00 31.74 353 ALA B O 1
ATOM 5185 N N . THR B 1 354 ? -11.914 36.981 28.139 1.00 23.38 354 THR B N 1
ATOM 5186 C CA . THR B 1 354 ? -12.822 37.316 29.220 1.00 26.40 354 THR B CA 1
ATOM 5187 C C . THR B 1 354 ? -12.164 36.988 30.547 1.00 27.24 354 THR B C 1
ATOM 5188 O O . THR B 1 354 ? -11.068 36.413 30.609 1.00 29.50 354 THR B O 1
ATOM 5192 N N . GLN B 1 355 ? -12.887 37.363 31.602 1.00 25.06 355 GLN B N 1
ATOM 5193 C CA . GLN B 1 355 ? -12.681 36.848 32.938 1.00 28.89 355 GLN B CA 1
ATOM 5194 C C . GLN B 1 355 ? -13.453 35.542 33.097 1.00 25.94 355 GLN B C 1
ATOM 5195 O O . GLN B 1 355 ? -14.116 35.114 32.158 1.00 24.61 355 GLN B O 1
ATOM 5201 N N . ALA B 1 356 ? -13.345 34.931 34.281 1.00 24.44 356 ALA B N 1
ATOM 5202 C CA . ALA B 1 356 ? -14.078 33.704 34.549 1.00 34.45 356 ALA B CA 1
ATOM 5203 C C . ALA B 1 356 ? -15.550 33.895 34.195 1.00 41.01 356 ALA B C 1
ATOM 5204 O O . ALA B 1 356 ? -16.150 34.885 34.607 1.00 39.85 356 ALA B O 1
ATOM 5206 N N . PHE B 1 357 ? -16.102 32.954 33.414 1.00 45.60 357 PHE B N 1
ATOM 5207 C CA . PHE B 1 357 ? -17.381 33.139 32.736 1.00 50.15 357 PHE B CA 1
ATOM 5208 C C . PHE B 1 357 ? -18.509 33.360 33.733 1.00 46.60 357 PHE B C 1
ATOM 5209 O O . PHE B 1 357 ? -18.807 32.333 34.379 1.00 55.43 357 PHE B O 1
ATOM 5217 N N . THR B 1 368 ? -28.579 17.116 31.007 1.00 57.81 368 THR B N 1
ATOM 5218 C CA . THR B 1 368 ? -27.898 16.897 29.714 1.00 54.95 368 THR B CA 1
ATOM 5219 C C . THR B 1 368 ? -27.972 15.423 29.375 1.00 52.96 368 THR B C 1
ATOM 5220 O O . THR B 1 368 ? -27.405 14.602 30.118 1.00 52.46 368 THR B O 1
ATOM 5224 N N . LEU B 1 369 ? -28.664 15.101 28.292 1.00 48.15 369 LEU B N 1
ATOM 5225 C CA . LEU B 1 369 ? -28.847 13.708 27.853 1.00 40.94 369 LEU B CA 1
ATOM 5226 C C . LEU B 1 369 ? -27.759 13.352 26.838 1.00 38.91 369 LEU B C 1
ATOM 5227 O O . LEU B 1 369 ? -27.610 12.168 26.515 1.00 37.05 369 LEU B O 1
ATOM 5232 N N . ASP B 1 370 ? -27.036 14.355 26.356 1.00 39.01 370 ASP B N 1
ATOM 5233 C CA . ASP B 1 370 ? -26.043 14.106 25.281 1.00 43.21 370 ASP B CA 1
ATOM 5234 C C . ASP B 1 370 ? -24.813 13.365 25.808 1.00 43.73 370 ASP B C 1
ATOM 5235 O O . ASP B 1 370 ? -24.479 13.532 26.988 1.00 42.42 370 ASP B O 1
ATOM 5240 N N . ILE B 1 371 ? -24.169 12.596 24.940 1.00 46.51 371 ILE B N 1
ATOM 5241 C CA . ILE B 1 371 ? -22.956 11.850 25.262 1.00 56.29 371 ILE B CA 1
ATOM 5242 C C . ILE B 1 371 ? -21.744 12.793 25.464 1.00 58.24 371 ILE B C 1
ATOM 5243 O O . ILE B 1 371 ? -21.822 13.980 25.067 1.00 58.74 371 ILE B O 1
ATOM 5248 N N . SER B 1 376 ? -14.422 20.279 21.579 1.00 75.62 376 SER B N 1
ATOM 5249 C CA . SER B 1 376 ? -15.192 21.432 21.044 1.00 70.15 376 SER B CA 1
ATOM 5250 C C . SER B 1 376 ? -14.572 21.921 19.740 1.00 70.34 376 SER B C 1
ATOM 5251 O O . SER B 1 376 ? -13.381 22.218 19.680 1.00 68.47 376 SER B O 1
ATOM 5254 N N . PRO B 1 377 ? -15.369 22.043 18.657 1.00 70.30 377 PRO B N 1
ATOM 5255 C CA . PRO B 1 377 ? -14.912 22.718 17.439 1.00 63.49 377 PRO B CA 1
ATOM 5256 C C . PRO B 1 377 ? -14.520 24.192 17.569 1.00 57.31 377 PRO B C 1
ATOM 5257 O O . PRO B 1 377 ? -13.867 24.718 16.664 1.00 53.71 377 PRO B O 1
ATOM 5261 N N . TYR B 1 378 ? -14.911 24.845 18.680 1.00 49.07 378 TYR B N 1
ATOM 5262 C CA . TYR B 1 378 ? -14.806 26.299 18.820 1.00 47.88 378 TYR B CA 1
ATOM 5263 C C . TYR B 1 378 ? -13.559 26.718 19.613 1.00 44.91 378 TYR B C 1
ATOM 5264 O O . TYR B 1 378 ? -13.569 26.838 20.838 1.00 49.45 378 TYR B O 1
ATOM 5273 N N . ASP B 1 379 ? -12.518 27.077 18.865 1.00 37.06 379 ASP B N 1
ATOM 5274 C CA . ASP B 1 379 ? -11.216 27.359 19.427 1.00 41.07 379 ASP B CA 1
ATOM 5275 C C . ASP B 1 379 ? -10.906 28.860 19.526 1.00 36.58 379 ASP B C 1
ATOM 5276 O O . ASP B 1 379 ? -9.779 29.171 19.878 1.00 35.94 379 ASP B O 1
ATOM 5281 N N . ALA B 1 380 ? -11.850 29.791 19.272 1.00 32.94 380 ALA B N 1
ATOM 5282 C CA . ALA B 1 380 ? -11.515 31.213 19.319 1.00 29.52 380 ALA B CA 1
ATOM 5283 C C . ALA B 1 380 ? -11.210 31.697 20.743 1.00 31.20 380 ALA B C 1
ATOM 5284 O O . ALA B 1 380 ? -10.453 32.668 20.917 1.00 28.27 380 ALA B O 1
ATOM 5286 N N . HIS B 1 381 ? -11.756 31.025 21.768 1.00 29.59 381 HIS B N 1
ATOM 5287 C CA . HIS B 1 381 ? -11.407 31.357 23.148 1.00 33.47 381 HIS B CA 1
ATOM 5288 C C . HIS B 1 381 ? -9.941 31.036 23.461 1.00 29.99 381 HIS B C 1
ATOM 5289 O O . HIS B 1 381 ? -9.400 31.474 24.480 1.00 26.33 381 HIS B O 1
ATOM 5296 N N . LEU B 1 382 ? -9.332 30.209 22.611 1.00 29.52 382 LEU B N 1
ATOM 5297 C CA . LEU B 1 382 ? -7.942 29.821 22.758 1.00 28.91 382 LEU B CA 1
ATOM 5298 C C . LEU B 1 382 ? -7.036 30.756 21.962 1.00 26.72 382 LEU B C 1
ATOM 5299 O O . LEU B 1 382 ? -5.835 30.557 21.973 1.00 25.02 382 LEU B O 1
ATOM 5304 N N . ALA B 1 383 ? -7.583 31.778 21.291 1.00 25.52 383 ALA B N 1
ATOM 5305 C CA . ALA B 1 383 ? -6.795 32.623 20.415 1.00 22.62 383 ALA B CA 1
ATOM 5306 C C . ALA B 1 383 ? -5.574 33.179 21.140 1.00 22.66 383 ALA B C 1
ATOM 5307 O O . ALA B 1 383 ? -4.454 33.116 20.624 1.00 20.46 383 ALA B O 1
ATOM 5309 N N . TRP B 1 384 ? -5.804 33.753 22.316 1.00 20.84 384 TRP B N 1
ATOM 5310 C CA . TRP B 1 384 ? -4.743 34.424 23.050 1.00 21.61 384 TRP B CA 1
ATOM 5311 C C . TRP B 1 384 ? -3.708 33.422 23.567 1.00 21.32 384 TRP B C 1
ATOM 5312 O O . TRP B 1 384 ? -2.538 33.752 23.657 1.00 23.33 384 TRP B O 1
ATOM 5323 N N . ALA B 1 385 ? -4.137 32.202 23.907 1.00 21.93 385 ALA B N 1
ATOM 5324 C CA . ALA B 1 385 ? -3.222 31.145 24.333 1.00 21.61 385 ALA B CA 1
ATOM 5325 C C . ALA B 1 385 ? -2.324 30.722 23.168 1.00 20.49 385 ALA B C 1
ATOM 5326 O O . ALA B 1 385 ? -1.130 30.508 23.342 1.00 23.11 385 ALA B O 1
ATOM 5328 N N . GLY B 1 386 ? -2.918 30.617 21.977 1.00 22.24 386 GLY B N 1
ATOM 5329 C CA . GLY B 1 386 ? -2.256 30.141 20.765 1.00 22.24 386 GLY B CA 1
ATOM 5330 C C . GLY B 1 386 ? -1.164 31.065 20.257 1.00 22.23 386 GLY B C 1
ATOM 5331 O O . GLY B 1 386 ? -0.271 30.608 19.548 1.00 22.14 386 GLY B O 1
ATOM 5332 N N . VAL B 1 387 ? -1.213 32.360 20.613 1.00 22.46 387 VAL B N 1
ATOM 5333 C CA . VAL B 1 387 ? -0.130 33.279 20.280 1.00 22.22 387 VAL B CA 1
ATOM 5334 C C . VAL B 1 387 ? 1.242 32.722 20.688 1.00 20.56 387 VAL B C 1
ATOM 5335 O O . VAL B 1 387 ? 2.190 32.801 19.907 1.00 20.61 387 VAL B O 1
ATOM 5339 N N . ALA B 1 388 ? 1.339 32.155 21.901 1.00 20.13 388 ALA B N 1
ATOM 5340 C CA . ALA B 1 388 ? 2.578 31.564 22.388 1.00 18.73 388 ALA B CA 1
ATOM 5341 C C . ALA B 1 388 ? 2.640 30.068 22.082 1.00 18.41 388 ALA B C 1
ATOM 5342 O O . ALA B 1 388 ? 3.718 29.533 21.808 1.00 18.99 388 ALA B O 1
ATOM 5344 N N . THR B 1 389 ? 1.490 29.377 22.165 1.00 18.16 389 THR B N 1
ATOM 5345 C CA . THR B 1 389 ? 1.507 27.926 22.082 1.00 18.84 389 THR B CA 1
ATOM 5346 C C . THR B 1 389 ? 1.977 27.461 20.699 1.00 20.74 389 THR B C 1
ATOM 5347 O O . THR B 1 389 ? 2.803 26.552 20.578 1.00 19.78 389 THR B O 1
ATOM 5351 N N . TYR B 1 390 ? 1.431 28.042 19.633 1.00 21.56 390 TYR B N 1
ATOM 5352 C CA . TYR B 1 390 ? 1.732 27.539 18.307 1.00 20.46 390 TYR B CA 1
ATOM 5353 C C . TYR B 1 390 ? 3.244 27.587 18.044 1.00 22.55 390 TYR B C 1
ATOM 5354 O O . TYR B 1 390 ? 3.811 26.569 17.669 1.00 23.69 390 TYR B O 1
ATOM 5363 N N . PRO B 1 391 ? 3.946 28.739 18.206 1.00 19.82 391 PRO B N 1
ATOM 5364 C CA . PRO B 1 391 ? 5.399 28.779 18.037 1.00 21.08 391 PRO B CA 1
ATOM 5365 C C . PRO B 1 391 ? 6.253 28.093 19.103 1.00 19.92 391 PRO B C 1
ATOM 5366 O O . PRO B 1 391 ? 7.448 27.924 18.906 1.00 22.04 391 PRO B O 1
ATOM 5370 N N . GLY B 1 392 ? 5.645 27.740 20.238 1.00 20.63 392 GLY B N 1
ATOM 5371 C CA . GLY B 1 392 ? 6.341 27.067 21.328 1.00 18.51 392 GLY B CA 1
ATOM 5372 C C . GLY B 1 392 ? 7.058 28.041 22.268 1.00 19.70 392 GLY B C 1
ATOM 5373 O O . GLY B 1 392 ? 7.939 27.621 23.015 1.00 19.79 392 GLY B O 1
ATOM 5374 N N . LEU B 1 393 ? 6.645 29.325 22.278 1.00 19.49 393 LEU B N 1
ATOM 5375 C CA . LEU B 1 393 ? 7.278 30.340 23.112 1.00 18.43 393 LEU B CA 1
ATOM 5376 C C . LEU B 1 393 ? 6.833 30.217 24.555 1.00 19.09 393 LEU B C 1
ATOM 5377 O O . LEU B 1 393 ? 5.689 29.845 24.831 1.00 18.92 393 LEU B O 1
ATOM 5382 N N . PRO B 1 394 ? 7.695 30.605 25.521 1.00 19.13 394 PRO B N 1
ATOM 5383 C CA . PRO B 1 394 ? 7.299 30.644 26.923 1.00 19.92 394 PRO B CA 1
ATOM 5384 C C . PRO B 1 394 ? 6.361 31.818 27.181 1.00 19.35 394 PRO B C 1
ATOM 5385 O O . PRO B 1 394 ? 6.506 32.885 26.576 1.00 18.62 394 PRO B O 1
ATOM 5389 N N . ALA B 1 395 ? 5.432 31.607 28.117 1.00 19.47 395 ALA B N 1
ATOM 5390 C CA . ALA B 1 395 ? 4.455 32.609 28.502 1.00 19.05 395 ALA B CA 1
ATOM 5391 C C . ALA B 1 395 ? 4.078 32.432 29.970 1.00 20.28 395 ALA B C 1
ATOM 5392 O O . ALA B 1 395 ? 3.729 31.329 30.401 1.00 22.08 395 ALA B O 1
ATOM 5394 N N . VAL B 1 396 ? 4.156 33.542 30.719 1.00 21.27 396 VAL B N 1
ATOM 5395 C CA . VAL B 1 396 ? 3.751 33.593 32.110 1.00 22.41 396 VAL B CA 1
ATOM 5396 C C . VAL B 1 396 ? 2.483 34.435 32.220 1.00 20.93 396 VAL B C 1
ATOM 5397 O O . VAL B 1 396 ? 2.401 35.534 31.685 1.00 23.61 396 VAL B O 1
ATOM 5401 N N . VAL B 1 397 ? 1.510 33.911 32.945 1.00 21.94 397 VAL B N 1
ATOM 5402 C CA . VAL B 1 397 ? 0.367 34.694 33.371 1.00 22.93 397 VAL B CA 1
ATOM 5403 C C . VAL B 1 397 ? 0.589 35.173 34.802 1.00 23.31 397 VAL B C 1
ATOM 5404 O O . VAL B 1 397 ? 0.906 34.371 35.685 1.00 24.15 397 VAL B O 1
ATOM 5408 N N . VAL B 1 398 ? 0.377 36.483 34.993 1.00 25.75 398 VAL B N 1
ATOM 5409 C CA . VAL B 1 398 ? 0.539 37.174 36.261 1.00 27.41 398 VAL B CA 1
ATOM 5410 C C . VAL B 1 398 ? -0.766 37.888 36.620 1.00 26.80 398 VAL B C 1
ATOM 5411 O O . VAL B 1 398 ? -1.347 38.566 35.774 1.00 26.55 398 VAL B O 1
ATOM 5415 N N . PRO B 1 399 ? -1.260 37.750 37.875 1.00 26.82 399 PRO B N 1
ATOM 5416 C CA . PRO B 1 399 ? -2.442 38.485 38.326 1.00 30.21 399 PRO B CA 1
ATOM 5417 C C . PRO B 1 399 ? -2.099 39.967 38.424 1.00 27.16 399 PRO B C 1
ATOM 5418 O O . PRO B 1 399 ? -1.045 40.323 38.917 1.00 29.62 399 PRO B O 1
ATOM 5422 N N . VAL B 1 400 ? -2.967 40.840 37.911 1.00 34.14 400 VAL B N 1
ATOM 5423 C CA . VAL B 1 400 ? -2.737 42.277 38.033 1.00 33.40 400 VAL B CA 1
ATOM 5424 C C . VAL B 1 400 ? -3.956 42.952 38.664 1.00 39.07 400 VAL B C 1
ATOM 5425 O O . VAL B 1 400 ? -4.233 44.108 38.398 1.00 52.91 400 VAL B O 1
ATOM 5429 N N . GLY B 1 401 ? -4.709 42.218 39.464 1.00 40.69 401 GLY B N 1
ATOM 5430 C CA . GLY B 1 401 ? -5.795 42.886 40.187 1.00 44.34 401 GLY B CA 1
ATOM 5431 C C . GLY B 1 401 ? -7.141 42.243 39.985 1.00 44.00 401 GLY B C 1
ATOM 5432 O O . GLY B 1 401 ? -7.213 41.173 39.352 1.00 38.26 401 GLY B O 1
ATOM 5433 N N . THR B 1 402 ? -8.160 42.878 40.547 1.00 37.40 402 THR B N 1
ATOM 5434 C CA . THR B 1 402 ? -9.521 42.377 40.394 1.00 40.18 402 THR B CA 1
ATOM 5435 C C . THR B 1 402 ? -10.332 43.410 39.688 1.00 35.39 402 THR B C 1
ATOM 5436 O O . THR B 1 402 ? -10.031 44.590 39.840 1.00 42.82 402 THR B O 1
ATOM 5440 N N . ALA B 1 403 ? -11.276 42.970 38.879 1.00 36.52 403 ALA B N 1
ATOM 5441 C CA . ALA B 1 403 ? -12.240 43.890 38.266 1.00 33.29 403 ALA B CA 1
ATOM 5442 C C . ALA B 1 403 ? -13.591 43.209 38.418 1.00 31.91 403 ALA B C 1
ATOM 5443 O O . ALA B 1 403 ? -13.677 42.002 38.174 1.00 30.80 403 ALA B O 1
ATOM 5445 N N . ASN B 1 404 ? -14.579 43.953 38.889 1.00 35.36 404 ASN B N 1
ATOM 5446 C CA . ASN B 1 404 ? -15.914 43.417 39.070 1.00 35.17 404 ASN B CA 1
ATOM 5447 C C . ASN B 1 404 ? -15.864 42.220 40.012 1.00 34.37 404 ASN B C 1
ATOM 5448 O O . ASN B 1 404 ? -16.655 41.300 39.879 1.00 33.04 404 ASN B O 1
ATOM 5453 N N . GLY B 1 405 ? -14.945 42.260 40.981 1.00 33.65 405 GLY B N 1
ATOM 5454 C CA . GLY B 1 405 ? -14.851 41.222 41.990 1.00 37.28 405 GLY B CA 1
ATOM 5455 C C . GLY B 1 405 ? -14.269 39.917 41.445 1.00 39.69 405 GLY B C 1
ATOM 5456 O O . GLY B 1 405 ? -14.394 38.885 42.092 1.00 40.97 405 GLY B O 1
ATOM 5457 N N . LEU B 1 406 ? -13.637 39.952 40.266 1.00 38.15 406 LEU B N 1
ATOM 5458 C CA . LEU B 1 406 ? -13.066 38.751 39.668 1.00 36.61 406 LEU B CA 1
ATOM 5459 C C . LEU B 1 406 ? -11.628 39.038 39.258 1.00 33.61 406 LEU B C 1
ATOM 5460 O O . LEU B 1 406 ? -11.296 40.140 38.816 1.00 27.32 406 LEU B O 1
ATOM 5465 N N . PRO B 1 407 ? -10.731 38.036 39.373 1.00 31.40 407 PRO B N 1
ATOM 5466 C CA . PRO B 1 407 ? -9.348 38.217 38.944 1.00 30.09 407 PRO B CA 1
ATOM 5467 C C . PRO B 1 407 ? -9.208 38.624 37.482 1.00 24.78 407 PRO B C 1
ATOM 5468 O O . PRO B 1 407 ? -10.010 38.250 36.634 1.00 26.09 407 PRO B O 1
ATOM 5472 N N . VAL B 1 408 ? -8.163 39.395 37.199 1.00 25.58 408 VAL B N 1
ATOM 5473 C CA . VAL B 1 408 ? -7.736 39.607 35.827 1.00 26.84 408 VAL B CA 1
ATOM 5474 C C . VAL B 1 408 ? -6.219 39.573 35.818 1.00 25.30 408 VAL B C 1
ATOM 5475 O O . VAL B 1 408 ? -5.600 40.170 36.692 1.00 26.73 408 VAL B O 1
ATOM 5479 N N . GLY B 1 409 ? -5.651 38.871 34.827 1.00 24.16 409 GLY B N 1
ATOM 5480 C CA . GLY B 1 409 ? -4.211 38.834 34.638 1.00 23.37 409 GLY B CA 1
ATOM 5481 C C . GLY B 1 409 ? -3.769 39.324 33.260 1.00 22.84 409 GLY B C 1
ATOM 5482 O O . GLY B 1 409 ? -4.577 39.689 32.406 1.00 23.04 409 GLY B O 1
ATOM 5483 N N . VAL B 1 410 ? -2.455 39.294 33.064 1.00 21.59 410 VAL B N 1
ATOM 5484 C CA . VAL B 1 410 ? -1.808 39.564 31.796 1.00 21.72 410 VAL B CA 1
ATOM 5485 C C . VAL B 1 410 ? -0.838 38.417 31.494 1.00 22.08 410 VAL B C 1
ATOM 5486 O O . VAL B 1 410 ? -0.299 37.801 32.416 1.00 21.30 410 VAL B O 1
ATOM 5490 N N . GLN B 1 411 ? -0.625 38.135 30.207 1.00 23.57 411 GLN B N 1
ATOM 5491 C CA . GLN B 1 411 ? 0.374 37.156 29.822 1.00 23.69 411 GLN B CA 1
ATOM 5492 C C . GLN B 1 411 ? 1.572 37.890 29.237 1.00 20.78 411 GLN B C 1
ATOM 5493 O O . GLN B 1 411 ? 1.436 38.857 28.486 1.00 18.64 411 GLN B O 1
ATOM 5499 N N . VAL B 1 412 ? 2.744 37.412 29.655 1.00 20.93 412 VAL B N 1
ATOM 5500 C CA . VAL B 1 412 ? 4.034 37.902 29.226 1.00 21.26 412 VAL B CA 1
ATOM 5501 C C . VAL B 1 412 ? 4.698 36.793 28.413 1.00 21.72 412 VAL B C 1
ATOM 5502 O O . VAL B 1 412 ? 5.012 35.730 28.951 1.00 20.19 412 VAL B O 1
ATOM 5506 N N . ILE B 1 413 ? 4.920 37.058 27.130 1.00 20.60 413 ILE B N 1
ATOM 5507 C CA . ILE B 1 413 ? 5.539 36.128 26.207 1.00 20.93 413 ILE B CA 1
ATOM 5508 C C . ILE B 1 413 ? 6.954 36.621 25.915 1.00 22.66 413 ILE B C 1
ATOM 5509 O O . ILE B 1 413 ? 7.145 37.806 25.654 1.00 22.85 413 ILE B O 1
ATOM 5514 N N . THR B 1 414 ? 7.934 35.704 25.943 1.00 22.04 414 THR B N 1
ATOM 5515 C CA . THR B 1 414 ? 9.303 36.027 25.562 1.00 23.55 414 THR B CA 1
ATOM 5516 C C . THR B 1 414 ? 9.765 35.033 24.503 1.00 21.74 414 THR B C 1
ATOM 5517 O O . THR B 1 414 ? 9.021 34.136 24.105 1.00 22.12 414 THR B O 1
ATOM 5521 N N . ASP B 1 415 ? 10.997 35.219 24.029 1.00 23.32 415 ASP B N 1
ATOM 5522 C CA . ASP B 1 415 ? 11.553 34.385 22.980 1.00 22.49 415 ASP B CA 1
ATOM 5523 C C . ASP B 1 415 ? 11.768 32.970 23.517 1.00 23.71 415 ASP B C 1
ATOM 5524 O O . ASP B 1 415 ? 11.794 32.723 24.741 1.00 20.69 415 ASP B O 1
ATOM 5529 N N . PHE B 1 416 ? 11.946 32.054 22.562 1.00 24.07 416 PHE B N 1
ATOM 5530 C CA . PHE B 1 416 ? 12.148 30.645 22.864 1.00 24.41 416 PHE B CA 1
ATOM 5531 C C . PHE B 1 416 ? 13.333 30.519 23.820 1.00 22.22 416 PHE B C 1
ATOM 5532 O O . PHE B 1 416 ? 14.335 31.171 23.627 1.00 23.27 416 PHE B O 1
ATOM 5540 N N . HIS B 1 417 ? 13.158 29.725 24.876 1.00 21.55 417 HIS B N 1
ATOM 5541 C CA . HIS B 1 417 ? 14.149 29.504 25.917 1.00 23.32 417 HIS B CA 1
ATOM 5542 C C . HIS B 1 417 ? 14.343 30.700 26.848 1.00 23.75 417 HIS B C 1
ATOM 5543 O O . HIS B 1 417 ? 15.168 30.614 27.753 1.00 23.36 417 HIS B O 1
ATOM 5550 N N . ARG B 1 418 ? 13.546 31.764 26.717 1.00 22.46 418 ARG B N 1
ATOM 5551 C CA . ARG B 1 418 ? 13.699 32.898 27.626 1.00 23.03 418 ARG B CA 1
ATOM 5552 C C . ARG B 1 418 ? 12.649 32.865 28.733 1.00 22.18 418 ARG B C 1
ATOM 5553 O O . ARG B 1 418 ? 12.161 33.902 29.168 1.00 23.80 418 ARG B O 1
ATOM 5561 N N . ASP B 1 419 ? 12.355 31.666 29.204 1.00 20.85 419 ASP B N 1
ATOM 5562 C CA . ASP B 1 419 ? 11.393 31.389 30.256 1.00 22.64 419 ASP B CA 1
ATOM 5563 C C . ASP B 1 419 ? 11.663 32.230 31.503 1.00 25.97 419 ASP B C 1
ATOM 5564 O O . ASP B 1 419 ? 10.717 32.775 32.082 1.00 28.94 419 ASP B O 1
ATOM 5569 N N . HIS B 1 420 ? 12.937 32.297 31.938 1.00 23.91 420 HIS B N 1
ATOM 5570 C CA . HIS B 1 420 ? 13.285 33.020 33.153 1.00 25.63 420 HIS B CA 1
ATOM 5571 C C . HIS B 1 420 ? 12.980 34.515 33.014 1.00 27.45 420 HIS B C 1
ATOM 5572 O O . HIS B 1 420 ? 12.596 35.152 33.995 1.00 28.85 420 HIS B O 1
ATOM 5579 N N . ASP B 1 421 ? 13.185 35.059 31.810 1.00 25.79 421 ASP B N 1
ATOM 5580 C CA . ASP B 1 421 ? 12.841 36.433 31.498 1.00 26.84 421 ASP B CA 1
ATOM 5581 C C . ASP B 1 421 ? 11.331 36.654 31.534 1.00 27.14 421 ASP B C 1
ATOM 5582 O O . ASP B 1 421 ? 10.886 37.747 31.896 1.00 30.20 421 ASP B O 1
ATOM 5587 N N . ALA B 1 422 ? 10.542 35.666 31.099 1.00 23.99 422 ALA B N 1
ATOM 5588 C CA . ALA B 1 422 ? 9.097 35.823 31.134 1.00 24.52 422 ALA B CA 1
ATOM 5589 C C . ALA B 1 422 ? 8.659 35.961 32.590 1.00 25.79 422 ALA B C 1
ATOM 5590 O O . ALA B 1 422 ? 7.825 36.815 32.916 1.00 23.41 422 ALA B O 1
ATOM 5592 N N . ILE B 1 423 ? 9.268 35.138 33.461 1.00 25.04 423 ILE B N 1
ATOM 5593 C CA . ILE B 1 423 ? 8.945 35.153 34.875 1.00 24.63 423 ILE B CA 1
ATOM 5594 C C . ILE B 1 423 ? 9.365 36.489 35.483 1.00 27.34 423 ILE B C 1
ATOM 5595 O O . ILE B 1 423 ? 8.601 37.069 36.246 1.00 29.99 423 ILE B O 1
ATOM 5600 N N . ALA B 1 424 ? 10.569 36.963 35.148 1.00 27.93 424 ALA B N 1
ATOM 5601 C CA . ALA B 1 424 ? 11.111 38.172 35.741 1.00 28.78 424 ALA B CA 1
ATOM 5602 C C . ALA B 1 424 ? 10.310 39.395 35.296 1.00 28.93 424 ALA B C 1
ATOM 5603 O O . ALA B 1 424 ? 10.087 40.300 36.087 1.00 28.70 424 ALA B O 1
ATOM 5605 N N . THR B 1 425 ? 9.894 39.426 34.029 1.00 29.13 425 THR B N 1
ATOM 5606 C CA . THR B 1 425 ? 9.133 40.551 33.508 1.00 27.92 425 THR B CA 1
ATOM 5607 C C . THR B 1 425 ? 7.724 40.527 34.091 1.00 26.87 425 THR B C 1
ATOM 5608 O O . THR B 1 425 ? 7.181 41.572 34.417 1.00 27.66 425 THR B O 1
ATOM 5612 N N . ALA B 1 426 ? 7.153 39.335 34.251 1.00 26.14 426 ALA B N 1
ATOM 5613 C CA . ALA B 1 426 ? 5.883 39.188 34.936 1.00 27.07 426 ALA B CA 1
ATOM 5614 C C . ALA B 1 426 ? 5.994 39.712 36.366 1.00 29.78 426 ALA B C 1
ATOM 5615 O O . ALA B 1 426 ? 5.082 40.381 36.853 1.00 31.60 426 ALA B O 1
ATOM 5617 N N . ALA B 1 427 ? 7.103 39.368 37.043 1.00 31.26 427 ALA B N 1
ATOM 5618 C CA . ALA B 1 427 ? 7.334 39.802 38.409 1.00 30.41 427 ALA B CA 1
ATOM 5619 C C . ALA B 1 427 ? 7.442 41.328 38.454 1.00 30.73 427 ALA B C 1
ATOM 5620 O O . ALA B 1 427 ? 6.880 41.956 39.351 1.00 31.55 427 ALA B O 1
ATOM 5622 N N . LEU B 1 428 ? 8.133 41.914 37.471 1.00 28.96 428 LEU B N 1
ATOM 5623 C CA . LEU B 1 428 ? 8.295 43.354 37.403 1.00 30.24 428 LEU B CA 1
ATOM 5624 C C . LEU B 1 428 ? 6.928 44.026 37.270 1.00 35.76 428 LEU B C 1
ATOM 5625 O O . LEU B 1 428 ? 6.636 44.998 37.974 1.00 32.93 428 LEU B O 1
ATOM 5630 N N . ILE B 1 429 ? 6.094 43.497 36.365 1.00 31.33 429 ILE B N 1
ATOM 5631 C CA . ILE B 1 429 ? 4.765 44.037 36.159 1.00 32.16 429 ILE B CA 1
ATOM 5632 C C . ILE B 1 429 ? 3.985 44.002 37.474 1.00 34.09 429 ILE B C 1
ATOM 5633 O O . ILE B 1 429 ? 3.311 44.976 37.830 1.00 31.68 429 ILE B O 1
ATOM 5638 N N . HIS B 1 430 ? 4.071 42.882 38.190 1.00 33.50 430 HIS B N 1
ATOM 5639 C CA . HIS B 1 430 ? 3.333 42.704 39.432 1.00 36.16 430 HIS B CA 1
ATOM 5640 C C . HIS B 1 430 ? 3.752 43.744 40.474 1.00 38.49 430 HIS B C 1
ATOM 5641 O O . HIS B 1 430 ? 2.898 44.374 41.093 1.00 37.25 430 HIS B O 1
ATOM 5648 N N . ARG B 1 431 ? 5.065 43.914 40.648 1.00 37.63 431 ARG B N 1
ATOM 5649 C CA . ARG B 1 431 ? 5.611 44.890 41.582 1.00 39.70 431 ARG B CA 1
ATOM 5650 C C . ARG B 1 431 ? 5.145 46.295 41.215 1.00 40.01 431 ARG B C 1
ATOM 5651 O O . ARG B 1 431 ? 4.708 47.022 42.090 1.00 44.55 431 ARG B O 1
ATOM 5659 N N . LEU B 1 432 ? 5.218 46.668 39.938 1.00 39.00 432 LEU B N 1
ATOM 5660 C CA . LEU B 1 432 ? 4.846 48.030 39.479 1.00 38.47 432 LEU B CA 1
ATOM 5661 C C . LEU B 1 432 ? 3.329 48.270 39.565 1.00 41.81 432 LEU B C 1
ATOM 5662 O O . LEU B 1 432 ? 2.934 49.432 39.663 1.00 41.88 432 LEU B O 1
ATOM 5667 N N . THR B 1 433 ? 2.520 47.213 39.507 1.00 43.33 433 THR B N 1
ATOM 5668 C CA . THR B 1 433 ? 1.054 47.333 39.545 1.00 44.62 433 THR B CA 1
ATOM 5669 C C . THR B 1 433 ? 0.627 47.095 40.961 1.00 54.57 433 THR B C 1
ATOM 5670 O O . THR B 1 433 ? -0.587 46.999 41.180 1.00 60.00 433 THR B O 1
ATOM 5674 N N . GLU B 1 434 ? 1.591 46.973 41.874 1.00 68.73 434 GLU B N 1
ATOM 5675 C CA . GLU B 1 434 ? 1.332 46.736 43.320 1.00 72.07 434 GLU B CA 1
ATOM 5676 C C . GLU B 1 434 ? 0.865 45.284 43.524 1.00 73.66 434 GLU B C 1
ATOM 5677 O O . GLU B 1 434 ? 1.596 44.555 44.222 1.00 68.20 434 GLU B O 1
#

InterPro domains:
  IPR023631 Amidase signature domain [PF01425] (22-278)
  IPR023631 Amidase signature domain [PF01425] (323-416)
  IPR036928 Amidase signature (AS) superfamily [G3DSA:3.90.1300.10] (2-432)
  IPR036928 Amidase signature (AS) superfamily [SSF75304] (3-427)
  IPR052739 Fatty-acid amide hydrolase 2 [PTHR43372] (3-432)

Sequence (779 aa):
REPTALATAAAIRSGATTARAETEAAIARIEALDGAINAVVVRDFDRALAAADAADARIQAGDTAPLLGVPMTVKEAFDVEGLPTHWGFRQHAGNIATSDAEAVRRLKAAGAIILGKTNVPKGLGDWTPGGSSGGSAAALASGMVPLELGSDIGGSIRIPAHFCGVWGLKPSWGAISSHGHRYPGTNGAETPLGVIGPMARSPDDLAAMLDLLATLPMPRASRPPRRVLAITDHPAIRTSAVCRDAVDTAAEALAGAGIEVIRSTDLLPDLARQHHAYGQMLSVAFARSDPTLHASLPNLLTWLSWQDAQARNTRAWGRLFGEVDAVIAPPAATQAFLDIDGVASPYDAHLAWAGVATYPGLPAVVVPVGTANGLPVGVQVITDFHRDHDAIATAALIHRLTEREPTALATAAAIRSGATTARAETEAAIARIEALDGAINAVVVRDFDRALAAADAADARIQAGDTAPLLGVPMTVKEAFDVEGLPTHNIATSDAEAVRRLKAAGAIILGKTNVPGGSAAALASGMVPLELGSDIGGSIRIPAHFCGVWGLKPSWGAISSHGHRNGAETPLGVIGPMARSPDDLAAMLDLLATLPMPRASRPPRRVLAITDHPAIRTSAVCRDAVDTAAEALAGAGIEVIRSTDLLPDLARQHHAYGQMLSVAFARSDPTLHASLPNLLTWLSWQDAQARNTRAWGRLFGEVDAVIAPPAATQAFTLDISPYDAHLAWAGVATYPGLPAVVVPVGTANGLPVGVQVITDFHRDHDAIATAALIHRLTE

B-factor: mean 34.92, std 14.54, range [11.62, 113.53]

Organism: NCBI:txid1241761

Radius of gyration: 27.72 Å; Cα contacts (8 Å, |Δi|>4): 1771; chains: 2; bounding box: 82×64×74 Å

Solvent-accessible surface area: 30421 Å² total; per-residue (Å²): 211,63,71,44,0,58,48,6,1,44,30,4,104,89,62,82,29,62,0,86,41,33,0,79,39,0,21,58,54,1,90,82,53,57,87,80,10,79,0,1,62,32,82,20,26,125,103,3,35,63,44,0,61,55,4,22,59,76,24,145,93,57,48,89,21,52,1,1,0,0,2,0,0,0,14,62,21,2,24,2,70,23,12,66,30,154,113,46,114,242,130,135,70,19,14,34,0,107,63,26,1,35,1,0,117,54,0,68,58,7,3,4,6,11,0,0,1,0,19,64,20,101,13,92,77,88,50,72,21,18,22,22,4,0,0,3,0,0,0,0,25,29,0,0,0,6,0,0,0,1,1,0,2,1,2,9,0,2,26,7,0,1,15,6,26,4,6,0,0,0,1,1,92,49,4,13,36,54,95,20,22,140,19,88,24,11,17,37,2,25,82,18,1,14,8,1,0,0,2,0,40,10,30,97,2,0,24,21,0,0,65,37,0,8,50,18,76,4,38,138,54,68,110,99,13,159,85,0,0,0,14,14,88,8,93,39,32,189,4,28,56,32,0,71,77,5,0,48,66,0,3,136,21,0,52,74,54,70,16,88,34,42,121,90,34,147,57,49,15,81,14,50,163,5,25,105,18,0,2,38,1,0,11,0,0,4,3,170,46,34,112,93,12,101,86,74,36,26,94,2,51,48,1,20,56,47,36,7,25,22,22,92,21,35,73,24,0,26,151,0,25,68,97,2,39,0,0,0,0,0,1,6,4,47,20,3,149,81,87,0,36,13,9,70,42,5,113,35,34,61,2,1,2,0,2,2,0,0,6,6,4,0,0,0,0,0,0,19,18,40,106,30,129,75,34,19,8,0,0,0,0,0,1,39,68,24,102,0,12,21,0,6,44,5,0,11,31,0,53,149,63,31,154,279,71,75,45,0,60,48,7,2,47,30,3,107,88,63,83,31,63,0,84,40,34,0,82,40,0,19,56,46,0,102,77,71,5,74,102,62,98,2,2,71,26,98,20,26,122,161,3,33,62,48,0,60,58,6,18,62,81,30,154,92,62,50,102,15,60,2,1,0,0,2,0,0,0,4,42,10,1,22,3,92,24,12,57,6,197,131,103,7,123,67,36,2,38,1,0,118,54,0,72,62,7,4,7,5,11,0,0,0,0,47,81,68,38,5,3,0,22,0,0,52,34,8,0,0,8,1,0,0,1,1,5,75,17,0,14,0,1,21,10,0,1,37,38,26,3,7,0,0,0,1,0,80,42,5,8,30,23,82,14,34,153,145,37,43,77,64,35,13,17,10,2,0,0,2,0,57,9,28,93,2,0,26,23,0,0,67,37,0,9,54,20,78,4,36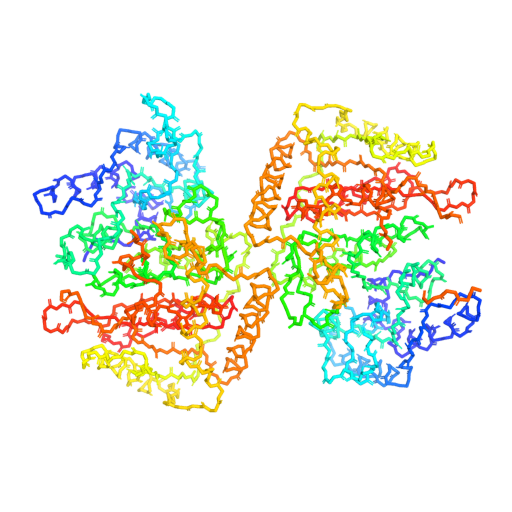,138,51,60,134,102,12,159,75,0,0,0,14,20,100,10,94,36,38,179,3,20,52,34,0,78,81,6,0,43,69,0,2,125,24,0,52,72,56,69,17,86,35,29,116,88,26,149,76,50,15,81,12,50,186,7,16,121,21,0,9,50,5,21,65,7,47,111,12,76,82,50,99,107,73,59,102,86,24,29,96,3,81,46,8,11,62,46,58,73,34,24,44,119,19,36,108,20,0,27,146,0,25,74,61,1,61,0,0,0,0,0,1,4,2,30,21,34,173,172,184,122,226,134,126,189,42,36,83,34,1,2,0,2,2,0,3,4,6,4,0,0,0,0,0,0,20,23,39,108,26,128,71,72,32,9,0,0,0,0,0,1,41,70,25,100,0,14,20,0,7,43,5,0,12,28,0,63,148,63,34,166

Secondary structure (DSSP, 8-state):
-PPPHHHHHHHHHTTSS-HHHHHHHHHHHHHHTTTT---EEEE-HHHHHHHHHHHHHHHHTT---TTTT-EEEEETTB--TTSB-----SSSGGGB-SS--HHHHHHHHTT-EEEEEEPPPPPTT---TTTTTTTHHHHHHTTS-SEEEEEESSSTTHHHHHHHT-EEEEPPTTSB--TTB--TT--STTTTT-EEEEEES-HHHHHHHHHHHBSSPPPPP-SPPSEEEE---BTTBPPPHHHHHHHHHHHHHHHHTT-EEES--TTS--HHHHHHHHHHHHHHHTTTS-HHHHHT---HHHHHHHHHHHHHHHHHHHHHTTT-SEEEE-SSSS-----BTTBS-TT-GGGHHHHHHHTTT--EEEEEEEEETTEEEEEEEE-STT-HHHHHHHHHHHHHHT-/-PPPHHHHHHHHHTTSS-HHHHHHHHHHHHHHHHTTS--EEEE-HHHHHHHHHHHHHHHHTT---TTTT-EEEEETTB--TTSB---B-SS--HHHHHHHHTT-EEEEEEPP--HHHHHHHTTS-SEEEEE-SSSTTHHHHHHHT-EEEEPPTTSB--TTB---SPPSS--EEEEESSHHHHHHHHHHHBSSPPPPP-SPPSEEEE---BTTBPPPHHHHHHHHHHHHHHHHTT-EEES--TTS--HHHHHHHHHHHHHHHHHHTSGGGGGGSPPHHHHHHHHHHHHHHHHHHHHHTTT-SEEEE-SSSSS----------GGGHHHHHHHTTT--EEEEEEEEETTEEEEEEEE-STT-HHHHHHHHHHHHHHT-

Foldseek 3Di:
DADAQQVVLVCCLVVVDALLVQLVVLVVLQVVCVVFAPFFVWFDSVVLNVLSVVLSVCSVVVDRLRRASFEEEEAPQFADAQTFDPPPDPDDVVRGRNHGFLLVVLCVVSHYGHGGHTYQAAAAVCAVHRRNNLRRLNCQLSPSGFKYKAKDQLQNFFQSCFQNFWKWKPAFQPFFDCGRGDDPQFDPLSNLFMDMAMIGRALVNRVSSSCSGGPDGFDAADDAWQEEEEEEDAVLDAADVVLSVLSVLLQVLCVVVNRHYDHDDPLQPRLVVLLVLQLLSVLNGNLSPDVVSVVPDDDPVVVVVSVVVLQVVLVSVVVVCVPTFKYKYFSFRDHRPVARSRDVGSNDSRSSSVSSCRSNRWMKMWHWLDDDPNTTGTMIITGHRSNNNNRSVNSNSSNVSSD/DADAQQVVLVCCLVVVDALLVQLVVLVVLCVVPCVPVVWFPWFDSVVLNVLSVVLSVCSVVVHRQRRASFEEEEALQAQDAQTDHCHHHNHGFPLVVLCVVSHYGHGGHTYQDQSRLCCQLSPSGFKYKAKPLLLSFQQSCFQRQWKWKHAFPPQFDGGRGDVDDGALQMDMAMIGRALVNRVVSSCSGGPDGFDAADDAWQEEEEEEDAVLDAADPVLSVQSVLLQVLCVVVNRHYDHDDPLQPRLVVLLVLVLLSSVQVVLVVDVVSVVVRDDPVVVVVSVVVLQVVLVSVVVVLVPTFKYKYFSFRDHDDDDDPDSDSSRSSSVSSCRSNRWMKMWHWLDDDPNTTGTMIITGHRSNSNNRSVSSVVSNVSSD